Protein AF-A0AB34JJM3-F1 (afdb_monomer)

Solvent-accessible surface area (backbone atoms only — not comparable to full-atom values): 46955 Å² total; per-residue (Å²): 136,80,88,82,85,91,80,92,83,88,84,84,89,82,89,83,89,80,92,74,91,80,83,85,79,84,81,85,83,83,83,86,82,80,85,82,86,83,87,78,89,83,91,78,85,89,84,89,83,85,82,90,83,88,89,80,93,86,68,65,69,67,54,51,54,50,50,50,53,52,50,51,56,49,50,53,51,52,54,53,50,52,54,50,51,54,52,50,51,54,52,51,54,50,53,51,51,53,52,53,51,52,53,51,50,54,50,51,53,54,54,52,58,60,53,69,74,67,75,88,71,87,92,83,62,104,73,83,68,52,57,45,100,85,68,47,78,53,81,89,69,86,81,62,76,88,67,58,80,54,49,57,26,74,55,56,62,71,65,47,57,67,47,53,67,50,77,48,41,30,44,45,77,72,91,86,60,65,97,83,67,75,79,44,78,42,83,47,76,39,47,38,73,43,52,49,60,56,91,94,38,49,36,28,37,39,31,25,76,88,72,26,36,38,41,34,28,39,81,79,69,45,37,38,35,35,50,96,89,40,82,29,44,44,52,76,87,68,26,84,56,68,75,74,76,68,81,63,85,87,55,81,92,72,86,60,52,70,78,75,62,66,32,64,94,70,68,27,44,73,44,98,84,72,50,75,52,71,88,81,61,81,69,57,57,60,50,50,54,50,55,50,48,51,50,49,44,49,53,50,47,52,51,53,39,71,76,47,92,63,81,68,49,32,34,38,38,33,30,40,39,32,45,44,36,94,88,34,68,50,72,37,43,36,39,31,39,37,26,76,84,42,61,45,74,17,31,35,37,39,38,46,98,82,44,36,32,40,39,39,32,42,68,50,68,35,21,38,37,35,22,40,63,87,68,48,71,68,46,70,35,78,52,40,57,86,90,62,65,88,76,78,78,84,82,45,78,47,82,43,79,53,94,93,35,47,33,38,39,35,64,32,94,87,80,37,48,31,38,36,44,43,77,45,75,42,72,52,59,97,59,85,60,75,89,70,58,75,76,52,72,65,58,44,50,50,44,76,51,57,73,73,76,71,72,82,72,74,87,68,75,66,75,89,56,56,87,71,37,59,66,54,51,49,54,51,50,48,69,70,64,73,61,86,61,84,90,64,57,71,67,60,57,50,51,52,54,49,49,60,62,67,71,51,67,94,80,63,48,75,63,50,52,52,50,46,50,45,43,78,73,60,63,70,84,79,50,60,28,54,40,58,47,48,43,47,11,54,23,22,64,63,86,54,66,38,97,57,84,42,42,72,75,50,76,33,75,38,92,91,30,37,31,23,33,31,35,35,74,56,101,89,46,66,46,29,32,40,11,19,18,40,62,94,42,71,66,55,40,57,64,46,41,42,71,87,42,83,24,80,96,46,25,38,25,22,43,48,49,45,37,56,60,34,40,66,57,51,50,50,54,53,51,51,34,47,73,71,72,42,59,47,37,36,28,18,5,29,32,58,3,13,27,17,30,51,52,46,32,70,77,74,52,66,33,80,69,13,36,40,26,34,38,29,40,44,41,20,57,55,94,55,78,39,62,29,41,31,39,35,46,75,54,42,43,54,43,23,30,42,59,88,76,74,31,64,31,63,69,35,30,53,34,48,62,39,32,34,38,34,42,76,42,81,47,60,53,55,72,63,43,55,51,52,50,52,54,48,52,58,58,49,73,75,51,92,58,58,66,62,44,50,49,51,47,53,52,48,50,52,53,44,45,59,70,34,40,42,78,44,61,43,72,45,81,45,88,68,57,72,59,59,73,85,73,85,46,66,68,59,37,52,52,20,48,72,68,47,70,81,46,68,72,75,42,74,65,47,74,60,127

Radius of gyration: 41.19 Å; Cα contacts (8 Å, |Δi|>4): 1162; chains: 1; bounding box: 133×88×103 Å

Mean predicted aligned error: 21.99 Å

Nearest PDB structures (foldseek):
  3bk5-assembly1_A  TM=4.217E-01  e=5.221E-03  Vibrio parahaemolyticus RIMD 2210633
  2vce-assembly1_A  TM=6.282E-01  e=1.367E+00  Arabidopsis thaliana
  2yqz-assembly2_B  TM=2.344E-01  e=4.295E-01  Thermus thermophilus HB8
  5o68-assembly4_L  TM=2.767E-01  e=1.158E+00  Pseudomonas sp. UK4
  8qk4-assembly2_B  TM=3.261E-01  e=2.506E+00  Bacillus subtilis subsp. subtilis str. 168

Secondary structure (DSSP, 8-state):
--------------------------------PPPP---------------------SSHHHHHHHHHHHHHHHHHHHHHHHHHHHHHHHHHHHHHHHHHHHHHHHHHHHHHHHHTTT--S----TT---B-TTS-B-----------GGGGGGS-HHHHHT--EEEEEEEE--TTS-TTPPPEEEEEEEEEEEEEE-TT-SEEEEEETTS-EEEEETTTTEEEEEETTEEEEE---S-TTSTT----TTS---PPPHHHHS-GGGTPEEPTTS-EE----THHHHHHHHHHHHHHHHHHHHHHHHHSS----EEEEEEEEEEEETTEEEEEEEEEEEESS-GGG-EEEEE-TTS-EEEEEGGGTSEEEEE-TTS-EEEEESS--GGGS--S--S-EEEEEETTEEEEEEEETTTEEEEEEEEEEEES-SS--GGGSPPPHHHHHHHHSPPPPPP-------GGGGGGHHHHHHHHHHHHTT---TT--HHHHHHHHHHHHHTS-TT--HHHHHHHHHHHHH-S--PPBHHHHHHHHHHHHHSS--SSS-EEEEEEEETTEEEEEEEEEETTEEEEEEEEP--SSHHHHHHHH-TT-BPGGGBBHHHHHHHHHHHHHHHHHHHHHHHTT--EEEEEEETHHHHHHHHHHHHS---SSEEEEESPPP-BSS---EEEEEEEETT-STTTT-GGGT-TTTT-B--EEEEEEEEEEEEE-HHHHHHHHHHHHHHHTT-S-HHHHHHHHHHHHHHHHHHHEEEEEEEEEES-TT-------HHHHHHHHHHTTTGGGGSPP-B--

Foldseek 3Di:
DDDDDDDDDDDDDDDDDDDDDDDDDDDDDDDDDDDDDDDDDDDDDDDDDDDDDDDDDDPPPVVVVVVVVVVVVVVVVVVVVVVVVVVVVVVVVVVVVVVVVVVVVVVVCVVVVVVVVPDDDDDDDPPPFDADPVGHTDDDDDQDFPDFPQLLLVDDQVVVQPDFKDKFKWWDDPPPDDPPDDTDIDIDMFGFRGKDHDVVAQWIWTAGPQRKIWIHHNVVRWIWIQDPNDITTTDDQWFCQVVPPDPPVPDDDDRDDPVRVQDVVNQWDQDPVRDIDHDDDPVVVVLLQFLVVQLLQVVVLVVVVVVDPDRFFKKWFWFKKWQRDRNYTDIWTKIWIAGNPDRQQIWMWIADDQQWIWIFGSVQQGWIWIAHNVRQTQATDSHDDPVNPDDDDQPDWDWDDDPNWIKIWGDGPVRHIMITTTPDMDTPDVDDPPVNPDDDPVSNVCNVVPPPDPDPPDPPDDCVVVVVCPVVVLVVCVVVVPPDPPPDDPVVSVVVVVVVVVPDDPPADPVNVVVVVCCVVPPPPDFPKLLNLVLQQACQAPVPARPDQWGWDDWFDFPQWIKTKIWHQDPVGIEIEIHTEDDPDPVVNVVLQCLADQPPPQWRNSLLVSLVRRCVVVVVVQVVCVVVVHFHAEYEHEASRLLNSVVCCVPVHAGPQWYEYELYDFTGLDAAATEYEYEYEPLAQRPALPVVVVSSCVSGFFRYQWYKYKYWDWDFDVPVLVVVLVVLVVVQVPDPCNPVSVVVSVVSSVVNRVVRIDTAIEMDTDNDRGDHPPCVDPVSNVVCNVPVSPPSSVHDIDRRD

InterPro domains:
  IPR002921 Fungal lipase-type domain [PF01764] (581-688)
  IPR029058 Alpha/Beta hydrolase fold [G3DSA:3.40.50.1820] (527-751)
  IPR029058 Alpha/Beta hydrolase fold [SSF53474] (576-738)
  IPR051218 Secreted Mono/Diacylglycerol Lipase [PTHR45856] (576-742)

Structure (mmCIF, N/CA/C/O backbone):
data_AF-A0AB34JJM3-F1
#
_entry.id   AF-A0AB34JJM3-F1
#
loop_
_atom_site.group_PDB
_atom_site.id
_atom_site.type_symbol
_atom_site.label_atom_id
_atom_site.label_alt_id
_atom_site.label_comp_id
_atom_site.label_asym_id
_atom_site.label_entity_id
_atom_site.label_seq_id
_atom_site.pdbx_PDB_ins_code
_atom_site.Cartn_x
_atom_site.Cartn_y
_atom_site.Cartn_z
_atom_site.occupancy
_atom_site.B_iso_or_equiv
_atom_site.auth_seq_id
_atom_site.auth_comp_id
_atom_site.auth_asym_id
_atom_site.auth_atom_id
_atom_site.pdbx_PDB_model_num
ATOM 1 N N . MET A 1 1 ? -54.205 46.572 -1.821 1.00 37.38 1 MET A N 1
ATOM 2 C CA . MET A 1 1 ? -53.257 47.120 -0.832 1.00 37.38 1 MET A CA 1
ATOM 3 C C . MET A 1 1 ? -51.913 46.511 -1.199 1.00 37.38 1 MET A C 1
ATOM 5 O O . MET A 1 1 ? -51.692 45.370 -0.822 1.00 37.38 1 MET A O 1
ATOM 9 N N . ALA A 1 2 ? -51.155 47.262 -2.016 1.00 38.00 2 ALA A N 1
ATOM 10 C CA . ALA A 1 2 ? -49.810 47.030 -2.580 1.00 38.00 2 ALA A CA 1
ATOM 11 C C . ALA A 1 2 ? -49.624 45.698 -3.352 1.00 38.00 2 ALA A C 1
ATOM 13 O O . ALA A 1 2 ? -49.587 44.648 -2.719 1.00 38.00 2 ALA A O 1
ATOM 14 N N . ASP A 1 3 ? -49.684 45.633 -4.693 1.00 43.12 3 ASP A N 1
ATOM 15 C CA . ASP A 1 3 ? -48.873 46.284 -5.767 1.00 43.12 3 ASP A CA 1
ATOM 16 C C . ASP A 1 3 ? -47.393 45.819 -5.705 1.00 43.12 3 ASP A C 1
ATOM 18 O O . ASP A 1 3 ? -46.811 45.843 -4.624 1.00 43.12 3 ASP A O 1
ATOM 22 N N . ASP A 1 4 ? -46.664 45.426 -6.758 1.00 44.00 4 ASP A N 1
ATOM 23 C CA . ASP A 1 4 ? -46.913 45.272 -8.200 1.00 44.00 4 ASP A CA 1
ATOM 24 C C . ASP A 1 4 ? -45.618 44.736 -8.893 1.00 44.00 4 ASP A C 1
ATOM 26 O O . ASP A 1 4 ? -44.543 44.783 -8.294 1.00 44.00 4 ASP A O 1
ATOM 30 N N . HIS A 1 5 ? -45.748 44.346 -10.176 1.00 35.50 5 HIS A N 1
ATOM 31 C CA . HIS A 1 5 ? -44.790 44.473 -11.313 1.00 35.50 5 HIS A CA 1
ATOM 32 C C . HIS A 1 5 ? -43.505 43.597 -11.438 1.00 35.50 5 HIS A C 1
ATOM 34 O O . HIS A 1 5 ? -42.664 43.560 -10.549 1.00 35.50 5 HIS A O 1
ATOM 40 N N . GLU A 1 6 ? -43.398 42.738 -12.482 1.00 36.12 6 GLU A N 1
ATOM 41 C CA . GLU A 1 6 ? -42.863 42.932 -13.880 1.00 36.12 6 GLU A CA 1
ATOM 42 C C . GLU A 1 6 ? -41.314 42.923 -13.946 1.00 36.12 6 GLU A C 1
ATOM 44 O O . GLU A 1 6 ? -40.669 43.417 -13.034 1.00 36.12 6 GLU A O 1
ATOM 49 N N . SER A 1 7 ? -40.567 42.410 -14.936 1.00 32.12 7 SER A N 1
ATOM 50 C CA . SER A 1 7 ? -40.698 42.123 -16.387 1.00 32.12 7 SER A CA 1
ATOM 51 C C . SER A 1 7 ? -39.505 41.197 -16.763 1.00 32.12 7 SER A C 1
ATOM 53 O O . SER A 1 7 ? -38.469 41.254 -16.102 1.00 32.12 7 SER A O 1
ATOM 55 N N . GLU A 1 8 ? -39.590 40.167 -17.608 1.00 38.59 8 GLU A N 1
ATOM 56 C CA . GLU A 1 8 ? -39.625 40.132 -19.086 1.00 38.59 8 GLU A CA 1
ATOM 57 C C . GLU A 1 8 ? -38.602 41.040 -19.805 1.00 38.59 8 GLU A C 1
ATOM 59 O O . GLU A 1 8 ? -38.715 42.264 -19.783 1.00 38.59 8 GLU A O 1
ATOM 64 N N . LYS A 1 9 ? -37.620 40.425 -20.487 1.00 33.47 9 LYS A N 1
ATOM 65 C CA . LYS A 1 9 ? -36.975 40.987 -21.685 1.00 33.47 9 LYS A CA 1
ATOM 66 C C . LYS A 1 9 ? -36.287 39.911 -22.526 1.00 33.47 9 LYS A C 1
ATOM 68 O O . LYS A 1 9 ? -35.245 39.377 -22.149 1.00 33.47 9 LYS A O 1
ATOM 73 N N . ASP A 1 10 ? -36.883 39.681 -23.687 1.00 40.44 10 ASP A N 1
ATOM 74 C CA . ASP A 1 10 ? -36.277 39.113 -24.883 1.00 40.44 10 ASP A CA 1
ATOM 75 C C . ASP A 1 10 ? -35.210 40.045 -25.480 1.00 40.44 10 ASP A C 1
ATOM 77 O O . ASP A 1 10 ? -35.314 41.274 -25.395 1.00 40.44 10 ASP A O 1
ATOM 81 N N . SER A 1 11 ? -34.244 39.460 -26.191 1.00 33.56 11 SER A N 1
ATOM 82 C CA . SER A 1 11 ? -33.717 40.066 -27.418 1.00 33.56 11 SER A CA 1
ATOM 83 C C . SER A 1 11 ? -33.120 39.002 -28.341 1.00 33.56 11 SER A C 1
ATOM 85 O O . SER A 1 11 ? -32.155 38.321 -27.992 1.00 33.56 11 SER A O 1
ATOM 87 N N . GLU A 1 12 ? -33.732 38.910 -29.517 1.00 34.72 12 GLU A N 1
ATOM 88 C CA . GLU A 1 12 ? -33.363 38.147 -30.705 1.00 34.72 12 GLU A CA 1
ATOM 89 C C . GLU A 1 12 ? -32.025 38.579 -31.339 1.00 34.72 12 GLU A C 1
ATOM 91 O O . GLU A 1 12 ? -31.629 39.740 -31.253 1.00 34.72 12 GLU A O 1
ATOM 96 N N . GLY A 1 13 ? -31.428 37.639 -32.088 1.00 32.09 13 GLY A N 1
ATOM 97 C CA . GLY A 1 13 ? -30.913 37.860 -33.449 1.00 32.09 13 GLY A CA 1
ATOM 98 C C . GLY A 1 13 ? -29.515 38.467 -33.619 1.00 32.09 13 GLY A C 1
ATOM 99 O O . GLY A 1 13 ? -29.306 39.642 -33.347 1.00 32.09 13 GLY A O 1
ATOM 100 N N . ASN A 1 14 ? -28.577 37.713 -34.210 1.00 30.16 14 ASN A N 1
ATOM 101 C CA . ASN A 1 14 ? -28.333 37.795 -35.659 1.00 30.16 14 ASN A CA 1
ATOM 102 C C . ASN A 1 14 ? -27.317 36.739 -36.144 1.00 30.16 14 ASN A C 1
ATOM 104 O O . ASN A 1 14 ? -26.295 36.504 -35.497 1.00 30.16 14 ASN A O 1
ATOM 108 N N . ASP A 1 15 ? -27.619 36.162 -37.307 1.00 38.03 15 ASP A N 1
ATOM 109 C CA . ASP A 1 15 ? -26.714 35.436 -38.203 1.00 38.03 15 ASP A CA 1
ATOM 110 C C . ASP A 1 15 ? -25.512 36.310 -38.618 1.00 38.03 15 ASP A C 1
ATOM 112 O O . ASP A 1 15 ? -25.663 37.516 -38.810 1.00 38.03 15 ASP A O 1
ATOM 116 N N . ASP A 1 16 ? -24.328 35.713 -38.799 1.00 32.03 16 ASP A N 1
ATOM 117 C CA . ASP A 1 16 ? -23.766 35.566 -40.150 1.00 32.03 16 ASP A CA 1
ATOM 118 C C . ASP A 1 16 ? -22.420 34.823 -40.190 1.00 32.03 16 ASP A C 1
ATOM 120 O O . ASP A 1 16 ? -21.527 34.939 -39.349 1.00 32.03 16 ASP A O 1
ATOM 124 N N . THR A 1 17 ? -22.319 34.056 -41.266 1.00 36.00 17 THR A N 1
ATOM 125 C CA . THR A 1 17 ? -21.214 33.266 -41.799 1.00 36.00 17 THR A CA 1
ATOM 126 C C . THR A 1 17 ? -19.863 33.984 -41.893 1.00 36.00 17 THR A C 1
ATOM 128 O O . THR A 1 17 ? -19.806 35.125 -42.332 1.00 36.00 17 THR A O 1
ATOM 131 N N . HIS A 1 18 ? -18.760 33.250 -41.684 1.00 32.38 18 HIS A N 1
ATOM 132 C CA . HIS A 1 18 ? -17.646 33.225 -42.644 1.00 32.38 18 HIS A CA 1
ATOM 133 C C . HIS A 1 18 ? -16.720 32.021 -42.414 1.00 32.38 18 HIS A C 1
ATOM 135 O O . HIS A 1 18 ? -16.035 31.907 -41.400 1.00 32.38 18 HIS A O 1
ATOM 141 N N . ALA A 1 19 ? -16.679 31.145 -43.418 1.00 39.94 19 ALA A N 1
ATOM 142 C CA . ALA A 1 19 ? -15.623 30.169 -43.619 1.00 39.94 19 ALA A CA 1
ATOM 143 C C . ALA A 1 19 ? -14.286 30.878 -43.892 1.00 39.94 19 ALA A C 1
ATOM 145 O O . ALA A 1 19 ? -14.225 31.783 -44.727 1.00 39.94 19 ALA A O 1
ATOM 146 N N . LYS A 1 20 ? -13.216 30.419 -43.237 1.00 31.45 20 LYS A N 1
ATOM 147 C CA . LYS A 1 20 ? -11.843 30.558 -43.726 1.00 31.45 20 LYS A CA 1
ATOM 148 C C . LYS A 1 20 ? -11.090 29.257 -43.476 1.00 31.45 20 LYS A C 1
ATOM 150 O O . LYS A 1 20 ? -10.826 28.887 -42.337 1.00 31.45 20 LYS A O 1
ATOM 155 N N . GLU A 1 21 ? -10.787 28.583 -44.577 1.00 36.38 21 GLU A N 1
ATOM 156 C CA . GLU A 1 21 ? -9.665 27.661 -44.695 1.00 36.38 21 GLU A CA 1
ATOM 157 C C . GLU A 1 21 ? -8.378 28.432 -44.367 1.00 36.38 21 GLU A C 1
ATOM 159 O O . GLU A 1 21 ? -8.092 29.452 -44.996 1.00 36.38 21 GLU A O 1
ATOM 164 N N . GLU A 1 22 ? -7.604 27.960 -43.389 1.00 32.59 22 GLU A N 1
ATOM 165 C CA . GLU A 1 22 ? -6.198 28.338 -43.252 1.00 32.59 22 GLU A CA 1
ATOM 166 C C . GLU A 1 22 ? -5.322 27.130 -43.586 1.00 32.59 22 GLU A C 1
ATOM 168 O O . GLU A 1 22 ? -5.195 26.158 -42.843 1.00 32.59 22 GLU A O 1
ATOM 173 N N . GLU A 1 23 ? -4.742 27.225 -44.776 1.00 29.12 23 GLU A N 1
ATOM 174 C CA . GLU A 1 23 ? -3.660 26.418 -45.311 1.00 29.12 23 GLU A CA 1
ATOM 175 C C . GLU A 1 23 ? -2.368 26.729 -44.531 1.00 29.12 23 GLU A C 1
ATOM 177 O O . GLU A 1 23 ? -1.777 27.801 -44.671 1.00 29.12 23 GLU A O 1
ATOM 182 N N . ILE A 1 24 ? -1.911 25.803 -43.682 1.00 28.42 24 ILE A N 1
ATOM 183 C CA . ILE A 1 24 ? -0.608 25.922 -43.011 1.00 28.42 24 ILE A CA 1
ATOM 184 C C . ILE A 1 24 ? 0.480 25.404 -43.957 1.00 28.42 24 ILE A C 1
ATOM 186 O O . ILE A 1 24 ? 0.745 24.205 -44.051 1.00 28.42 24 ILE A O 1
ATOM 190 N N . VAL A 1 25 ? 1.144 26.338 -44.639 1.00 28.69 25 VAL A N 1
ATOM 191 C CA . VAL A 1 25 ? 2.386 26.108 -45.386 1.00 28.69 25 VAL A CA 1
ATOM 192 C C . VAL A 1 25 ? 3.571 26.155 -44.413 1.00 28.69 25 VAL A C 1
ATOM 194 O O . VAL A 1 25 ? 3.981 27.218 -43.951 1.00 28.69 25 VAL A O 1
ATOM 197 N N . LEU A 1 26 ? 4.157 24.995 -44.110 1.00 26.73 26 LEU A N 1
ATOM 198 C CA . LEU A 1 26 ? 5.422 24.875 -43.377 1.00 26.73 26 LEU A CA 1
ATOM 199 C C . LEU A 1 26 ? 6.608 25.066 -44.340 1.00 26.73 26 LEU A C 1
ATOM 201 O O . LEU A 1 26 ? 7.034 24.130 -45.017 1.00 26.73 26 LEU A O 1
ATOM 205 N N . GLN A 1 27 ? 7.165 26.279 -44.388 1.00 27.89 27 GLN A N 1
ATOM 206 C CA . GLN A 1 27 ? 8.498 26.528 -44.947 1.00 27.89 27 GLN A CA 1
ATOM 207 C C . GLN A 1 27 ? 9.571 26.218 -43.894 1.00 27.89 27 GLN A C 1
ATOM 209 O O . GLN A 1 27 ? 9.658 26.869 -42.856 1.00 27.89 27 GLN A O 1
ATOM 214 N N . VAL A 1 28 ? 10.409 25.220 -44.179 1.00 29.25 28 VAL A N 1
ATOM 215 C CA . VAL A 1 28 ? 11.613 24.894 -43.404 1.00 29.25 28 VAL A CA 1
ATOM 216 C C . VAL A 1 28 ? 12.810 25.565 -44.081 1.00 29.25 28 VAL A C 1
ATOM 218 O O . VAL A 1 28 ? 13.386 25.016 -45.019 1.00 29.25 28 VAL A O 1
ATOM 221 N N . GLU A 1 29 ? 13.204 26.752 -43.616 1.00 29.50 29 GLU A N 1
ATOM 222 C CA . GLU A 1 29 ? 14.498 27.343 -43.973 1.00 29.50 29 GLU A CA 1
ATOM 223 C C . GLU A 1 29 ? 15.591 26.827 -43.031 1.00 29.50 29 GLU A C 1
ATOM 225 O O . GLU A 1 29 ? 15.574 27.027 -41.818 1.00 29.50 29 GLU A O 1
ATOM 230 N N . THR A 1 30 ? 16.565 26.132 -43.616 1.00 29.95 30 THR A N 1
ATOM 231 C CA . THR A 1 30 ? 17.744 25.610 -42.922 1.00 29.95 30 THR A CA 1
ATOM 232 C C . THR A 1 30 ? 18.880 26.623 -43.073 1.00 29.95 30 THR A C 1
ATOM 234 O O . THR A 1 30 ? 19.516 26.685 -44.123 1.00 29.95 30 THR A O 1
ATOM 237 N N . VAL A 1 31 ? 19.157 27.422 -42.040 1.00 30.08 31 VAL A N 1
ATOM 238 C CA . VAL A 1 31 ? 20.339 28.302 -42.003 1.00 30.08 31 VAL A CA 1
ATOM 239 C C . VAL A 1 31 ? 21.478 27.580 -41.280 1.00 30.08 31 VAL A C 1
ATOM 241 O O . VAL A 1 31 ? 21.495 27.465 -40.057 1.00 30.08 31 VAL A O 1
ATOM 244 N N . CYS A 1 32 ? 22.454 27.086 -42.044 1.00 29.75 32 CYS A N 1
ATOM 245 C CA . CYS A 1 32 ? 23.717 26.576 -41.514 1.00 29.75 32 CYS A CA 1
ATOM 246 C C . CYS A 1 32 ? 24.674 27.740 -41.209 1.00 29.75 32 CYS A C 1
ATOM 248 O O . CYS A 1 32 ? 25.229 28.349 -42.122 1.00 29.75 32 CYS A O 1
ATOM 250 N N . ALA A 1 33 ? 24.917 28.017 -39.926 1.00 32.47 33 ALA A N 1
ATOM 251 C CA . ALA A 1 33 ? 26.002 28.890 -39.485 1.00 32.47 33 ALA A CA 1
ATOM 252 C C . ALA A 1 33 ? 27.303 28.083 -39.300 1.00 32.47 33 ALA A C 1
ATOM 254 O O . ALA A 1 33 ? 27.363 27.122 -38.535 1.00 32.47 33 ALA A O 1
ATOM 255 N N . VAL A 1 34 ? 28.351 28.491 -40.017 1.00 34.72 34 VAL A N 1
ATOM 256 C CA . VAL A 1 34 ? 29.726 27.968 -39.943 1.00 34.72 34 VAL A CA 1
ATOM 257 C C . VAL A 1 34 ? 30.489 28.689 -38.822 1.00 34.72 34 VAL A C 1
ATOM 259 O O . VAL A 1 34 ? 30.500 29.921 -38.827 1.00 34.72 34 VAL A O 1
ATOM 262 N N . PRO A 1 35 ? 31.203 28.002 -37.907 1.00 37.28 35 PRO A N 1
ATOM 263 C CA . PRO A 1 35 ? 32.100 28.682 -36.982 1.00 37.28 35 PRO A CA 1
ATOM 264 C C . PRO A 1 35 ? 33.514 28.815 -37.572 1.00 37.28 35 PRO A C 1
ATOM 266 O O . PRO A 1 35 ? 34.205 27.829 -37.830 1.00 37.28 35 PRO A O 1
ATOM 269 N N . GLN A 1 36 ? 33.964 30.061 -37.746 1.00 31.56 36 GLN A N 1
ATOM 270 C CA . GLN A 1 36 ? 35.368 30.415 -37.965 1.00 31.56 36 GLN A CA 1
ATOM 271 C C . GLN A 1 36 ? 36.158 30.266 -36.656 1.00 31.56 36 GLN A C 1
ATOM 273 O O . GLN A 1 36 ? 35.933 31.001 -35.694 1.00 31.56 36 GLN A O 1
ATOM 278 N N . GLN A 1 37 ? 37.135 29.358 -36.631 1.00 32.34 37 GLN A N 1
ATOM 279 C CA . GLN A 1 37 ? 38.163 29.324 -35.592 1.00 32.34 37 GLN A CA 1
ATOM 280 C C . GLN A 1 37 ? 39.186 30.446 -35.822 1.00 32.34 37 GLN A C 1
ATOM 282 O O . GLN A 1 37 ? 39.931 30.442 -36.800 1.00 32.34 37 GLN A O 1
ATOM 287 N N . ARG A 1 38 ? 39.250 31.392 -34.879 1.00 31.75 38 ARG A N 1
ATOM 288 C CA . ARG A 1 38 ? 40.399 32.282 -34.671 1.00 31.75 38 ARG A CA 1
ATOM 289 C C . ARG A 1 38 ? 41.345 31.633 -33.664 1.00 31.75 38 ARG A C 1
ATOM 291 O O . ARG A 1 38 ? 40.999 31.489 -32.497 1.00 31.75 38 ARG A O 1
ATOM 298 N N . SER A 1 39 ? 42.548 31.285 -34.108 1.00 32.66 39 SER A N 1
ATOM 299 C CA . SER A 1 39 ? 43.683 30.963 -33.243 1.00 32.66 39 SER A CA 1
ATOM 300 C C . SER A 1 39 ? 44.600 32.180 -33.146 1.00 32.66 39 SER A C 1
ATOM 302 O O . SER A 1 39 ? 45.140 32.628 -34.160 1.00 32.66 39 SER A O 1
ATOM 304 N N . SER A 1 40 ? 44.811 32.697 -31.939 1.00 33.47 40 SER A N 1
ATOM 305 C CA . SER A 1 40 ? 45.810 33.728 -31.664 1.00 33.47 40 SER A CA 1
ATOM 306 C C . SER A 1 40 ? 46.687 33.335 -30.480 1.00 33.47 40 SER A C 1
ATOM 308 O O . SER A 1 40 ? 46.189 33.127 -29.380 1.00 33.47 40 SER A O 1
ATOM 310 N N . PHE A 1 41 ? 47.992 33.346 -30.762 1.00 32.66 41 PHE A N 1
ATOM 311 C CA . PHE A 1 41 ? 49.094 33.767 -29.897 1.00 32.66 41 PHE A CA 1
ATOM 312 C C . PHE A 1 41 ? 49.442 32.937 -28.650 1.00 32.66 41 PHE A C 1
ATOM 314 O O . PHE A 1 41 ? 48.875 33.110 -27.580 1.00 32.66 41 PHE A O 1
ATOM 321 N N . PHE A 1 42 ? 50.552 32.196 -28.758 1.00 36.91 42 PHE A N 1
ATOM 322 C CA . PHE A 1 42 ? 51.534 32.087 -27.677 1.00 36.91 42 PHE A CA 1
ATOM 323 C C . PHE A 1 42 ? 52.943 32.307 -28.235 1.00 36.91 42 PHE A C 1
ATOM 325 O O . PHE A 1 42 ? 53.348 31.684 -29.217 1.00 36.91 42 PHE A O 1
ATOM 332 N N . GLY A 1 43 ? 53.664 33.246 -27.620 1.00 35.78 43 GLY A N 1
ATOM 333 C CA . GLY A 1 43 ? 55.047 33.578 -27.936 1.00 35.78 43 GLY A CA 1
ATOM 334 C C . GLY A 1 43 ? 56.019 32.515 -27.426 1.00 35.78 43 GLY A C 1
ATOM 335 O O . GLY A 1 43 ? 55.911 32.052 -26.293 1.00 35.78 43 GLY A O 1
ATOM 336 N N . GLY A 1 44 ? 56.992 32.162 -28.265 1.00 34.16 44 GLY A N 1
ATOM 337 C CA . GLY A 1 44 ? 58.077 31.237 -27.952 1.00 34.16 44 GLY A CA 1
ATOM 338 C C . GLY A 1 44 ? 59.417 31.811 -28.403 1.00 34.16 44 GLY A C 1
ATOM 339 O O . GLY A 1 44 ? 59.577 32.232 -29.544 1.00 34.16 44 GLY A O 1
ATOM 340 N N . ARG A 1 45 ? 60.351 31.863 -27.456 1.00 35.28 45 ARG A N 1
ATOM 341 C CA . ARG A 1 45 ? 61.688 32.464 -27.506 1.00 35.28 45 ARG A CA 1
ATOM 342 C C . ARG A 1 45 ? 62.625 31.871 -28.567 1.00 35.28 45 ARG A C 1
ATOM 344 O O . ARG A 1 45 ? 62.680 30.668 -28.784 1.00 35.28 45 ARG A O 1
ATOM 351 N N . SER A 1 46 ? 63.454 32.777 -29.080 1.00 35.81 46 SER A N 1
ATOM 352 C CA . SER A 1 46 ? 64.738 32.595 -29.763 1.00 35.81 46 SER A CA 1
ATOM 353 C C . SER A 1 46 ? 65.727 31.683 -29.020 1.00 35.81 46 SER A C 1
ATOM 355 O O . SER A 1 46 ? 65.957 31.896 -27.831 1.00 35.81 46 SER A O 1
ATOM 357 N N . THR A 1 47 ? 66.408 30.797 -29.760 1.00 38.03 47 THR A N 1
ATOM 358 C CA . THR A 1 47 ? 67.868 30.619 -29.668 1.00 38.03 47 THR A CA 1
ATOM 359 C C . THR A 1 47 ? 68.485 30.225 -31.017 1.00 38.03 47 THR A C 1
ATOM 361 O O . THR A 1 47 ? 67.969 29.425 -31.790 1.00 38.03 47 THR A O 1
ATOM 364 N N . SER A 1 48 ? 69.624 30.861 -31.270 1.00 38.31 48 SER A N 1
ATOM 365 C CA . SER A 1 48 ? 70.540 30.747 -32.403 1.00 38.31 48 SER A CA 1
ATOM 366 C C . SER A 1 48 ? 71.409 29.482 -32.340 1.00 38.31 48 SER A C 1
ATOM 368 O O . SER A 1 48 ? 71.890 29.136 -31.259 1.00 38.31 48 SER A O 1
ATOM 370 N N . ARG A 1 49 ? 71.725 28.874 -33.500 1.00 35.78 49 ARG A N 1
ATOM 371 C CA . ARG A 1 49 ? 73.073 28.327 -33.767 1.00 35.78 49 ARG A CA 1
ATOM 372 C C . ARG A 1 49 ? 73.361 28.052 -35.255 1.00 35.78 49 ARG A C 1
ATOM 374 O O . ARG A 1 49 ? 72.764 27.186 -35.878 1.00 35.78 49 ARG A O 1
ATOM 381 N N . ASN A 1 50 ? 74.320 28.828 -35.761 1.00 36.25 50 ASN A N 1
ATOM 382 C CA . ASN A 1 50 ? 75.355 28.587 -36.776 1.00 36.25 50 ASN A CA 1
ATOM 383 C C . ASN A 1 50 ? 75.339 27.314 -37.653 1.00 36.25 50 ASN A C 1
ATOM 385 O O . ASN A 1 50 ? 75.453 26.204 -37.150 1.00 36.25 50 ASN A O 1
ATOM 389 N N . GLY A 1 51 ? 75.562 27.537 -38.958 1.00 35.12 51 GLY A N 1
ATOM 390 C CA . GLY A 1 51 ? 76.885 27.238 -39.534 1.00 35.12 51 GLY A CA 1
ATOM 391 C C . GLY A 1 51 ? 76.987 26.144 -40.607 1.00 35.12 51 GLY A C 1
ATOM 392 O O . GLY A 1 51 ? 77.081 24.972 -40.283 1.00 35.12 51 GLY A O 1
ATOM 393 N N . ARG A 1 52 ? 77.103 26.593 -41.870 1.00 39.91 52 ARG A N 1
ATOM 394 C CA . ARG A 1 52 ? 77.928 26.076 -42.994 1.00 39.91 52 ARG A CA 1
ATOM 395 C C . ARG A 1 52 ? 78.162 24.557 -43.120 1.00 39.91 52 ARG A C 1
ATOM 397 O O . ARG A 1 52 ? 78.917 23.986 -42.347 1.00 39.91 52 ARG A O 1
ATOM 404 N N . THR A 1 53 ? 77.833 24.003 -44.290 1.00 38.50 53 THR A N 1
ATOM 405 C CA . THR A 1 53 ? 78.840 23.647 -45.323 1.00 38.50 53 THR A CA 1
ATOM 406 C C . THR A 1 53 ? 78.174 23.205 -46.630 1.00 38.50 53 THR A C 1
ATOM 408 O O . THR A 1 53 ? 77.152 22.527 -46.643 1.00 38.50 53 THR A O 1
ATOM 411 N N . ALA A 1 54 ? 78.758 23.658 -47.738 1.00 46.22 54 ALA A N 1
ATOM 412 C CA . ALA A 1 54 ? 78.462 23.229 -49.097 1.00 46.22 54 ALA A CA 1
ATOM 413 C C . ALA A 1 54 ? 79.131 21.876 -49.399 1.00 46.22 54 ALA A C 1
ATOM 415 O O . ALA A 1 54 ? 80.107 21.540 -48.734 1.00 46.22 54 ALA A O 1
ATOM 416 N N . VAL A 1 55 ? 78.642 21.179 -50.438 1.00 44.53 55 VAL A N 1
ATOM 417 C CA . VAL A 1 55 ? 79.388 20.444 -51.495 1.00 44.53 55 VAL A CA 1
ATOM 418 C C . VAL A 1 55 ? 78.553 19.267 -52.050 1.00 44.53 55 VAL A C 1
ATOM 420 O O . VAL A 1 55 ? 77.830 18.591 -51.325 1.00 44.53 55 VAL A O 1
ATOM 423 N N . ASN A 1 56 ? 78.697 19.044 -53.364 1.00 40.44 56 ASN A N 1
ATOM 424 C CA . ASN A 1 56 ? 78.235 17.924 -54.201 1.00 40.44 56 ASN A CA 1
ATOM 425 C C . ASN A 1 56 ? 76.813 17.968 -54.785 1.00 40.44 56 ASN A C 1
ATOM 427 O O . ASN A 1 56 ? 75.949 17.128 -54.531 1.00 40.44 56 ASN A O 1
ATOM 431 N N . GLY A 1 57 ? 76.629 18.898 -55.725 1.00 47.62 57 GLY A N 1
ATOM 432 C CA . GLY A 1 57 ? 75.712 18.717 -56.846 1.00 47.62 57 GLY A CA 1
ATOM 433 C C . GLY A 1 57 ? 76.358 17.844 -57.922 1.00 47.62 57 GLY A C 1
ATOM 434 O O . GLY A 1 57 ? 77.157 18.349 -58.694 1.00 47.62 57 GLY A O 1
ATOM 435 N N . ASN A 1 58 ? 76.054 16.542 -57.927 1.00 47.34 58 ASN A N 1
ATOM 436 C CA . ASN A 1 58 ? 76.004 15.697 -59.139 1.00 47.34 58 ASN A CA 1
ATOM 437 C C . ASN A 1 58 ? 75.430 14.286 -58.881 1.00 47.34 58 ASN A C 1
ATOM 439 O O . ASN A 1 58 ? 75.757 13.324 -59.565 1.00 47.34 58 ASN A O 1
ATOM 443 N N . MET A 1 59 ? 74.515 14.158 -57.912 1.00 48.56 59 MET A N 1
ATOM 444 C CA . MET A 1 59 ? 73.755 12.920 -57.672 1.00 48.56 59 MET A CA 1
ATOM 445 C C . MET A 1 59 ? 72.270 13.199 -57.357 1.00 48.56 59 MET A C 1
ATOM 447 O O . MET A 1 59 ? 71.585 12.384 -56.760 1.00 48.56 59 MET A O 1
ATOM 451 N N . ARG A 1 60 ? 71.744 14.374 -57.747 1.00 49.81 60 ARG A N 1
ATOM 452 C CA . ARG A 1 60 ? 70.365 14.798 -57.416 1.00 49.81 60 ARG A CA 1
ATOM 453 C C . ARG A 1 60 ? 69.317 14.500 -58.488 1.00 49.81 60 ARG A C 1
ATOM 455 O O . ARG A 1 60 ? 68.131 14.607 -58.202 1.00 49.81 60 ARG A O 1
ATOM 462 N N . HIS A 1 61 ? 69.713 14.100 -59.697 1.00 52.56 61 HIS A N 1
ATOM 463 C CA . HIS A 1 61 ? 68.745 13.856 -60.774 1.00 52.56 61 HIS A CA 1
ATOM 464 C C . HIS A 1 61 ? 68.240 12.400 -60.822 1.00 52.56 61 HIS A C 1
ATOM 466 O O . HIS A 1 61 ? 67.082 12.158 -61.157 1.00 52.56 61 HIS A O 1
ATOM 472 N N . SER A 1 62 ? 69.048 11.421 -60.395 1.00 55.66 62 SER A N 1
ATOM 473 C CA . SER A 1 62 ? 68.637 10.007 -60.346 1.00 55.66 62 SER A CA 1
ATOM 474 C C . SER A 1 62 ? 67.801 9.662 -59.104 1.00 55.66 62 SER A C 1
ATOM 476 O O . SER A 1 62 ? 66.889 8.837 -59.183 1.00 55.66 62 SER A O 1
ATOM 478 N N . GLU A 1 63 ? 68.046 10.323 -57.969 1.00 57.59 63 GLU A N 1
ATOM 479 C CA . GLU A 1 63 ? 67.247 10.156 -56.746 1.00 57.59 63 GLU A CA 1
ATOM 480 C C . GLU A 1 63 ? 65.894 10.872 -56.821 1.00 57.59 63 GLU A C 1
ATOM 482 O O . GLU A 1 63 ? 64.898 10.344 -56.321 1.00 57.59 63 GLU A O 1
ATOM 487 N N . ALA A 1 64 ? 65.828 12.021 -57.505 1.00 63.53 64 ALA A N 1
ATOM 488 C CA . ALA A 1 64 ? 64.570 12.714 -57.771 1.00 63.53 64 ALA A CA 1
ATOM 489 C C . ALA A 1 64 ? 63.631 11.846 -58.625 1.00 63.53 64 ALA A C 1
ATOM 491 O O . ALA A 1 64 ? 62.487 11.625 -58.232 1.00 63.53 64 ALA A O 1
ATOM 492 N N . MET A 1 65 ? 64.136 11.233 -59.705 1.00 66.75 65 MET A N 1
ATOM 493 C CA . MET A 1 65 ? 63.334 10.321 -60.532 1.00 66.75 65 MET A CA 1
ATOM 494 C C . MET A 1 65 ? 62.951 9.013 -59.817 1.00 66.75 65 MET A C 1
ATOM 496 O O . MET A 1 65 ? 61.874 8.467 -60.068 1.00 66.75 65 MET A O 1
ATOM 500 N N . ARG A 1 66 ? 63.784 8.492 -58.902 1.00 66.69 66 ARG A N 1
ATOM 501 C CA . ARG A 1 66 ? 63.409 7.326 -58.075 1.00 66.69 66 ARG A CA 1
ATOM 502 C C . ARG A 1 66 ? 62.329 7.666 -57.045 1.00 66.69 66 ARG A C 1
ATOM 504 O O . ARG A 1 66 ? 61.441 6.842 -56.833 1.00 66.69 66 ARG A O 1
ATOM 511 N N . ARG A 1 67 ? 62.360 8.866 -56.451 1.00 69.06 67 ARG A N 1
ATOM 512 C CA . ARG A 1 67 ? 61.299 9.352 -55.551 1.00 69.06 67 ARG A CA 1
ATOM 513 C C . ARG A 1 67 ? 59.993 9.629 -56.287 1.00 69.06 67 ARG A C 1
ATOM 515 O O . ARG A 1 67 ? 58.936 9.299 -55.767 1.00 69.06 67 ARG A O 1
ATOM 522 N N . GLU A 1 68 ? 60.044 10.158 -57.504 1.00 74.56 68 GLU A N 1
ATOM 523 C CA . GLU A 1 68 ? 58.829 10.375 -58.296 1.00 74.56 68 GLU A CA 1
ATOM 524 C C . GLU A 1 68 ? 58.155 9.053 -58.679 1.00 74.56 68 GLU A C 1
ATOM 526 O O . GLU A 1 68 ? 56.945 8.901 -58.516 1.00 74.56 68 GLU A O 1
ATOM 531 N N . ARG A 1 69 ? 58.936 8.040 -59.085 1.00 74.50 69 ARG A N 1
ATOM 532 C CA . ARG A 1 69 ? 58.386 6.705 -59.376 1.00 74.50 69 ARG A CA 1
ATOM 533 C C . ARG A 1 69 ? 57.843 6.005 -58.130 1.00 74.50 69 ARG A C 1
ATOM 535 O O . ARG A 1 69 ? 56.811 5.344 -58.228 1.00 74.50 69 ARG A O 1
ATOM 542 N N . SER A 1 70 ? 58.476 6.158 -56.962 1.00 76.81 70 SER A N 1
ATOM 543 C CA . SER A 1 70 ? 57.951 5.572 -55.719 1.00 76.81 70 SER A CA 1
ATOM 544 C C . SER A 1 70 ? 56.689 6.286 -55.224 1.00 76.81 70 SER A C 1
ATOM 546 O O . SER A 1 70 ? 55.773 5.626 -54.726 1.00 76.81 70 SER A O 1
ATOM 548 N N . LEU A 1 71 ? 56.586 7.605 -55.423 1.00 77.88 71 LEU A N 1
ATOM 549 C CA . LEU A 1 71 ? 55.384 8.381 -55.118 1.00 77.88 71 LEU A CA 1
ATOM 550 C C . LEU A 1 71 ? 54.234 8.038 -56.069 1.00 77.88 71 LEU A C 1
ATOM 552 O O . LEU A 1 71 ? 53.121 7.823 -55.595 1.00 77.88 71 LEU A O 1
ATOM 556 N N . MET A 1 72 ? 54.491 7.881 -57.372 1.00 75.94 72 MET A N 1
ATOM 557 C CA . MET A 1 72 ? 53.460 7.452 -58.325 1.00 75.94 72 MET A CA 1
ATOM 558 C C . MET A 1 72 ? 52.965 6.027 -58.043 1.00 75.94 72 MET A C 1
ATOM 560 O O . MET A 1 72 ? 51.758 5.793 -58.026 1.00 75.94 72 MET A O 1
ATOM 564 N N . GLN A 1 73 ? 53.861 5.087 -57.720 1.00 78.06 73 GLN A N 1
ATOM 565 C CA . GLN A 1 73 ? 53.454 3.731 -57.324 1.00 78.06 73 GLN A CA 1
ATOM 566 C C . GLN A 1 73 ? 52.670 3.713 -56.004 1.00 78.06 73 GLN A C 1
ATOM 568 O O . GLN A 1 73 ? 51.751 2.908 -55.838 1.00 78.06 73 GLN A O 1
ATOM 573 N N . SER A 1 74 ? 53.001 4.600 -55.063 1.00 75.12 74 SER A N 1
ATOM 574 C CA . SER A 1 74 ? 52.267 4.728 -53.799 1.00 75.12 74 SER A CA 1
ATOM 575 C C . SER A 1 74 ? 50.887 5.356 -54.014 1.00 75.12 74 SER A C 1
ATOM 577 O O . SER A 1 74 ? 49.901 4.868 -53.464 1.00 75.12 74 SER A O 1
ATOM 579 N N . ALA A 1 75 ? 50.783 6.370 -54.878 1.00 75.38 75 ALA A N 1
ATOM 580 C CA . ALA A 1 75 ? 49.515 6.990 -55.250 1.00 75.38 75 ALA A CA 1
ATOM 581 C C . ALA A 1 75 ? 48.586 5.999 -55.968 1.00 75.38 75 ALA A C 1
ATOM 583 O O . ALA A 1 75 ? 47.405 5.908 -55.632 1.00 75.38 75 ALA A O 1
ATOM 584 N N . GLU A 1 76 ? 49.114 5.184 -56.885 1.00 82.44 76 GLU A N 1
ATOM 585 C CA . GLU A 1 76 ? 48.326 4.163 -57.580 1.00 82.44 76 GLU A CA 1
ATOM 586 C C . GLU A 1 76 ? 47.792 3.092 -56.612 1.00 82.44 76 GLU A C 1
ATOM 588 O O . GLU A 1 76 ? 46.630 2.684 -56.705 1.00 82.44 76 GLU A O 1
ATOM 593 N N . LYS A 1 77 ? 48.600 2.685 -55.621 1.00 77.81 77 LYS A N 1
ATOM 594 C CA . LYS A 1 77 ? 48.165 1.768 -54.554 1.00 77.81 77 LYS A CA 1
ATOM 595 C C . LYS A 1 77 ? 47.065 2.378 -53.684 1.00 77.81 77 LYS A C 1
ATOM 597 O O . LYS A 1 77 ? 46.093 1.688 -53.383 1.00 77.81 77 LYS A O 1
ATOM 602 N N . VAL A 1 78 ? 47.160 3.663 -53.334 1.00 76.25 78 VAL A N 1
ATOM 603 C CA . VAL A 1 78 ? 46.131 4.364 -52.542 1.00 76.25 78 VAL A CA 1
ATOM 604 C C . VAL A 1 78 ? 44.825 4.520 -53.328 1.00 76.25 78 VAL A C 1
ATOM 606 O O . VAL A 1 78 ? 43.745 4.324 -52.769 1.00 76.25 78 VAL A O 1
ATOM 609 N N . VAL A 1 79 ? 44.891 4.800 -54.634 1.00 79.00 79 VAL A N 1
ATOM 610 C CA . VAL A 1 79 ? 43.699 4.890 -55.496 1.00 79.00 79 VAL A CA 1
ATOM 611 C C . VAL A 1 79 ? 43.026 3.524 -55.650 1.00 79.00 79 VAL A C 1
ATOM 613 O O . VAL A 1 79 ? 41.803 3.424 -55.515 1.00 79.00 79 VAL A O 1
ATOM 616 N N . LYS A 1 80 ? 43.802 2.451 -55.859 1.00 76.31 80 LYS A N 1
ATOM 617 C CA . LYS A 1 80 ? 43.275 1.077 -55.913 1.00 76.31 80 LYS A CA 1
ATOM 618 C C . LYS A 1 80 ? 42.652 0.654 -54.575 1.00 76.31 80 LYS A C 1
ATOM 620 O O . LYS A 1 80 ? 41.546 0.116 -54.581 1.00 76.31 80 LYS A O 1
ATOM 625 N N . ALA A 1 81 ? 43.280 0.989 -53.445 1.00 72.31 81 ALA A N 1
ATOM 626 C CA . ALA A 1 81 ? 42.748 0.713 -52.109 1.00 72.31 81 ALA A CA 1
ATOM 627 C C . ALA A 1 81 ? 41.441 1.476 -51.821 1.00 72.31 81 ALA A C 1
ATOM 629 O O . ALA A 1 81 ? 40.473 0.877 -51.357 1.00 72.31 81 ALA A O 1
ATOM 630 N N . LYS A 1 82 ? 41.353 2.767 -52.181 1.00 76.25 82 LYS A N 1
ATOM 631 C CA . LYS A 1 82 ? 40.105 3.546 -52.054 1.00 76.25 82 LYS A CA 1
ATOM 632 C C . LYS A 1 82 ? 38.981 2.993 -52.931 1.00 76.25 82 LYS A C 1
ATOM 634 O O . LYS A 1 82 ? 37.833 2.935 -52.491 1.00 76.25 82 LYS A O 1
ATOM 639 N N . LYS A 1 83 ? 39.291 2.555 -54.157 1.00 79.38 83 LYS A N 1
ATOM 640 C CA . LYS A 1 83 ? 38.299 1.954 -55.064 1.00 79.38 83 LYS A CA 1
ATOM 641 C C . LYS A 1 83 ? 37.783 0.614 -54.530 1.00 79.38 83 LYS A C 1
ATOM 643 O O . LYS A 1 83 ? 36.594 0.334 -54.658 1.00 79.38 83 LYS A O 1
ATOM 648 N N . GLN A 1 84 ? 38.645 -0.183 -53.897 1.00 72.69 84 GLN A N 1
ATOM 649 C CA . GLN A 1 84 ? 38.264 -1.454 -53.280 1.00 72.69 84 GLN A CA 1
ATOM 650 C C . GLN A 1 84 ? 37.445 -1.252 -51.994 1.00 72.69 84 GLN A C 1
ATOM 652 O O . GLN A 1 84 ? 36.419 -1.909 -51.842 1.00 72.69 84 GLN A O 1
ATOM 657 N N . ALA A 1 85 ? 37.808 -0.280 -51.149 1.00 71.31 85 ALA A N 1
ATOM 658 C CA . ALA A 1 85 ? 37.059 0.077 -49.939 1.00 71.31 85 ALA A CA 1
ATOM 659 C C . ALA A 1 85 ? 35.644 0.604 -50.245 1.00 71.31 85 ALA A C 1
ATOM 661 O O . ALA A 1 85 ? 34.674 0.225 -49.592 1.00 71.31 85 ALA A O 1
ATOM 662 N N . LYS A 1 86 ? 35.492 1.420 -51.298 1.00 77.62 86 LYS A N 1
ATOM 663 C CA . LYS A 1 86 ? 34.170 1.905 -51.730 1.00 77.62 86 LYS A CA 1
ATOM 664 C C . LYS A 1 86 ? 33.297 0.772 -52.281 1.00 77.62 86 LYS A C 1
ATOM 666 O O . LYS A 1 86 ? 32.086 0.762 -52.083 1.00 77.62 86 LYS A O 1
ATOM 671 N N . ARG A 1 87 ? 33.911 -0.217 -52.943 1.00 76.44 87 ARG A N 1
ATOM 672 C CA . ARG A 1 87 ? 33.198 -1.393 -53.459 1.00 76.44 87 ARG A CA 1
ATOM 673 C C . ARG A 1 87 ? 32.753 -2.328 -52.329 1.00 76.44 87 ARG A C 1
ATOM 675 O O . ARG A 1 87 ? 31.633 -2.816 -52.391 1.00 76.44 87 ARG A O 1
ATOM 682 N N . SER A 1 88 ? 33.566 -2.528 -51.287 1.00 66.19 88 SER A N 1
ATOM 683 C CA . SER A 1 88 ? 33.172 -3.325 -50.114 1.00 66.19 88 SER A CA 1
ATOM 684 C C . SER A 1 88 ? 32.105 -2.636 -49.260 1.00 66.19 88 SER A C 1
ATOM 686 O O . SER A 1 88 ? 31.194 -3.305 -48.786 1.00 66.19 88 SER A O 1
ATOM 688 N N . GLN A 1 89 ? 32.157 -1.306 -49.122 1.00 78.81 89 GLN A N 1
ATOM 689 C CA . GLN A 1 89 ? 31.133 -0.541 -48.402 1.00 78.81 89 GLN A CA 1
ATOM 690 C C . GLN A 1 89 ? 29.760 -0.633 -49.086 1.00 78.81 89 GLN A C 1
ATOM 692 O O . GLN A 1 89 ? 28.752 -0.839 -48.416 1.00 78.81 89 GLN A O 1
ATOM 697 N N . ASN A 1 90 ? 29.721 -0.564 -50.421 1.00 76.94 90 ASN A N 1
ATOM 698 C CA . ASN A 1 90 ? 28.473 -0.716 -51.174 1.00 76.94 90 ASN A CA 1
ATOM 699 C C . ASN A 1 90 ? 27.890 -2.135 -51.067 1.00 76.94 90 ASN A C 1
ATOM 701 O O . ASN A 1 90 ? 26.676 -2.284 -50.996 1.00 76.94 90 ASN A O 1
ATOM 705 N N . VAL A 1 91 ? 28.734 -3.173 -51.022 1.00 77.62 91 VAL A N 1
ATOM 706 C CA . VAL A 1 91 ? 28.275 -4.561 -50.824 1.00 77.62 91 VAL A CA 1
ATOM 707 C C . VAL A 1 91 ? 27.729 -4.766 -49.406 1.00 77.62 91 VAL A C 1
ATOM 709 O O . VAL A 1 91 ? 26.691 -5.402 -49.248 1.00 77.62 91 VAL A O 1
ATOM 712 N N . ALA A 1 92 ? 28.369 -4.185 -48.386 1.00 76.44 92 ALA A N 1
ATOM 713 C CA . ALA A 1 92 ? 27.885 -4.251 -47.006 1.00 76.44 92 ALA A CA 1
ATOM 714 C C . ALA A 1 92 ? 26.533 -3.534 -46.827 1.00 76.44 92 ALA A C 1
ATOM 716 O O . ALA A 1 92 ? 25.623 -4.091 -46.221 1.00 76.44 92 ALA A O 1
ATOM 717 N N . LEU A 1 93 ? 26.368 -2.340 -47.410 1.00 77.88 93 LEU A N 1
ATOM 718 C CA . LEU A 1 93 ? 25.091 -1.613 -47.396 1.00 77.88 93 LEU A CA 1
ATOM 719 C C . LEU A 1 93 ? 23.973 -2.386 -48.106 1.00 77.88 93 LEU A C 1
ATOM 721 O O . LEU A 1 93 ? 22.847 -2.413 -47.616 1.00 77.88 93 LEU A O 1
ATOM 725 N N . LEU A 1 94 ? 24.284 -3.054 -49.221 1.00 83.69 94 LEU A N 1
ATOM 726 C CA . LEU A 1 94 ? 23.317 -3.894 -49.927 1.00 83.69 94 LEU A CA 1
ATOM 727 C C . LEU A 1 94 ? 22.888 -5.101 -49.074 1.00 83.69 94 LEU A C 1
ATOM 729 O O . LEU A 1 94 ? 21.702 -5.404 -49.001 1.00 83.69 94 LEU A O 1
ATOM 733 N N . ALA A 1 95 ? 23.830 -5.756 -48.387 1.00 79.31 95 ALA A N 1
ATOM 734 C CA . ALA A 1 95 ? 23.536 -6.886 -47.504 1.00 79.31 95 ALA A CA 1
ATOM 735 C C . ALA A 1 95 ? 22.663 -6.481 -46.302 1.00 79.31 95 ALA A C 1
ATOM 737 O O . ALA A 1 95 ? 21.715 -7.190 -45.969 1.00 79.31 95 ALA A O 1
ATOM 738 N N . ILE A 1 96 ? 22.931 -5.317 -45.696 1.00 81.88 96 ILE A N 1
ATOM 739 C CA . ILE A 1 96 ? 22.091 -4.760 -44.623 1.00 81.88 96 ILE A CA 1
ATOM 740 C C . ILE A 1 96 ? 20.691 -4.433 -45.160 1.00 81.88 96 ILE A C 1
ATOM 742 O O . ILE A 1 96 ? 19.700 -4.783 -44.525 1.00 81.88 96 ILE A O 1
ATOM 746 N N . GLY A 1 97 ? 20.591 -3.831 -46.350 1.00 84.25 97 GLY A N 1
ATOM 747 C CA . GLY A 1 97 ? 19.306 -3.532 -46.987 1.00 84.25 97 GLY A CA 1
ATOM 748 C C . GLY A 1 97 ? 18.453 -4.780 -47.238 1.00 84.25 97 GLY A C 1
ATOM 749 O O . GLY A 1 97 ? 17.260 -4.776 -46.942 1.00 84.25 97 GLY A O 1
ATOM 750 N N . VAL A 1 98 ? 19.064 -5.873 -47.710 1.00 83.62 98 VAL A N 1
ATOM 751 C CA . VAL A 1 98 ? 18.375 -7.161 -47.917 1.00 83.62 98 VAL A CA 1
ATOM 752 C C . VAL A 1 98 ? 17.916 -7.773 -46.589 1.00 83.62 98 VAL A C 1
ATOM 754 O O . VAL A 1 98 ? 16.794 -8.269 -46.510 1.00 83.62 98 VAL A O 1
ATOM 757 N N . ALA A 1 99 ? 18.732 -7.701 -45.533 1.00 78.00 99 ALA A N 1
ATOM 758 C CA . ALA A 1 99 ? 18.348 -8.201 -44.213 1.00 78.00 99 ALA A CA 1
ATOM 759 C C . ALA A 1 99 ? 17.160 -7.419 -43.621 1.00 78.00 99 ALA A C 1
ATOM 761 O O . ALA A 1 99 ? 16.214 -8.028 -43.126 1.00 78.00 99 ALA A O 1
ATOM 762 N N . VAL A 1 100 ? 17.166 -6.084 -43.725 1.00 80.12 100 VAL A N 1
ATOM 763 C CA . VAL A 1 100 ? 16.063 -5.227 -43.250 1.00 80.12 100 VAL A CA 1
ATOM 764 C C . VAL A 1 100 ? 14.770 -5.506 -44.021 1.00 80.12 100 VAL A C 1
ATOM 766 O O . VAL A 1 100 ? 13.716 -5.646 -43.404 1.00 80.12 100 VAL A O 1
ATOM 769 N N . LEU A 1 101 ? 14.840 -5.660 -45.348 1.00 77.62 101 LEU A N 1
ATOM 770 C CA . LEU A 1 101 ? 13.687 -6.056 -46.167 1.00 77.62 101 LEU A CA 1
ATOM 771 C C . LEU A 1 101 ? 13.144 -7.439 -45.779 1.00 77.62 101 LEU A C 1
ATOM 773 O O . LEU A 1 101 ? 11.930 -7.614 -45.717 1.00 77.62 101 LEU A O 1
ATOM 777 N N . GLY A 1 102 ? 14.021 -8.398 -45.466 1.00 79.69 102 GLY A N 1
ATOM 778 C CA . GLY A 1 102 ? 13.623 -9.718 -44.972 1.00 79.69 102 GLY A CA 1
ATOM 779 C C . GLY A 1 102 ? 12.883 -9.654 -43.632 1.00 79.69 102 GLY A C 1
ATOM 780 O O . GLY A 1 102 ? 11.832 -10.277 -43.481 1.00 79.69 102 GLY A O 1
ATOM 781 N N . PHE A 1 103 ? 13.374 -8.850 -42.685 1.00 71.69 103 PHE A N 1
ATOM 782 C CA . PHE A 1 103 ? 12.702 -8.642 -41.397 1.00 71.69 103 PHE A CA 1
ATOM 783 C C . PHE A 1 103 ? 11.350 -7.933 -41.542 1.00 71.69 103 PHE A C 1
ATOM 785 O O . PHE A 1 103 ? 10.379 -8.347 -40.908 1.00 71.69 103 PHE A O 1
ATOM 792 N N . LEU A 1 104 ? 11.255 -6.913 -42.402 1.00 69.56 104 LEU A N 1
ATOM 793 C CA . LEU A 1 104 ? 9.993 -6.221 -42.683 1.00 69.56 104 LEU A CA 1
ATOM 794 C C . LEU A 1 104 ? 8.967 -7.144 -43.352 1.00 69.56 104 LEU A C 1
ATOM 796 O O . LEU A 1 104 ? 7.793 -7.104 -42.996 1.00 69.56 104 LEU A O 1
ATOM 800 N N . ALA A 1 105 ? 9.402 -8.018 -44.265 1.00 72.62 105 ALA A N 1
ATOM 801 C CA . ALA A 1 105 ? 8.531 -9.011 -44.886 1.00 72.62 105 ALA A CA 1
ATOM 802 C C . ALA A 1 105 ? 8.004 -10.036 -43.866 1.00 72.62 105 ALA A C 1
ATOM 804 O O . ALA A 1 105 ? 6.816 -10.353 -43.884 1.00 72.62 105 ALA A O 1
ATOM 805 N N . MET A 1 106 ? 8.844 -10.513 -42.937 1.00 71.75 106 MET A N 1
ATOM 806 C CA . MET A 1 106 ? 8.383 -11.405 -41.863 1.00 71.75 106 MET A CA 1
ATOM 807 C C . MET A 1 106 ? 7.378 -10.715 -40.931 1.00 71.75 106 MET A C 1
ATOM 809 O O . MET A 1 106 ? 6.376 -11.326 -40.570 1.00 71.75 106 MET A O 1
ATOM 813 N N . PHE A 1 107 ? 7.589 -9.439 -40.591 1.00 65.50 107 PHE A N 1
ATOM 814 C CA . PHE A 1 107 ? 6.629 -8.669 -39.789 1.00 65.50 107 PHE A CA 1
ATOM 815 C C . PHE A 1 107 ? 5.303 -8.430 -40.520 1.00 65.50 107 PHE A C 1
ATOM 817 O O . PHE A 1 107 ? 4.245 -8.577 -39.915 1.00 65.50 107 PHE A O 1
ATOM 824 N N . ALA A 1 108 ? 5.338 -8.127 -41.821 1.00 62.12 108 ALA A N 1
ATOM 825 C CA . ALA A 1 108 ? 4.132 -7.954 -42.628 1.00 62.12 108 ALA A CA 1
ATOM 826 C C . ALA A 1 108 ? 3.287 -9.238 -42.688 1.00 62.12 108 ALA A C 1
ATOM 828 O O . ALA A 1 108 ? 2.068 -9.167 -42.566 1.00 62.12 108 ALA A O 1
ATOM 829 N N . VAL A 1 109 ? 3.917 -10.414 -42.801 1.00 63.78 109 VAL A N 1
ATOM 830 C CA . VAL A 1 109 ? 3.210 -11.709 -42.791 1.00 63.78 109 VAL A CA 1
ATOM 831 C C . VAL A 1 109 ? 2.567 -11.998 -41.431 1.00 63.78 109 VAL A C 1
ATOM 833 O O . VAL A 1 109 ? 1.460 -12.527 -41.387 1.00 63.78 109 VAL A O 1
ATOM 836 N N . VAL A 1 110 ? 3.211 -11.625 -40.321 1.00 62.81 110 VAL A N 1
ATOM 837 C CA . VAL A 1 110 ? 2.643 -11.803 -38.971 1.00 62.81 110 VAL A CA 1
ATOM 838 C C . VAL A 1 110 ? 1.478 -10.842 -38.717 1.00 62.81 110 VAL A C 1
ATOM 840 O O . VAL A 1 110 ? 0.474 -11.250 -38.143 1.00 62.81 110 VAL A O 1
ATOM 843 N N . ILE A 1 111 ? 1.574 -9.590 -39.176 1.00 62.38 111 ILE A N 1
ATOM 844 C CA . ILE A 1 111 ? 0.493 -8.601 -39.039 1.00 62.38 111 ILE A CA 1
ATOM 845 C C . ILE A 1 111 ? -0.711 -8.995 -39.907 1.00 62.38 111 ILE A C 1
ATOM 847 O O . ILE A 1 111 ? -1.828 -9.053 -39.401 1.00 62.38 111 ILE A O 1
ATOM 851 N N . LEU A 1 112 ? -0.484 -9.369 -41.172 1.00 53.47 112 LEU A N 1
ATOM 852 C CA . LEU A 1 112 ? -1.550 -9.829 -42.071 1.00 53.47 112 LEU A CA 1
ATOM 853 C C . LEU A 1 112 ? -2.164 -11.162 -41.613 1.00 53.47 112 LEU A C 1
ATOM 855 O O . LEU A 1 112 ? -3.368 -11.358 -41.738 1.00 53.47 112 LEU A O 1
ATOM 859 N N . GLY A 1 113 ? -1.367 -12.065 -41.032 1.00 44.06 113 GLY A N 1
ATOM 860 C CA . GLY A 1 113 ? -1.862 -13.321 -40.464 1.00 44.06 113 GLY A CA 1
ATOM 861 C C . GLY A 1 113 ? -2.767 -13.129 -39.244 1.00 44.06 113 GLY A C 1
ATOM 862 O O . GLY A 1 113 ? -3.675 -13.929 -39.042 1.00 44.06 113 GLY A O 1
ATOM 863 N N . ASN A 1 114 ? -2.558 -12.059 -38.468 1.00 42.88 114 ASN A N 1
ATOM 864 C CA . ASN A 1 114 ? -3.371 -11.747 -37.291 1.00 42.88 114 ASN A CA 1
ATOM 865 C C . ASN A 1 114 ? -4.671 -10.994 -37.628 1.00 42.88 114 ASN A C 1
ATOM 867 O O . ASN A 1 114 ? -5.650 -11.127 -36.890 1.00 42.88 114 ASN A O 1
ATOM 871 N N . GLU A 1 115 ? -4.707 -10.225 -38.721 1.00 48.53 115 GLU A N 1
ATOM 872 C CA . GLU A 1 115 ? -5.938 -9.564 -39.184 1.00 48.53 115 GLU A CA 1
ATOM 873 C C . GLU A 1 115 ? -6.869 -10.510 -39.948 1.00 48.53 115 GLU A C 1
ATOM 875 O O . GLU A 1 115 ? -8.073 -10.489 -39.711 1.00 48.53 115 GLU A O 1
ATOM 880 N N . VAL A 1 116 ? -6.343 -11.438 -40.757 1.00 45.75 116 VAL A N 1
ATOM 881 C CA . VAL A 1 116 ? -7.184 -12.407 -41.494 1.00 45.75 116 VAL A CA 1
ATOM 882 C C . VAL A 1 116 ? -7.901 -13.400 -40.560 1.00 45.75 116 VAL A C 1
ATOM 884 O O . VAL A 1 116 ? -8.909 -13.994 -40.932 1.00 45.75 116 VAL A O 1
ATOM 887 N N . SER A 1 117 ? -7.455 -13.545 -39.310 1.00 45.19 117 SER A N 1
ATOM 888 C CA . SER A 1 117 ? -8.161 -14.325 -38.284 1.00 45.19 117 SER A CA 1
ATOM 889 C C . SER A 1 117 ? -9.290 -13.578 -37.553 1.00 45.19 117 SER A C 1
ATOM 891 O O . SER A 1 117 ? -9.898 -14.170 -36.660 1.00 45.19 117 SER A O 1
ATOM 893 N N . LYS A 1 118 ? -9.589 -12.312 -37.890 1.00 40.34 118 LYS A N 1
ATOM 894 C CA . LYS A 1 118 ? -10.638 -11.519 -37.215 1.00 40.34 118 LYS A CA 1
ATOM 895 C C . LYS A 1 118 ? -11.925 -11.290 -38.011 1.00 40.34 118 LYS A C 1
ATOM 897 O O . LYS A 1 118 ? -12.934 -10.980 -37.384 1.00 40.34 118 LYS A O 1
ATOM 902 N N . ASP A 1 119 ? -11.950 -11.568 -39.311 1.00 39.19 119 ASP A N 1
ATOM 903 C CA . ASP A 1 119 ? -13.139 -11.328 -40.135 1.00 39.19 119 ASP A CA 1
ATOM 904 C C . ASP A 1 119 ? -13.866 -12.625 -40.507 1.00 39.19 119 ASP A C 1
ATOM 906 O O . ASP A 1 119 ? -13.689 -13.211 -41.573 1.00 39.19 119 ASP A O 1
ATOM 910 N N . MET A 1 120 ? -14.742 -13.065 -39.603 1.00 34.84 120 MET A N 1
ATOM 911 C CA . MET A 1 120 ? -15.927 -13.850 -39.960 1.00 34.84 120 MET A CA 1
ATOM 912 C C . MET A 1 120 ? -17.167 -13.219 -39.318 1.00 34.84 120 MET A C 1
ATOM 914 O O . MET A 1 120 ? -17.799 -13.808 -38.444 1.00 34.84 120 MET A O 1
ATOM 918 N N . PHE A 1 121 ? -17.527 -12.018 -39.770 1.00 40.81 121 PHE A N 1
ATOM 919 C CA . PHE A 1 121 ? -18.892 -11.501 -39.666 1.00 40.81 121 PHE A CA 1
ATOM 920 C C . PHE A 1 121 ? -19.316 -10.961 -41.039 1.00 40.81 121 PHE A C 1
ATOM 922 O O . PHE A 1 121 ? -18.513 -10.299 -41.692 1.00 40.81 121 PHE A O 1
ATOM 929 N N . PRO A 1 122 ? -20.529 -11.280 -41.524 1.00 39.91 122 PRO A N 1
ATOM 930 C CA . PRO A 1 122 ? -20.953 -10.894 -42.863 1.00 39.91 122 PRO A CA 1
ATOM 931 C C . PRO A 1 122 ? -21.249 -9.391 -42.945 1.00 39.91 122 PRO A C 1
ATOM 933 O O . PRO A 1 122 ? -22.079 -8.868 -42.199 1.00 39.91 122 PRO A O 1
ATOM 936 N N . GLU A 1 123 ? -20.581 -8.730 -43.891 1.00 40.31 123 GLU A N 1
ATOM 937 C CA . GLU A 1 123 ? -20.943 -7.421 -44.435 1.00 40.31 123 GLU A CA 1
ATOM 938 C C . GLU A 1 123 ? -22.335 -7.497 -45.075 1.00 40.31 123 GLU A C 1
ATOM 940 O O . GLU A 1 123 ? -22.533 -8.206 -46.057 1.00 40.31 123 GLU A O 1
ATOM 945 N N . ASP A 1 124 ? -23.312 -6.837 -44.456 1.00 45.66 124 ASP A N 1
ATOM 946 C CA . ASP A 1 124 ? -24.234 -5.876 -45.085 1.00 45.66 124 ASP A CA 1
ATOM 947 C C . ASP A 1 124 ? -25.443 -5.676 -44.164 1.00 45.66 124 ASP A C 1
ATOM 949 O O . ASP A 1 124 ? -26.414 -6.431 -44.201 1.00 45.66 124 ASP A O 1
ATOM 953 N N . ASN A 1 125 ? -25.373 -4.660 -43.299 1.00 43.72 125 ASN A N 1
ATOM 954 C CA . ASN A 1 125 ? -26.524 -3.870 -42.853 1.00 43.72 125 ASN A CA 1
ATOM 955 C C . ASN A 1 125 ? -26.022 -2.721 -41.974 1.00 43.72 125 ASN A C 1
ATOM 957 O O . ASN A 1 125 ? -25.522 -2.934 -40.873 1.00 43.72 125 ASN A O 1
ATOM 961 N N . SER A 1 126 ? -26.201 -1.491 -42.449 1.00 50.16 126 SER A N 1
ATOM 962 C CA . SER A 1 126 ? -25.634 -0.243 -41.916 1.00 50.16 126 SER A CA 1
ATOM 963 C C . SER A 1 126 ? -26.023 0.141 -40.478 1.00 50.16 126 SER A C 1
ATOM 965 O O . SER A 1 126 ? -25.653 1.223 -40.038 1.00 50.16 126 SER A O 1
ATOM 967 N N . ASN A 1 127 ? -26.733 -0.716 -39.736 1.00 52.31 127 ASN A N 1
ATOM 968 C CA . ASN A 1 127 ? -27.120 -0.470 -38.344 1.00 52.31 127 ASN A CA 1
ATOM 969 C C . ASN A 1 127 ? -26.669 -1.567 -37.357 1.00 52.31 127 ASN A C 1
ATOM 971 O O . ASN A 1 127 ? -27.010 -1.454 -36.189 1.00 52.31 127 ASN A O 1
ATOM 975 N N . ASN A 1 128 ? -25.925 -2.609 -37.766 1.00 53.56 128 ASN A N 1
ATOM 976 C CA . ASN A 1 128 ? -25.383 -3.655 -36.867 1.00 53.56 128 ASN A CA 1
ATOM 977 C C . ASN A 1 128 ? -26.376 -4.262 -35.841 1.00 53.56 128 ASN A C 1
ATOM 979 O O . ASN A 1 128 ? -25.978 -4.769 -34.794 1.00 53.56 128 ASN A O 1
ATOM 983 N N . GLU A 1 129 ? -27.674 -4.264 -36.140 1.00 58.94 129 GLU A N 1
ATOM 984 C CA . GLU A 1 129 ? -28.707 -4.848 -35.286 1.00 58.94 129 GLU A CA 1
ATOM 985 C C . GLU A 1 129 ? -29.226 -6.133 -35.928 1.00 58.94 129 GLU A C 1
ATOM 987 O O . GLU A 1 129 ? -29.917 -6.101 -36.950 1.00 58.94 129 GLU A O 1
ATOM 992 N N . LEU A 1 130 ? -28.932 -7.283 -35.316 1.00 50.94 130 LEU A N 1
ATOM 993 C CA . LEU A 1 130 ? -29.647 -8.518 -35.631 1.00 50.94 130 LEU A CA 1
ATOM 994 C C . LEU A 1 130 ? -31.122 -8.300 -35.270 1.00 50.94 130 LEU A C 1
ATOM 996 O O . LEU A 1 130 ? -31.422 -7.824 -34.181 1.00 50.94 130 LEU A O 1
ATOM 1000 N N . LYS A 1 131 ? -32.057 -8.614 -36.171 1.00 62.78 131 LYS A N 1
ATOM 1001 C CA . LYS A 1 131 ? -33.502 -8.509 -35.916 1.00 62.78 131 LYS A CA 1
ATOM 1002 C C . LYS A 1 131 ? -34.163 -9.871 -36.081 1.00 62.78 131 LYS A C 1
ATOM 1004 O O . LYS A 1 131 ? -33.811 -10.657 -36.958 1.00 62.78 131 LYS A O 1
ATOM 1009 N N . THR A 1 132 ? -35.130 -10.161 -35.222 1.00 56.22 132 THR A N 1
ATOM 1010 C CA . THR A 1 132 ? -36.018 -11.320 -35.338 1.00 56.22 132 THR A CA 1
ATOM 1011 C C . THR A 1 132 ? -36.858 -11.206 -36.616 1.00 56.22 132 THR A C 1
ATOM 1013 O O . THR A 1 132 ? -37.029 -10.118 -37.165 1.00 56.22 132 THR A O 1
ATOM 1016 N N . ARG A 1 133 ? -37.466 -12.308 -37.079 1.00 52.72 133 ARG A N 1
ATOM 1017 C CA . ARG A 1 133 ? -38.405 -12.275 -38.224 1.00 52.72 133 ARG A CA 1
ATOM 1018 C C . ARG A 1 133 ? -39.625 -11.362 -38.002 1.00 52.72 133 ARG A C 1
ATOM 1020 O O . ARG A 1 133 ? -40.291 -11.019 -38.970 1.00 52.72 133 ARG A O 1
ATOM 1027 N N . SER A 1 134 ? -39.903 -10.960 -36.762 1.00 58.34 134 SER A N 1
ATOM 1028 C CA . SER A 1 134 ? -40.945 -9.996 -36.385 1.00 58.34 134 SER A CA 1
ATOM 1029 C C . SER A 1 134 ? -40.438 -8.551 -36.248 1.00 58.34 134 SER A C 1
ATOM 1031 O O . SER A 1 134 ? -41.196 -7.686 -35.825 1.00 58.34 134 SER A O 1
ATOM 1033 N N . GLY A 1 135 ? -39.173 -8.270 -36.581 1.00 62.66 135 GLY A N 1
ATOM 1034 C CA . GLY A 1 135 ? -38.600 -6.919 -36.591 1.00 62.66 135 GLY A CA 1
ATOM 1035 C C . GLY A 1 135 ? -38.061 -6.407 -35.249 1.00 62.66 135 GLY A C 1
ATOM 1036 O O . GLY A 1 135 ? -37.533 -5.298 -35.206 1.00 62.66 135 GLY A O 1
ATOM 1037 N N . GLY A 1 136 ? -38.143 -7.191 -34.169 1.00 60.03 136 GLY A N 1
ATOM 1038 C CA . GLY A 1 136 ? -37.551 -6.838 -32.870 1.00 60.03 136 GLY A CA 1
ATOM 1039 C C . GLY A 1 136 ? -36.042 -7.095 -32.836 1.00 60.03 136 GLY A C 1
ATOM 1040 O O . GLY A 1 136 ? -35.602 -8.092 -33.410 1.00 60.03 136 GLY A O 1
ATOM 1041 N N . LEU A 1 137 ? -35.269 -6.226 -32.172 1.00 51.75 137 LEU A N 1
ATOM 1042 C CA . LEU A 1 137 ? -33.825 -6.404 -31.961 1.00 51.75 137 LEU A CA 1
ATOM 1043 C C . LEU A 1 137 ? -33.513 -7.755 -31.298 1.00 51.75 137 LEU A C 1
ATOM 1045 O O . LEU A 1 137 ? -34.179 -8.172 -30.354 1.00 51.75 137 LEU A O 1
ATOM 1049 N N . VAL A 1 138 ? -32.453 -8.398 -31.768 1.00 45.72 138 VAL A N 1
ATOM 1050 C CA . VAL A 1 138 ? -31.803 -9.566 -31.178 1.00 45.72 138 VAL A CA 1
ATOM 1051 C C . VAL A 1 138 ? -30.520 -9.065 -30.532 1.00 45.72 138 VAL A C 1
ATOM 1053 O O . VAL A 1 138 ? -29.517 -8.823 -31.201 1.00 45.72 138 VAL A O 1
ATOM 1056 N N . THR A 1 139 ? -30.554 -8.895 -29.219 1.00 49.00 139 THR A N 1
ATOM 1057 C CA . THR A 1 139 ? -29.364 -8.656 -28.407 1.00 49.00 139 THR A CA 1
ATOM 1058 C C . THR A 1 139 ? -28.699 -9.995 -28.096 1.00 49.00 139 THR A C 1
ATOM 1060 O O . THR A 1 139 ? -29.295 -10.875 -27.478 1.00 49.00 139 THR A O 1
ATOM 1063 N N . VAL A 1 140 ? -27.452 -10.173 -28.536 1.00 49.00 140 VAL A N 1
ATOM 1064 C CA . VAL A 1 140 ? -26.630 -11.337 -28.171 1.00 49.00 140 VAL A CA 1
ATOM 1065 C C . VAL A 1 140 ? -25.803 -10.955 -26.944 1.00 49.00 140 VAL A C 1
ATOM 1067 O O . VAL A 1 140 ? -24.701 -10.430 -27.060 1.00 49.00 140 VAL A O 1
ATOM 1070 N N . GLY A 1 141 ? -26.367 -11.144 -25.752 1.00 50.50 141 GLY A N 1
ATOM 1071 C CA . GLY A 1 141 ? -25.615 -11.051 -24.499 1.00 50.50 141 GLY A CA 1
ATOM 1072 C C . GLY A 1 141 ? -24.933 -12.382 -24.183 1.00 50.50 141 GLY A C 1
ATOM 1073 O O . GLY A 1 141 ? -25.498 -13.443 -24.455 1.00 50.50 141 GLY A O 1
ATOM 1074 N N . GLN A 1 142 ? -23.736 -12.360 -23.586 1.00 44.47 142 GLN A N 1
ATOM 1075 C CA . GLN A 1 142 ? -23.252 -13.544 -22.873 1.00 44.47 142 GLN A CA 1
ATOM 1076 C C . GLN A 1 142 ? -24.217 -13.803 -21.713 1.00 44.47 142 GLN A C 1
ATOM 1078 O O . GLN A 1 142 ? -24.308 -13.006 -20.783 1.00 44.47 142 GLN A O 1
ATOM 1083 N N . ALA A 1 143 ? -24.979 -14.893 -21.793 1.00 45.28 143 ALA A N 1
ATOM 1084 C CA . ALA A 1 143 ? -25.792 -15.351 -20.679 1.00 45.28 143 ALA A CA 1
ATOM 1085 C C . ALA A 1 143 ? -24.859 -15.985 -19.642 1.00 45.28 143 ALA A C 1
ATOM 1087 O O . ALA A 1 143 ? -24.492 -17.156 -19.749 1.00 45.28 143 ALA A O 1
ATOM 1088 N N . THR A 1 144 ? -24.428 -15.193 -18.666 1.00 51.44 144 THR A N 1
ATOM 1089 C CA . THR A 1 144 ? -23.731 -15.697 -17.484 1.00 51.44 144 THR A CA 1
ATOM 1090 C C . THR A 1 144 ? -24.787 -16.259 -16.541 1.00 51.44 144 THR A C 1
ATOM 1092 O O . THR A 1 144 ? -25.705 -15.548 -16.140 1.00 51.44 144 THR A O 1
ATOM 1095 N N . SER A 1 145 ? -24.716 -17.553 -16.237 1.00 49.38 145 SER A N 1
ATOM 1096 C CA . SER A 1 145 ? -25.673 -18.168 -15.320 1.00 49.38 145 SER A CA 1
ATOM 1097 C C . SER A 1 145 ? -25.326 -17.803 -13.877 1.00 49.38 145 SER A C 1
ATOM 1099 O O . SER A 1 145 ? -24.213 -18.070 -13.436 1.00 49.38 145 SER A O 1
ATOM 1101 N N . TYR A 1 146 ? -26.287 -17.228 -13.151 1.00 59.22 146 TYR A N 1
ATOM 1102 C CA . TYR A 1 146 ? -26.237 -17.002 -11.698 1.00 59.22 146 TYR A CA 1
ATOM 1103 C C . TYR A 1 146 ? -26.942 -18.130 -10.921 1.00 59.22 146 TYR A C 1
ATOM 1105 O O . TYR A 1 146 ? -27.463 -17.917 -9.830 1.00 59.22 146 TYR A O 1
ATOM 1113 N N . THR A 1 147 ? -27.050 -19.319 -11.521 1.00 67.25 147 THR A N 1
ATOM 1114 C CA . THR A 1 147 ? -27.649 -20.492 -10.875 1.00 67.25 147 THR A CA 1
ATOM 1115 C C . THR A 1 147 ? -26.634 -21.141 -9.938 1.00 67.25 147 THR A C 1
ATOM 1117 O O . THR A 1 147 ? -25.454 -21.234 -10.287 1.00 67.25 147 THR A O 1
ATOM 1120 N N . THR A 1 148 ? -27.075 -21.628 -8.777 1.00 79.50 148 THR A N 1
ATOM 1121 C CA . THR A 1 148 ? -26.167 -22.345 -7.873 1.00 79.50 148 THR A CA 1
ATOM 1122 C C . THR A 1 148 ? -25.742 -23.671 -8.506 1.00 79.50 148 THR A C 1
ATOM 1124 O O . THR A 1 148 ? -26.442 -24.231 -9.361 1.00 79.50 148 THR A O 1
ATOM 1127 N N . LEU A 1 149 ? -24.601 -24.220 -8.076 1.00 88.00 149 LEU A N 1
ATOM 1128 C CA . LEU A 1 149 ? -24.113 -25.511 -8.574 1.00 88.00 149 LEU A CA 1
ATOM 1129 C C . LEU A 1 149 ? -25.181 -26.610 -8.432 1.00 88.00 149 LEU A C 1
ATOM 1131 O O . LEU A 1 149 ? -25.337 -27.444 -9.325 1.00 88.00 149 LEU A O 1
ATOM 1135 N N . PHE A 1 150 ? -25.946 -26.586 -7.337 1.00 88.81 150 PHE A N 1
ATOM 1136 C CA . PHE A 1 150 ? -26.966 -27.584 -7.016 1.00 88.81 150 PHE A CA 1
ATOM 1137 C C . PHE A 1 150 ? -28.308 -27.369 -7.716 1.00 88.81 150 PHE A C 1
ATOM 1139 O O . PHE A 1 150 ? -29.153 -28.259 -7.667 1.00 88.81 150 PHE A O 1
ATOM 1146 N N . ASP A 1 151 ? -28.488 -26.263 -8.431 1.00 87.88 151 ASP A N 1
ATOM 1147 C CA . ASP A 1 151 ? -29.648 -26.057 -9.301 1.00 87.88 151 ASP A CA 1
ATOM 1148 C C . ASP A 1 151 ? -29.437 -26.650 -10.696 1.00 87.88 151 ASP A C 1
ATOM 1150 O O . ASP A 1 151 ? -30.402 -26.873 -11.429 1.00 87.88 151 ASP A O 1
ATOM 1154 N N . LEU A 1 152 ? -28.192 -26.972 -11.071 1.00 92.00 152 LEU A N 1
ATOM 1155 C CA . LEU A 1 152 ? -27.887 -27.564 -12.375 1.00 92.00 152 LEU A CA 1
ATOM 1156 C C . LEU A 1 152 ? -28.715 -28.831 -12.667 1.00 92.00 152 LEU A C 1
ATOM 1158 O O . LEU A 1 152 ? -29.259 -28.948 -13.768 1.00 92.00 152 LEU A O 1
ATOM 1162 N N . PRO A 1 153 ? -28.925 -29.761 -11.714 1.00 94.38 153 PRO A N 1
ATOM 1163 C CA . PRO A 1 153 ? -29.803 -30.903 -11.933 1.00 94.38 153 PRO A CA 1
ATOM 1164 C C . PRO A 1 153 ? -31.290 -30.565 -12.098 1.00 94.38 153 PRO A C 1
ATOM 1166 O O . PRO A 1 153 ? -32.051 -31.474 -12.407 1.00 94.38 153 PRO A O 1
ATOM 1169 N N . ALA A 1 154 ? -31.755 -29.326 -11.918 1.00 89.25 154 ALA A N 1
ATOM 1170 C CA . ALA A 1 154 ? -33.142 -28.954 -12.216 1.00 89.25 154 ALA A CA 1
ATOM 1171 C C . ALA A 1 154 ? -33.368 -28.726 -13.722 1.00 89.25 154 ALA A C 1
ATOM 1173 O O . ALA A 1 154 ? -34.432 -29.069 -14.237 1.00 89.25 154 ALA A O 1
ATOM 1174 N N . PHE A 1 155 ? -32.350 -28.262 -14.454 1.00 91.00 155 PHE A N 1
ATOM 1175 C CA . PHE A 1 155 ? -32.437 -27.994 -15.893 1.00 91.00 155 PHE A CA 1
ATOM 1176 C C . PHE A 1 155 ? -32.551 -29.271 -16.733 1.00 91.00 155 PHE A C 1
ATOM 1178 O O . PHE A 1 155 ? -32.070 -30.344 -16.351 1.00 91.00 155 PHE A O 1
ATOM 1185 N N . ASP A 1 156 ? -33.203 -29.178 -17.891 1.00 90.06 156 ASP A N 1
ATOM 1186 C CA . ASP A 1 156 ? -33.220 -30.269 -18.863 1.00 90.06 156 ASP A CA 1
ATOM 1187 C C . ASP A 1 156 ? -31.846 -30.470 -19.531 1.00 90.06 156 ASP A C 1
ATOM 1189 O O . ASP A 1 156 ? -30.922 -29.663 -19.412 1.00 90.06 156 ASP A O 1
ATOM 1193 N N . THR A 1 157 ? -31.680 -31.612 -20.200 1.00 91.44 157 THR A N 1
ATOM 1194 C CA . THR A 1 157 ? -30.402 -31.979 -20.824 1.00 91.44 157 THR A CA 1
ATOM 1195 C C . THR A 1 157 ? -30.022 -31.043 -21.974 1.00 91.44 157 THR A C 1
ATOM 1197 O O . THR A 1 157 ? -28.834 -30.856 -22.212 1.00 91.44 157 THR A O 1
ATOM 1200 N N . GLU A 1 158 ? -30.999 -30.446 -22.662 1.00 88.19 158 GLU A N 1
ATOM 1201 C CA . GLU A 1 158 ? -30.764 -29.492 -23.754 1.00 88.19 158 GLU A CA 1
ATOM 1202 C C . GLU A 1 158 ? -30.145 -28.198 -23.214 1.00 88.19 158 GLU A C 1
ATOM 1204 O O . GLU A 1 158 ? -29.091 -27.771 -23.676 1.00 88.19 158 GLU A O 1
ATOM 1209 N N . THR A 1 159 ? -30.710 -27.657 -22.137 1.00 86.75 159 THR A N 1
ATOM 1210 C CA . THR A 1 159 ? -30.174 -26.494 -21.425 1.00 86.75 159 THR A CA 1
ATOM 1211 C C . THR A 1 159 ? -28.783 -26.781 -20.864 1.00 86.75 159 THR A C 1
ATOM 1213 O O . THR A 1 159 ? -27.863 -25.982 -21.038 1.00 86.75 159 THR A O 1
ATOM 1216 N N . LEU A 1 160 ? -28.586 -27.950 -20.242 1.00 92.06 160 LEU A N 1
ATOM 1217 C CA . LEU A 1 160 ? -27.274 -28.356 -19.729 1.00 92.06 160 LEU A CA 1
ATOM 1218 C C . LEU A 1 160 ? -26.225 -28.547 -20.836 1.00 92.06 160 LEU A C 1
ATOM 1220 O O . LEU A 1 160 ? -25.039 -28.354 -20.575 1.00 92.06 160 LEU A O 1
ATOM 1224 N N . ALA A 1 161 ? -26.627 -28.884 -22.065 1.00 87.12 161 ALA A N 1
ATOM 1225 C CA . ALA A 1 161 ? -25.714 -29.007 -23.202 1.00 87.12 161 ALA A CA 1
ATOM 1226 C C . ALA A 1 161 ? -25.151 -27.654 -23.675 1.00 87.12 161 ALA A C 1
ATOM 1228 O O . ALA A 1 161 ? -24.135 -27.622 -24.369 1.00 87.12 161 ALA A O 1
ATOM 1229 N N . HIS A 1 162 ? -25.769 -26.537 -23.279 1.00 86.81 162 HIS A N 1
ATOM 1230 C CA . HIS A 1 162 ? -25.256 -25.196 -23.556 1.00 86.81 162 HIS A CA 1
ATOM 1231 C C . HIS A 1 162 ? -24.194 -24.722 -22.552 1.00 86.81 162 HIS A C 1
ATOM 1233 O O . HIS A 1 162 ? -23.539 -23.705 -22.797 1.00 86.81 162 HIS A O 1
ATOM 1239 N N . LEU A 1 163 ? -23.982 -25.446 -21.446 1.00 88.88 163 LEU A N 1
ATOM 1240 C CA . LEU A 1 163 ? -22.939 -25.128 -20.474 1.00 88.88 163 LEU A CA 1
ATOM 1241 C C . LEU A 1 163 ? -21.557 -25.387 -21.094 1.00 88.88 163 LEU A C 1
ATOM 1243 O O . LEU A 1 163 ? -21.214 -26.528 -21.386 1.00 88.88 163 LEU A O 1
ATOM 1247 N N . LYS A 1 164 ? -20.759 -24.330 -21.296 1.00 90.38 164 LYS A N 1
ATOM 1248 C CA . LYS A 1 164 ? -19.427 -24.430 -21.929 1.00 90.38 164 LYS A CA 1
ATOM 1249 C C . LYS A 1 164 ? -18.283 -24.575 -20.932 1.00 90.38 164 LYS A C 1
ATOM 1251 O O . LYS A 1 164 ? -17.298 -25.249 -21.222 1.00 90.38 164 LYS A O 1
ATOM 1256 N N . GLN A 1 165 ? -18.390 -23.925 -19.780 1.00 90.06 165 GLN A N 1
ATOM 1257 C CA . GLN A 1 165 ? -17.310 -23.818 -18.806 1.00 90.06 165 GLN A CA 1
ATOM 1258 C C . GLN A 1 165 ? -17.882 -23.876 -17.391 1.00 90.06 165 GLN A C 1
ATOM 1260 O O . GLN A 1 165 ? -18.964 -23.347 -17.140 1.00 90.06 165 GLN A O 1
ATOM 1265 N N . LEU A 1 166 ? -17.162 -24.530 -16.485 1.00 91.12 166 LEU A N 1
ATOM 1266 C CA . LEU A 1 166 ? -17.519 -24.657 -15.077 1.00 91.12 166 LEU A CA 1
ATOM 1267 C C . LEU A 1 166 ? -16.269 -24.472 -14.218 1.00 91.12 166 LEU A C 1
ATOM 1269 O O . LEU A 1 166 ? -15.321 -25.251 -14.335 1.00 91.12 166 LEU A O 1
ATOM 1273 N N . THR A 1 167 ? -16.277 -23.466 -13.348 1.00 88.44 167 THR A N 1
ATOM 1274 C CA . THR A 1 167 ? -15.205 -23.223 -12.375 1.00 88.44 167 THR A CA 1
ATOM 1275 C C . THR A 1 167 ? -15.628 -23.766 -11.017 1.00 88.44 167 THR A C 1
ATOM 1277 O O . THR A 1 167 ? -16.725 -23.473 -10.554 1.00 88.44 167 THR A O 1
ATOM 1280 N N . LEU A 1 168 ? -14.783 -24.589 -10.400 1.00 89.31 168 LEU A N 1
ATOM 1281 C CA . LEU A 1 168 ? -15.054 -25.289 -9.148 1.00 89.31 168 LEU A CA 1
ATOM 1282 C C . LEU A 1 168 ? -13.913 -25.077 -8.166 1.00 89.31 168 LEU A C 1
ATOM 1284 O O . LEU A 1 168 ? -12.753 -25.018 -8.572 1.00 89.31 168 LEU A O 1
ATOM 1288 N N . VAL A 1 169 ? -14.239 -25.104 -6.875 1.00 85.75 169 VAL A N 1
ATOM 1289 C CA . VAL A 1 169 ? -13.233 -25.163 -5.816 1.00 85.75 169 VAL A CA 1
ATOM 1290 C C . VAL A 1 169 ? -13.277 -26.513 -5.129 1.00 85.75 169 VAL A C 1
ATOM 1292 O O . VAL A 1 169 ? -14.297 -26.989 -4.625 1.00 85.75 169 VAL A O 1
ATOM 1295 N N . LEU A 1 170 ? -12.131 -27.172 -5.176 1.00 87.88 170 LEU A N 1
ATOM 1296 C CA . LEU A 1 170 ? -11.948 -28.552 -4.794 1.00 87.88 170 LEU A CA 1
ATOM 1297 C C . LEU A 1 170 ? -11.270 -28.608 -3.433 1.00 87.88 170 LEU A C 1
ATOM 1299 O O . LEU A 1 170 ? -10.170 -28.089 -3.246 1.00 87.88 170 LEU A O 1
ATOM 1303 N N . ALA A 1 171 ? -11.897 -29.300 -2.490 1.00 81.56 171 ALA A N 1
ATOM 1304 C CA . ALA A 1 171 ? -11.260 -29.664 -1.239 1.00 81.56 171 ALA A CA 1
ATOM 1305 C C . ALA A 1 171 ? -10.518 -30.993 -1.415 1.00 81.56 171 ALA A C 1
ATOM 1307 O O . ALA A 1 171 ? -11.115 -32.003 -1.801 1.00 81.56 171 ALA A O 1
ATOM 1308 N N . TYR A 1 172 ? -9.226 -31.016 -1.079 1.00 82.62 172 TYR A N 1
ATOM 1309 C CA . TYR A 1 172 ? -8.465 -32.260 -0.995 1.00 82.62 172 TYR A CA 1
ATOM 1310 C C . TYR A 1 172 ? -7.738 -32.382 0.344 1.00 82.62 172 TYR A C 1
ATOM 1312 O O . TYR A 1 172 ? -7.216 -31.415 0.906 1.00 82.62 172 TYR A O 1
ATOM 1320 N N . ARG A 1 173 ? -7.703 -33.609 0.871 1.00 72.44 173 ARG A N 1
ATOM 1321 C CA . ARG A 1 173 ? -6.938 -33.944 2.072 1.00 72.44 173 ARG A CA 1
ATOM 1322 C C . ARG A 1 173 ? -5.593 -34.496 1.626 1.00 72.44 173 ARG A C 1
ATOM 1324 O O . ARG A 1 173 ? -5.536 -35.566 1.023 1.00 72.44 173 ARG A O 1
ATOM 1331 N N . SER A 1 174 ? -4.514 -33.759 1.882 1.00 69.06 174 SER A N 1
ATOM 1332 C CA . SER A 1 174 ? -3.174 -34.261 1.579 1.00 69.06 174 SER A CA 1
ATOM 1333 C C . SER A 1 174 ? -2.881 -35.486 2.446 1.00 69.06 174 SER A C 1
ATOM 1335 O O . SER A 1 174 ? -2.898 -35.400 3.672 1.00 69.06 174 SER A O 1
ATOM 1337 N N . ALA A 1 175 ? -2.611 -36.629 1.814 1.00 58.62 175 ALA A N 1
ATOM 1338 C CA . ALA A 1 175 ? -2.328 -37.887 2.505 1.00 58.62 175 ALA A CA 1
ATOM 1339 C C . ALA A 1 175 ? -0.984 -37.885 3.267 1.00 58.62 175 ALA A C 1
ATOM 1341 O O . ALA A 1 175 ? -0.696 -38.834 3.988 1.00 58.62 175 ALA A O 1
ATOM 1342 N N . SER A 1 176 ? -0.148 -36.849 3.105 1.00 54.91 176 SER A N 1
ATOM 1343 C CA . SER A 1 176 ? 1.246 -36.838 3.571 1.00 54.91 176 SER A CA 1
ATOM 1344 C C . SER A 1 176 ? 1.536 -35.952 4.788 1.00 54.91 176 SER A C 1
ATOM 1346 O O . SER A 1 176 ? 2.706 -35.756 5.115 1.00 54.91 176 SER A O 1
ATOM 1348 N N . ARG A 1 177 ? 0.526 -35.404 5.478 1.00 50.91 177 ARG A N 1
ATOM 1349 C CA . ARG A 1 177 ? 0.754 -34.533 6.646 1.00 50.91 177 ARG A CA 1
ATOM 1350 C C . ARG A 1 177 ? 0.040 -35.004 7.907 1.00 50.91 177 ARG A C 1
ATOM 1352 O O . ARG A 1 177 ? -1.004 -35.647 7.856 1.00 50.91 177 ARG A O 1
ATOM 1359 N N . ALA A 1 178 ? 0.681 -34.685 9.031 1.00 54.16 178 ALA A N 1
ATOM 1360 C CA . ALA A 1 178 ? 0.288 -35.053 10.382 1.00 54.16 178 ALA A CA 1
ATOM 1361 C C . ALA A 1 178 ? -1.197 -34.744 10.670 1.00 54.16 178 ALA A C 1
ATOM 1363 O O . ALA A 1 178 ? -1.722 -33.746 10.160 1.00 54.16 178 ALA A O 1
ATOM 1364 N N . PRO A 1 179 ? -1.873 -35.569 11.493 1.00 46.09 179 PRO A N 1
ATOM 1365 C CA . PRO A 1 179 ? -3.242 -35.308 11.929 1.00 46.09 179 PRO A CA 1
ATOM 1366 C C . PRO A 1 179 ? -3.325 -33.902 12.543 1.00 46.09 179 PRO A C 1
ATOM 1368 O O . PRO A 1 179 ? -2.689 -33.629 13.555 1.00 46.09 179 PRO A O 1
ATOM 1371 N N . GLY A 1 180 ? -4.051 -33.001 11.871 1.00 54.25 180 GLY A N 1
ATOM 1372 C CA . GLY A 1 180 ? -4.160 -31.580 12.231 1.00 54.25 180 GLY A CA 1
ATOM 1373 C C . GLY A 1 180 ? -3.835 -30.591 11.103 1.00 54.25 180 GLY A C 1
ATOM 1374 O O . GLY A 1 180 ? -4.181 -29.421 11.220 1.00 54.25 180 GLY A O 1
ATOM 1375 N N . SER A 1 181 ? -3.229 -31.015 9.984 1.00 52.03 181 SER A N 1
ATOM 1376 C CA . SER A 1 181 ? -3.017 -30.099 8.851 1.00 52.03 181 SER A CA 1
ATOM 1377 C C . SER A 1 181 ? -4.326 -29.846 8.089 1.00 52.03 181 SER A C 1
ATOM 1379 O O . SER A 1 181 ? -4.959 -30.803 7.635 1.00 52.03 181 SER A O 1
ATOM 1381 N N . GLY A 1 182 ? -4.712 -28.575 7.952 1.00 64.06 182 GLY A N 1
ATOM 1382 C CA . GLY A 1 182 ? -5.972 -28.130 7.349 1.00 64.06 182 GLY A CA 1
ATOM 1383 C C . GLY A 1 182 ? -6.247 -28.633 5.924 1.00 64.06 182 GLY A C 1
ATOM 1384 O O . GLY A 1 182 ? -5.358 -29.095 5.206 1.00 64.06 182 GLY A O 1
ATOM 1385 N N . VAL A 1 183 ? -7.519 -28.548 5.526 1.00 72.94 183 VAL A N 1
ATOM 1386 C CA . VAL A 1 183 ? -7.994 -28.845 4.165 1.00 72.94 183 VAL A CA 1
ATOM 1387 C C . VAL A 1 183 ? -7.358 -27.851 3.195 1.00 72.94 183 VAL A C 1
ATOM 1389 O O . VAL A 1 183 ? -7.447 -26.646 3.407 1.00 72.94 183 VAL A O 1
ATOM 1392 N N . SER A 1 184 ? -6.712 -28.343 2.139 1.00 76.44 184 SER A N 1
ATOM 1393 C CA . SER A 1 184 ? -6.202 -27.487 1.065 1.00 76.44 184 SER A CA 1
ATOM 1394 C C . SER A 1 184 ? -7.276 -27.315 -0.009 1.00 76.44 184 SER A C 1
ATOM 1396 O O . SER A 1 184 ? -7.953 -28.283 -0.370 1.00 76.44 184 SER A O 1
ATOM 1398 N N . LEU A 1 185 ? -7.430 -26.082 -0.491 1.00 83.25 185 LEU A N 1
ATOM 1399 C CA . LEU A 1 185 ? -8.367 -25.708 -1.548 1.00 83.25 185 LEU A CA 1
ATOM 1400 C C . LEU A 1 185 ? -7.615 -25.580 -2.880 1.00 83.25 185 LEU A C 1
ATOM 1402 O O . LEU A 1 185 ? -6.462 -25.149 -2.903 1.00 83.25 185 LEU A O 1
ATOM 1406 N N . LEU A 1 186 ? -8.251 -26.004 -3.969 1.00 83.81 186 LEU A N 1
ATOM 1407 C CA . LEU A 1 186 ? -7.745 -25.907 -5.339 1.00 83.81 186 LEU A CA 1
ATOM 1408 C C . LEU A 1 186 ? -8.847 -25.350 -6.234 1.00 83.81 186 LEU A C 1
ATOM 1410 O O . LEU A 1 186 ? -9.913 -25.957 -6.320 1.00 83.81 186 LEU A O 1
ATOM 1414 N N . ASP A 1 187 ? -8.559 -24.284 -6.967 1.00 87.31 187 ASP A N 1
ATOM 1415 C CA . ASP A 1 187 ? -9.469 -23.774 -7.989 1.00 87.31 187 ASP A CA 1
ATOM 1416 C C . ASP A 1 187 ? -9.209 -24.513 -9.303 1.00 87.31 187 ASP A C 1
ATOM 1418 O O . ASP A 1 187 ? -8.067 -24.670 -9.743 1.00 87.31 187 ASP A O 1
ATOM 1422 N N . THR A 1 188 ? -10.267 -25.003 -9.941 1.00 87.69 188 THR A N 1
ATOM 1423 C CA . THR A 1 188 ? -10.182 -25.651 -11.249 1.00 87.69 188 THR A CA 1
ATOM 1424 C C . THR A 1 188 ? -11.233 -25.093 -12.186 1.00 87.69 188 THR A C 1
ATOM 1426 O O . THR A 1 188 ? -12.328 -24.730 -11.770 1.00 87.69 188 THR A O 1
ATOM 1429 N N . THR A 1 189 ? -10.919 -25.038 -13.474 1.00 92.00 189 THR A N 1
ATOM 1430 C CA . THR A 1 189 ? -11.868 -24.647 -14.513 1.00 92.00 189 THR A CA 1
ATOM 1431 C C . THR A 1 189 ? -11.943 -25.747 -15.559 1.00 92.00 189 THR A C 1
ATOM 1433 O O . THR A 1 189 ? -10.926 -26.154 -16.120 1.00 92.00 189 THR A O 1
ATOM 1436 N N . LEU A 1 190 ? -13.151 -26.242 -15.811 1.00 91.69 190 LEU A N 1
ATOM 1437 C CA . LEU A 1 190 ? -13.426 -27.355 -16.709 1.00 91.69 190 LEU A CA 1
ATOM 1438 C C . LEU A 1 190 ? -14.204 -26.860 -17.927 1.00 91.69 190 LEU A C 1
ATOM 1440 O O . LEU A 1 190 ? -15.242 -26.219 -17.783 1.00 91.69 190 LEU A O 1
ATOM 1444 N N . ASN A 1 191 ? -13.738 -27.208 -19.126 1.00 93.44 191 ASN A N 1
ATOM 1445 C CA . ASN A 1 191 ? -14.507 -27.020 -20.356 1.00 93.44 191 ASN A CA 1
ATOM 1446 C C . ASN A 1 191 ? -15.477 -28.189 -20.510 1.00 93.44 191 ASN A C 1
ATOM 1448 O O . ASN A 1 191 ? -15.037 -29.324 -20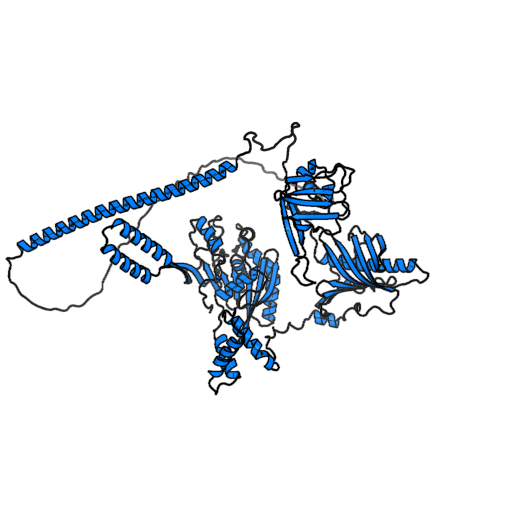.703 1.00 93.44 191 ASN A O 1
ATOM 1452 N N . ILE A 1 192 ? -16.774 -27.922 -20.399 1.00 96.56 192 ILE A N 1
ATOM 1453 C CA . ILE A 1 192 ? -17.823 -28.939 -20.419 1.00 96.56 192 ILE A CA 1
ATOM 1454 C C . ILE A 1 192 ? -18.138 -29.312 -21.870 1.00 96.56 192 ILE A C 1
ATOM 1456 O O . ILE A 1 192 ? -18.430 -28.456 -22.700 1.00 96.56 192 ILE A O 1
ATOM 1460 N N . VAL A 1 193 ? -18.048 -30.607 -22.179 1.00 96.56 193 VAL A N 1
ATOM 1461 C CA . VAL A 1 193 ? -18.302 -31.162 -23.520 1.00 96.56 193 VAL A CA 1
ATOM 1462 C C . VAL A 1 193 ? -19.641 -31.880 -23.622 1.00 96.56 193 VAL A C 1
ATOM 1464 O O . VAL A 1 193 ? -20.192 -31.996 -24.711 1.00 96.56 193 VAL A O 1
ATOM 1467 N N . SER A 1 194 ? -20.166 -32.394 -22.509 1.00 96.50 194 SER A N 1
ATOM 1468 C CA . SER A 1 194 ? -21.478 -33.043 -22.485 1.00 96.50 194 SER A CA 1
ATOM 1469 C C . SER A 1 194 ? -22.047 -33.092 -21.072 1.00 96.50 194 SER A C 1
ATOM 1471 O O . SER A 1 194 ? -21.294 -33.079 -20.095 1.00 96.50 194 SER A O 1
ATOM 1473 N N . ALA A 1 195 ? -23.367 -33.213 -20.976 1.00 96.56 195 ALA A N 1
ATOM 1474 C CA . ALA A 1 195 ? -24.087 -33.446 -19.735 1.00 96.56 195 ALA A CA 1
ATOM 1475 C C . ALA A 1 195 ? -24.933 -34.721 -19.852 1.00 96.56 195 ALA A C 1
ATOM 1477 O O . ALA A 1 195 ? -25.588 -34.958 -20.865 1.00 96.56 195 ALA A O 1
ATOM 1478 N N . LEU A 1 196 ? -24.942 -35.535 -18.800 1.00 96.38 196 LEU A N 1
ATOM 1479 C CA . LEU A 1 196 ? -25.800 -36.705 -18.656 1.00 96.38 196 LEU A CA 1
ATOM 1480 C C . LEU A 1 196 ? -26.729 -36.488 -17.468 1.00 96.38 196 LEU A C 1
ATOM 1482 O O . LEU A 1 196 ? -26.282 -36.185 -16.365 1.00 96.38 196 LEU A O 1
ATOM 1486 N N . LYS A 1 197 ? -28.025 -36.682 -17.681 1.00 95.56 197 LYS A N 1
ATOM 1487 C CA . LYS A 1 197 ? -29.044 -36.579 -16.639 1.00 95.56 197 LYS A CA 1
ATOM 1488 C C . LYS A 1 197 ? -30.092 -37.657 -16.882 1.00 95.56 197 LYS A C 1
ATOM 1490 O O . LYS A 1 197 ? -30.551 -37.827 -18.010 1.00 95.56 197 LYS A O 1
ATOM 1495 N N . ALA A 1 198 ? -30.477 -38.388 -15.839 1.00 91.56 198 ALA A N 1
ATOM 1496 C CA . ALA A 1 198 ? -31.624 -39.284 -15.934 1.00 91.56 198 ALA A CA 1
ATOM 1497 C C . ALA A 1 198 ? -32.908 -38.454 -16.085 1.00 91.56 198 ALA A C 1
ATOM 1499 O O . ALA A 1 198 ? -33.053 -37.401 -15.464 1.00 91.56 198 ALA A O 1
ATOM 1500 N N . ARG A 1 199 ? -33.862 -38.909 -16.900 1.00 88.88 199 ARG A N 1
ATOM 1501 C CA . ARG A 1 199 ? -35.125 -38.182 -17.092 1.00 88.88 199 ARG A CA 1
ATOM 1502 C C . ARG A 1 199 ? -35.862 -38.062 -15.751 1.00 88.88 199 ARG A C 1
ATOM 1504 O O . ARG A 1 199 ? -36.172 -39.077 -15.140 1.00 88.88 199 ARG A O 1
ATOM 1511 N N . GLY A 1 200 ? -36.109 -36.830 -15.299 1.00 85.31 200 GLY A N 1
ATOM 1512 C CA . GLY A 1 200 ? -36.704 -36.552 -13.983 1.00 85.31 200 GLY A CA 1
ATOM 1513 C C . GLY A 1 200 ? -35.781 -36.810 -12.783 1.00 85.31 200 GLY A C 1
ATOM 1514 O O . GLY A 1 200 ? -36.243 -36.764 -11.650 1.00 85.31 200 GLY A O 1
ATOM 1515 N N . GLY A 1 201 ? -34.497 -37.099 -13.009 1.00 89.56 201 GLY A N 1
ATOM 1516 C CA . GLY A 1 201 ? -33.519 -37.292 -11.943 1.00 89.56 201 GLY A CA 1
ATOM 1517 C C . GLY A 1 201 ? -33.050 -35.970 -11.334 1.00 89.56 201 GLY A C 1
ATOM 1518 O O . GLY A 1 201 ? -32.909 -34.974 -12.039 1.00 89.56 201 GLY A O 1
ATOM 1519 N N . ASN A 1 202 ? -32.742 -36.005 -10.037 1.00 92.31 202 ASN A N 1
ATOM 1520 C CA . ASN A 1 202 ? -32.178 -34.887 -9.267 1.00 92.31 202 ASN A CA 1
ATOM 1521 C C . ASN A 1 202 ? -30.641 -34.850 -9.302 1.00 92.31 202 ASN A C 1
ATOM 1523 O O . ASN A 1 202 ? -30.013 -34.105 -8.560 1.00 92.31 202 ASN A O 1
ATOM 1527 N N . ALA A 1 203 ? -30.024 -35.666 -10.153 1.00 93.25 203 ALA A N 1
ATOM 1528 C CA . ALA A 1 203 ? -28.584 -35.690 -10.328 1.00 93.25 203 ALA A CA 1
ATOM 1529 C C . ALA A 1 203 ? -28.224 -35.538 -11.803 1.00 93.25 203 ALA A C 1
ATOM 1531 O O . ALA A 1 203 ? -28.871 -36.125 -12.680 1.00 93.25 203 ALA A O 1
ATOM 1532 N N . CYS A 1 204 ? -27.172 -34.773 -12.072 1.00 96.81 204 CYS A N 1
ATOM 1533 C CA . CYS A 1 204 ? -26.558 -34.683 -13.386 1.00 96.81 204 CYS A CA 1
ATOM 1534 C C . CYS A 1 204 ? -25.054 -34.959 -13.295 1.00 96.81 204 CYS A C 1
ATOM 1536 O O . CYS A 1 204 ? -24.422 -34.839 -12.246 1.00 96.81 204 CYS A O 1
ATOM 1538 N N . THR A 1 205 ? -24.476 -35.401 -14.405 1.00 97.12 205 THR A N 1
ATOM 1539 C CA . THR A 1 205 ? -23.037 -35.587 -14.569 1.00 97.12 205 THR A CA 1
ATOM 1540 C C . THR A 1 205 ? -22.569 -34.742 -15.737 1.00 97.12 205 THR A C 1
ATOM 1542 O O . THR A 1 205 ? -23.039 -34.921 -16.858 1.00 97.12 205 THR A O 1
ATOM 1545 N N . LEU A 1 206 ? -21.634 -33.840 -15.482 1.00 97.44 206 LEU A N 1
ATOM 1546 C CA . LEU A 1 206 ? -20.987 -33.013 -16.488 1.00 97.44 206 LEU A CA 1
ATOM 1547 C C . LEU A 1 206 ? -19.638 -33.635 -16.842 1.00 97.44 206 LEU A C 1
ATOM 1549 O O . LEU A 1 206 ? -18.872 -34.026 -15.960 1.00 97.44 206 LEU A O 1
ATOM 1553 N N . PHE A 1 207 ? -19.341 -33.733 -18.131 1.00 97.25 207 PHE A N 1
ATOM 1554 C CA . PHE A 1 207 ? -18.080 -34.273 -18.629 1.00 97.25 207 PHE A CA 1
ATOM 1555 C C . PHE A 1 207 ? -17.233 -33.136 -19.177 1.00 97.25 207 PHE A C 1
ATOM 1557 O O . PHE A 1 207 ? -17.703 -32.360 -20.008 1.00 97.25 207 PHE A O 1
ATOM 1564 N N . GLY A 1 208 ? -15.989 -33.053 -18.716 1.00 96.38 208 GLY A N 1
ATOM 1565 C CA . GLY A 1 208 ? -14.990 -32.114 -19.199 1.00 96.38 208 GLY A CA 1
ATOM 1566 C C . GLY A 1 208 ? -14.193 -32.663 -20.386 1.00 96.38 208 GLY A C 1
ATOM 1567 O O . GLY A 1 208 ? -14.051 -33.877 -20.547 1.00 96.38 208 GLY A O 1
ATOM 1568 N N . SER A 1 209 ? -13.610 -31.777 -21.195 1.00 94.75 209 SER A N 1
ATOM 1569 C CA . SER A 1 209 ? -12.802 -32.147 -22.371 1.00 94.75 209 SER A CA 1
ATOM 1570 C C . SER A 1 209 ? -11.543 -32.961 -22.041 1.00 94.75 209 SER A C 1
ATOM 1572 O O . SER A 1 209 ? -11.043 -33.688 -22.893 1.00 94.75 209 SER A O 1
ATOM 1574 N N . SER A 1 210 ? -11.031 -32.863 -20.812 1.00 92.00 210 SER A N 1
ATOM 1575 C CA . SER A 1 210 ? -9.877 -33.631 -20.317 1.00 92.00 210 SER A CA 1
ATOM 1576 C C . SER A 1 210 ? -10.227 -35.055 -19.865 1.00 92.00 210 SER A C 1
ATOM 1578 O O . SER A 1 210 ? -9.358 -35.781 -19.392 1.00 92.00 210 SER A O 1
ATOM 1580 N N . GLY A 1 211 ? -11.498 -35.460 -19.960 1.00 94.00 211 GLY A N 1
ATOM 1581 C CA . GLY A 1 211 ? -12.003 -36.687 -19.340 1.00 94.00 211 GLY A CA 1
ATOM 1582 C C . GLY A 1 211 ? -12.411 -36.511 -17.873 1.00 94.00 211 GLY A C 1
ATOM 1583 O O . GLY A 1 211 ? -12.854 -37.479 -17.250 1.00 94.00 211 GLY A O 1
ATOM 1584 N N . ALA A 1 212 ? -12.305 -35.289 -17.333 1.00 95.69 212 ALA A N 1
ATOM 1585 C CA . ALA A 1 212 ? -12.839 -34.941 -16.022 1.00 95.69 212 ALA A CA 1
ATOM 1586 C C . ALA A 1 212 ? -14.358 -35.172 -15.958 1.00 95.69 212 ALA A C 1
ATOM 1588 O O . ALA A 1 212 ? -15.067 -35.012 -16.953 1.00 95.69 212 ALA A O 1
ATOM 1589 N N . LYS A 1 213 ? -14.871 -35.536 -14.784 1.00 97.00 213 LYS A N 1
ATOM 1590 C CA . LYS A 1 213 ? -16.306 -35.757 -14.553 1.00 97.00 213 LYS A CA 1
ATOM 1591 C C . LYS A 1 213 ? -16.742 -35.024 -13.301 1.00 97.00 213 LYS A C 1
ATOM 1593 O O . LYS A 1 213 ? -16.089 -35.169 -12.278 1.00 97.00 213 LYS A O 1
ATOM 1598 N N . VAL A 1 214 ? -17.841 -34.290 -13.356 1.00 96.31 214 VAL A N 1
ATOM 1599 C CA . VAL A 1 214 ? -18.437 -33.628 -12.191 1.00 96.31 214 VAL A CA 1
ATOM 1600 C C . VAL A 1 214 ? -19.822 -34.205 -11.998 1.00 96.31 214 VAL A C 1
ATOM 1602 O O . VAL A 1 214 ? -20.666 -34.073 -12.878 1.00 96.31 214 VAL A O 1
ATOM 1605 N N . VAL A 1 215 ? -20.047 -34.875 -10.877 1.00 95.38 215 VAL A N 1
ATOM 1606 C CA . VAL A 1 215 ? -21.360 -35.409 -10.517 1.00 95.38 215 VAL A CA 1
ATOM 1607 C C . VAL A 1 215 ? -21.964 -34.477 -9.488 1.00 95.38 215 VAL A C 1
ATOM 1609 O O . VAL A 1 215 ? -21.320 -34.169 -8.487 1.00 95.38 215 VAL A O 1
ATOM 1612 N N . ILE A 1 216 ? -23.184 -34.029 -9.755 1.00 95.44 216 ILE A N 1
ATOM 1613 C CA . ILE A 1 216 ? -23.915 -33.077 -8.929 1.00 95.44 216 ILE A CA 1
ATOM 1614 C C . ILE A 1 216 ? -25.252 -33.717 -8.590 1.00 95.44 216 ILE A C 1
ATOM 1616 O O . ILE A 1 216 ? -26.015 -34.057 -9.493 1.00 95.44 216 ILE A O 1
ATOM 1620 N N . ASP A 1 217 ? -25.534 -33.870 -7.302 1.00 90.88 217 ASP A N 1
ATOM 1621 C CA . ASP A 1 217 ? -26.821 -34.324 -6.787 1.00 90.88 217 ASP A CA 1
ATOM 1622 C C . ASP A 1 217 ? -27.476 -33.174 -6.016 1.00 90.88 217 ASP A C 1
ATOM 1624 O O . ASP A 1 217 ? -26.988 -32.759 -4.959 1.00 90.88 217 ASP A O 1
ATOM 1628 N N . SER A 1 218 ? -28.573 -32.643 -6.561 1.00 86.75 218 SER A N 1
ATOM 1629 C CA . SER A 1 218 ? -29.293 -31.514 -5.971 1.00 86.75 218 SER A CA 1
ATOM 1630 C C . SER A 1 218 ? -30.053 -31.896 -4.705 1.00 86.75 218 SER A C 1
ATOM 1632 O O . SER A 1 218 ? -30.260 -31.051 -3.838 1.00 86.75 218 SER A O 1
ATOM 1634 N N . ASN A 1 219 ? -30.450 -33.165 -4.565 1.00 85.25 219 ASN A N 1
ATOM 1635 C CA . ASN A 1 219 ? -31.201 -33.645 -3.410 1.00 85.25 219 ASN A CA 1
ATOM 1636 C C . ASN A 1 219 ? -30.273 -33.918 -2.224 1.00 85.25 219 ASN A C 1
ATOM 1638 O O . ASN A 1 219 ? -30.562 -33.515 -1.102 1.00 85.25 219 ASN A O 1
ATOM 1642 N N . ALA A 1 220 ? -29.134 -34.565 -2.478 1.00 76.94 220 ALA A N 1
ATOM 1643 C CA . ALA A 1 220 ? -28.113 -34.788 -1.460 1.00 76.94 220 ALA A CA 1
ATOM 1644 C C . ALA A 1 220 ? -27.282 -33.527 -1.163 1.00 76.94 220 ALA A C 1
ATOM 1646 O O . ALA A 1 220 ? -26.550 -33.513 -0.176 1.00 76.94 220 ALA A O 1
ATOM 1647 N N . ARG A 1 221 ? -27.360 -32.494 -2.018 1.00 79.75 221 ARG A N 1
ATOM 1648 C CA . ARG A 1 221 ? -26.471 -31.317 -2.002 1.00 79.75 221 ARG A CA 1
ATOM 1649 C C . ARG A 1 221 ? -25.003 -31.714 -1.933 1.00 79.75 221 ARG A C 1
ATOM 1651 O O . ARG A 1 221 ? -24.213 -31.185 -1.154 1.00 79.75 221 ARG A O 1
ATOM 1658 N N . THR A 1 222 ? -24.650 -32.699 -2.751 1.00 82.62 222 THR A N 1
ATOM 1659 C CA . THR A 1 222 ? -23.272 -33.167 -2.867 1.00 82.62 222 THR A CA 1
ATOM 1660 C C . THR A 1 222 ? -22.813 -33.042 -4.302 1.00 82.62 222 THR A C 1
ATOM 1662 O O . THR A 1 222 ? -23.536 -33.368 -5.244 1.00 82.62 222 THR A O 1
ATOM 1665 N N . ALA A 1 223 ? -21.603 -32.522 -4.464 1.00 90.44 223 ALA A N 1
ATOM 1666 C CA . ALA A 1 223 ? -20.930 -32.479 -5.740 1.00 90.44 223 ALA A CA 1
ATOM 1667 C C . ALA A 1 223 ? -19.519 -33.039 -5.570 1.00 90.44 223 ALA A C 1
ATOM 1669 O O . ALA A 1 223 ? -18.808 -32.727 -4.610 1.00 90.44 223 ALA A O 1
ATOM 1670 N N . PHE A 1 224 ? -19.113 -33.896 -6.498 1.00 90.12 224 PHE A N 1
ATOM 1671 C CA . PHE A 1 224 ? -17.759 -34.426 -6.538 1.00 90.12 224 PHE A CA 1
ATOM 1672 C C . PHE A 1 224 ? -17.210 -34.371 -7.954 1.00 90.12 224 PHE A C 1
ATOM 1674 O O . PHE A 1 224 ? -17.917 -34.618 -8.932 1.00 90.12 224 PHE A O 1
ATOM 1681 N N . ALA A 1 225 ? -15.926 -34.048 -8.050 1.00 92.94 225 ALA A N 1
ATOM 1682 C CA . ALA A 1 225 ? -15.196 -34.017 -9.301 1.00 92.94 225 ALA A CA 1
ATOM 1683 C C . ALA A 1 225 ? -14.208 -35.186 -9.348 1.00 92.94 225 ALA A C 1
ATOM 1685 O O . ALA A 1 225 ? -13.508 -35.469 -8.377 1.00 92.94 225 ALA A O 1
ATOM 1686 N N . ILE A 1 226 ? -14.145 -35.864 -10.488 1.00 93.69 226 ILE A N 1
ATOM 1687 C CA . ILE A 1 226 ? -13.140 -36.866 -10.819 1.00 93.69 226 ILE A CA 1
ATOM 1688 C C . ILE A 1 226 ? -12.220 -36.232 -11.854 1.00 93.69 226 ILE A C 1
ATOM 1690 O O . ILE A 1 226 ? -12.632 -36.033 -12.996 1.00 93.69 226 ILE A O 1
ATOM 1694 N N . ILE A 1 227 ? -10.993 -35.905 -11.458 1.00 93.94 227 ILE A N 1
ATOM 1695 C CA . ILE A 1 227 ? -9.984 -35.271 -12.317 1.00 93.94 227 ILE A CA 1
ATOM 1696 C C . ILE A 1 227 ? -8.735 -36.142 -12.259 1.00 93.94 227 ILE A C 1
ATOM 1698 O O . ILE A 1 227 ? -8.275 -36.491 -11.172 1.00 93.94 227 ILE A O 1
ATOM 1702 N N . ASP A 1 228 ? -8.241 -36.573 -13.420 1.00 92.31 228 ASP A N 1
ATOM 1703 C CA . ASP A 1 228 ? -7.094 -37.485 -13.541 1.00 92.31 228 ASP A CA 1
ATOM 1704 C C . ASP A 1 228 ? -7.225 -38.758 -12.679 1.00 92.31 228 ASP A C 1
ATOM 1706 O O . ASP A 1 228 ? -6.276 -39.230 -12.052 1.00 92.31 228 ASP A O 1
ATOM 1710 N N . GLY A 1 229 ? -8.447 -39.300 -12.600 1.00 88.94 229 GLY A N 1
ATOM 1711 C CA . GLY A 1 229 ? -8.770 -40.500 -11.820 1.00 88.94 229 GLY A CA 1
ATOM 1712 C C . GLY A 1 229 ? -8.831 -40.298 -10.299 1.00 88.94 229 GLY A C 1
ATOM 1713 O O . GLY A 1 229 ? -9.070 -41.264 -9.576 1.00 88.94 229 GLY A O 1
ATOM 1714 N N . LYS A 1 230 ? -8.644 -39.071 -9.798 1.00 86.25 230 LYS A N 1
ATOM 1715 C CA . LYS A 1 230 ? -8.736 -38.731 -8.370 1.00 86.25 230 LYS A CA 1
ATOM 1716 C C . LYS A 1 230 ? -10.078 -38.091 -8.042 1.00 86.25 230 LYS A C 1
ATOM 1718 O O . LYS A 1 230 ? -10.587 -37.293 -8.823 1.00 86.25 230 LYS A O 1
ATOM 1723 N N . TYR A 1 231 ? -10.617 -38.426 -6.872 1.00 86.06 231 TYR A N 1
ATOM 1724 C CA . TYR A 1 231 ? -11.865 -37.867 -6.357 1.00 86.06 231 TYR A CA 1
ATOM 1725 C C . TYR A 1 231 ? -11.599 -36.611 -5.534 1.00 86.06 231 TYR A C 1
ATOM 1727 O O . TYR A 1 231 ? -10.763 -36.612 -4.629 1.00 86.06 231 TYR A O 1
ATOM 1735 N N . TYR A 1 232 ? -12.369 -35.574 -5.822 1.00 87.12 232 TYR A N 1
ATOM 1736 C CA . TYR A 1 232 ? -12.370 -34.306 -5.117 1.00 87.12 232 TYR A CA 1
ATOM 1737 C C . TYR A 1 232 ? -13.784 -34.000 -4.650 1.00 87.12 232 TYR A C 1
ATOM 1739 O O . TYR A 1 232 ? -14.742 -34.176 -5.404 1.00 87.12 232 TYR A O 1
ATOM 1747 N N . ILE A 1 233 ? -13.912 -33.520 -3.415 1.00 84.81 233 ILE A N 1
ATOM 1748 C CA . ILE A 1 233 ? -15.178 -32.971 -2.936 1.00 84.81 233 ILE A CA 1
ATOM 1749 C C . ILE A 1 233 ? -15.242 -31.540 -3.450 1.00 84.81 233 ILE A C 1
ATOM 1751 O O . ILE A 1 233 ? -14.344 -30.741 -3.169 1.00 84.81 233 ILE A O 1
ATOM 1755 N N . VAL A 1 234 ? -16.280 -31.230 -4.217 1.00 85.31 234 VAL A N 1
ATOM 1756 C CA . VAL A 1 234 ? -16.549 -29.858 -4.632 1.00 85.31 234 VAL A CA 1
ATOM 1757 C C . VAL A 1 234 ? -17.181 -29.176 -3.432 1.00 85.31 234 VAL A C 1
ATOM 1759 O O . VAL A 1 234 ? -18.244 -29.593 -2.969 1.00 85.31 234 VAL A O 1
ATOM 1762 N N . ARG A 1 235 ? -16.488 -28.185 -2.872 1.00 74.19 235 ARG A N 1
ATOM 1763 C CA . ARG A 1 235 ? -17.082 -27.367 -1.821 1.00 74.19 235 ARG A CA 1
ATOM 1764 C C . ARG A 1 235 ? -17.922 -26.294 -2.478 1.00 74.19 235 ARG A C 1
ATOM 1766 O O . ARG A 1 235 ? -17.459 -25.621 -3.394 1.00 74.19 235 ARG A O 1
ATOM 1773 N N . ASP A 1 236 ? -19.135 -26.149 -1.972 1.00 61.97 236 ASP A N 1
ATOM 1774 C CA . ASP A 1 236 ? -19.884 -24.930 -2.193 1.00 61.97 236 ASP A CA 1
ATOM 1775 C C . ASP A 1 236 ? -19.155 -23.807 -1.451 1.00 61.97 236 ASP A C 1
ATOM 1777 O O . ASP A 1 236 ? -18.871 -23.947 -0.257 1.00 61.97 236 ASP A O 1
ATOM 1781 N N . ILE A 1 237 ? -18.744 -22.765 -2.172 1.00 51.81 237 ILE A N 1
ATOM 1782 C CA . ILE A 1 237 ? -18.193 -21.556 -1.543 1.00 51.81 237 ILE A CA 1
ATOM 1783 C C . ILE A 1 237 ? -19.327 -20.592 -1.186 1.00 51.81 237 ILE A C 1
ATOM 1785 O O . ILE A 1 237 ? -19.096 -19.628 -0.461 1.00 51.81 237 ILE A O 1
ATOM 1789 N N . GLU A 1 238 ? -20.565 -20.861 -1.610 1.00 49.12 238 GLU A N 1
ATOM 1790 C CA . GLU A 1 238 ? -21.689 -20.063 -1.148 1.00 49.12 238 GLU A CA 1
ATOM 1791 C C . GLU A 1 238 ? -22.022 -20.361 0.325 1.00 49.12 238 GLU A C 1
ATOM 1793 O O . GLU A 1 238 ? -21.981 -21.515 0.775 1.00 49.12 238 GLU A O 1
ATOM 1798 N N . PRO A 1 239 ? -22.340 -19.321 1.114 1.00 39.88 239 PRO A N 1
ATOM 1799 C CA . PRO A 1 239 ? -22.763 -19.491 2.492 1.00 39.88 239 PRO A CA 1
ATOM 1800 C C . PRO A 1 239 ? -24.050 -20.305 2.569 1.00 39.88 239 PRO A C 1
ATOM 1802 O O . PRO A 1 239 ? -24.916 -20.251 1.700 1.00 39.88 239 PRO A O 1
ATOM 1805 N N . ALA A 1 240 ? -24.207 -21.032 3.673 1.00 40.88 240 ALA A N 1
ATOM 1806 C CA . ALA A 1 240 ? -25.333 -21.929 3.916 1.00 40.88 240 ALA A CA 1
ATOM 1807 C C . ALA A 1 240 ? -26.726 -21.247 3.960 1.00 40.88 240 ALA A C 1
ATOM 1809 O O . ALA A 1 240 ? -27.708 -21.939 4.209 1.00 40.88 240 ALA A O 1
ATOM 1810 N N . SER A 1 241 ? -26.826 -19.940 3.709 1.00 39.22 241 SER A N 1
ATOM 1811 C CA . SER A 1 241 ? -28.056 -19.147 3.596 1.00 39.22 241 SER A CA 1
ATOM 1812 C C . SER A 1 241 ? -28.704 -19.192 2.201 1.00 39.22 241 SER A C 1
ATOM 1814 O O . SER A 1 241 ? -29.890 -18.906 2.081 1.00 39.22 241 SER A O 1
ATOM 1816 N N . SER A 1 242 ? -28.020 -19.653 1.139 1.00 40.16 242 SER A N 1
ATOM 1817 C CA . SER A 1 242 ? -28.672 -19.920 -0.168 1.00 40.16 242 SER A CA 1
ATOM 1818 C C . SER A 1 242 ? -29.495 -21.223 -0.181 1.00 40.16 242 SER A C 1
ATOM 1820 O O . SER A 1 242 ? -30.020 -21.656 -1.211 1.00 40.16 242 SER A O 1
ATOM 1822 N N . ARG A 1 243 ? -29.661 -21.853 0.990 1.00 41.19 243 ARG A N 1
ATOM 1823 C CA . ARG A 1 243 ? -30.212 -23.198 1.161 1.00 41.19 243 ARG A CA 1
ATOM 1824 C C . ARG A 1 243 ? -31.711 -23.352 0.921 1.00 41.19 243 ARG A C 1
ATOM 1826 O O . ARG A 1 243 ? -32.138 -24.497 1.015 1.00 41.19 243 ARG A O 1
ATOM 1833 N N . ASP A 1 244 ? -32.467 -22.336 0.512 1.00 35.69 244 ASP A N 1
ATOM 1834 C CA . ASP A 1 244 ? -33.861 -22.540 0.075 1.00 35.69 244 ASP A CA 1
ATOM 1835 C C . ASP A 1 244 ? -34.296 -21.794 -1.191 1.00 35.69 244 ASP A C 1
ATOM 1837 O O . ASP A 1 244 ? -35.486 -21.743 -1.511 1.00 35.69 244 ASP A O 1
ATOM 1841 N N . ARG A 1 245 ? -33.358 -21.348 -2.038 1.00 38.19 245 ARG A N 1
ATOM 1842 C CA . ARG A 1 245 ? -33.745 -20.933 -3.394 1.00 38.19 245 ARG A CA 1
ATOM 1843 C C . ARG A 1 245 ? -33.872 -22.139 -4.325 1.00 38.19 245 ARG A C 1
ATOM 1845 O O . ARG A 1 245 ? -33.105 -22.303 -5.262 1.00 38.19 245 ARG A O 1
ATOM 1852 N N . ARG A 1 246 ? -34.894 -22.974 -4.115 1.00 38.25 246 ARG A N 1
ATOM 1853 C CA . ARG A 1 246 ? -35.396 -23.815 -5.211 1.00 38.25 246 ARG A CA 1
ATOM 1854 C C . ARG A 1 246 ? -36.011 -22.886 -6.247 1.00 38.25 246 ARG A C 1
ATOM 1856 O O . ARG A 1 246 ? -36.914 -22.118 -5.918 1.00 38.25 246 ARG A O 1
ATOM 1863 N N . LEU A 1 247 ? -35.552 -22.963 -7.495 1.00 41.41 247 LEU A N 1
ATOM 1864 C CA . LEU A 1 247 ? -36.263 -22.320 -8.596 1.00 41.41 247 LEU A CA 1
ATOM 1865 C C . LEU A 1 247 ? -37.732 -22.773 -8.541 1.00 41.41 247 LEU A C 1
ATOM 1867 O O . LEU A 1 247 ? -38.034 -23.964 -8.645 1.00 41.41 247 LEU A O 1
ATOM 1871 N N . SER A 1 248 ? -38.631 -21.818 -8.296 1.00 38.97 248 SER A N 1
ATOM 1872 C CA . SER A 1 248 ? -40.074 -22.043 -8.274 1.00 38.97 248 SER A CA 1
ATOM 1873 C C . SER A 1 248 ? -40.479 -22.731 -9.577 1.00 38.97 248 SER A C 1
ATOM 1875 O O . SER A 1 248 ? -40.274 -22.189 -10.661 1.00 38.97 248 SER A O 1
ATOM 1877 N N . MET A 1 249 ? -41.046 -23.939 -9.486 1.00 43.88 249 MET A N 1
ATOM 1878 C CA . MET A 1 249 ? -41.460 -24.715 -10.665 1.00 43.88 249 MET A CA 1
ATOM 1879 C C . MET A 1 249 ? -42.653 -24.083 -11.406 1.00 43.88 249 MET A C 1
ATOM 1881 O O . MET A 1 249 ? -43.083 -24.601 -12.434 1.00 43.88 249 MET A O 1
ATOM 1885 N N . THR A 1 250 ? -43.211 -22.984 -10.890 1.00 41.50 250 THR A N 1
ATOM 1886 C CA . THR A 1 250 ? -44.485 -22.412 -11.339 1.00 41.50 250 THR A CA 1
ATOM 1887 C C . THR A 1 250 ? -44.356 -21.409 -12.492 1.00 41.50 250 THR A C 1
ATOM 1889 O O . THR A 1 250 ? -45.367 -21.002 -13.055 1.00 41.50 250 THR A O 1
ATOM 1892 N N . GLY A 1 251 ? -43.140 -21.053 -12.911 1.00 46.59 251 GLY A N 1
ATOM 1893 C CA . GLY A 1 251 ? -42.878 -20.294 -14.136 1.00 46.59 251 GLY A CA 1
ATOM 1894 C C . GLY A 1 251 ? -41.623 -20.854 -14.790 1.00 46.59 251 GLY A C 1
ATOM 1895 O O . GLY A 1 251 ? -40.591 -20.895 -14.136 1.00 46.59 251 GLY A O 1
ATOM 1896 N N . GLY A 1 252 ? -41.727 -21.361 -16.022 1.00 49.66 252 GLY A N 1
ATOM 1897 C CA . GLY A 1 252 ? -40.674 -22.137 -16.693 1.00 49.66 252 GLY A CA 1
ATOM 1898 C C . GLY A 1 252 ? -39.245 -21.658 -16.404 1.00 49.66 252 GLY A C 1
ATOM 1899 O O . GLY A 1 252 ? -38.938 -20.474 -16.541 1.00 49.66 252 GLY A O 1
ATOM 1900 N N . LEU A 1 253 ? -38.390 -22.598 -15.989 1.00 52.03 253 LEU A N 1
ATOM 1901 C CA . LEU A 1 253 ? -36.989 -22.361 -15.636 1.00 52.03 253 LEU A CA 1
ATOM 1902 C C . LEU A 1 253 ? -36.273 -21.665 -16.801 1.00 52.03 253 LEU A C 1
ATOM 1904 O O . LEU A 1 253 ? -36.194 -22.219 -17.897 1.00 52.03 253 LEU A O 1
ATOM 1908 N N . ARG A 1 254 ? -35.752 -20.455 -16.575 1.00 58.09 254 ARG A N 1
ATOM 1909 C CA . ARG A 1 254 ? -34.975 -19.704 -17.569 1.00 58.09 254 ARG A CA 1
ATOM 1910 C C . ARG A 1 254 ? -33.768 -19.034 -16.921 1.00 58.09 254 ARG A C 1
ATOM 1912 O O . ARG A 1 254 ? -33.793 -18.715 -15.736 1.00 58.09 254 ARG A O 1
ATOM 1919 N N . LEU A 1 255 ? -32.728 -18.805 -17.715 1.00 52.47 255 LEU A N 1
ATOM 1920 C CA . LEU A 1 255 ? -31.569 -18.009 -17.316 1.00 52.47 255 LEU A CA 1
ATOM 1921 C C . LEU A 1 255 ? -31.982 -16.530 -17.215 1.00 52.47 255 LEU A C 1
ATOM 1923 O O . LEU A 1 255 ? -32.667 -16.031 -18.107 1.00 52.47 255 LEU A O 1
ATOM 1927 N N . LEU A 1 256 ? -31.587 -15.853 -16.135 1.00 52.56 256 LEU A N 1
ATOM 1928 C CA . LEU A 1 256 ? -31.825 -14.418 -15.931 1.00 52.56 256 LEU A CA 1
ATOM 1929 C C . LEU A 1 256 ? -30.649 -13.603 -16.480 1.00 52.56 256 LEU A C 1
ATOM 1931 O O . LEU A 1 256 ? -29.502 -14.048 -16.414 1.00 52.56 256 LEU A O 1
ATOM 1935 N N . SER A 1 257 ? -30.924 -12.408 -17.006 1.00 55.53 257 SER A N 1
ATOM 1936 C CA . SER A 1 257 ? -29.871 -11.446 -17.350 1.00 55.53 257 SER A CA 1
ATOM 1937 C C . SER A 1 257 ? -29.374 -10.714 -16.096 1.00 55.53 257 SER A C 1
ATOM 1939 O O . SER A 1 257 ? -30.078 -10.646 -15.088 1.00 55.53 257 SER A O 1
ATOM 1941 N N . GLY A 1 258 ? -28.170 -10.130 -16.149 1.00 51.31 258 GLY A N 1
ATOM 1942 C CA . GLY A 1 258 ? -27.644 -9.324 -15.038 1.00 51.31 258 GLY A CA 1
ATOM 1943 C C . GLY A 1 258 ? -28.590 -8.184 -14.634 1.00 51.31 258 GLY A C 1
ATOM 1944 O O . GLY A 1 258 ? -28.795 -7.945 -13.448 1.00 51.31 258 GLY A O 1
ATOM 1945 N N . ASP A 1 259 ? -29.255 -7.551 -15.602 1.00 57.78 259 ASP A N 1
ATOM 1946 C CA . ASP A 1 259 ? -30.216 -6.470 -15.348 1.00 57.78 259 ASP A CA 1
ATOM 1947 C C . ASP A 1 259 ? -31.495 -6.937 -14.632 1.00 57.78 259 ASP A C 1
ATOM 1949 O O . ASP A 1 259 ? -32.092 -6.163 -13.889 1.00 57.78 259 ASP A O 1
ATOM 1953 N N . GLU A 1 260 ? -31.905 -8.196 -14.826 1.00 55.69 260 GLU A N 1
ATOM 1954 C CA . GLU A 1 260 ? -33.037 -8.805 -14.111 1.00 55.69 260 GLU A CA 1
ATOM 1955 C C . GLU A 1 260 ? -32.652 -9.276 -12.695 1.00 55.69 260 GLU A C 1
ATOM 1957 O O . GLU A 1 260 ? -33.524 -9.468 -11.850 1.00 55.69 260 GLU A O 1
ATOM 1962 N N . PHE A 1 261 ? -31.356 -9.472 -12.424 1.00 53.44 261 PHE A N 1
ATOM 1963 C CA . PHE A 1 261 ? -30.849 -9.934 -11.130 1.00 53.44 261 PHE A CA 1
ATOM 1964 C C . PHE A 1 261 ? -30.551 -8.771 -10.170 1.00 53.44 261 PHE A C 1
ATOM 1966 O O . PHE A 1 261 ? -30.897 -8.828 -8.990 1.00 53.44 261 PHE A O 1
ATOM 1973 N N . PHE A 1 262 ? -29.953 -7.688 -10.669 1.00 55.69 262 PHE A N 1
ATOM 1974 C CA . PHE A 1 262 ? -29.508 -6.549 -9.861 1.00 55.69 262 PHE A CA 1
ATOM 1975 C C . PHE A 1 262 ? -30.588 -5.465 -9.699 1.00 55.69 262 PHE A C 1
ATOM 1977 O O . PHE A 1 262 ? -30.399 -4.313 -10.104 1.00 55.69 262 PHE A O 1
ATOM 1984 N N . THR A 1 263 ? -31.730 -5.828 -9.113 1.00 64.38 263 THR A N 1
ATOM 1985 C CA . THR A 1 263 ? -32.858 -4.906 -8.901 1.00 64.38 263 THR A CA 1
ATOM 1986 C C . THR A 1 263 ? -32.927 -4.371 -7.458 1.00 64.38 263 THR A C 1
ATOM 1988 O O . THR A 1 263 ? -32.412 -5.018 -6.537 1.00 64.38 263 THR A O 1
ATOM 1991 N N . PRO A 1 264 ? -33.562 -3.201 -7.224 1.00 50.03 264 PRO A N 1
ATOM 1992 C CA . PRO A 1 264 ? -33.762 -2.651 -5.880 1.00 50.03 264 PRO A CA 1
ATOM 1993 C C . PRO A 1 264 ? -34.489 -3.602 -4.928 1.00 50.03 264 PRO A C 1
ATOM 1995 O O . PRO A 1 264 ? -34.176 -3.631 -3.740 1.00 50.03 264 PRO A O 1
ATOM 1998 N N . GLU A 1 265 ? -35.400 -4.428 -5.449 1.00 45.91 265 GLU A N 1
ATOM 1999 C CA . GLU A 1 265 ? -36.127 -5.432 -4.665 1.00 45.91 265 GLU A CA 1
ATOM 2000 C C . GLU A 1 265 ? -35.204 -6.536 -4.106 1.00 45.91 265 GLU A C 1
ATOM 2002 O O . GLU A 1 265 ? -35.577 -7.214 -3.154 1.00 45.91 265 GLU A O 1
ATOM 2007 N N . HIS A 1 266 ? -33.986 -6.691 -4.644 1.00 42.91 266 HIS A N 1
ATOM 2008 C CA . HIS A 1 266 ? -32.965 -7.642 -4.183 1.00 42.91 266 HIS A CA 1
ATOM 2009 C C . HIS A 1 266 ? -31.830 -6.984 -3.368 1.00 42.91 266 HIS A C 1
ATOM 2011 O O . HIS A 1 266 ? -30.754 -7.562 -3.214 1.00 42.91 266 HIS A O 1
ATOM 2017 N N . GLY A 1 267 ? -32.039 -5.770 -2.844 1.00 43.59 267 GLY A N 1
ATOM 2018 C CA . GLY A 1 267 ? -31.080 -5.099 -1.951 1.00 43.59 267 GLY A CA 1
ATOM 2019 C C . GLY A 1 267 ? -29.896 -4.433 -2.661 1.00 43.59 267 GLY A C 1
ATOM 2020 O O . GLY A 1 267 ? -28.892 -4.096 -2.027 1.00 43.59 267 GLY A O 1
ATOM 2021 N N . PHE A 1 268 ? -30.006 -4.228 -3.973 1.00 55.34 268 PHE A N 1
ATOM 2022 C CA . PHE A 1 268 ? -28.999 -3.572 -4.795 1.00 55.34 268 PHE A CA 1
ATOM 2023 C C . PHE A 1 268 ? -29.418 -2.139 -5.137 1.00 55.34 268 PHE A C 1
ATOM 2025 O O . PHE A 1 268 ? -30.492 -1.912 -5.687 1.00 55.34 268 PHE A O 1
ATOM 2032 N N . GLN A 1 269 ? -28.562 -1.155 -4.856 1.00 55.75 269 GLN A N 1
ATOM 2033 C CA . GLN A 1 269 ? -28.828 0.235 -5.235 1.00 55.75 269 GLN A CA 1
ATOM 2034 C C . GLN A 1 269 ? -28.037 0.604 -6.492 1.00 55.75 269 GLN A C 1
ATOM 2036 O O . GLN A 1 269 ? -26.820 0.405 -6.562 1.00 55.75 269 GLN A O 1
ATOM 2041 N N . ARG A 1 270 ? -28.732 1.169 -7.490 1.00 47.41 270 ARG A N 1
ATOM 2042 C CA . ARG A 1 270 ? -28.089 1.833 -8.631 1.00 47.41 270 ARG A CA 1
ATOM 2043 C C . ARG A 1 270 ? -27.472 3.139 -8.147 1.00 47.41 270 ARG A C 1
ATOM 2045 O O . ARG A 1 270 ? -28.174 4.048 -7.713 1.00 47.41 270 ARG A O 1
ATOM 2052 N N . GLN A 1 271 ? -26.156 3.225 -8.234 1.00 57.00 271 GLN A N 1
ATOM 2053 C CA . GLN A 1 271 ? -25.406 4.451 -8.014 1.00 57.00 271 GLN A CA 1
ATOM 2054 C C . GLN A 1 271 ? -25.620 5.408 -9.196 1.00 57.00 271 GLN A C 1
ATOM 2056 O O . GLN A 1 271 ? -25.978 4.995 -10.300 1.00 57.00 271 GLN A O 1
ATOM 2061 N N . ALA A 1 272 ? -25.377 6.702 -8.979 1.00 52.62 272 ALA A N 1
ATOM 2062 C CA . ALA A 1 272 ? -25.613 7.754 -9.974 1.00 52.62 272 ALA A CA 1
ATOM 2063 C C . ALA A 1 272 ? -24.821 7.578 -11.290 1.00 52.62 272 ALA A C 1
ATOM 2065 O O . ALA A 1 272 ? -25.174 8.167 -12.306 1.00 52.62 272 ALA A O 1
ATOM 2066 N N . ASN A 1 273 ? -23.771 6.753 -11.287 1.00 53.47 273 ASN A N 1
ATOM 2067 C CA . ASN A 1 273 ? -22.955 6.402 -12.453 1.00 53.47 273 ASN A CA 1
ATOM 2068 C C . ASN A 1 273 ? -23.442 5.137 -13.194 1.00 53.47 273 ASN A C 1
ATOM 2070 O O . ASN A 1 273 ? -22.762 4.664 -14.100 1.00 53.47 273 ASN A O 1
ATOM 2074 N N . GLY A 1 274 ? -24.578 4.559 -12.795 1.00 53.50 274 GLY A N 1
ATOM 2075 C CA . GLY A 1 274 ? -25.111 3.321 -13.365 1.00 53.50 274 GLY A CA 1
ATOM 2076 C C . GLY A 1 274 ? -24.497 2.036 -12.800 1.00 53.50 274 GLY A C 1
ATOM 2077 O O . GLY A 1 274 ? -24.970 0.956 -13.149 1.00 53.50 274 GLY A O 1
ATOM 2078 N N . ALA A 1 275 ? -23.502 2.121 -11.910 1.00 50.78 275 ALA A N 1
ATOM 2079 C CA . ALA A 1 275 ? -22.970 0.960 -11.206 1.00 50.78 275 ALA A CA 1
ATOM 2080 C C . ALA A 1 275 ? -23.976 0.463 -10.162 1.00 50.78 275 ALA A C 1
ATOM 2082 O O . ALA A 1 275 ? -24.646 1.255 -9.498 1.00 50.78 275 ALA A O 1
ATOM 2083 N N . VAL A 1 276 ? -24.076 -0.851 -9.998 1.00 44.34 276 VAL A N 1
ATOM 2084 C CA . VAL A 1 276 ? -24.958 -1.462 -9.005 1.00 44.34 276 VAL A CA 1
ATOM 2085 C C . VAL A 1 276 ? -24.106 -2.027 -7.879 1.00 44.34 276 VAL A C 1
ATOM 2087 O O . VAL A 1 276 ? -23.221 -2.841 -8.125 1.00 44.34 276 VAL A O 1
ATOM 2090 N N . GLY A 1 277 ? -24.332 -1.571 -6.647 1.00 43.31 277 GLY A N 1
ATOM 2091 C CA . GLY A 1 277 ? -23.535 -1.989 -5.497 1.00 43.31 277 GLY A CA 1
ATOM 2092 C C . GLY A 1 277 ? -24.363 -2.121 -4.225 1.00 43.31 277 GLY A C 1
ATOM 2093 O O . GLY A 1 277 ? -25.333 -1.391 -4.023 1.00 43.31 277 GLY A O 1
ATOM 2094 N N . ARG A 1 278 ? -23.947 -3.044 -3.354 1.00 39.28 278 ARG A N 1
ATOM 2095 C CA . ARG A 1 278 ? -24.424 -3.182 -1.974 1.00 39.28 278 ARG A CA 1
ATOM 2096 C C . ARG A 1 278 ? -23.262 -2.816 -1.056 1.00 39.28 278 ARG A C 1
ATOM 2098 O O . ARG A 1 278 ? -22.207 -3.439 -1.126 1.00 39.28 278 ARG A O 1
ATOM 2105 N N . LYS A 1 279 ? -23.419 -1.776 -0.238 1.00 35.78 279 LYS A N 1
ATOM 2106 C CA . LYS A 1 279 ? -22.391 -1.350 0.719 1.00 35.78 279 LYS A CA 1
ATOM 2107 C C . LYS A 1 279 ? -22.778 -1.880 2.097 1.00 35.78 279 LYS A C 1
ATOM 2109 O O . LYS A 1 279 ? -23.809 -1.474 2.618 1.00 35.78 279 LYS A O 1
ATOM 2114 N N . LEU A 1 280 ? -21.969 -2.763 2.679 1.00 32.94 280 LEU A N 1
ATOM 2115 C CA . LEU A 1 280 ? -22.054 -3.102 4.102 1.00 32.94 280 LEU A CA 1
ATOM 2116 C C . LEU A 1 280 ? -20.863 -2.455 4.814 1.00 32.94 280 LEU A C 1
ATOM 2118 O O . LEU A 1 280 ? -19.714 -2.656 4.427 1.00 32.94 280 LEU A O 1
ATOM 2122 N N . ALA A 1 281 ? -21.143 -1.618 5.812 1.00 35.28 281 ALA A N 1
ATOM 2123 C CA . ALA A 1 281 ? -20.128 -1.068 6.704 1.00 35.28 281 ALA A CA 1
ATOM 2124 C C . ALA A 1 281 ? -19.784 -2.108 7.782 1.00 35.28 281 ALA A C 1
ATOM 2126 O O . ALA A 1 281 ? -20.683 -2.765 8.306 1.00 35.28 281 ALA A O 1
ATOM 2127 N N . SER A 1 282 ? -18.510 -2.233 8.159 1.00 37.38 282 SER A N 1
ATOM 2128 C CA . SER A 1 282 ? -18.031 -3.195 9.170 1.00 37.38 282 SER A CA 1
ATOM 2129 C C . SER A 1 282 ? -18.686 -3.045 10.551 1.00 37.38 282 SER A C 1
ATOM 2131 O O . SER A 1 282 ? -18.737 -4.008 11.303 1.00 37.38 282 SER A O 1
ATOM 2133 N N . ALA A 1 283 ? -19.238 -1.874 10.885 1.00 39.72 283 ALA A N 1
ATOM 2134 C CA . ALA A 1 283 ? -19.968 -1.653 12.136 1.00 39.72 283 ALA A CA 1
ATOM 2135 C C . ALA A 1 283 ? -21.377 -2.291 12.161 1.00 39.72 283 ALA A C 1
ATOM 2137 O O . ALA A 1 283 ? -21.949 -2.467 13.236 1.00 39.72 283 ALA A O 1
ATOM 2138 N N . SER A 1 284 ? -21.937 -2.659 11.000 1.00 50.41 284 SER A N 1
ATOM 2139 C CA . SER A 1 284 ? -23.281 -3.258 10.903 1.00 50.41 284 SER A CA 1
ATOM 2140 C C . SER A 1 284 ? -23.343 -4.708 11.398 1.00 50.41 284 SER A C 1
ATOM 2142 O O . SER A 1 284 ? -24.376 -5.139 11.903 1.00 50.41 284 SER A O 1
ATOM 2144 N N . THR A 1 285 ? -22.233 -5.449 11.330 1.00 58.16 285 THR A N 1
ATOM 2145 C CA . THR A 1 285 ? -22.167 -6.851 11.767 1.00 58.16 285 THR A CA 1
ATOM 2146 C C . THR A 1 285 ? -22.196 -6.971 13.289 1.00 58.16 285 THR A C 1
ATOM 2148 O O . THR A 1 285 ? -22.971 -7.760 13.818 1.00 58.16 285 THR A O 1
ATOM 2151 N N . ILE A 1 286 ? -21.419 -6.145 14.001 1.00 62.28 286 ILE A N 1
ATOM 2152 C CA . ILE A 1 286 ? -21.364 -6.126 15.475 1.00 62.28 286 ILE A CA 1
ATOM 2153 C C . ILE A 1 286 ? -22.743 -5.801 16.066 1.00 62.28 286 ILE A C 1
ATOM 2155 O O . ILE A 1 286 ? -23.179 -6.452 17.015 1.00 62.28 286 ILE A O 1
ATOM 2159 N N . ARG A 1 287 ? -23.458 -4.839 15.465 1.00 68.56 287 ARG A N 1
ATOM 2160 C CA . ARG A 1 287 ? -24.837 -4.504 15.842 1.00 68.56 287 ARG A CA 1
ATOM 2161 C C . ARG A 1 287 ? -25.765 -5.713 15.701 1.00 68.56 287 ARG A C 1
ATOM 2163 O O . ARG A 1 287 ? -26.485 -6.024 16.646 1.00 68.56 287 ARG A O 1
ATOM 2170 N N . GLY A 1 288 ? -25.696 -6.410 14.565 1.00 77.94 288 GLY A N 1
ATOM 2171 C CA . GLY A 1 288 ? -26.536 -7.577 14.297 1.00 77.94 288 GLY A CA 1
ATOM 2172 C C . GLY A 1 288 ? -26.357 -8.688 15.334 1.00 77.94 288 GLY A C 1
ATOM 2173 O O . GLY A 1 288 ? -27.341 -9.179 15.880 1.00 77.94 288 GLY A O 1
ATOM 2174 N N . TYR A 1 289 ? -25.111 -9.023 15.690 1.00 84.12 289 TYR A N 1
ATOM 2175 C CA . TYR A 1 289 ? -24.847 -10.041 16.713 1.00 84.12 289 TYR A CA 1
ATOM 2176 C C . TYR A 1 289 ? -25.331 -9.627 18.104 1.00 84.12 289 TYR A C 1
ATOM 2178 O O . TYR A 1 289 ? -25.897 -10.455 18.816 1.00 84.12 289 TYR A O 1
ATOM 2186 N N . ALA A 1 290 ? -25.123 -8.370 18.504 1.00 85.81 290 ALA A N 1
ATOM 2187 C CA . ALA A 1 290 ? -25.538 -7.868 19.813 1.00 85.81 290 ALA A CA 1
ATOM 2188 C C . ALA A 1 290 ? -27.064 -7.914 19.994 1.00 85.81 290 ALA A C 1
ATOM 2190 O O . ALA A 1 290 ? -27.558 -8.451 20.986 1.00 85.81 290 ALA A O 1
ATOM 2191 N N . GLU A 1 291 ? -27.796 -7.375 19.018 1.00 82.62 291 GLU A N 1
ATOM 2192 C CA . GLU A 1 291 ? -29.259 -7.285 19.014 1.00 82.62 291 GLU A CA 1
ATOM 2193 C C . GLU A 1 291 ? -29.895 -8.676 18.991 1.00 82.62 291 GLU A C 1
ATOM 2195 O O . GLU A 1 291 ? -30.740 -8.994 19.831 1.00 82.62 291 GLU A O 1
ATOM 2200 N N . PHE A 1 292 ? -29.397 -9.553 18.117 1.00 86.25 292 PHE A N 1
ATOM 2201 C CA . PHE A 1 292 ? -29.834 -10.941 18.061 1.00 86.25 292 PHE A CA 1
ATOM 2202 C C . PHE A 1 292 ? -29.589 -11.684 19.382 1.00 86.25 292 PHE A C 1
ATOM 2204 O O . PHE A 1 292 ? -30.481 -12.366 19.885 1.00 86.25 292 PHE A O 1
ATOM 2211 N N . SER A 1 293 ? -28.410 -11.515 19.988 1.00 90.38 293 SER A N 1
ATOM 2212 C CA . SER A 1 293 ? -28.059 -12.181 21.247 1.00 90.38 293 SER A CA 1
ATOM 2213 C C . SER A 1 293 ? -28.967 -11.743 22.405 1.00 90.38 293 SER A C 1
ATOM 2215 O O . SER A 1 293 ? -29.407 -12.579 23.191 1.00 90.38 293 SER A O 1
ATOM 2217 N N . ILE A 1 294 ? -29.300 -10.451 22.510 1.00 88.12 294 ILE A N 1
ATOM 2218 C CA . ILE A 1 294 ? -30.223 -9.947 23.542 1.00 88.12 294 ILE A CA 1
ATOM 2219 C C . ILE A 1 294 ? -31.629 -10.518 23.343 1.00 88.12 294 ILE A C 1
ATOM 2221 O O . ILE A 1 294 ? -32.241 -10.994 24.300 1.00 88.12 294 ILE A O 1
ATOM 2225 N N . SER A 1 295 ? -32.128 -10.525 22.111 1.00 85.38 295 SER A N 1
ATOM 2226 C CA . SER A 1 295 ? -33.456 -11.062 21.813 1.00 85.38 295 SER A CA 1
ATOM 2227 C C . SER A 1 295 ? -33.543 -12.576 22.014 1.00 85.38 295 SER A C 1
ATOM 2229 O O . SER A 1 295 ? -34.557 -13.080 22.492 1.00 85.38 295 SER A O 1
ATOM 2231 N N . ALA A 1 296 ? -32.464 -13.306 21.723 1.00 86.81 296 ALA A N 1
ATOM 2232 C CA . ALA A 1 296 ? -32.348 -14.726 22.028 1.00 86.81 296 ALA A CA 1
ATOM 2233 C C . ALA A 1 296 ? -32.435 -14.985 23.548 1.00 86.81 296 ALA A C 1
ATOM 2235 O O . ALA A 1 296 ? -33.180 -15.868 23.975 1.00 86.81 296 ALA A O 1
ATOM 2236 N N . ALA A 1 297 ? -31.770 -14.173 24.380 1.00 91.31 297 ALA A N 1
ATOM 2237 C CA . ALA A 1 297 ? -31.915 -14.256 25.836 1.00 91.31 297 ALA A CA 1
ATOM 2238 C C . ALA A 1 297 ? -33.351 -13.955 26.292 1.00 91.31 297 ALA A C 1
ATOM 2240 O O . ALA A 1 297 ? -33.893 -14.679 27.127 1.00 91.31 297 ALA A O 1
ATOM 2241 N N . ALA A 1 298 ? -33.989 -12.929 25.726 1.00 87.19 298 ALA A N 1
ATOM 2242 C CA . ALA A 1 298 ? -35.377 -12.599 26.041 1.00 87.19 298 ALA A CA 1
ATOM 2243 C C . ALA A 1 298 ? -36.328 -13.763 25.721 1.00 87.19 298 ALA A C 1
ATOM 2245 O O . ALA A 1 298 ? -37.084 -14.198 26.587 1.00 87.19 298 ALA A O 1
ATOM 2246 N N . GLY A 1 299 ? -36.225 -14.347 24.524 1.00 84.88 299 GLY A N 1
ATOM 2247 C CA . GLY A 1 299 ? -37.071 -15.477 24.146 1.00 84.88 299 GLY A CA 1
ATOM 2248 C C . GLY A 1 299 ? -36.778 -16.761 24.927 1.00 84.88 299 GLY A C 1
ATOM 2249 O O . GLY A 1 299 ? -37.692 -17.544 25.177 1.00 84.88 299 GLY A O 1
ATOM 2250 N N . LEU A 1 300 ? -35.537 -16.970 25.384 1.00 88.31 300 LEU A N 1
ATOM 2251 C CA . LEU A 1 300 ? -35.213 -18.048 26.323 1.00 88.31 300 LEU A CA 1
ATOM 2252 C C . LEU A 1 300 ? -35.925 -17.863 27.669 1.00 88.31 300 LEU A C 1
ATOM 2254 O O . LEU A 1 300 ? -36.464 -18.825 28.218 1.00 88.31 300 LEU A O 1
ATOM 2258 N N . LEU A 1 301 ? -35.942 -16.636 28.193 1.00 91.12 301 LEU A N 1
ATOM 2259 C CA . LEU A 1 301 ? -36.631 -16.305 29.438 1.00 91.12 301 LEU A CA 1
ATOM 2260 C C . LEU A 1 301 ? -38.151 -16.485 29.298 1.00 91.12 301 LEU A C 1
ATOM 2262 O O . LEU A 1 301 ? -38.775 -17.100 30.163 1.00 91.12 301 LEU A O 1
ATOM 2266 N N . ASP A 1 302 ? -38.732 -16.029 28.187 1.00 87.94 302 ASP A N 1
ATOM 2267 C CA . ASP A 1 302 ? -40.153 -16.221 27.873 1.00 87.94 302 ASP A CA 1
ATOM 2268 C C . ASP A 1 302 ? -40.508 -17.706 27.750 1.00 87.94 302 ASP A C 1
ATOM 2270 O O . ASP A 1 302 ? -41.506 -18.168 28.311 1.00 87.94 302 ASP A O 1
ATOM 2274 N N . TYR A 1 303 ? -39.658 -18.483 27.072 1.00 86.56 303 TYR A N 1
ATOM 2275 C CA . TYR A 1 303 ? -39.813 -19.928 26.988 1.00 86.56 303 TYR A CA 1
ATOM 2276 C C . TYR A 1 303 ? -39.773 -20.567 28.379 1.00 86.56 303 TYR A C 1
ATOM 2278 O O . TYR A 1 303 ? -40.691 -21.313 28.715 1.00 86.56 303 TYR A O 1
ATOM 2286 N N . ALA A 1 304 ? -38.787 -20.246 29.219 1.00 88.94 304 ALA A N 1
ATOM 2287 C CA . ALA A 1 304 ? -38.691 -20.782 30.577 1.00 88.94 304 ALA A CA 1
ATOM 2288 C C . ALA A 1 304 ? -39.937 -20.457 31.422 1.00 88.94 304 ALA A C 1
ATOM 2290 O O . ALA A 1 304 ? -40.513 -21.355 32.038 1.00 88.94 304 ALA A O 1
ATOM 2291 N N . ASN A 1 305 ? -40.407 -19.208 31.363 1.00 90.69 305 ASN A N 1
ATOM 2292 C CA . ASN A 1 305 ? -41.626 -18.751 32.035 1.00 90.69 305 ASN A CA 1
ATOM 2293 C C . ASN A 1 305 ? -42.898 -19.440 31.514 1.00 90.69 305 ASN A C 1
ATOM 2295 O O . ASN A 1 305 ? -43.881 -19.557 32.241 1.00 90.69 305 ASN A O 1
ATOM 2299 N N . SER A 1 306 ? -42.896 -19.928 30.269 1.00 87.38 306 SER A N 1
ATOM 2300 C CA . SER A 1 306 ? -44.018 -20.692 29.708 1.00 87.38 306 SER A CA 1
ATOM 2301 C C . SER A 1 306 ? -44.077 -22.151 30.185 1.00 87.38 306 SER A C 1
ATOM 2303 O O . SER A 1 306 ? -45.143 -22.765 30.129 1.00 87.38 306 SER A O 1
ATOM 2305 N N . GLN A 1 307 ? -42.953 -22.723 30.638 1.00 89.12 307 GLN A N 1
ATOM 2306 C CA . GLN A 1 307 ? -42.854 -24.146 30.992 1.00 89.12 307 GLN A CA 1
ATOM 2307 C C . GLN A 1 307 ? -43.229 -24.453 32.451 1.00 89.12 307 GLN A C 1
ATOM 2309 O O . GLN A 1 307 ? -43.411 -25.624 32.794 1.00 89.12 307 GLN A O 1
ATOM 2314 N N . GLY A 1 308 ? -43.354 -23.449 33.325 1.00 87.38 308 GLY A N 1
ATOM 2315 C CA . GLY A 1 308 ? -43.551 -23.673 34.758 1.00 87.38 308 GLY A CA 1
ATOM 2316 C C . GLY A 1 308 ? -44.269 -22.538 35.497 1.00 87.38 308 GLY A C 1
ATOM 2317 O O . GLY A 1 308 ? -44.569 -21.503 34.916 1.00 87.38 308 GLY A O 1
ATOM 2318 N N . PRO A 1 309 ? -44.591 -22.742 36.790 1.00 87.69 309 PRO A N 1
ATOM 2319 C CA . PRO A 1 309 ? -45.225 -21.728 37.635 1.00 87.69 309 PRO A CA 1
ATOM 2320 C C . PRO A 1 309 ? -44.235 -20.694 38.196 1.00 87.69 309 PRO A C 1
ATOM 2322 O O . PRO A 1 309 ? -44.666 -19.677 38.740 1.00 87.69 309 PRO A O 1
ATOM 2325 N N . GLU A 1 310 ? -42.931 -20.973 38.133 1.00 92.56 310 GLU A N 1
ATOM 2326 C CA . GLU A 1 310 ? -41.889 -20.030 38.533 1.00 92.56 310 GLU A CA 1
ATOM 2327 C C . GLU A 1 310 ? -41.761 -18.939 37.469 1.00 92.56 310 GLU A C 1
ATOM 2329 O O . GLU A 1 310 ? -41.680 -19.230 36.278 1.00 92.56 310 GLU A O 1
ATOM 2334 N N . VAL A 1 311 ? -41.782 -17.682 37.914 1.00 93.19 311 VAL A N 1
ATOM 2335 C CA . VAL A 1 311 ? -41.616 -16.513 37.048 1.00 93.19 311 VAL A CA 1
ATOM 2336 C C . VAL A 1 311 ? -40.205 -15.995 37.244 1.00 93.19 311 VAL A C 1
ATOM 2338 O O . VAL A 1 311 ? -39.895 -15.408 38.280 1.00 93.19 311 VAL A O 1
ATOM 2341 N N . TYR A 1 312 ? -39.378 -16.207 36.235 1.00 95.69 312 TYR A N 1
ATOM 2342 C CA . TYR A 1 312 ? -38.024 -15.703 36.156 1.00 95.69 312 TYR A CA 1
ATOM 2343 C C . TYR A 1 312 ? -38.022 -14.292 35.573 1.00 95.69 312 TYR A C 1
ATOM 2345 O O . TYR A 1 312 ? -38.774 -13.971 34.646 1.00 95.69 312 TYR A O 1
ATOM 2353 N N . THR A 1 313 ? -37.162 -13.434 36.113 1.00 95.94 313 THR A N 1
ATOM 2354 C CA . THR A 1 313 ? -37.072 -12.019 35.712 1.00 95.94 313 THR A CA 1
ATOM 2355 C C . THR A 1 313 ? -35.788 -11.689 34.969 1.00 95.94 313 THR A C 1
ATOM 2357 O O . THR A 1 313 ? -35.719 -10.666 34.285 1.00 95.94 313 THR A O 1
ATOM 2360 N N . THR A 1 314 ? -34.779 -12.547 35.088 1.00 96.25 314 THR A N 1
ATOM 2361 C CA . THR A 1 314 ? -33.466 -12.361 34.483 1.00 96.25 314 THR A CA 1
ATOM 2362 C C . THR A 1 314 ? -32.916 -13.684 33.961 1.00 96.25 314 THR A C 1
ATOM 2364 O O . THR A 1 314 ? -33.239 -14.759 34.465 1.00 96.25 314 THR A O 1
ATOM 2367 N N . VAL A 1 315 ? -32.067 -13.611 32.940 1.00 96.12 315 VAL A N 1
ATOM 2368 C CA . VAL A 1 315 ? -31.336 -14.764 32.415 1.00 96.12 315 VAL A CA 1
ATOM 2369 C C . VAL A 1 315 ? -29.915 -14.352 32.067 1.00 96.12 315 VAL A C 1
ATOM 2371 O O . VAL A 1 315 ? -29.674 -13.298 31.476 1.00 96.12 315 VAL A O 1
ATOM 2374 N N . TYR A 1 316 ? -28.966 -15.199 32.439 1.00 96.44 316 TYR A N 1
ATOM 2375 C CA . TYR A 1 316 ? -27.614 -15.169 31.910 1.00 96.44 316 TYR A CA 1
ATOM 2376 C C . TYR A 1 316 ? -27.454 -16.329 30.936 1.00 96.44 316 TYR A C 1
ATOM 2378 O O . TYR A 1 316 ? -27.802 -17.458 31.267 1.00 96.44 316 TYR A O 1
ATOM 2386 N N . MET A 1 317 ? -26.916 -16.074 29.749 1.00 95.88 317 MET A N 1
ATOM 2387 C CA . MET A 1 317 ? -26.609 -17.125 28.787 1.00 95.88 317 MET A CA 1
ATOM 2388 C C . MET A 1 317 ? -25.264 -16.905 28.103 1.00 95.88 317 MET A C 1
ATOM 2390 O O . MET A 1 317 ? -24.800 -15.777 27.935 1.00 95.88 317 MET A O 1
ATOM 2394 N N . ARG A 1 318 ? -24.641 -18.005 27.691 1.00 96.31 318 ARG A N 1
ATOM 2395 C CA . ARG A 1 318 ? -23.431 -18.040 26.874 1.00 96.31 318 ARG A CA 1
ATOM 2396 C C . ARG A 1 318 ? -23.664 -18.970 25.697 1.00 96.31 318 ARG A C 1
ATOM 2398 O O . ARG A 1 318 ? -24.219 -20.053 25.873 1.00 96.31 318 ARG A O 1
ATOM 2405 N N . GLY A 1 319 ? -23.194 -18.566 24.529 1.00 94.81 319 GLY A N 1
ATOM 2406 C CA . GLY A 1 319 ? -23.275 -19.388 23.336 1.00 94.81 319 GLY A CA 1
ATOM 2407 C C . GLY A 1 319 ? -22.572 -18.768 22.145 1.00 94.81 319 GLY A C 1
ATOM 2408 O O . GLY A 1 319 ? -21.827 -17.794 22.277 1.00 94.81 319 GLY A O 1
ATOM 2409 N N . THR A 1 320 ? -22.841 -19.330 20.974 1.00 92.62 320 THR A N 1
ATOM 2410 C CA . THR A 1 320 ? -22.331 -18.815 19.704 1.00 92.62 320 THR A CA 1
ATOM 2411 C C . THR A 1 320 ? -23.490 -18.351 18.837 1.00 92.62 320 THR A C 1
ATOM 2413 O O . THR A 1 320 ? -24.400 -19.119 18.523 1.00 92.62 320 THR A O 1
ATOM 2416 N N . ALA A 1 321 ? -23.447 -17.080 18.446 1.00 89.62 321 ALA A N 1
ATOM 2417 C CA . ALA A 1 321 ? -24.371 -16.500 17.491 1.00 89.62 321 ALA A CA 1
ATOM 2418 C C . ALA A 1 321 ? -23.824 -16.678 16.072 1.00 89.62 321 ALA A C 1
ATOM 2420 O O . ALA A 1 321 ? -22.669 -16.352 15.791 1.00 89.62 321 ALA A O 1
ATOM 2421 N N . TYR A 1 322 ? -24.668 -17.160 15.172 1.00 86.69 322 TYR A N 1
ATOM 2422 C CA . TYR A 1 322 ? -24.395 -17.345 13.756 1.00 86.69 322 TYR A CA 1
ATOM 2423 C C . TYR A 1 322 ? -25.358 -16.461 12.966 1.00 86.69 322 TYR A C 1
ATOM 2425 O O . TYR A 1 322 ? -26.563 -16.707 12.985 1.00 86.69 322 TYR A O 1
ATOM 2433 N N . MET A 1 323 ? -24.841 -15.447 12.268 1.00 78.00 323 MET A N 1
ATOM 2434 C CA . MET A 1 323 ? -25.641 -14.667 11.315 1.00 78.00 323 MET A CA 1
ATOM 2435 C C . MET A 1 323 ? -25.476 -15.310 9.940 1.00 78.00 323 MET A C 1
ATOM 2437 O O . MET A 1 323 ? -24.355 -15.425 9.428 1.00 78.00 323 MET A O 1
ATOM 2441 N N . LEU A 1 324 ? -26.572 -15.763 9.338 1.00 72.88 324 LEU A N 1
ATOM 2442 C CA . LEU A 1 324 ? -26.551 -16.433 8.042 1.00 72.88 324 LEU A CA 1
ATOM 2443 C C . LEU A 1 324 ? -26.616 -15.373 6.926 1.00 72.88 324 LEU A C 1
ATOM 2445 O O . LEU A 1 324 ? -27.641 -15.165 6.284 1.00 72.88 324 LEU A O 1
ATOM 2449 N N . GLY A 1 325 ? -25.497 -14.673 6.706 1.00 57.62 325 GLY A N 1
ATOM 2450 C CA . GLY A 1 325 ? -25.345 -13.663 5.651 1.00 57.62 325 GLY A CA 1
ATOM 2451 C C . GLY A 1 325 ? -25.138 -14.250 4.248 1.00 57.62 325 GLY A C 1
ATOM 2452 O O . GLY A 1 325 ? -24.851 -15.438 4.086 1.00 57.62 325 GLY A O 1
ATOM 2453 N N . ALA A 1 326 ? -25.268 -13.406 3.218 1.00 39.06 326 ALA A N 1
ATOM 2454 C CA . ALA A 1 326 ? -25.048 -13.759 1.805 1.00 39.06 326 ALA A CA 1
ATOM 2455 C C . ALA A 1 326 ? -23.555 -13.902 1.422 1.00 39.06 326 ALA A C 1
ATOM 2457 O O . ALA A 1 326 ? -23.242 -14.328 0.314 1.00 39.06 326 ALA A O 1
ATOM 2458 N N . ASP A 1 327 ? -22.640 -13.564 2.332 1.00 42.34 327 ASP A N 1
ATOM 2459 C CA . ASP A 1 327 ? -21.182 -13.484 2.166 1.00 42.34 327 ASP A CA 1
ATOM 2460 C C . ASP A 1 327 ? -20.381 -14.471 3.044 1.00 42.34 327 ASP A C 1
ATOM 2462 O O . ASP A 1 327 ? -19.160 -14.565 2.922 1.00 42.34 327 ASP A O 1
ATOM 2466 N N . GLY A 1 328 ? -21.044 -15.245 3.904 1.00 50.72 328 GLY A N 1
ATOM 2467 C CA . GLY A 1 328 ? -20.392 -16.163 4.838 1.00 50.72 328 GLY A CA 1
ATOM 2468 C C . GLY A 1 328 ? -21.214 -16.320 6.111 1.00 50.72 328 GLY A C 1
ATOM 2469 O O . GLY A 1 328 ? -21.851 -15.371 6.558 1.00 50.72 328 GLY A O 1
ATOM 2470 N N . THR A 1 329 ? -21.189 -17.498 6.738 1.00 61.53 329 THR A N 1
ATOM 2471 C CA . THR A 1 329 ? -21.646 -17.619 8.129 1.00 61.53 329 THR A CA 1
ATOM 2472 C C . THR A 1 329 ? -20.577 -17.004 9.019 1.00 61.53 329 THR A C 1
ATOM 2474 O O . THR A 1 329 ? -19.581 -17.657 9.343 1.00 61.53 329 THR A O 1
ATOM 2477 N N . GLY A 1 330 ? -20.746 -15.735 9.376 1.00 75.94 330 GLY A N 1
ATOM 2478 C CA . GLY A 1 330 ? -20.011 -15.199 10.507 1.00 75.94 330 GLY A CA 1
ATOM 2479 C C . GLY A 1 330 ? -20.485 -15.910 11.777 1.00 75.94 330 GLY A C 1
ATOM 2480 O O . GLY A 1 330 ? -21.657 -16.272 11.905 1.00 75.94 330 GLY A O 1
ATOM 2481 N N . SER A 1 331 ? -19.562 -16.148 12.700 1.00 87.00 331 SER A N 1
ATOM 2482 C CA . SER A 1 331 ? -19.882 -16.648 14.032 1.00 87.00 331 SER A CA 1
ATOM 2483 C C . SER A 1 331 ? -19.240 -15.740 15.060 1.00 87.00 331 SER A C 1
ATOM 2485 O O . SER A 1 331 ? -18.076 -15.364 14.899 1.00 87.00 331 SER A O 1
ATOM 2487 N N . MET A 1 332 ? -19.966 -15.439 16.125 1.00 90.00 332 MET A N 1
ATOM 2488 C CA . MET A 1 332 ? -19.475 -14.623 17.223 1.00 90.00 332 MET A CA 1
ATOM 2489 C C . MET A 1 332 ? -19.842 -15.285 18.544 1.00 90.00 332 MET A C 1
ATOM 2491 O O . MET A 1 332 ? -21.003 -15.621 18.776 1.00 90.00 332 MET A O 1
ATOM 2495 N N . SER A 1 333 ? -18.845 -15.489 19.404 1.00 93.69 333 SER A N 1
ATOM 2496 C CA . SER A 1 333 ? -19.099 -15.941 20.772 1.00 93.69 333 SER A CA 1
ATOM 2497 C C . SER A 1 333 ? -19.752 -14.794 21.534 1.00 93.69 333 SER A C 1
ATOM 2499 O O . SER A 1 333 ? -19.295 -13.650 21.449 1.00 93.69 333 SER A O 1
ATOM 2501 N N . ALA A 1 334 ? -20.835 -15.091 22.242 1.00 95.25 334 ALA A N 1
ATOM 2502 C CA . ALA A 1 334 ? -21.630 -14.104 22.947 1.00 95.25 334 ALA A CA 1
ATOM 2503 C C . ALA A 1 334 ? -21.955 -14.581 24.364 1.00 95.25 334 ALA A C 1
ATOM 2505 O O . ALA A 1 334 ? -22.389 -15.712 24.596 1.00 95.25 334 ALA A O 1
ATOM 2506 N N . GLN A 1 335 ? -21.767 -13.684 25.325 1.00 96.62 335 GLN A N 1
ATOM 2507 C CA . GLN A 1 335 ? -22.307 -13.800 26.675 1.00 96.62 335 GLN A CA 1
ATOM 2508 C C . GLN A 1 335 ? -23.343 -12.700 26.851 1.00 96.62 335 GLN A C 1
ATOM 2510 O O . GLN A 1 335 ? -23.061 -11.540 26.561 1.00 96.62 335 GLN A O 1
ATOM 2515 N N . VAL A 1 336 ? -24.529 -13.050 27.333 1.00 95.44 336 VAL A N 1
ATOM 2516 C CA . VAL A 1 336 ? -25.665 -12.135 27.447 1.00 95.44 336 VAL A CA 1
ATOM 2517 C C . VAL A 1 336 ? -26.222 -12.201 28.854 1.00 95.44 336 VAL A C 1
ATOM 2519 O O . VAL A 1 336 ? -26.480 -13.284 29.373 1.00 95.44 336 VAL A O 1
ATOM 2522 N N . TYR A 1 337 ? -26.434 -11.041 29.457 1.00 95.94 337 TYR A N 1
ATOM 2523 C CA . TYR A 1 337 ? -27.277 -10.881 30.629 1.00 95.94 337 TYR A CA 1
ATOM 2524 C C . TYR A 1 337 ? -28.501 -10.069 30.218 1.00 95.94 337 TYR A C 1
ATOM 2526 O O . TYR A 1 337 ? -28.358 -8.946 29.734 1.00 95.94 337 TYR A O 1
ATOM 2534 N N . TYR A 1 338 ? -29.691 -10.635 30.388 1.00 94.88 338 TYR A N 1
ATOM 2535 C CA . TYR A 1 338 ? -30.957 -9.987 30.067 1.00 94.88 338 TYR A CA 1
ATOM 2536 C C . TYR A 1 338 ? -31.838 -9.887 31.310 1.00 94.88 338 TYR A C 1
ATOM 2538 O O . TYR A 1 338 ? -31.921 -10.826 32.103 1.00 94.88 338 TYR A O 1
ATOM 2546 N N . SER A 1 339 ? -32.510 -8.747 31.464 1.00 94.31 339 SER A N 1
ATOM 2547 C CA . SER A 1 339 ? -33.431 -8.479 32.568 1.00 94.31 339 SER A CA 1
ATOM 2548 C C . SER A 1 339 ? -34.756 -7.953 32.035 1.00 94.31 339 SER A C 1
ATOM 2550 O O . SER A 1 339 ? -34.836 -6.823 31.554 1.00 94.31 339 SER A O 1
ATOM 2552 N N . ALA A 1 340 ? -35.813 -8.755 32.162 1.00 91.06 340 ALA A N 1
ATOM 2553 C CA . ALA A 1 340 ? -37.163 -8.359 31.768 1.00 91.06 340 ALA A CA 1
ATOM 2554 C C . ALA A 1 340 ? -37.711 -7.237 32.667 1.00 91.06 340 ALA A C 1
ATOM 2556 O O . ALA A 1 340 ? -38.436 -6.358 32.205 1.00 91.06 340 ALA A O 1
ATOM 2557 N N . ALA A 1 341 ? -37.336 -7.235 33.952 1.00 89.88 341 ALA A N 1
ATOM 2558 C CA . ALA A 1 341 ? -37.761 -6.211 34.908 1.00 89.88 341 ALA A CA 1
ATOM 2559 C C . ALA A 1 341 ? -37.089 -4.850 34.661 1.00 89.88 341 ALA A C 1
ATOM 2561 O O . ALA A 1 341 ? -37.663 -3.804 34.967 1.00 89.88 341 ALA A O 1
ATOM 2562 N N . ASN A 1 342 ? -35.868 -4.854 34.122 1.00 87.94 342 ASN A N 1
ATOM 2563 C CA . ASN A 1 342 ? -35.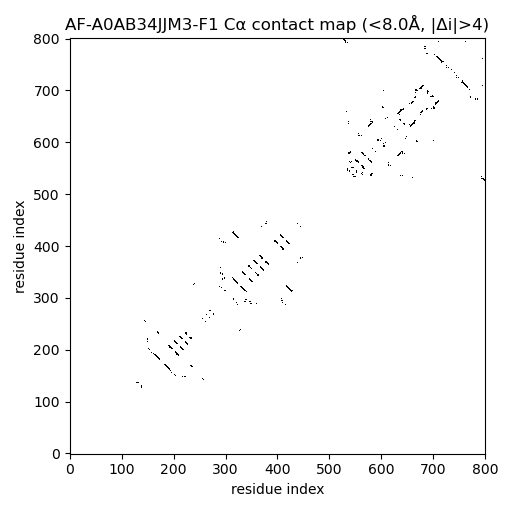136 -3.644 33.778 1.00 87.94 342 ASN A CA 1
ATOM 2564 C C . ASN A 1 342 ? -34.311 -3.874 32.503 1.00 87.94 342 ASN A C 1
ATOM 2566 O O . ASN A 1 342 ? -33.120 -4.181 32.610 1.00 87.94 342 ASN A O 1
ATOM 2570 N N . PRO A 1 343 ? -34.898 -3.682 31.307 1.00 80.81 343 PRO A N 1
ATOM 2571 C CA . PRO A 1 343 ? -34.209 -3.910 30.038 1.00 80.81 343 PRO A CA 1
ATOM 2572 C C . PRO A 1 343 ? -32.899 -3.131 29.914 1.00 80.81 343 PRO A C 1
ATOM 2574 O O . PRO A 1 343 ? -31.944 -3.651 29.345 1.00 80.81 343 PRO A O 1
ATOM 2577 N N . ASN A 1 344 ? -32.816 -1.949 30.538 1.00 80.44 344 ASN A N 1
ATOM 2578 C CA . ASN A 1 344 ? -31.608 -1.122 30.579 1.00 80.44 344 ASN A CA 1
ATOM 2579 C C . ASN A 1 344 ? -30.485 -1.724 31.434 1.00 80.44 344 ASN A C 1
ATOM 2581 O O . ASN A 1 344 ? -29.387 -1.203 31.432 1.00 80.44 344 ASN A O 1
ATOM 2585 N N . SER A 1 345 ? -30.719 -2.780 32.210 1.00 85.69 345 SER A N 1
ATOM 2586 C CA . SER A 1 345 ? -29.644 -3.512 32.897 1.00 85.69 345 SER A CA 1
ATOM 2587 C C . SER A 1 345 ? -29.070 -4.658 32.062 1.00 85.69 345 SER A C 1
ATOM 2589 O O . SER A 1 345 ? -28.193 -5.373 32.541 1.00 85.69 345 SER A O 1
ATOM 2591 N N . SER A 1 346 ? -29.543 -4.834 30.825 1.00 90.12 346 SER A N 1
ATOM 2592 C CA . SER A 1 346 ? -29.056 -5.888 29.941 1.00 90.12 346 SER A CA 1
ATOM 2593 C C . SER A 1 346 ? -27.676 -5.541 29.387 1.00 90.12 346 SER A C 1
ATOM 2595 O O . SER A 1 346 ? -27.366 -4.380 29.097 1.00 90.12 346 SER A O 1
ATOM 2597 N N . ALA A 1 347 ? -26.839 -6.548 29.209 1.00 92.44 347 ALA A N 1
ATOM 2598 C CA . ALA A 1 347 ? -25.504 -6.378 28.667 1.00 92.44 347 ALA A CA 1
ATOM 2599 C C . ALA A 1 347 ? -25.143 -7.566 27.783 1.00 92.44 347 ALA A C 1
ATOM 2601 O O . ALA A 1 347 ? -25.528 -8.703 28.060 1.00 92.44 347 ALA A O 1
ATOM 2602 N N . VAL A 1 348 ? -24.380 -7.296 26.728 1.00 93.88 348 VAL A N 1
ATOM 2603 C CA . VAL A 1 348 ? -23.831 -8.328 25.853 1.00 93.88 348 VAL A CA 1
ATOM 2604 C C . VAL A 1 348 ? -22.332 -8.141 25.724 1.00 93.88 348 VAL A C 1
ATOM 2606 O O . VAL A 1 348 ? -21.838 -7.034 25.529 1.00 93.88 348 VAL A O 1
ATOM 2609 N N . LEU A 1 349 ? -21.605 -9.239 25.856 1.00 94.44 349 LEU A N 1
ATOM 2610 C CA . LEU A 1 349 ? -20.183 -9.313 25.606 1.00 94.44 349 LEU A CA 1
ATOM 2611 C C . LEU A 1 349 ? -19.968 -10.206 24.390 1.00 94.44 349 LEU A C 1
ATOM 2613 O O . LEU A 1 349 ? -20.237 -11.405 24.446 1.00 94.44 349 LEU A O 1
ATOM 2617 N N . LEU A 1 350 ? -19.451 -9.613 23.325 1.00 93.56 350 LEU A N 1
ATOM 2618 C CA . LEU A 1 350 ? -19.091 -10.288 22.088 1.00 93.56 350 LEU A CA 1
ATOM 2619 C C . LEU A 1 350 ? -17.589 -10.579 22.070 1.00 93.56 350 LEU A C 1
ATOM 2621 O O . LEU A 1 350 ? -16.801 -9.760 22.539 1.00 93.56 350 LEU A O 1
ATOM 2625 N N . GLU A 1 351 ? -17.178 -11.720 21.532 1.00 92.69 351 GLU A N 1
ATOM 2626 C CA . GLU A 1 351 ? -15.768 -12.088 21.376 1.00 92.69 351 GLU A CA 1
ATOM 2627 C C . GLU A 1 351 ? -15.469 -12.455 19.917 1.00 92.69 351 GLU A C 1
ATOM 2629 O O . GLU A 1 351 ? -16.060 -13.378 19.348 1.00 92.69 351 GLU A O 1
ATOM 2634 N N . GLU A 1 352 ? -14.556 -11.697 19.306 1.00 85.75 352 GLU A N 1
ATOM 2635 C CA . GLU A 1 352 ? -14.129 -11.866 17.919 1.00 85.75 352 GLU A CA 1
ATOM 2636 C C . GLU A 1 352 ? -13.003 -12.898 17.775 1.00 85.75 352 GLU A C 1
ATOM 2638 O O . GLU A 1 352 ? -12.210 -13.159 18.688 1.00 85.75 352 GLU A O 1
ATOM 2643 N N . ILE A 1 353 ? -12.868 -13.432 16.558 1.00 70.56 353 ILE A N 1
ATOM 2644 C CA . ILE A 1 353 ? -11.744 -14.282 16.160 1.00 70.56 353 ILE A CA 1
ATOM 2645 C C . ILE A 1 353 ? -10.456 -13.449 16.236 1.00 70.56 353 ILE A C 1
ATOM 2647 O O . ILE A 1 353 ? -10.194 -12.601 15.389 1.00 70.56 353 ILE A O 1
ATOM 2651 N N . GLY A 1 354 ? -9.652 -13.690 17.272 1.00 77.25 354 GLY A N 1
ATOM 2652 C CA . GLY A 1 354 ? -8.479 -12.873 17.607 1.00 77.25 354 GLY A CA 1
ATOM 2653 C C . GLY A 1 354 ? -8.426 -12.443 19.075 1.00 77.25 354 GLY A C 1
ATOM 2654 O O . GLY A 1 354 ? -7.404 -11.919 19.510 1.00 77.25 354 GLY A O 1
ATOM 2655 N N . GLY A 1 355 ? -9.490 -12.705 19.845 1.00 83.69 355 GLY A N 1
ATOM 2656 C CA . GLY A 1 355 ? -9.557 -12.470 21.290 1.00 83.69 355 GLY A CA 1
ATOM 2657 C C . GLY A 1 355 ? -9.983 -11.053 21.680 1.00 83.69 355 GLY A C 1
ATOM 2658 O O . GLY A 1 355 ? -10.044 -10.740 22.865 1.00 83.69 355 GLY A O 1
ATOM 2659 N N . THR A 1 356 ? -10.286 -10.182 20.716 1.00 87.00 356 THR A N 1
ATOM 2660 C CA . THR A 1 356 ? -10.920 -8.890 21.006 1.00 87.00 356 THR A CA 1
ATOM 2661 C C . THR A 1 356 ? -12.305 -9.135 21.593 1.00 87.00 356 THR A C 1
ATOM 2663 O O . THR A 1 356 ? -13.085 -9.912 21.042 1.00 87.00 356 THR A O 1
ATOM 2666 N N . ARG A 1 357 ? -12.617 -8.474 22.708 1.00 91.62 357 ARG A N 1
ATOM 2667 C CA . ARG A 1 357 ? -13.911 -8.579 23.388 1.00 91.62 357 ARG A CA 1
ATOM 2668 C C . ARG A 1 357 ? -14.601 -7.223 23.388 1.00 91.62 357 ARG A C 1
ATOM 2670 O O . ARG A 1 357 ? -13.968 -6.218 23.688 1.00 91.62 357 ARG A O 1
ATOM 2677 N N . ILE A 1 358 ? -15.886 -7.186 23.070 1.00 91.00 358 ILE A N 1
ATOM 2678 C CA . ILE A 1 358 ? -16.678 -5.960 22.967 1.00 91.00 358 ILE A CA 1
ATOM 2679 C C . ILE A 1 358 ? -17.844 -6.078 23.941 1.00 91.00 358 ILE A C 1
ATOM 2681 O O . ILE A 1 358 ? -18.737 -6.897 23.742 1.00 91.00 358 ILE A O 1
ATOM 2685 N N . LEU A 1 359 ? -17.822 -5.285 25.010 1.00 91.81 359 LEU A N 1
ATOM 2686 C CA . LEU A 1 359 ? -18.919 -5.179 25.966 1.00 91.81 359 LEU A CA 1
ATOM 2687 C C . LEU A 1 359 ? -19.823 -4.025 25.550 1.00 91.81 359 LEU A C 1
ATOM 2689 O O . LEU A 1 359 ? -19.381 -2.880 25.473 1.00 91.81 359 LEU A O 1
ATOM 2693 N N . ILE A 1 360 ? -21.094 -4.327 25.331 1.00 89.12 360 ILE A N 1
ATOM 2694 C CA . ILE A 1 360 ? -22.138 -3.355 25.033 1.00 89.12 360 ILE A CA 1
ATOM 2695 C C . ILE A 1 360 ? -23.109 -3.377 26.207 1.00 89.12 360 ILE A C 1
ATOM 2697 O O . ILE A 1 360 ? -23.731 -4.403 26.497 1.00 89.12 360 ILE A O 1
ATOM 2701 N N . ASN A 1 361 ? -23.221 -2.246 26.901 1.00 84.25 361 ASN A N 1
ATOM 2702 C CA . ASN A 1 361 ? -24.081 -2.110 28.068 1.00 84.25 361 ASN A CA 1
ATOM 2703 C C . ASN A 1 361 ? -25.272 -1.194 27.754 1.00 84.25 361 ASN A C 1
ATOM 2705 O O . ASN A 1 361 ? -25.104 -0.037 27.362 1.00 84.25 361 ASN A O 1
ATOM 2709 N N . THR A 1 362 ? -26.489 -1.695 27.966 1.00 72.75 362 THR A N 1
ATOM 2710 C CA . THR A 1 362 ? -27.716 -0.920 27.722 1.00 72.75 362 THR A CA 1
ATOM 2711 C C . THR A 1 362 ? -27.983 0.142 28.799 1.00 72.75 362 THR A C 1
ATOM 2713 O O . THR A 1 362 ? -28.718 1.094 28.543 1.00 72.75 362 THR A O 1
ATOM 2716 N N . SER A 1 363 ? -27.321 0.063 29.962 1.00 65.88 363 SER A N 1
ATOM 2717 C CA . SER A 1 363 ? -27.543 0.979 31.100 1.00 65.88 363 SER A CA 1
ATOM 2718 C C . SER A 1 363 ? -27.001 2.391 30.893 1.00 65.88 363 SER A C 1
ATOM 2720 O O . SER A 1 363 ? -27.425 3.313 31.587 1.00 65.88 363 SER A O 1
ATOM 2722 N N . GLY A 1 364 ? -26.102 2.575 29.923 1.00 57.19 364 GLY A N 1
ATOM 2723 C CA . GLY A 1 364 ? -25.414 3.838 29.647 1.00 57.19 364 GLY A CA 1
ATOM 2724 C C . GLY A 1 364 ? -25.685 4.412 28.258 1.00 57.19 364 GLY A C 1
ATOM 2725 O O . GLY A 1 364 ? -24.746 4.879 27.633 1.00 57.19 364 GLY A O 1
ATOM 2726 N N . ALA A 1 365 ? -26.917 4.330 27.740 1.00 63.31 365 ALA A N 1
ATOM 2727 C CA . ALA A 1 365 ? -27.253 4.754 26.368 1.00 63.31 365 ALA A CA 1
ATOM 2728 C C . ALA A 1 365 ? -26.464 4.001 25.270 1.00 63.31 365 ALA A C 1
ATOM 2730 O O . ALA A 1 365 ? -26.155 4.552 24.212 1.00 63.31 365 ALA A O 1
ATOM 2731 N N . GLY A 1 366 ? -26.147 2.727 25.526 1.00 69.69 366 GLY A N 1
ATOM 2732 C CA . GLY A 1 366 ? -25.377 1.897 24.602 1.00 69.69 366 GLY A CA 1
ATOM 2733 C C . GLY A 1 366 ? -23.868 2.112 24.702 1.00 69.69 366 GLY A C 1
ATOM 2734 O O . GLY A 1 366 ? -23.171 2.056 23.693 1.00 69.69 366 GLY A O 1
ATOM 2735 N N . ALA A 1 367 ? -23.349 2.370 25.903 1.00 81.38 367 ALA A N 1
ATOM 2736 C CA . ALA A 1 367 ? -21.911 2.475 26.102 1.00 81.38 367 ALA A CA 1
ATOM 2737 C C . ALA A 1 367 ? -21.202 1.203 25.601 1.00 81.38 367 ALA A C 1
ATOM 2739 O O . ALA A 1 367 ? -21.618 0.077 25.904 1.00 81.38 367 ALA A O 1
ATOM 2740 N N . MET A 1 368 ? -20.138 1.401 24.824 1.00 87.94 368 MET A N 1
ATOM 2741 C CA . MET A 1 368 ? -19.349 0.331 24.219 1.00 87.94 368 MET A CA 1
ATOM 2742 C C . MET A 1 368 ? -17.929 0.362 24.774 1.00 87.94 368 MET A C 1
ATOM 2744 O O . MET A 1 368 ? -17.244 1.386 24.716 1.00 87.94 368 MET A O 1
ATOM 2748 N N . TYR A 1 369 ? -17.473 -0.787 25.260 1.00 90.50 369 TYR A N 1
ATOM 2749 C CA . TYR A 1 369 ? -16.135 -0.986 25.798 1.00 90.50 369 TYR A CA 1
ATOM 2750 C C . TYR A 1 369 ? -15.431 -2.076 24.994 1.00 90.50 369 TYR A C 1
ATOM 2752 O O . TYR A 1 369 ? -15.936 -3.193 24.880 1.00 90.50 369 TYR A O 1
ATOM 2760 N N . VAL A 1 370 ? -14.268 -1.762 24.429 1.00 89.44 370 VAL A N 1
ATOM 2761 C CA . VAL A 1 370 ? -13.474 -2.713 23.639 1.00 89.44 370 VAL A CA 1
ATOM 2762 C C . VAL A 1 370 ? -12.269 -3.143 24.460 1.00 89.44 370 VAL A C 1
ATOM 2764 O O . VAL A 1 370 ? -11.536 -2.301 24.971 1.00 89.44 370 VAL A O 1
ATOM 2767 N N . PHE A 1 371 ? -12.053 -4.447 24.568 1.00 90.62 371 PHE A N 1
ATOM 2768 C CA . PHE A 1 371 ? -10.923 -5.069 25.242 1.00 90.62 371 PHE A CA 1
ATOM 2769 C C . PHE A 1 371 ? -10.110 -5.882 24.236 1.00 90.62 371 PHE A C 1
ATOM 2771 O O . PHE A 1 371 ? -10.661 -6.501 23.328 1.00 90.62 371 PHE A O 1
ATOM 2778 N N . ASN A 1 372 ? -8.793 -5.928 24.405 1.00 88.06 372 ASN A N 1
ATOM 2779 C CA . ASN A 1 372 ? -7.937 -6.814 23.614 1.00 88.06 372 ASN A CA 1
ATOM 2780 C C . ASN A 1 372 ? -7.945 -8.265 24.149 1.00 88.06 372 ASN A C 1
ATOM 2782 O O . ASN A 1 372 ? -8.532 -8.555 25.191 1.00 88.06 372 ASN A O 1
ATOM 2786 N N . ALA A 1 373 ? -7.206 -9.162 23.484 1.00 85.31 373 ALA A N 1
ATOM 2787 C CA . ALA A 1 373 ? -7.051 -10.570 23.880 1.00 85.31 373 ALA A CA 1
ATOM 2788 C C . ALA A 1 373 ? -6.479 -10.799 25.291 1.00 85.31 373 ALA A C 1
ATOM 2790 O O . ALA A 1 373 ? -6.650 -11.875 25.857 1.00 85.31 373 ALA A O 1
ATOM 2791 N N . ALA A 1 374 ? -5.808 -9.801 25.876 1.00 85.56 374 ALA A N 1
ATOM 2792 C CA . ALA A 1 374 ? -5.315 -9.854 27.251 1.00 85.56 374 ALA A CA 1
ATOM 2793 C C . ALA A 1 374 ? -6.353 -9.362 28.281 1.00 85.56 374 ALA A C 1
ATOM 2795 O O . ALA A 1 374 ? -6.054 -9.323 29.472 1.00 85.56 374 ALA A O 1
ATOM 2796 N N . GLY A 1 375 ? -7.554 -8.970 27.840 1.00 86.62 375 GLY A N 1
ATOM 2797 C CA . GLY A 1 375 ? -8.599 -8.397 28.689 1.00 86.62 375 GLY A CA 1
ATOM 2798 C C . GLY A 1 375 ? -8.343 -6.944 29.092 1.00 86.62 375 GLY A C 1
ATOM 2799 O O . GLY A 1 375 ? -8.969 -6.462 30.031 1.00 86.62 375 GLY A O 1
ATOM 2800 N N . ILE A 1 376 ? -7.428 -6.243 28.416 1.00 86.62 376 ILE A N 1
ATOM 2801 C CA . ILE A 1 376 ? -7.125 -4.834 28.696 1.00 86.62 376 ILE A CA 1
ATOM 2802 C C . ILE A 1 376 ? -8.056 -3.957 27.863 1.00 86.62 376 ILE A C 1
ATOM 2804 O O . ILE A 1 376 ? -8.146 -4.142 26.648 1.00 86.62 376 ILE A O 1
ATOM 2808 N N . LEU A 1 377 ? -8.711 -3.000 28.519 1.00 88.56 377 LEU A N 1
ATOM 2809 C CA . LEU A 1 377 ? -9.567 -1.989 27.904 1.00 88.56 377 LEU A CA 1
ATOM 2810 C C . LEU A 1 377 ? -8.748 -1.118 26.937 1.00 88.56 377 LEU A C 1
ATOM 2812 O O . LEU A 1 377 ? -7.724 -0.556 27.318 1.00 88.56 377 LEU A O 1
ATOM 2816 N N . THR A 1 378 ? -9.169 -1.039 25.678 1.00 89.50 378 THR A N 1
ATOM 2817 C CA . THR A 1 378 ? -8.504 -0.272 24.612 1.00 89.50 378 THR A CA 1
ATOM 2818 C C . THR A 1 378 ? -9.347 0.887 24.098 1.00 89.50 378 THR A C 1
ATOM 2820 O O . THR A 1 378 ? -8.791 1.829 23.538 1.00 89.50 378 THR A O 1
ATOM 2823 N N . ASN A 1 379 ? -10.670 0.840 24.275 1.00 89.19 379 ASN A N 1
ATOM 2824 C CA . ASN A 1 379 ? -11.569 1.907 23.853 1.00 89.19 379 ASN A CA 1
ATOM 2825 C C . ASN A 1 379 ? -12.808 1.977 24.757 1.00 89.19 379 ASN A C 1
ATOM 2827 O O . ASN A 1 379 ? -13.354 0.938 25.133 1.00 89.19 379 ASN A O 1
ATOM 2831 N N . CYS A 1 380 ? -13.259 3.197 25.046 1.00 90.44 380 CYS A N 1
ATOM 2832 C CA . CYS A 1 380 ? -14.536 3.489 25.687 1.00 90.44 380 CYS A CA 1
ATOM 2833 C C . CYS A 1 380 ? -15.305 4.494 24.838 1.00 90.44 380 CYS A C 1
ATOM 2835 O O . CYS A 1 380 ? -14.772 5.545 24.478 1.00 90.44 380 CYS A O 1
ATOM 2837 N N . SER A 1 381 ? -16.568 4.194 24.561 1.00 85.38 381 SER A N 1
ATOM 2838 C CA . SER A 1 381 ? -17.485 5.118 23.909 1.00 85.38 381 SER A CA 1
ATOM 2839 C C . SER A 1 381 ? -18.740 5.273 24.758 1.00 85.38 381 SER A C 1
ATOM 2841 O O . SER A 1 381 ? -19.435 4.290 25.008 1.00 85.38 381 SER A O 1
ATOM 2843 N N . ASP A 1 382 ? -19.014 6.504 25.198 1.00 74.75 382 ASP A N 1
ATOM 2844 C CA . ASP A 1 382 ? -20.171 6.855 26.042 1.00 74.75 382 ASP A CA 1
ATOM 2845 C C . ASP A 1 382 ? -21.484 6.960 25.251 1.00 74.75 382 ASP A C 1
ATOM 2847 O O . ASP A 1 382 ? -22.554 7.132 25.828 1.00 74.75 382 ASP A O 1
ATOM 2851 N N . ALA A 1 383 ? -21.410 6.883 23.924 1.00 62.81 383 ALA A N 1
ATOM 2852 C CA . ALA A 1 383 ? -22.569 6.869 23.055 1.00 62.81 383 ALA A CA 1
ATOM 2853 C C . ALA A 1 383 ? -22.438 5.693 22.098 1.00 62.81 383 ALA A C 1
ATOM 2855 O O . ALA A 1 383 ? -21.424 5.565 21.406 1.00 62.81 383 ALA A O 1
ATOM 2856 N N . MET A 1 384 ? -23.494 4.885 21.992 1.00 54.94 384 MET A N 1
ATOM 2857 C CA . MET A 1 384 ? -23.678 4.093 20.783 1.00 54.94 384 MET A CA 1
ATOM 2858 C C . MET A 1 384 ? -23.556 5.066 19.596 1.00 54.94 384 MET A C 1
ATOM 2860 O O . MET A 1 384 ? -24.221 6.110 19.611 1.00 54.94 384 MET A O 1
ATOM 2864 N N . PRO A 1 385 ? -22.709 4.789 18.584 1.00 52.69 385 PRO A N 1
ATOM 2865 C CA . PRO A 1 385 ? -22.743 5.518 17.323 1.00 52.69 385 PRO A CA 1
ATOM 2866 C C . PRO A 1 385 ? -24.205 5.707 16.909 1.00 52.69 385 PRO A C 1
ATOM 2868 O O . PRO A 1 385 ? -24.988 4.773 17.061 1.00 52.69 385 PRO A O 1
ATOM 2871 N N . ALA A 1 386 ? -24.606 6.884 16.415 1.00 46.47 386 ALA A N 1
ATOM 2872 C CA . ALA A 1 386 ? -26.016 7.160 16.083 1.00 46.47 386 ALA A CA 1
ATOM 2873 C C . ALA A 1 386 ? -26.640 6.093 15.147 1.00 46.47 386 ALA A C 1
ATOM 2875 O O . ALA A 1 386 ? -27.851 5.888 15.131 1.00 46.47 386 ALA A O 1
ATOM 2876 N N . GLU A 1 387 ? -25.779 5.367 14.433 1.00 42.22 387 GLU A N 1
ATOM 2877 C CA . GLU A 1 387 ? -26.038 4.232 13.547 1.00 42.22 387 GLU A CA 1
ATOM 2878 C C . GLU A 1 387 ? -26.327 2.886 14.270 1.00 42.22 387 GLU A C 1
ATOM 2880 O O . GLU A 1 387 ? -26.651 1.900 13.611 1.00 42.22 387 GLU A O 1
ATOM 2885 N N . MET A 1 388 ? -26.240 2.812 15.607 1.00 44.66 388 MET A N 1
ATOM 2886 C CA . MET A 1 388 ? -26.445 1.615 16.453 1.00 44.66 388 MET A CA 1
ATOM 2887 C C . MET A 1 388 ? -27.732 1.645 17.306 1.00 44.66 388 MET A C 1
ATOM 2889 O O . MET A 1 388 ? -27.914 0.797 18.174 1.00 44.66 388 MET A O 1
ATOM 2893 N N . THR A 1 389 ? -28.648 2.587 17.073 1.00 43.97 389 THR A N 1
ATOM 2894 C CA . THR A 1 389 ? -29.940 2.647 17.788 1.00 43.97 389 THR A CA 1
ATOM 2895 C C . THR A 1 389 ? -30.799 1.400 17.499 1.00 43.97 389 THR A C 1
ATOM 2897 O O . THR A 1 389 ? -30.993 1.122 16.318 1.00 43.97 389 THR A O 1
ATOM 2900 N N . PRO A 1 390 ? -31.322 0.667 18.512 1.00 42.84 390 PRO A N 1
ATOM 2901 C CA . PRO A 1 390 ? -32.061 -0.593 18.330 1.00 42.84 390 PRO A CA 1
ATOM 2902 C C . PRO A 1 390 ? -33.164 -0.471 17.276 1.00 42.84 390 PRO A C 1
ATOM 2904 O O . PRO A 1 390 ? -33.954 0.477 17.313 1.00 42.84 390 PRO A O 1
ATOM 2907 N N . GLY A 1 391 ? -33.168 -1.380 16.305 1.00 41.72 391 GLY A N 1
ATOM 2908 C CA . GLY A 1 391 ? -34.049 -1.330 15.143 1.00 41.72 391 GLY A CA 1
ATOM 2909 C C . GLY A 1 391 ? -35.063 -2.453 15.230 1.00 41.72 391 GLY A C 1
ATOM 2910 O O . GLY A 1 391 ? -34.696 -3.595 15.028 1.00 41.72 391 GLY A O 1
ATOM 2911 N N . GLY A 1 392 ? -36.323 -2.107 15.511 1.00 43.06 392 GLY A N 1
ATOM 2912 C CA . GLY A 1 392 ? -37.453 -3.040 15.466 1.00 43.06 392 GLY A CA 1
ATOM 2913 C C . GLY A 1 392 ? -37.427 -4.144 16.533 1.00 43.06 392 GLY A C 1
ATOM 2914 O O . GLY A 1 392 ? -36.391 -4.612 16.977 1.00 43.06 392 GLY A O 1
ATOM 2915 N N . ALA A 1 393 ? -38.600 -4.568 16.998 1.00 48.69 393 ALA A N 1
ATOM 2916 C CA . ALA A 1 393 ? -38.697 -5.802 17.774 1.00 48.69 393 ALA A CA 1
ATOM 2917 C C . ALA A 1 393 ? -38.584 -6.989 16.804 1.00 48.69 393 ALA A C 1
ATOM 2919 O O . ALA A 1 393 ? -39.310 -6.997 15.808 1.00 48.69 393 ALA A O 1
ATOM 2920 N N . LEU A 1 394 ? -37.727 -7.978 17.098 1.00 49.78 394 LEU A N 1
ATOM 2921 C CA . LEU A 1 394 ? -37.697 -9.237 16.344 1.00 49.78 394 LEU A CA 1
ATOM 2922 C C . LEU A 1 394 ? -39.102 -9.846 16.327 1.00 49.78 394 LEU A C 1
ATOM 2924 O O . LEU A 1 394 ? -39.742 -9.981 17.373 1.00 49.78 394 LEU A O 1
ATOM 2928 N N . THR A 1 395 ? -39.589 -10.177 15.135 1.00 47.28 395 THR A N 1
ATOM 2929 C CA . THR A 1 395 ? -40.994 -10.565 14.940 1.00 47.28 395 THR A CA 1
ATOM 2930 C C . THR A 1 395 ? -41.272 -12.037 15.244 1.00 47.28 395 THR A C 1
ATOM 2932 O O . THR A 1 395 ? -42.399 -12.355 15.628 1.00 47.28 395 THR A O 1
ATOM 2935 N N . GLU A 1 396 ? -40.274 -12.926 15.157 1.00 59.84 396 GLU A N 1
ATOM 2936 C CA . GLU A 1 396 ? -40.456 -14.352 15.450 1.00 59.84 396 GLU A CA 1
ATOM 2937 C C . GLU A 1 396 ? -39.148 -15.028 15.917 1.00 59.84 396 GLU A C 1
ATOM 2939 O O . GLU A 1 396 ? -38.163 -15.098 15.183 1.00 59.84 396 GLU A O 1
ATOM 2944 N N . LEU A 1 397 ? -39.137 -15.546 17.154 1.00 67.06 397 LEU A N 1
ATOM 2945 C CA . LEU A 1 397 ? -38.057 -16.383 17.692 1.00 67.06 397 LEU A CA 1
ATOM 2946 C C . LEU A 1 397 ? -38.609 -17.784 17.976 1.00 67.06 397 LEU A C 1
ATOM 2948 O O . LEU A 1 397 ? -39.533 -17.944 18.774 1.00 67.06 397 LEU A O 1
ATOM 2952 N N . SER A 1 398 ? -38.030 -18.810 17.353 1.00 74.88 398 SER A N 1
ATOM 2953 C CA . SER A 1 398 ? -38.387 -20.207 17.607 1.00 74.88 398 SER A CA 1
ATOM 2954 C C . SER A 1 398 ? -37.289 -20.924 18.391 1.00 74.88 398 SER A C 1
ATOM 2956 O O . SER A 1 398 ? -36.101 -20.829 18.082 1.00 74.88 398 SER A O 1
ATOM 2958 N N . VAL A 1 399 ? -37.689 -21.662 19.425 1.00 72.94 399 VAL A N 1
ATOM 2959 C CA . VAL A 1 399 ? -36.785 -22.472 20.247 1.00 72.94 399 VAL A CA 1
ATOM 2960 C C . VAL A 1 399 ? -36.814 -23.911 19.738 1.00 72.94 399 VAL A C 1
ATOM 2962 O O . VAL A 1 399 ? -37.874 -24.537 19.702 1.00 72.94 399 VAL A O 1
ATOM 2965 N N . ARG A 1 400 ? -35.663 -24.459 19.340 1.00 75.62 400 ARG A N 1
ATOM 2966 C CA . ARG A 1 400 ? -35.516 -25.856 18.904 1.00 75.62 400 ARG A CA 1
ATOM 2967 C C . ARG A 1 400 ? -34.462 -26.552 19.760 1.00 75.62 400 ARG A C 1
ATOM 2969 O O . ARG A 1 400 ? -33.317 -26.124 19.814 1.00 75.62 400 ARG A O 1
ATOM 2976 N N . ALA A 1 401 ? -34.833 -27.650 20.412 1.00 62.78 401 ALA A N 1
ATOM 2977 C CA . ALA A 1 401 ? -33.866 -28.519 21.078 1.00 62.78 401 ALA A CA 1
ATOM 2978 C C . ALA A 1 401 ? -33.261 -29.486 20.051 1.00 62.78 401 ALA A C 1
ATOM 2980 O O . ALA A 1 401 ? -33.997 -30.214 19.379 1.00 62.78 401 ALA A O 1
ATOM 2981 N N . VAL A 1 402 ? -31.935 -29.509 19.926 1.00 55.50 402 VAL A N 1
ATOM 2982 C CA . VAL A 1 402 ? -31.215 -30.426 19.036 1.00 55.50 402 VAL A CA 1
ATOM 2983 C C . VAL A 1 402 ? -30.133 -31.121 19.858 1.00 55.50 402 VAL A C 1
ATOM 2985 O O . VAL A 1 402 ? -29.173 -30.492 20.265 1.00 55.50 402 VAL A O 1
ATOM 2988 N N . ASN A 1 403 ? -30.262 -32.430 20.097 1.00 47.09 403 ASN A N 1
ATOM 2989 C CA . ASN A 1 403 ? -29.244 -33.236 20.796 1.00 47.09 403 ASN A CA 1
ATOM 2990 C C . ASN A 1 403 ? -28.797 -32.665 22.164 1.00 47.09 403 ASN A C 1
ATOM 2992 O O . ASN A 1 403 ? -27.602 -32.556 22.421 1.00 47.09 403 ASN A O 1
ATOM 2996 N N . ASP A 1 404 ? -29.752 -32.303 23.025 1.00 63.91 404 ASP A N 1
ATOM 2997 C CA . ASP A 1 404 ? -29.532 -31.714 24.360 1.00 63.91 404 ASP A CA 1
ATOM 2998 C C . ASP A 1 404 ? -28.904 -30.303 24.388 1.00 63.91 404 ASP A C 1
ATOM 3000 O O . ASP A 1 404 ? -28.804 -29.720 25.467 1.00 63.91 404 ASP A O 1
ATOM 3004 N N . SER A 1 405 ? -28.558 -29.705 23.238 1.00 67.88 405 SER A N 1
ATOM 3005 C CA . SER A 1 405 ? -28.275 -28.268 23.138 1.00 67.88 405 SER A CA 1
ATOM 3006 C C . SER A 1 405 ? -29.524 -27.494 22.707 1.00 67.88 405 SER A C 1
ATOM 3008 O O . SER A 1 405 ? -30.355 -27.959 21.915 1.00 67.88 405 SER A O 1
ATOM 3010 N N . LEU A 1 406 ? -29.701 -26.304 23.286 1.00 81.31 406 LEU A N 1
ATOM 3011 C CA . LEU A 1 406 ? -30.806 -25.416 22.947 1.00 81.31 406 LEU A CA 1
ATOM 3012 C C . LEU A 1 406 ? -30.370 -24.505 21.802 1.00 81.31 406 LEU A C 1
ATOM 3014 O O . LEU A 1 406 ? -29.398 -23.762 21.922 1.00 81.31 406 LEU A O 1
ATOM 3018 N N . THR A 1 407 ? -31.093 -24.554 20.690 1.00 83.31 407 THR A N 1
ATOM 3019 C CA . THR A 1 407 ? -30.856 -23.693 19.535 1.00 83.31 407 THR A CA 1
ATOM 3020 C C . THR A 1 407 ? -32.014 -22.717 19.389 1.00 83.31 407 THR A C 1
ATOM 3022 O O . THR A 1 407 ? -33.172 -23.121 19.273 1.00 83.31 407 THR A O 1
ATOM 3025 N N . LEU A 1 408 ? -31.709 -21.425 19.387 1.00 79.81 408 LEU A N 1
ATOM 3026 C CA . LEU A 1 408 ? -32.684 -20.362 19.159 1.00 79.81 408 LEU A CA 1
ATOM 3027 C C . LEU A 1 408 ? -32.533 -19.890 17.719 1.00 79.81 408 LEU A C 1
ATOM 3029 O O . LEU A 1 408 ? -31.432 -19.539 17.298 1.00 79.81 408 LEU A O 1
ATOM 3033 N N . VAL A 1 409 ? -33.620 -19.918 16.959 1.00 78.62 409 VAL A N 1
ATOM 3034 C CA . VAL A 1 409 ? -33.635 -19.513 15.552 1.00 78.62 409 VAL A CA 1
ATOM 3035 C C . VAL A 1 409 ? -34.529 -18.291 15.428 1.00 78.62 409 VAL A C 1
ATOM 3037 O O . VAL A 1 409 ? -35.710 -18.364 15.769 1.00 78.62 409 VAL A O 1
ATOM 3040 N N . SER A 1 410 ? -33.958 -17.183 14.960 1.00 77.00 410 SER A N 1
ATOM 3041 C CA . SER A 1 410 ? -34.711 -15.997 14.553 1.00 77.00 410 SER A CA 1
ATOM 3042 C C . SER A 1 410 ? -34.804 -15.967 13.038 1.00 77.00 410 SER A C 1
ATOM 3044 O O . SER A 1 410 ? -33.784 -16.086 12.358 1.00 77.00 410 SER A O 1
ATOM 3046 N N . GLU A 1 411 ? -36.013 -15.753 12.537 1.00 69.38 411 GLU A N 1
ATOM 3047 C CA . GLU A 1 411 ? -36.286 -15.457 11.131 1.00 69.38 411 GLU A CA 1
ATOM 3048 C C . GLU A 1 411 ? -36.779 -14.007 11.087 1.00 69.38 411 GLU A C 1
ATOM 3050 O O . GLU A 1 411 ? -37.947 -13.726 11.342 1.00 69.38 411 GLU A O 1
ATOM 3055 N N . ASP A 1 412 ? -35.865 -13.060 10.865 1.00 66.12 412 ASP A N 1
ATOM 3056 C CA . ASP A 1 412 ? -36.192 -11.633 10.836 1.00 66.12 412 ASP A CA 1
ATOM 3057 C C . ASP A 1 412 ? -35.911 -11.031 9.459 1.00 66.12 412 ASP A C 1
ATOM 3059 O O . ASP A 1 412 ? -34.873 -11.287 8.847 1.00 66.12 412 ASP A O 1
ATOM 3063 N N . GLN A 1 413 ? -36.850 -10.226 8.953 1.00 56.09 413 GLN A N 1
ATOM 3064 C CA . GLN A 1 413 ? -36.742 -9.641 7.615 1.00 56.09 413 GLN A CA 1
ATOM 3065 C C . GLN A 1 413 ? -35.593 -8.630 7.485 1.00 56.09 413 GLN A C 1
ATOM 3067 O O . GLN A 1 413 ? -35.085 -8.451 6.377 1.00 56.09 413 GLN A O 1
ATOM 3072 N N . GLU A 1 414 ? -35.184 -7.972 8.575 1.00 56.06 414 GLU A N 1
ATOM 3073 C CA . GLU A 1 414 ? -34.115 -6.969 8.575 1.00 56.06 414 GLU A CA 1
ATOM 3074 C C . GLU A 1 414 ? -32.753 -7.575 8.943 1.00 56.06 414 GLU A C 1
ATOM 3076 O O . GLU A 1 414 ? -31.745 -7.241 8.313 1.00 56.06 414 GLU A O 1
ATOM 3081 N N . LEU A 1 415 ? -32.713 -8.484 9.924 1.00 55.03 415 LEU A N 1
ATOM 3082 C CA . LEU A 1 415 ? -31.473 -9.108 10.410 1.00 55.03 415 LEU A CA 1
ATOM 3083 C C . LEU A 1 415 ? -31.067 -10.381 9.643 1.00 55.03 415 LEU A C 1
ATOM 3085 O O . LEU A 1 415 ? -29.899 -10.777 9.701 1.00 55.03 415 LEU A O 1
ATOM 3089 N N . GLY A 1 416 ? -31.980 -10.975 8.871 1.00 68.19 416 GLY A N 1
ATOM 3090 C CA . GLY A 1 416 ? -31.783 -12.259 8.197 1.00 68.19 416 GLY A CA 1
ATOM 3091 C C . GLY A 1 416 ? -31.905 -13.450 9.152 1.00 68.19 416 GLY A C 1
ATOM 3092 O O . GLY A 1 416 ? -32.177 -13.291 10.343 1.00 68.19 416 GLY A O 1
ATOM 3093 N N . ASP A 1 417 ? -31.703 -14.660 8.627 1.00 76.75 417 ASP A N 1
ATOM 3094 C CA . ASP A 1 417 ? -31.757 -15.869 9.449 1.00 76.75 417 ASP A CA 1
ATOM 3095 C C . ASP A 1 417 ? -30.568 -15.889 10.417 1.00 76.75 417 ASP A C 1
ATOM 3097 O O . ASP A 1 417 ? -29.399 -15.839 10.015 1.00 76.75 417 ASP A O 1
ATOM 3101 N N . ALA A 1 418 ? -30.857 -15.986 11.709 1.00 80.94 418 ALA A N 1
ATOM 3102 C CA . ALA A 1 418 ? -29.841 -16.011 12.748 1.00 80.94 418 ALA A CA 1
ATOM 3103 C C . ALA A 1 418 ? -30.076 -17.183 13.700 1.00 80.94 418 ALA A C 1
ATOM 3105 O O . ALA A 1 418 ? -31.207 -17.500 14.075 1.00 80.94 418 ALA A O 1
ATOM 3106 N N . VAL A 1 419 ? -28.988 -17.846 14.088 1.00 85.69 419 VAL A N 1
ATOM 3107 C CA . VAL A 1 419 ? -29.014 -19.011 14.976 1.00 85.69 419 VAL A CA 1
ATOM 3108 C C . VAL A 1 419 ? -28.136 -18.744 16.187 1.00 85.69 419 VAL A C 1
ATOM 3110 O O . VAL A 1 419 ? -26.966 -18.409 16.039 1.00 85.69 419 VAL A O 1
ATOM 3113 N N . PHE A 1 420 ? -28.682 -18.907 17.387 1.00 89.69 420 PHE A N 1
ATOM 3114 C CA . PHE A 1 420 ? -27.932 -18.844 18.635 1.00 89.69 420 PHE A CA 1
ATOM 3115 C C . PHE A 1 420 ? -27.862 -20.250 19.219 1.00 89.69 420 PHE A C 1
ATOM 3117 O O . PHE A 1 420 ? -28.876 -20.806 19.649 1.00 89.69 420 PHE A O 1
ATOM 3124 N N . GLU A 1 421 ? -26.672 -20.836 19.218 1.00 90.25 421 GLU A N 1
ATOM 3125 C CA . GLU A 1 421 ? -26.419 -22.106 19.890 1.00 90.25 421 GLU A CA 1
ATOM 3126 C C . GLU A 1 421 ? -26.057 -21.820 21.347 1.00 90.25 421 GLU A C 1
ATOM 3128 O O . GLU A 1 421 ? -25.028 -21.204 21.624 1.00 90.25 421 GLU A O 1
ATOM 3133 N N . VAL A 1 422 ? -26.937 -22.200 22.276 1.00 92.88 422 VAL A N 1
ATOM 3134 C CA . VAL A 1 422 ? -26.760 -21.941 23.708 1.00 92.88 422 VAL A CA 1
ATOM 3135 C C . VAL A 1 422 ? -25.890 -23.039 24.320 1.00 92.88 422 VAL A C 1
ATOM 3137 O O . VAL A 1 422 ? -26.305 -24.195 24.403 1.00 92.88 422 VAL A O 1
ATOM 3140 N N . ASP A 1 423 ? -24.711 -22.659 24.815 1.00 92.06 423 ASP A N 1
ATOM 3141 C CA . ASP A 1 423 ? -23.789 -23.556 25.525 1.00 92.06 423 ASP A CA 1
ATOM 3142 C C . ASP A 1 423 ? -24.147 -23.691 27.011 1.00 92.06 423 ASP A C 1
ATOM 3144 O O . ASP A 1 423 ? -23.918 -24.724 27.640 1.00 92.06 423 ASP A O 1
ATOM 3148 N N . TYR A 1 424 ? -24.622 -22.597 27.611 1.00 94.62 424 TYR A N 1
ATOM 3149 C CA . TYR A 1 424 ? -24.947 -22.497 29.031 1.00 94.62 424 TYR A CA 1
ATOM 3150 C C . TYR A 1 424 ? -25.984 -21.402 29.251 1.00 94.62 424 TYR A C 1
ATOM 3152 O O . TYR A 1 424 ? -25.886 -20.335 28.644 1.00 94.62 424 TYR A O 1
ATOM 3160 N N . TYR A 1 425 ? -26.921 -21.624 30.168 1.00 95.94 425 TYR A N 1
ATOM 3161 C CA . TYR A 1 425 ? -27.783 -20.566 30.676 1.00 95.94 425 TYR A CA 1
ATOM 3162 C C . TYR A 1 425 ? -28.127 -20.779 32.152 1.00 95.94 425 TYR A C 1
ATOM 3164 O O . TYR A 1 425 ? -28.093 -21.897 32.661 1.00 95.94 425 TYR A O 1
ATOM 3172 N N . GLU A 1 426 ? -28.463 -19.686 32.826 1.00 96.38 426 GLU A N 1
ATOM 3173 C CA . GLU A 1 426 ? -28.868 -19.633 34.225 1.00 96.38 426 GLU A CA 1
ATOM 3174 C C . GLU A 1 426 ? -30.018 -18.634 34.367 1.00 96.38 426 GLU A C 1
ATOM 3176 O O . GLU A 1 426 ? -29.908 -17.483 33.936 1.00 96.38 426 GLU A O 1
ATOM 3181 N N . LEU A 1 427 ? -31.131 -19.091 34.938 1.00 96.62 427 LEU A N 1
ATOM 3182 C CA . LEU A 1 427 ? -32.312 -18.275 35.211 1.00 96.62 427 LEU A CA 1
ATOM 3183 C C . LEU A 1 427 ? -32.183 -17.665 36.606 1.00 96.62 427 LEU A C 1
ATOM 3185 O O . LEU A 1 427 ? -31.790 -18.358 37.541 1.00 96.62 427 LEU A O 1
ATOM 3189 N N . ASP A 1 428 ? -32.502 -16.378 36.727 1.00 96.31 428 ASP A N 1
ATOM 3190 C CA . ASP A 1 428 ? -32.348 -15.591 37.955 1.00 96.31 428 ASP A CA 1
ATOM 3191 C C . ASP A 1 428 ? -30.998 -15.783 38.672 1.00 96.31 428 ASP A C 1
ATOM 3193 O O . ASP A 1 428 ? -30.961 -16.125 39.861 1.00 96.31 428 ASP A O 1
ATOM 3197 N N . PRO A 1 429 ? -29.864 -15.540 37.978 1.00 95.38 429 PRO A N 1
ATOM 3198 C CA . PRO A 1 429 ? -28.556 -15.604 38.616 1.00 95.38 429 PRO A CA 1
ATOM 3199 C C . PRO A 1 429 ? -28.506 -14.644 39.811 1.00 95.38 429 PRO A C 1
ATOM 3201 O O . PRO A 1 429 ? -28.972 -13.503 39.743 1.00 95.38 429 PRO A O 1
ATOM 3204 N N . SER A 1 430 ? -27.883 -15.075 40.912 1.00 92.44 430 SER A N 1
ATOM 3205 C CA . SER A 1 430 ? -27.877 -14.327 42.182 1.00 92.44 430 SER A CA 1
ATOM 3206 C C . SER A 1 430 ? -27.241 -12.931 42.100 1.00 92.44 430 SER A C 1
ATOM 3208 O O . SER A 1 430 ? -27.422 -12.107 42.996 1.00 92.44 430 SER A O 1
ATOM 3210 N N . SER A 1 431 ? -26.451 -12.675 41.057 1.00 91.19 431 SER A N 1
ATOM 3211 C CA . SER A 1 431 ? -25.824 -11.387 40.764 1.00 91.19 431 SER A CA 1
ATOM 3212 C C . SER A 1 431 ? -25.483 -11.283 39.280 1.00 91.19 431 SER A C 1
ATOM 3214 O O . SER A 1 431 ? -25.176 -12.298 38.654 1.00 91.19 431 SER A O 1
ATOM 3216 N N . ILE A 1 432 ? -25.436 -10.058 38.743 1.00 89.12 432 ILE A N 1
ATOM 3217 C CA . ILE A 1 432 ? -24.901 -9.801 37.398 1.00 89.12 432 ILE A CA 1
ATOM 3218 C C . ILE A 1 432 ? -23.460 -10.335 37.336 1.00 89.12 432 ILE A C 1
ATOM 3220 O O . ILE A 1 432 ? -22.646 -9.959 38.187 1.00 89.12 432 ILE A O 1
ATOM 3224 N N . PRO A 1 433 ? -23.120 -11.198 36.362 1.00 91.50 433 PRO A N 1
ATOM 3225 C CA . PRO A 1 433 ? -21.758 -11.688 36.205 1.00 91.50 433 PRO A CA 1
ATOM 3226 C C . PRO A 1 433 ? -20.757 -10.534 36.103 1.00 91.50 433 PRO A C 1
ATOM 3228 O O . PRO A 1 433 ? -20.983 -9.563 35.380 1.00 91.50 433 PRO A O 1
ATOM 3231 N N . SER A 1 434 ? -19.620 -10.648 36.796 1.00 89.44 434 SER A N 1
ATOM 3232 C CA . SER A 1 434 ? -18.630 -9.564 36.902 1.00 89.44 434 SER A CA 1
ATOM 3233 C C . SER A 1 434 ? -18.080 -9.090 35.553 1.00 89.44 434 SER A C 1
ATOM 3235 O O . SER A 1 434 ? -17.598 -7.969 35.446 1.00 89.44 434 SER A O 1
ATOM 3237 N N . VAL A 1 435 ? -18.177 -9.928 34.519 1.00 86.25 435 VAL A N 1
ATOM 3238 C CA . VAL A 1 435 ? -17.800 -9.616 33.135 1.00 86.25 435 VAL A CA 1
ATOM 3239 C C . VAL A 1 435 ? -18.638 -8.495 32.503 1.00 86.25 435 VAL A C 1
ATOM 3241 O O . VAL A 1 435 ? -18.170 -7.851 31.570 1.00 86.25 435 VAL A O 1
ATOM 3244 N N . PHE A 1 436 ? -19.848 -8.243 33.010 1.00 90.38 436 PHE A N 1
ATOM 3245 C CA . PHE A 1 436 ? -20.732 -7.178 32.526 1.00 90.38 436 PHE A CA 1
ATOM 3246 C C . PHE A 1 436 ? -20.658 -5.897 33.358 1.00 90.38 436 PHE A C 1
ATOM 3248 O O . PHE A 1 436 ? -21.373 -4.937 33.069 1.00 90.38 436 PHE A O 1
ATOM 3255 N N . LEU A 1 437 ? -19.823 -5.861 34.400 1.00 88.62 437 LEU A N 1
ATOM 3256 C CA . LEU A 1 437 ? -19.605 -4.631 35.148 1.00 88.62 437 LEU A CA 1
ATOM 3257 C C . LEU A 1 437 ? -18.875 -3.642 34.237 1.00 88.62 437 LEU A C 1
ATOM 3259 O O . LEU A 1 437 ? -17.777 -3.928 33.760 1.00 88.62 437 LEU A O 1
ATOM 3263 N N . SER A 1 438 ? -19.502 -2.490 33.982 1.00 86.12 438 SER A N 1
ATOM 3264 C CA . SER A 1 438 ? -18.864 -1.420 33.218 1.00 86.12 438 SER A CA 1
ATOM 3265 C C . SER A 1 438 ? -17.536 -1.030 33.8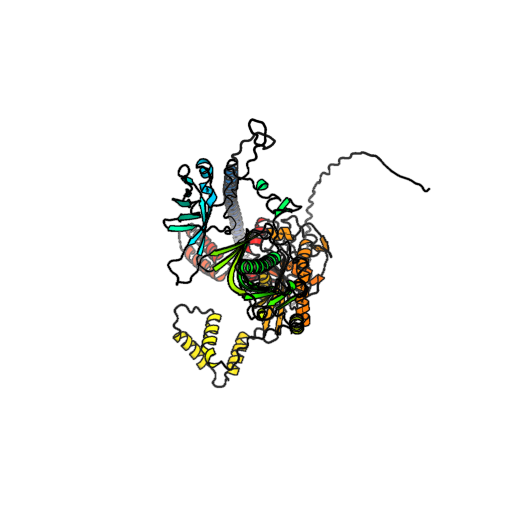70 1.00 86.12 438 SER A C 1
ATOM 3267 O O . SER A 1 438 ? -17.498 -0.876 35.097 1.00 86.12 438 SER A O 1
ATOM 3269 N N . PRO A 1 439 ? -16.475 -0.812 33.075 1.00 88.31 439 PRO A N 1
ATOM 3270 C CA . PRO A 1 439 ? -15.265 -0.175 33.564 1.00 88.31 439 PRO A CA 1
ATOM 3271 C C . PRO A 1 439 ? -15.591 1.137 34.277 1.00 88.31 439 PRO A C 1
ATOM 3273 O O . PRO A 1 439 ? -16.506 1.873 33.893 1.00 88.31 439 PRO A O 1
ATOM 3276 N N . SER A 1 440 ? -14.831 1.438 35.321 1.00 88.38 440 SER A N 1
ATOM 3277 C CA . SER A 1 440 ? -14.939 2.713 36.018 1.00 88.38 440 SER A CA 1
ATOM 3278 C C . SER A 1 440 ? -14.603 3.878 35.077 1.00 88.38 440 SER A C 1
ATOM 3280 O O . SER A 1 440 ? -13.803 3.753 34.146 1.00 88.38 440 SER A O 1
ATOM 3282 N N . GLY A 1 441 ? -15.174 5.058 35.341 1.00 84.75 441 GLY A N 1
ATOM 3283 C CA . GLY A 1 441 ? -14.836 6.267 34.581 1.00 84.75 441 GLY A CA 1
ATOM 3284 C C . GLY A 1 441 ? -13.337 6.603 34.630 1.00 84.75 441 GLY A C 1
ATOM 3285 O O . GLY A 1 441 ? -12.801 7.162 33.675 1.00 84.75 441 GLY A O 1
ATOM 3286 N N . GLU A 1 442 ? -12.643 6.211 35.704 1.00 83.62 442 GLU A N 1
ATOM 3287 C CA . GLU A 1 442 ? -11.187 6.333 35.834 1.00 83.62 442 GLU A CA 1
ATOM 3288 C C . GLU A 1 442 ? -10.440 5.391 34.880 1.00 83.62 442 GLU A C 1
ATOM 3290 O O . GLU A 1 442 ? -9.515 5.837 34.204 1.00 83.62 442 GLU A O 1
ATOM 3295 N N . GLU A 1 443 ? -10.867 4.129 34.749 1.00 83.56 443 GLU A N 1
ATOM 3296 C CA . GLU A 1 443 ? -10.301 3.180 33.776 1.00 83.56 443 GLU A CA 1
ATOM 3297 C C . GLU A 1 443 ? -10.514 3.661 32.336 1.00 83.56 443 GLU A C 1
ATOM 3299 O O . GLU A 1 443 ? -9.577 3.658 31.533 1.00 83.56 443 GLU A O 1
ATOM 3304 N N . CYS A 1 444 ? -11.705 4.170 32.009 1.00 83.81 444 CYS A N 1
ATOM 3305 C CA . CYS A 1 444 ? -11.957 4.749 30.688 1.00 83.81 444 CYS A CA 1
ATOM 3306 C C . CYS A 1 444 ? -11.125 6.012 30.429 1.00 83.81 444 CYS A C 1
ATOM 3308 O O . CYS A 1 444 ? -10.530 6.153 29.359 1.00 83.81 444 CYS A O 1
ATOM 3310 N N . SER A 1 445 ? -10.998 6.900 31.418 1.00 79.31 445 SER A N 1
ATOM 3311 C CA . SER A 1 445 ? -10.176 8.114 31.303 1.00 79.31 445 SER A CA 1
ATOM 3312 C C . SER A 1 445 ? -8.686 7.793 31.144 1.00 79.31 445 SER A C 1
ATOM 3314 O O . SER A 1 445 ? -7.994 8.451 30.366 1.00 79.31 445 SER A O 1
ATOM 3316 N N . ALA A 1 446 ? -8.196 6.751 31.825 1.00 75.38 446 ALA A N 1
ATOM 3317 C CA . ALA A 1 446 ? -6.828 6.254 31.686 1.00 75.38 446 ALA A CA 1
ATOM 3318 C C . ALA A 1 446 ? -6.558 5.635 30.303 1.00 75.38 446 ALA A C 1
ATOM 3320 O O . ALA A 1 446 ? -5.423 5.652 29.832 1.00 75.38 446 ALA A O 1
ATOM 3321 N N . THR A 1 447 ? -7.598 5.133 29.632 1.00 66.81 447 THR A N 1
ATOM 3322 C CA . THR A 1 447 ? -7.510 4.577 28.273 1.00 66.81 447 THR A CA 1
ATOM 3323 C C . THR A 1 447 ? -7.532 5.680 27.204 1.00 66.81 447 THR A C 1
ATOM 3325 O O . THR A 1 447 ? -6.799 5.605 26.221 1.00 66.81 447 THR A O 1
ATOM 3328 N N . LEU A 1 448 ? -8.326 6.741 27.416 1.00 57.56 448 LEU A N 1
ATOM 3329 C CA . LEU A 1 448 ? -8.419 7.919 26.533 1.00 57.56 448 LEU A CA 1
ATOM 3330 C C . LEU A 1 448 ? -7.225 8.877 26.658 1.00 57.56 448 LEU A C 1
ATOM 3332 O O . LEU A 1 448 ? -6.949 9.654 25.745 1.00 57.56 448 LEU A O 1
ATOM 3336 N N . SER A 1 449 ? -6.505 8.808 27.776 1.00 47.19 449 SER A N 1
ATOM 3337 C CA . SER A 1 449 ? -5.201 9.441 27.969 1.00 47.19 449 SER A CA 1
ATOM 3338 C C . SER A 1 449 ? -4.134 8.354 28.019 1.00 47.19 449 SER A C 1
ATOM 3340 O O . SER A 1 449 ? -3.588 8.113 29.100 1.00 47.19 449 SER A O 1
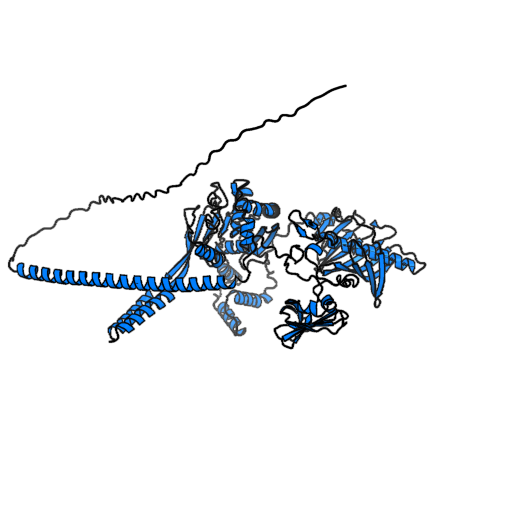ATOM 3342 N N . PRO A 1 450 ? -3.843 7.652 26.905 1.00 42.38 450 PRO A N 1
ATOM 3343 C CA . PRO A 1 450 ? -2.831 6.619 26.955 1.00 42.38 450 PRO A CA 1
ATOM 3344 C C . PRO A 1 450 ? -1.535 7.264 27.462 1.00 42.38 450 PRO A C 1
ATOM 3346 O O . PRO A 1 450 ? -1.123 8.304 26.927 1.00 42.38 450 PRO A O 1
ATOM 3349 N N . PRO A 1 451 ? -0.862 6.694 28.480 1.00 39.53 451 PRO A N 1
ATOM 3350 C CA . PRO A 1 451 ? 0.541 7.006 28.663 1.00 39.53 451 PRO A CA 1
ATOM 3351 C C . PRO A 1 451 ? 1.216 6.755 27.308 1.00 39.53 451 PRO A C 1
ATOM 3353 O O . PRO A 1 451 ? 0.877 5.768 26.643 1.00 39.53 451 PRO A O 1
ATOM 3356 N N . PRO A 1 452 ? 2.098 7.665 26.855 1.00 40.47 452 PRO A N 1
ATOM 3357 C CA . PRO A 1 452 ? 2.707 7.558 25.540 1.00 40.47 452 PRO A CA 1
ATOM 3358 C C . PRO A 1 452 ? 3.239 6.135 25.374 1.00 40.47 452 PRO A C 1
ATOM 3360 O O . PRO A 1 452 ? 3.845 5.625 26.328 1.00 40.47 452 PRO A O 1
ATOM 3363 N N . PRO A 1 453 ? 2.993 5.471 24.225 1.00 42.19 453 PRO A N 1
ATOM 3364 C CA . PRO A 1 453 ? 3.596 4.175 23.972 1.00 42.19 453 PRO A CA 1
ATOM 3365 C C . PRO A 1 453 ? 5.074 4.326 24.292 1.00 42.19 453 PRO A C 1
ATOM 3367 O O . PRO A 1 453 ? 5.711 5.280 23.829 1.00 42.19 453 PRO A O 1
ATOM 3370 N N . ALA A 1 454 ? 5.575 3.463 25.180 1.00 37.94 454 ALA A N 1
ATOM 3371 C CA . ALA A 1 454 ? 6.964 3.529 25.587 1.00 37.94 454 ALA A CA 1
ATOM 3372 C C . ALA A 1 454 ? 7.797 3.632 24.300 1.00 37.94 454 ALA A C 1
ATOM 3374 O O . ALA A 1 454 ? 7.545 2.838 23.382 1.00 37.94 454 ALA A O 1
ATOM 3375 N N . PRO A 1 455 ? 8.716 4.618 24.189 1.00 40.72 455 PRO A N 1
ATOM 3376 C CA . PRO A 1 455 ? 9.594 4.707 23.029 1.00 40.72 455 PRO A CA 1
ATOM 3377 C C . PRO A 1 455 ? 10.145 3.306 22.789 1.00 40.72 455 PRO A C 1
ATOM 3379 O O . PRO A 1 455 ? 10.461 2.651 23.791 1.00 40.72 455 PRO A O 1
ATOM 3382 N N . PRO A 1 456 ? 10.175 2.820 21.530 1.00 43.00 456 PRO A N 1
ATOM 3383 C CA . PRO A 1 456 ? 10.445 1.425 21.225 1.00 43.00 456 PRO A CA 1
ATOM 3384 C C . PRO A 1 456 ? 11.648 1.002 22.045 1.00 43.00 456 PRO A C 1
ATOM 3386 O O . PRO A 1 456 ? 12.762 1.486 21.833 1.00 43.00 456 PRO A O 1
ATOM 3389 N N . THR A 1 457 ? 11.397 0.180 23.063 1.00 36.25 457 THR A N 1
ATOM 3390 C CA . THR A 1 457 ? 12.476 -0.317 23.888 1.00 36.25 457 THR A CA 1
ATOM 3391 C C . THR A 1 457 ? 13.280 -1.162 22.931 1.00 36.25 457 THR A C 1
ATOM 3393 O O . THR A 1 457 ? 12.816 -2.186 22.425 1.00 36.25 457 THR A O 1
ATOM 3396 N N . SER A 1 458 ? 14.479 -0.678 22.606 1.00 36.91 458 SER A N 1
ATOM 3397 C CA . SER A 1 458 ? 15.494 -1.492 21.963 1.00 36.91 458 SER A CA 1
ATOM 3398 C C . SER A 1 458 ? 15.452 -2.835 22.674 1.00 36.91 458 SER A C 1
ATOM 3400 O O . SER A 1 458 ? 15.587 -2.865 23.903 1.00 36.91 458 SER A O 1
ATOM 3402 N N . LYS A 1 459 ? 15.194 -3.921 21.941 1.00 33.81 459 LYS A N 1
ATOM 3403 C CA . LYS A 1 459 ? 15.291 -5.282 22.467 1.00 33.81 459 LYS A CA 1
ATOM 3404 C C . LYS A 1 459 ? 16.757 -5.545 22.831 1.00 33.81 459 LYS A C 1
ATOM 3406 O O . LYS A 1 459 ? 17.454 -6.290 22.151 1.00 33.81 459 LYS A O 1
ATOM 3411 N N . PHE A 1 460 ? 17.255 -4.909 23.886 1.00 40.06 460 PHE A N 1
ATOM 3412 C CA . PHE A 1 460 ? 18.462 -5.327 24.561 1.00 40.06 460 PHE A CA 1
ATOM 3413 C C . PHE A 1 460 ? 18.060 -6.528 25.394 1.00 40.06 460 PHE A C 1
ATOM 3415 O O . PHE A 1 460 ? 17.366 -6.428 26.404 1.00 40.06 460 PHE A O 1
ATOM 3422 N N . VAL A 1 461 ? 18.479 -7.688 24.901 1.00 36.28 461 VAL A N 1
ATOM 3423 C CA . VAL A 1 461 ? 18.519 -8.920 25.673 1.00 36.28 461 VAL A CA 1
ATOM 3424 C C . VAL A 1 461 ? 19.218 -8.610 26.994 1.00 36.28 461 VAL A C 1
ATOM 3426 O O . VAL A 1 461 ? 20.351 -8.128 27.014 1.00 36.28 461 VAL A O 1
ATOM 3429 N N . ASN A 1 462 ? 18.511 -8.862 28.092 1.00 34.91 462 ASN A N 1
ATOM 3430 C CA . ASN A 1 462 ? 19.037 -8.758 29.441 1.00 34.91 462 ASN A CA 1
ATOM 3431 C C . ASN A 1 462 ? 20.323 -9.616 29.552 1.00 34.91 462 ASN A C 1
ATOM 3433 O O . ASN A 1 462 ? 20.258 -10.826 29.307 1.00 34.91 462 ASN A O 1
ATOM 3437 N N . PRO A 1 463 ? 21.488 -9.037 29.904 1.00 38.16 463 PRO A N 1
ATOM 3438 C CA . PRO A 1 463 ? 22.770 -9.748 29.940 1.00 38.16 463 PRO A CA 1
ATOM 3439 C C . PRO A 1 463 ? 22.837 -10.878 30.984 1.00 38.16 463 PRO A C 1
ATOM 3441 O O . PRO A 1 463 ? 23.784 -11.662 30.970 1.00 38.16 463 PRO A O 1
ATOM 3444 N N . ALA A 1 464 ? 21.825 -11.028 31.845 1.00 39.22 464 ALA A N 1
ATOM 3445 C CA . ALA A 1 464 ? 21.748 -12.115 32.821 1.00 39.22 464 ALA A CA 1
ATOM 3446 C C . ALA A 1 464 ? 21.556 -13.523 32.206 1.00 39.22 464 ALA A C 1
ATOM 3448 O O . ALA A 1 464 ? 21.839 -14.509 32.878 1.00 39.22 464 ALA A O 1
ATOM 3449 N N . ASN A 1 465 ? 21.156 -13.640 30.929 1.00 41.34 465 ASN A N 1
ATOM 3450 C CA . ASN A 1 465 ? 20.952 -14.932 30.244 1.00 41.34 465 ASN A CA 1
ATOM 3451 C C . ASN A 1 465 ? 22.083 -15.310 29.254 1.00 41.34 465 ASN A C 1
ATOM 3453 O O . ASN A 1 465 ? 21.884 -16.124 28.350 1.00 41.34 465 ASN A O 1
ATOM 3457 N N . ALA A 1 466 ? 23.282 -14.736 29.405 1.00 36.28 466 ALA A N 1
ATOM 3458 C CA . ALA A 1 466 ? 24.391 -14.862 28.447 1.00 36.28 466 ALA A CA 1
ATOM 3459 C C . ALA A 1 466 ? 25.005 -16.273 28.294 1.00 36.28 466 ALA A C 1
ATOM 3461 O O . ALA A 1 466 ? 25.751 -16.509 27.346 1.00 36.28 466 ALA A O 1
ATOM 3462 N N . SER A 1 467 ? 24.688 -17.242 29.157 1.00 36.62 467 SER A N 1
ATOM 3463 C CA . SER A 1 467 ? 25.159 -18.627 28.985 1.00 36.62 467 SER A CA 1
ATOM 3464 C C . SER A 1 467 ? 24.378 -19.406 27.918 1.00 36.62 467 SER A C 1
ATOM 3466 O O . SER A 1 467 ? 24.930 -20.327 27.326 1.00 36.62 467 SER A O 1
ATOM 3468 N N . ALA A 1 468 ? 23.144 -18.997 27.597 1.00 38.94 468 ALA A N 1
ATOM 3469 C CA . ALA A 1 468 ? 22.359 -19.568 26.498 1.00 38.94 468 ALA A CA 1
ATOM 3470 C C . ALA A 1 468 ? 22.638 -18.894 25.135 1.00 38.94 468 ALA A C 1
ATOM 3472 O O . ALA A 1 468 ? 22.100 -19.320 24.115 1.00 38.94 468 ALA A O 1
ATOM 3473 N N . SER A 1 469 ? 23.464 -17.836 25.089 1.00 52.34 469 SER A N 1
ATOM 3474 C CA . SER A 1 469 ? 23.595 -16.984 23.897 1.00 52.34 469 SER A CA 1
ATOM 3475 C C . SER A 1 469 ? 24.819 -17.249 23.025 1.00 52.34 469 SER A C 1
ATOM 3477 O O . SER A 1 469 ? 24.875 -16.692 21.937 1.00 52.34 469 SER A O 1
ATOM 3479 N N . ILE A 1 470 ? 25.769 -18.108 23.408 1.00 44.81 470 ILE A N 1
ATOM 3480 C CA . ILE A 1 470 ? 26.924 -18.383 22.533 1.00 44.81 470 ILE A CA 1
ATOM 3481 C C . ILE A 1 470 ? 26.481 -19.166 21.289 1.00 44.81 470 ILE A C 1
ATOM 3483 O O . ILE A 1 470 ? 26.815 -18.769 20.176 1.00 44.81 470 ILE A O 1
ATOM 3487 N N . GLU A 1 471 ? 25.653 -20.203 21.444 1.00 45.66 471 GLU A N 1
ATOM 3488 C CA . GLU A 1 471 ? 25.085 -20.931 20.297 1.00 45.66 471 GLU A CA 1
ATOM 3489 C C . GLU A 1 471 ? 24.126 -20.055 19.481 1.00 45.66 471 GLU A C 1
ATOM 3491 O O . GLU A 1 471 ? 24.182 -20.067 18.254 1.00 45.66 471 GLU A O 1
ATOM 3496 N N . GLY A 1 472 ? 23.316 -19.216 20.137 1.00 48.94 472 GLY A N 1
ATOM 3497 C CA . GLY A 1 472 ? 22.417 -18.277 19.457 1.00 48.94 472 GLY A CA 1
ATOM 3498 C C . GLY A 1 472 ? 23.150 -17.178 18.676 1.00 48.94 472 GLY A C 1
ATOM 3499 O O . GLY A 1 472 ? 22.761 -16.854 17.554 1.00 48.94 472 GLY A O 1
ATOM 3500 N N . LEU A 1 473 ? 24.242 -16.633 19.224 1.00 47.72 473 LEU A N 1
ATOM 3501 C CA . LEU A 1 473 ? 25.082 -15.629 18.563 1.00 47.72 473 LEU A CA 1
ATOM 3502 C C . LEU A 1 473 ? 25.868 -16.234 17.401 1.00 47.72 473 LEU A C 1
ATOM 3504 O O . LEU A 1 473 ? 25.962 -15.607 16.350 1.00 47.72 473 LEU A O 1
ATOM 3508 N N . ILE A 1 474 ? 26.374 -17.462 17.552 1.00 49.97 474 ILE A N 1
ATOM 3509 C CA . ILE A 1 474 ? 27.069 -18.181 16.479 1.00 49.97 474 ILE A CA 1
ATOM 3510 C C . ILE A 1 474 ? 26.090 -18.544 15.357 1.00 49.97 474 ILE A C 1
ATOM 3512 O O . ILE A 1 474 ? 26.394 -18.302 14.193 1.00 49.97 474 ILE A O 1
ATOM 3516 N N . GLN A 1 475 ? 24.886 -19.029 15.674 1.00 46.56 475 GLN A N 1
ATOM 3517 C CA . GLN A 1 475 ? 23.877 -19.362 14.665 1.00 46.56 475 GLN A CA 1
ATOM 3518 C C . GLN A 1 475 ? 23.375 -18.117 13.916 1.00 46.56 475 GLN A C 1
ATOM 3520 O O . GLN A 1 475 ? 23.176 -18.158 12.703 1.00 46.56 475 GLN A O 1
ATOM 3525 N N . THR A 1 476 ? 23.236 -16.988 14.614 1.00 46.56 476 THR A N 1
ATOM 3526 C CA . THR A 1 476 ? 22.862 -15.704 14.002 1.00 46.56 476 THR A CA 1
ATOM 3527 C C . THR A 1 476 ? 23.991 -15.153 13.125 1.00 46.56 476 THR A C 1
ATOM 3529 O O . THR A 1 476 ? 23.729 -14.686 12.019 1.00 46.56 476 THR A O 1
ATOM 3532 N N . ALA A 1 477 ? 25.252 -15.274 13.557 1.00 45.38 477 ALA A N 1
ATOM 3533 C CA . ALA A 1 477 ? 26.420 -14.888 12.763 1.00 45.38 477 ALA A CA 1
ATOM 3534 C C . ALA A 1 477 ? 26.589 -15.761 11.506 1.00 45.38 477 ALA A C 1
ATOM 3536 O O . ALA A 1 477 ? 26.921 -15.249 10.439 1.00 45.38 477 ALA A O 1
ATOM 3537 N N . ILE A 1 478 ? 26.299 -17.061 11.604 1.00 48.84 478 ILE A N 1
ATOM 3538 C CA . ILE A 1 478 ? 26.327 -17.997 10.474 1.00 48.84 478 ILE A CA 1
ATOM 3539 C C . ILE A 1 478 ? 25.228 -17.648 9.462 1.00 48.84 478 ILE A C 1
ATOM 3541 O O . ILE A 1 478 ? 25.529 -17.489 8.280 1.00 48.84 478 ILE A O 1
ATOM 3545 N N . ASN A 1 479 ? 23.992 -17.428 9.921 1.00 49.78 479 ASN A N 1
ATOM 3546 C CA . ASN A 1 479 ? 22.866 -17.070 9.053 1.00 49.78 479 ASN A CA 1
ATOM 3547 C C . ASN A 1 479 ? 23.056 -15.702 8.365 1.00 49.78 479 ASN A C 1
ATOM 3549 O O . ASN A 1 479 ? 22.628 -15.526 7.227 1.00 49.78 479 ASN A O 1
ATOM 3553 N N . ALA A 1 480 ? 23.723 -14.747 9.022 1.00 42.56 480 ALA A N 1
ATOM 3554 C CA . ALA A 1 480 ? 23.987 -13.414 8.473 1.00 42.56 480 ALA A CA 1
ATOM 3555 C C . ALA A 1 480 ? 25.213 -13.349 7.538 1.00 42.56 480 ALA A C 1
ATOM 3557 O O . ALA A 1 480 ? 25.335 -12.410 6.757 1.00 42.56 480 ALA A O 1
ATOM 3558 N N . SER A 1 481 ? 26.123 -14.329 7.599 1.00 44.06 481 SER A N 1
ATOM 3559 C CA . SER A 1 481 ? 27.373 -14.335 6.816 1.00 44.06 481 SER A CA 1
ATOM 3560 C C . SER A 1 481 ? 27.214 -14.736 5.342 1.00 44.06 481 SER A C 1
ATOM 3562 O O . SER A 1 481 ? 28.163 -14.600 4.572 1.00 44.06 481 SER A O 1
ATOM 3564 N N . GLY A 1 482 ? 26.048 -15.257 4.939 1.00 41.56 482 GLY A N 1
ATOM 3565 C CA . GLY A 1 482 ? 25.808 -15.741 3.572 1.00 41.56 482 GLY A CA 1
ATOM 3566 C C . GLY A 1 482 ? 26.659 -16.953 3.162 1.00 41.56 482 GLY A C 1
ATOM 3567 O O . GLY A 1 482 ? 26.689 -17.307 1.985 1.00 41.56 482 GLY A O 1
ATOM 3568 N N . ILE A 1 483 ? 27.362 -17.589 4.105 1.00 47.19 483 ILE A N 1
ATOM 3569 C CA . ILE A 1 483 ? 28.128 -18.814 3.864 1.00 47.19 483 ILE A CA 1
ATOM 3570 C C . ILE A 1 483 ? 27.137 -19.971 3.703 1.00 47.19 483 ILE A C 1
ATOM 3572 O O . ILE A 1 483 ? 26.329 -20.227 4.595 1.00 47.19 483 ILE A O 1
ATOM 3576 N N . ASP A 1 484 ? 27.206 -20.685 2.578 1.00 45.81 484 ASP A N 1
ATOM 3577 C CA . ASP A 1 484 ? 26.393 -21.879 2.344 1.00 45.81 484 ASP A CA 1
ATOM 3578 C C . ASP A 1 484 ? 26.719 -22.951 3.397 1.00 45.81 484 ASP A C 1
ATOM 3580 O O . ASP A 1 484 ? 27.833 -23.479 3.478 1.00 45.81 484 ASP A O 1
ATOM 3584 N N . THR A 1 485 ? 25.741 -23.228 4.256 1.00 52.66 485 THR A N 1
ATOM 3585 C CA . THR A 1 485 ? 25.842 -24.211 5.341 1.00 52.66 485 THR A CA 1
ATOM 3586 C C . THR A 1 485 ? 25.334 -25.588 4.932 1.00 52.66 485 THR A C 1
ATOM 3588 O O . THR A 1 485 ? 25.426 -26.533 5.723 1.00 52.66 485 THR A O 1
ATOM 3591 N N . SER A 1 486 ? 24.821 -25.745 3.707 1.00 40.03 486 SER A N 1
ATOM 3592 C CA . SER A 1 486 ? 24.279 -27.017 3.252 1.00 40.03 486 SER A CA 1
ATOM 3593 C C . SER A 1 486 ? 25.387 -28.083 3.173 1.00 40.03 486 SER A C 1
ATOM 3595 O O . SER A 1 486 ? 26.386 -27.961 2.471 1.00 40.03 486 SER A O 1
ATOM 3597 N N . GLY A 1 487 ? 25.246 -29.138 3.984 1.00 40.03 487 GLY A N 1
ATOM 3598 C CA . GLY A 1 487 ? 26.164 -30.285 4.015 1.00 40.03 487 GLY A CA 1
ATOM 3599 C C . GLY A 1 487 ? 27.362 -30.195 4.974 1.00 40.03 487 GLY A C 1
ATOM 3600 O O . GLY A 1 487 ? 28.099 -31.176 5.084 1.00 40.03 487 GLY A O 1
ATOM 3601 N N . ARG A 1 488 ? 27.562 -29.092 5.712 1.00 46.03 488 ARG A N 1
ATOM 3602 C CA . ARG A 1 488 ? 28.632 -28.998 6.729 1.00 46.03 488 ARG A CA 1
ATOM 3603 C C . ARG A 1 488 ? 28.148 -29.486 8.098 1.00 46.03 488 ARG A C 1
ATOM 3605 O O . ARG A 1 488 ? 27.019 -29.222 8.503 1.00 46.03 488 ARG A O 1
ATOM 3612 N N . ARG A 1 489 ? 28.999 -30.206 8.839 1.00 50.81 489 ARG A N 1
ATOM 3613 C CA . ARG A 1 489 ? 28.669 -30.672 10.197 1.00 50.81 489 ARG A CA 1
ATOM 3614 C C . ARG A 1 489 ? 28.831 -29.519 11.190 1.00 50.81 489 ARG A C 1
ATOM 3616 O O . ARG A 1 489 ? 29.807 -28.779 11.122 1.00 50.81 489 ARG A O 1
ATOM 3623 N N . LEU A 1 490 ? 27.926 -29.416 12.166 1.00 44.34 490 LEU A N 1
ATOM 3624 C CA . LEU A 1 490 ? 27.965 -28.408 13.242 1.00 44.34 490 LEU A CA 1
ATOM 3625 C C . LEU A 1 490 ? 29.329 -28.348 13.965 1.00 44.34 490 LEU A C 1
ATOM 3627 O O . LEU A 1 490 ? 29.783 -27.278 14.359 1.00 44.34 490 LEU A O 1
ATOM 3631 N N . ALA A 1 491 ? 30.023 -29.485 14.068 1.00 50.41 491 ALA A N 1
ATOM 3632 C CA . ALA A 1 491 ? 31.368 -29.574 14.636 1.00 50.41 491 ALA A CA 1
ATOM 3633 C C . ALA A 1 491 ? 32.433 -28.782 13.845 1.00 50.41 491 ALA A C 1
ATOM 3635 O O . ALA A 1 491 ? 33.348 -28.231 14.452 1.00 50.41 491 ALA A O 1
ATOM 3636 N N . ASP A 1 492 ? 32.303 -28.673 12.519 1.00 54.88 492 ASP A N 1
ATOM 3637 C CA . ASP A 1 492 ? 33.246 -27.926 11.675 1.00 54.88 492 ASP A CA 1
ATOM 3638 C C . ASP A 1 492 ? 33.049 -26.414 11.836 1.00 54.88 492 ASP A C 1
ATOM 3640 O O . ASP A 1 492 ? 34.018 -25.658 11.876 1.00 54.88 492 ASP A O 1
ATOM 3644 N N . LEU A 1 493 ? 31.795 -25.984 12.001 1.00 48.38 493 LEU A N 1
ATOM 3645 C CA . LEU A 1 493 ? 31.427 -24.592 12.279 1.00 48.38 493 LEU A CA 1
ATOM 3646 C C . LEU A 1 493 ? 31.884 -24.172 13.687 1.00 48.38 493 LEU A C 1
ATOM 3648 O O . LEU A 1 493 ? 32.450 -23.094 13.868 1.00 48.38 493 LEU A O 1
ATOM 3652 N N . MET A 1 494 ? 31.746 -25.066 14.672 1.00 51.09 494 MET A N 1
ATOM 3653 C CA . MET A 1 494 ? 32.289 -24.887 16.025 1.00 51.09 494 MET A CA 1
ATOM 3654 C C . MET A 1 494 ? 33.827 -24.815 16.030 1.00 51.09 494 MET A C 1
ATOM 3656 O O . MET A 1 494 ? 34.410 -24.018 16.766 1.00 51.09 494 MET A O 1
ATOM 3660 N N . ALA A 1 495 ? 34.508 -25.613 15.200 1.00 56.09 495 ALA A N 1
ATOM 3661 C CA . ALA A 1 495 ? 35.966 -25.585 15.073 1.00 56.09 495 ALA A CA 1
ATOM 3662 C C . ALA A 1 495 ? 36.477 -24.285 14.423 1.00 56.09 495 ALA A C 1
ATOM 3664 O O . ALA A 1 495 ? 37.532 -23.774 14.805 1.00 56.09 495 ALA A O 1
ATOM 3665 N N . GLU A 1 496 ? 35.720 -23.730 13.477 1.00 52.81 496 GLU A N 1
ATOM 3666 C CA . GLU A 1 496 ? 36.011 -22.458 12.810 1.00 52.81 496 GLU A CA 1
ATOM 3667 C C . GLU A 1 496 ? 35.793 -21.263 13.757 1.00 52.81 496 GLU A C 1
ATOM 3669 O O . GLU A 1 496 ? 36.684 -20.421 13.900 1.00 52.81 496 GLU A O 1
ATOM 3674 N N . GLY A 1 497 ? 34.703 -21.271 14.536 1.00 51.94 497 GLY A N 1
ATOM 3675 C CA . GLY A 1 497 ? 34.488 -20.324 15.638 1.00 51.94 497 GLY A CA 1
ATOM 3676 C C . GLY A 1 497 ? 35.555 -20.431 16.738 1.00 51.94 497 GLY A C 1
ATOM 3677 O O . GLY A 1 497 ? 36.053 -19.421 17.234 1.00 51.94 497 GLY A O 1
ATOM 3678 N N . SER A 1 498 ? 36.004 -21.650 17.064 1.00 51.31 498 SER A N 1
ATOM 3679 C CA . SER A 1 498 ? 37.104 -21.874 18.014 1.00 51.31 498 SER A CA 1
ATOM 3680 C C . SER A 1 498 ? 38.449 -21.366 17.483 1.00 51.31 498 SER A C 1
ATOM 3682 O O . SER A 1 498 ? 39.265 -20.887 18.268 1.00 51.31 498 SER A O 1
ATOM 3684 N N . LYS A 1 499 ? 38.700 -21.421 16.167 1.00 55.19 499 LYS A N 1
ATOM 3685 C CA . LYS A 1 499 ? 39.900 -20.828 15.553 1.00 55.19 499 LYS A CA 1
ATOM 3686 C C . LYS A 1 499 ? 39.905 -19.305 15.665 1.00 55.19 499 LYS A C 1
ATOM 3688 O O . LYS A 1 499 ? 40.934 -18.762 16.054 1.00 55.19 499 LYS A O 1
ATOM 3693 N N . MET A 1 500 ? 38.774 -18.645 15.405 1.00 49.28 500 MET A N 1
ATOM 3694 C CA . MET A 1 500 ? 38.640 -17.190 15.588 1.00 49.28 500 MET A CA 1
ATOM 3695 C C . MET A 1 500 ? 38.807 -16.777 17.055 1.00 49.28 500 MET A C 1
ATOM 3697 O O . MET A 1 500 ? 39.439 -15.767 17.351 1.00 49.28 500 MET A O 1
ATOM 3701 N N . TRP A 1 501 ? 38.306 -17.593 17.988 1.00 50.53 501 TRP A N 1
ATOM 3702 C CA . TRP A 1 501 ? 38.502 -17.377 19.423 1.00 50.53 501 TRP A CA 1
ATOM 3703 C C . TRP A 1 501 ? 39.968 -17.536 19.858 1.00 50.53 501 TRP A C 1
ATOM 3705 O O . TRP A 1 501 ? 40.452 -16.797 20.710 1.00 50.53 501 TRP A O 1
ATOM 3715 N N . ARG A 1 502 ? 40.703 -18.485 19.262 1.00 53.66 502 ARG A N 1
ATOM 3716 C CA . ARG A 1 502 ? 42.121 -18.743 19.574 1.00 53.66 502 ARG A CA 1
ATOM 3717 C C . ARG A 1 502 ? 43.093 -17.752 18.936 1.00 53.66 502 ARG A C 1
ATOM 3719 O O . ARG A 1 502 ? 44.211 -17.645 19.422 1.00 53.66 502 ARG A O 1
ATOM 3726 N N . SER A 1 503 ? 42.699 -17.049 17.875 1.00 52.66 503 SER A N 1
ATOM 3727 C CA . SER A 1 503 ? 43.503 -15.977 17.266 1.00 52.66 503 SER A CA 1
ATOM 3728 C C . SER A 1 503 ? 43.373 -14.630 17.984 1.00 52.66 503 SER A C 1
ATOM 3730 O O . SER A 1 503 ? 43.882 -13.629 17.491 1.00 52.66 503 SER A O 1
ATOM 3732 N N . ARG A 1 504 ? 42.668 -14.588 19.118 1.00 50.56 504 ARG A N 1
ATOM 3733 C CA . ARG A 1 504 ? 42.501 -13.392 19.939 1.00 50.56 504 ARG A CA 1
ATOM 3734 C C . ARG A 1 504 ? 43.790 -13.081 20.697 1.00 50.56 504 ARG A C 1
ATOM 3736 O O . ARG A 1 504 ? 44.349 -13.973 21.337 1.00 50.56 504 ARG A O 1
ATOM 3743 N N . ASP A 1 505 ? 44.217 -11.821 20.684 1.00 57.94 505 ASP A N 1
ATOM 3744 C CA . ASP A 1 505 ? 45.279 -11.371 21.579 1.00 57.94 505 ASP A CA 1
ATOM 3745 C C . ASP A 1 505 ? 44.815 -11.522 23.035 1.00 57.94 505 ASP A C 1
ATOM 3747 O O . ASP A 1 505 ? 43.683 -11.201 23.405 1.00 57.94 505 ASP A O 1
ATOM 3751 N N . VAL A 1 506 ? 45.691 -12.065 23.883 1.00 53.53 506 VAL A N 1
ATOM 3752 C CA . VAL A 1 506 ? 45.361 -12.499 25.256 1.00 53.53 506 VAL A CA 1
ATOM 3753 C C . VAL A 1 506 ? 44.932 -11.323 26.161 1.00 53.53 506 VAL A C 1
ATOM 3755 O O . VAL A 1 506 ? 44.407 -11.547 27.249 1.00 53.53 506 VAL A O 1
ATOM 3758 N N . GLY A 1 507 ? 45.096 -10.079 25.700 1.00 57.12 507 GLY A N 1
ATOM 3759 C CA . GLY A 1 507 ? 44.740 -8.855 26.420 1.00 57.12 507 GLY A CA 1
ATOM 3760 C C . GLY A 1 507 ? 43.326 -8.313 26.190 1.00 57.12 507 GLY A C 1
ATOM 3761 O O . GLY A 1 507 ? 42.884 -7.500 26.997 1.00 57.12 507 GLY A O 1
ATOM 3762 N N . ASP A 1 508 ? 42.600 -8.745 25.158 1.00 50.25 508 ASP A N 1
ATOM 3763 C CA . ASP A 1 508 ? 41.293 -8.143 24.864 1.00 50.25 508 ASP A CA 1
ATOM 3764 C C . ASP A 1 508 ? 40.232 -8.653 25.849 1.00 50.25 508 ASP A C 1
ATOM 3766 O O . ASP A 1 508 ? 40.083 -9.856 26.073 1.00 50.25 508 ASP A O 1
ATOM 3770 N N . SER A 1 509 ? 39.452 -7.777 26.476 1.00 68.75 509 SER A N 1
ATOM 3771 C CA . SER A 1 509 ? 38.322 -8.218 27.298 1.00 68.75 509 SER A CA 1
ATOM 3772 C C . SER A 1 509 ? 37.189 -8.771 26.414 1.00 68.75 509 SER A C 1
ATOM 3774 O O . SER A 1 509 ? 37.135 -8.542 25.202 1.00 68.75 509 SER A O 1
ATOM 3776 N N . LEU A 1 510 ? 36.256 -9.537 26.996 1.00 49.81 510 LEU A N 1
ATOM 3777 C CA . LEU A 1 510 ? 35.020 -9.925 26.291 1.00 49.81 510 LEU A CA 1
ATOM 3778 C C . LEU A 1 510 ? 34.274 -8.675 25.794 1.00 49.81 510 LEU A C 1
ATOM 3780 O O . LEU A 1 510 ? 33.678 -8.685 24.720 1.00 49.81 510 LEU A O 1
ATOM 3784 N N . GLN A 1 511 ? 34.377 -7.589 26.560 1.00 51.81 511 GLN A N 1
ATOM 3785 C CA . GLN A 1 511 ? 33.821 -6.292 26.229 1.00 51.81 511 GLN A CA 1
ATOM 3786 C C . GLN A 1 511 ? 34.538 -5.671 25.031 1.00 51.81 511 GLN A C 1
ATOM 3788 O O . GLN A 1 511 ? 33.853 -5.276 24.105 1.00 51.81 511 GLN A O 1
ATOM 3793 N N . ASP A 1 512 ? 35.870 -5.738 24.946 1.00 55.94 512 ASP A N 1
ATOM 3794 C CA . ASP A 1 512 ? 36.629 -5.291 23.765 1.00 55.94 512 ASP A CA 1
ATOM 3795 C C . ASP A 1 512 ? 36.306 -6.119 22.523 1.00 55.94 512 ASP A C 1
ATOM 3797 O O . ASP A 1 512 ? 36.251 -5.580 21.427 1.00 55.94 512 ASP A O 1
ATOM 3801 N N . THR A 1 513 ? 36.018 -7.414 22.679 1.00 51.47 513 THR A N 1
ATOM 3802 C CA . THR A 1 513 ? 35.595 -8.279 21.564 1.00 51.47 513 THR A CA 1
ATOM 3803 C C . THR A 1 513 ? 34.185 -7.909 21.086 1.00 51.47 513 THR A C 1
ATOM 3805 O O . THR A 1 513 ? 33.938 -7.833 19.884 1.00 51.47 513 THR A O 1
ATOM 3808 N N . VAL A 1 514 ? 33.264 -7.604 22.009 1.00 52.50 514 VAL A N 1
ATOM 3809 C CA . VAL A 1 514 ? 31.925 -7.077 21.693 1.00 52.50 514 VAL A CA 1
ATOM 3810 C C . VAL A 1 514 ? 32.014 -5.672 21.089 1.00 52.50 514 VAL A C 1
ATOM 3812 O O . VAL A 1 514 ? 31.302 -5.388 20.131 1.00 52.50 514 VAL A O 1
ATOM 3815 N N . GLU A 1 515 ? 32.907 -4.812 21.578 1.00 49.50 515 GLU A N 1
ATOM 3816 C CA . GLU A 1 515 ? 33.192 -3.480 21.035 1.00 49.50 515 GLU A CA 1
ATOM 3817 C C . GLU A 1 515 ? 33.841 -3.574 19.645 1.00 49.50 515 GLU A C 1
ATOM 3819 O O . GLU A 1 515 ? 33.543 -2.766 18.773 1.00 49.50 515 GLU A O 1
ATOM 3824 N N . HIS A 1 516 ? 34.696 -4.573 19.406 1.00 48.84 516 HIS A N 1
ATOM 3825 C CA . HIS A 1 516 ? 35.364 -4.827 18.129 1.00 48.84 516 HIS A CA 1
ATOM 3826 C C . HIS A 1 516 ? 34.387 -5.399 17.096 1.00 48.84 516 HIS A C 1
ATOM 3828 O O . HIS A 1 516 ? 34.382 -4.948 15.955 1.00 48.84 516 HIS A O 1
ATOM 3834 N N . VAL A 1 517 ? 33.486 -6.307 17.489 1.00 46.50 517 VAL A N 1
ATOM 3835 C CA . VAL A 1 517 ? 32.370 -6.769 16.643 1.00 46.50 517 VAL A CA 1
ATOM 3836 C C . VAL A 1 517 ? 31.379 -5.625 16.394 1.00 46.50 517 VAL A C 1
ATOM 3838 O O . VAL A 1 517 ? 30.997 -5.391 15.252 1.00 46.50 517 VAL A O 1
ATOM 3841 N N . ARG A 1 518 ? 31.045 -4.812 17.405 1.00 43.25 518 ARG A N 1
ATOM 3842 C CA . ARG A 1 518 ? 30.272 -3.570 17.219 1.00 43.25 518 ARG A CA 1
ATOM 3843 C C . ARG A 1 518 ? 30.995 -2.555 16.337 1.00 43.25 518 ARG A C 1
ATOM 3845 O O . ARG A 1 518 ? 30.323 -1.834 15.616 1.00 43.25 518 ARG A O 1
ATOM 3852 N N . ARG A 1 519 ? 32.330 -2.493 16.327 1.00 43.59 519 ARG A N 1
ATOM 3853 C CA . ARG A 1 519 ? 33.090 -1.641 15.395 1.00 43.59 519 ARG A CA 1
ATOM 3854 C C . ARG A 1 519 ? 33.074 -2.194 13.980 1.00 43.59 519 ARG A C 1
ATOM 3856 O O . ARG A 1 519 ? 32.810 -1.430 13.059 1.00 43.59 519 ARG A O 1
ATOM 3863 N N . LEU A 1 520 ? 33.290 -3.495 13.803 1.00 40.44 520 LEU A N 1
ATOM 3864 C CA . LEU A 1 520 ? 33.252 -4.157 12.497 1.00 40.44 520 LEU A CA 1
ATOM 3865 C C . LEU A 1 520 ? 31.857 -4.089 11.847 1.00 40.44 520 LEU A C 1
ATOM 3867 O O . LEU A 1 520 ? 31.766 -4.086 10.625 1.00 40.44 520 LEU A O 1
ATOM 3871 N N . TRP A 1 521 ? 30.790 -3.979 12.648 1.00 42.94 521 TRP A N 1
ATOM 3872 C CA . TRP A 1 521 ? 29.398 -3.963 12.176 1.00 42.94 521 TRP A CA 1
ATOM 3873 C C . TRP A 1 521 ? 28.686 -2.604 12.352 1.00 42.94 521 TRP A C 1
ATOM 3875 O O . TRP A 1 521 ? 27.623 -2.385 11.777 1.00 42.94 521 TRP A O 1
ATOM 3885 N N . GLY A 1 522 ? 29.276 -1.668 13.100 1.00 36.28 522 GLY A N 1
ATOM 3886 C CA . GLY A 1 522 ? 28.667 -0.393 13.511 1.00 36.28 522 GLY A CA 1
ATOM 3887 C C . GLY A 1 522 ? 29.536 0.850 13.290 1.00 36.28 522 GLY A C 1
ATOM 3888 O O . GLY A 1 522 ? 29.242 1.899 13.853 1.00 36.28 522 GLY A O 1
ATOM 3889 N N . THR A 1 523 ? 30.588 0.773 12.465 1.00 34.00 523 THR A N 1
ATOM 3890 C CA . THR A 1 523 ? 31.361 1.960 12.021 1.00 34.00 523 THR A CA 1
ATOM 3891 C C . THR A 1 523 ? 31.227 2.284 10.537 1.00 34.00 523 THR A C 1
ATOM 3893 O O . THR A 1 523 ? 31.958 3.123 10.016 1.00 34.00 523 THR A O 1
ATOM 3896 N N . SER A 1 524 ? 30.223 1.728 9.859 1.00 40.12 524 SER A N 1
ATOM 3897 C CA . SER A 1 524 ? 29.632 2.495 8.769 1.00 40.12 524 SER A CA 1
ATOM 3898 C C . SER A 1 524 ? 28.998 3.719 9.426 1.00 40.12 524 SER A C 1
ATOM 3900 O O . SER A 1 524 ? 28.067 3.614 10.224 1.00 40.12 524 SER A O 1
ATOM 3902 N N . THR A 1 525 ? 29.541 4.894 9.143 1.00 42.66 525 THR A N 1
ATOM 3903 C CA . THR A 1 525 ? 28.808 6.152 9.194 1.00 42.66 525 THR A CA 1
ATOM 3904 C C . THR A 1 525 ? 27.592 5.999 8.276 1.00 42.66 525 THR A C 1
ATOM 3906 O O . THR A 1 525 ? 27.608 6.447 7.135 1.00 42.66 525 THR A O 1
ATOM 3909 N N . TYR A 1 526 ? 26.553 5.305 8.757 1.00 51.72 526 TYR A N 1
ATOM 3910 C CA . TYR A 1 526 ? 25.311 5.034 8.043 1.00 51.72 526 TYR A CA 1
ATOM 3911 C C . TYR A 1 526 ? 24.590 6.372 7.865 1.00 51.72 526 TYR A C 1
ATOM 3913 O O . TYR A 1 526 ? 23.775 6.781 8.689 1.00 51.72 526 TYR A O 1
ATOM 3921 N N . GLY A 1 527 ? 24.982 7.129 6.845 1.00 63.75 527 GLY A N 1
ATOM 3922 C CA . GLY A 1 527 ? 24.083 8.070 6.206 1.00 63.75 527 GLY A CA 1
ATOM 3923 C C . GLY A 1 527 ? 23.057 7.260 5.428 1.00 63.75 527 GLY A C 1
ATOM 3924 O O . GLY A 1 527 ? 23.389 6.195 4.901 1.00 63.75 527 GLY A O 1
ATOM 3925 N N . ALA A 1 528 ? 21.818 7.744 5.360 1.00 82.94 528 ALA A N 1
ATOM 3926 C CA . ALA A 1 528 ? 20.845 7.189 4.433 1.00 82.94 528 ALA A CA 1
ATOM 3927 C C . ALA A 1 528 ? 21.490 7.109 3.044 1.00 82.94 528 ALA A C 1
ATOM 3929 O O . ALA A 1 528 ? 22.059 8.093 2.567 1.00 82.94 528 ALA A O 1
ATOM 3930 N N . SER A 1 529 ? 21.479 5.931 2.431 1.00 91.19 529 SER A N 1
ATOM 3931 C CA . SER A 1 529 ? 21.962 5.767 1.068 1.00 91.19 529 SER A CA 1
ATOM 3932 C C . SER A 1 529 ? 20.787 5.918 0.110 1.00 91.19 529 SER A C 1
ATOM 3934 O O . SER A 1 529 ? 19.629 5.730 0.489 1.00 91.19 529 SER A O 1
ATOM 3936 N N . SER A 1 530 ? 21.056 6.232 -1.155 1.00 92.00 530 SER A N 1
ATOM 3937 C CA . SER A 1 530 ? 20.009 6.229 -2.180 1.00 92.00 530 SER A CA 1
ATOM 3938 C C . SER A 1 530 ? 19.291 4.875 -2.251 1.00 92.00 530 SER A C 1
ATOM 3940 O O . SER A 1 530 ? 18.086 4.839 -2.463 1.00 92.00 530 SER A O 1
ATOM 3942 N N . TYR A 1 531 ? 20.000 3.770 -1.995 1.00 90.88 531 TYR A N 1
ATOM 3943 C CA . TYR A 1 531 ? 19.408 2.434 -1.953 1.00 90.88 531 TYR A CA 1
ATOM 3944 C C . TYR A 1 531 ? 18.468 2.246 -0.758 1.00 90.88 531 TYR A C 1
ATOM 3946 O O . TYR A 1 531 ? 17.346 1.781 -0.934 1.00 90.88 531 TYR A O 1
ATOM 3954 N N . SER A 1 532 ? 18.869 2.659 0.449 1.00 89.19 532 SER A N 1
ATOM 3955 C CA . SER A 1 532 ? 18.000 2.514 1.622 1.00 89.19 532 SER A CA 1
ATOM 3956 C C . SER A 1 532 ? 16.754 3.405 1.525 1.00 89.19 532 SER A C 1
ATOM 3958 O O . SER A 1 532 ? 15.669 2.992 1.929 1.00 89.19 532 SER A O 1
ATOM 3960 N N . MET A 1 533 ? 16.867 4.588 0.911 1.00 93.38 533 MET A N 1
ATOM 3961 C CA . MET A 1 533 ? 15.705 5.430 0.600 1.00 93.38 533 MET A CA 1
ATOM 3962 C C . MET A 1 533 ? 14.808 4.827 -0.481 1.00 93.38 533 MET A C 1
ATOM 3964 O O . MET A 1 533 ? 13.592 4.971 -0.398 1.00 93.38 533 MET A O 1
ATOM 3968 N N . TRP A 1 534 ? 15.374 4.134 -1.472 1.00 92.38 534 TRP A N 1
ATOM 3969 C CA . TRP A 1 534 ? 14.583 3.407 -2.465 1.00 92.38 534 TRP A CA 1
ATOM 3970 C C . TRP A 1 534 ? 13.812 2.244 -1.830 1.00 92.38 534 TRP A C 1
ATOM 3972 O O . TRP A 1 534 ? 12.634 2.066 -2.128 1.00 92.38 534 TRP A O 1
ATOM 3982 N N . GLN A 1 535 ? 14.434 1.498 -0.910 1.00 89.69 535 GLN A N 1
ATOM 3983 C CA . GLN A 1 535 ? 13.752 0.445 -0.150 1.00 89.69 535 GLN A CA 1
ATOM 3984 C C . GLN A 1 535 ? 12.600 1.017 0.680 1.00 89.69 535 GLN A C 1
ATOM 3986 O O . GLN A 1 535 ? 11.501 0.479 0.636 1.00 89.69 535 GLN A O 1
ATOM 3991 N N . SER A 1 536 ? 12.828 2.143 1.365 1.00 91.38 536 SER A N 1
ATOM 3992 C CA . SER A 1 536 ? 11.779 2.871 2.089 1.00 91.38 536 SER A CA 1
ATOM 3993 C C . SER A 1 536 ? 10.649 3.320 1.151 1.00 91.38 536 SER A C 1
ATOM 3995 O O . SER A 1 536 ? 9.484 3.132 1.463 1.00 91.38 536 SER A O 1
ATOM 3997 N N . ALA A 1 537 ? 10.960 3.874 -0.023 1.00 93.25 537 ALA A N 1
ATOM 3998 C CA . ALA A 1 537 ? 9.942 4.262 -1.003 1.00 93.25 537 ALA A CA 1
ATOM 3999 C C . ALA A 1 537 ? 9.171 3.061 -1.583 1.00 93.25 537 ALA A C 1
ATOM 4001 O O . ALA A 1 537 ? 8.003 3.196 -1.932 1.00 93.25 537 ALA A O 1
ATOM 4002 N N . SER A 1 538 ? 9.822 1.901 -1.694 1.00 90.12 538 SER A N 1
ATOM 4003 C CA . SER A 1 538 ? 9.215 0.663 -2.195 1.00 90.12 538 SER A CA 1
ATOM 4004 C C . SER A 1 538 ? 8.374 -0.047 -1.130 1.00 90.12 538 SER A C 1
ATOM 4006 O O . SER A 1 538 ? 7.399 -0.704 -1.468 1.00 90.12 538 SER A O 1
ATOM 4008 N N . GLY A 1 539 ? 8.710 0.115 0.152 1.00 88.38 539 GLY A N 1
ATOM 4009 C CA . GLY A 1 539 ? 7.934 -0.423 1.273 1.00 88.38 539 GLY A CA 1
ATOM 4010 C C . GLY A 1 539 ? 6.506 0.066 1.315 1.00 88.38 539 GLY A C 1
ATOM 4011 O O . GLY A 1 539 ? 5.594 -0.726 1.524 1.00 88.38 539 GLY A O 1
ATOM 4012 N N . ALA A 1 540 ? 6.325 1.349 1.003 1.00 91.38 540 ALA A N 1
ATOM 4013 C CA . ALA A 1 540 ? 5.017 1.979 0.995 1.00 91.38 540 ALA A CA 1
ATOM 4014 C C . ALA A 1 540 ? 4.004 1.297 0.052 1.00 91.38 540 ALA A C 1
ATOM 4016 O O . ALA A 1 540 ? 2.813 1.505 0.222 1.00 91.38 540 ALA A O 1
ATOM 4017 N N . TYR A 1 541 ? 4.437 0.479 -0.920 1.00 88.31 541 TYR A N 1
ATOM 4018 C CA . TYR A 1 541 ? 3.521 -0.287 -1.774 1.00 88.31 541 TYR A CA 1
ATOM 4019 C C . TYR A 1 541 ? 2.906 -1.492 -1.062 1.00 88.31 541 TYR A C 1
ATOM 4021 O O . TYR A 1 541 ? 1.759 -1.834 -1.328 1.00 88.31 541 TYR A O 1
ATOM 4029 N N . SER A 1 542 ? 3.685 -2.197 -0.240 1.00 70.88 542 SER A N 1
ATOM 4030 C CA . SER A 1 542 ? 3.334 -3.557 0.159 1.00 70.88 542 SER A CA 1
ATOM 4031 C C . SER A 1 542 ? 2.635 -3.647 1.504 1.00 70.88 542 SER A C 1
ATOM 4033 O O . SER A 1 542 ? 2.056 -4.697 1.762 1.00 70.88 542 SER A O 1
ATOM 4035 N N . GLY A 1 543 ? 2.746 -2.653 2.393 1.00 64.19 543 GLY A N 1
ATOM 4036 C CA . GLY A 1 543 ? 2.288 -2.747 3.795 1.00 64.19 543 GLY A CA 1
ATOM 4037 C C . GLY A 1 543 ? 2.993 -3.847 4.621 1.00 64.19 543 GLY A C 1
ATOM 4038 O O . GLY A 1 543 ? 2.967 -3.844 5.849 1.00 64.19 543 GLY A O 1
ATOM 4039 N N . TYR A 1 544 ? 3.667 -4.783 3.952 1.00 57.25 544 TYR A N 1
ATOM 4040 C CA . TYR A 1 544 ? 4.483 -5.849 4.494 1.00 57.25 544 TYR A CA 1
ATOM 4041 C C . TYR A 1 544 ? 5.952 -5.436 4.448 1.00 57.25 544 TYR A C 1
ATOM 4043 O O . TYR A 1 544 ? 6.471 -5.114 3.376 1.00 57.25 544 TYR A O 1
ATOM 4051 N N . GLY A 1 545 ? 6.573 -5.498 5.631 1.00 59.09 545 GLY A N 1
ATOM 4052 C CA . GLY A 1 545 ? 7.946 -5.121 5.968 1.00 59.09 545 GLY A CA 1
ATOM 4053 C C . GLY A 1 545 ? 8.903 -4.997 4.795 1.00 59.09 545 GLY A C 1
ATOM 4054 O O . GLY A 1 545 ? 9.195 -5.987 4.119 1.00 59.09 545 GLY A O 1
ATOM 4055 N N . THR A 1 546 ? 9.473 -3.801 4.613 1.00 58.75 546 THR A N 1
ATOM 4056 C CA . THR A 1 546 ? 10.611 -3.637 3.703 1.00 58.75 546 THR A CA 1
ATOM 4057 C C . THR A 1 546 ? 11.671 -4.681 4.047 1.00 58.75 546 THR A C 1
ATOM 4059 O O . THR A 1 546 ? 12.101 -4.778 5.194 1.00 58.75 546 THR A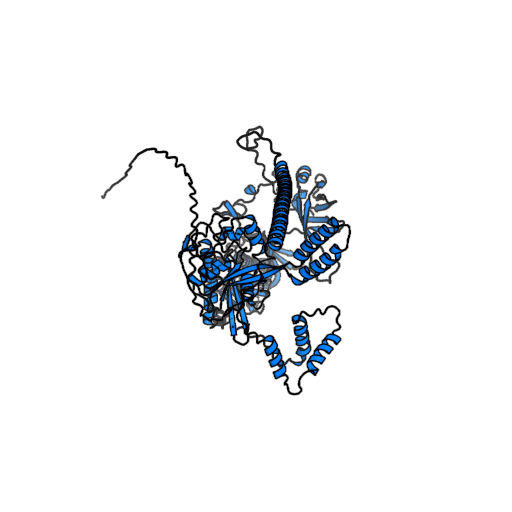 O 1
ATOM 4062 N N . GLY A 1 547 ? 12.129 -5.472 3.074 1.00 56.62 547 GLY A N 1
ATOM 4063 C CA . GLY A 1 547 ? 13.263 -6.394 3.245 1.00 56.62 547 GLY A CA 1
ATOM 4064 C C . GLY A 1 547 ? 14.608 -5.671 3.445 1.00 56.62 547 GLY A C 1
ATOM 4065 O O . GLY A 1 547 ? 15.630 -6.115 2.929 1.00 56.62 547 GLY A O 1
ATOM 4066 N N . GLY A 1 548 ? 14.607 -4.516 4.112 1.00 65.12 548 GLY A N 1
ATOM 4067 C CA . GLY A 1 548 ? 15.719 -3.587 4.246 1.00 65.12 548 GLY A CA 1
ATOM 4068 C C . GLY A 1 548 ? 15.963 -3.141 5.687 1.00 65.12 548 GLY A C 1
ATOM 4069 O O . GLY A 1 548 ? 15.472 -3.725 6.645 1.00 65.12 548 GLY A O 1
ATOM 4070 N N . TYR A 1 549 ? 16.756 -2.078 5.832 1.00 78.75 549 TYR A N 1
ATOM 4071 C CA . TYR A 1 549 ? 17.152 -1.499 7.126 1.00 78.75 549 TYR A CA 1
ATOM 4072 C C . TYR A 1 549 ? 16.014 -0.793 7.880 1.00 78.75 549 TYR A C 1
ATOM 4074 O O . TYR A 1 549 ? 16.225 -0.291 8.980 1.00 78.75 549 TYR A O 1
ATOM 4082 N N . PHE A 1 550 ? 14.831 -0.713 7.279 1.00 83.25 550 PHE A N 1
ATOM 4083 C CA . PHE A 1 550 ? 13.695 0.025 7.795 1.00 83.25 550 PHE A CA 1
ATOM 4084 C C . PHE A 1 550 ? 12.630 -0.931 8.326 1.00 83.25 550 PHE A C 1
ATOM 4086 O O . PHE A 1 550 ? 12.333 -1.960 7.728 1.00 83.25 550 PHE A O 1
ATOM 4093 N N . THR A 1 551 ? 12.063 -0.588 9.476 1.00 86.19 551 THR A N 1
ATOM 4094 C CA . THR A 1 551 ? 10.918 -1.284 10.062 1.00 86.19 551 THR A CA 1
ATOM 4095 C C . THR A 1 551 ? 9.681 -0.419 9.892 1.00 86.19 551 THR A C 1
ATOM 4097 O O . THR A 1 551 ? 9.733 0.791 10.110 1.00 86.19 551 THR A O 1
ATOM 4100 N N . ASP A 1 552 ? 8.574 -1.032 9.502 1.00 90.06 552 ASP A N 1
ATOM 4101 C CA . ASP A 1 552 ? 7.307 -0.333 9.317 1.00 90.06 552 ASP A CA 1
ATOM 4102 C C . ASP A 1 552 ? 6.705 0.040 10.677 1.00 90.06 552 ASP A C 1
ATOM 4104 O O . ASP A 1 552 ? 6.771 -0.739 11.631 1.00 90.06 552 ASP A O 1
ATOM 4108 N N . TRP A 1 553 ? 6.144 1.246 10.782 1.00 90.81 553 TRP A N 1
ATOM 4109 C CA . TRP A 1 553 ? 5.513 1.735 12.010 1.00 90.81 553 TRP A CA 1
ATOM 4110 C C . TRP A 1 553 ? 4.010 1.927 11.862 1.00 90.81 553 TRP A C 1
ATOM 4112 O O . TRP A 1 553 ? 3.240 1.327 12.609 1.00 90.81 553 TRP A O 1
ATOM 4122 N N . VAL A 1 554 ? 3.592 2.773 10.921 1.00 94.06 554 VAL A N 1
ATOM 4123 C CA . VAL A 1 554 ? 2.175 3.052 10.683 1.00 94.06 554 VAL A CA 1
ATOM 4124 C C . VAL A 1 554 ? 1.914 3.280 9.206 1.00 94.06 554 VAL A C 1
ATOM 4126 O O . VAL A 1 554 ? 2.732 3.878 8.506 1.00 94.06 554 VAL A O 1
ATOM 4129 N N . GLU A 1 555 ? 0.771 2.787 8.751 1.00 95.12 555 GLU A N 1
ATOM 4130 C CA . GLU A 1 555 ? 0.279 2.917 7.387 1.00 95.12 555 GLU A CA 1
ATOM 4131 C C . GLU A 1 555 ? -0.924 3.867 7.367 1.00 95.12 555 GLU A C 1
ATOM 4133 O O . GLU A 1 555 ? -1.779 3.840 8.252 1.00 95.12 555 GLU A O 1
ATOM 4138 N N . CYS A 1 556 ? -0.967 4.727 6.357 1.00 96.19 556 CYS A N 1
ATOM 4139 C CA . CYS A 1 556 ? -2.047 5.651 6.076 1.00 96.19 556 CYS A CA 1
ATOM 4140 C C . CYS A 1 556 ? -2.609 5.323 4.697 1.00 96.19 556 CYS A C 1
ATOM 4142 O O . CYS A 1 556 ? -1.929 5.540 3.696 1.00 96.19 556 CYS A O 1
ATOM 4144 N N . THR A 1 557 ? -3.861 4.877 4.647 1.00 94.94 557 THR A N 1
ATOM 4145 C CA . THR A 1 557 ? -4.563 4.563 3.400 1.00 94.94 557 THR A CA 1
ATOM 4146 C C . THR A 1 557 ? -5.812 5.424 3.241 1.00 94.94 557 THR A C 1
ATOM 4148 O O . THR A 1 557 ? -6.506 5.739 4.210 1.00 94.94 557 THR A O 1
ATOM 4151 N N . ALA A 1 558 ? -6.097 5.836 2.008 1.00 93.75 558 ALA A N 1
ATOM 4152 C CA . ALA A 1 558 ? -7.326 6.531 1.639 1.00 93.75 558 ALA A CA 1
ATOM 4153 C C . ALA A 1 558 ? -7.657 6.228 0.171 1.00 93.75 558 ALA A C 1
ATOM 4155 O O . ALA A 1 558 ? -7.053 6.785 -0.742 1.00 93.75 558 ALA A O 1
ATOM 4156 N N . GLY A 1 559 ? -8.605 5.318 -0.064 1.00 90.81 559 GLY A N 1
ATOM 4157 C CA . GLY A 1 559 ? -8.881 4.827 -1.416 1.00 90.81 559 GLY A CA 1
ATOM 4158 C C . GLY A 1 559 ? -7.681 4.058 -1.972 1.00 90.81 559 GLY A C 1
ATOM 4159 O O . GLY A 1 559 ? -7.249 3.084 -1.364 1.00 90.81 559 GLY A O 1
ATOM 4160 N N . ASN A 1 560 ? -7.148 4.504 -3.109 1.00 90.12 560 ASN A N 1
ATOM 4161 C CA . ASN A 1 560 ? -5.922 3.973 -3.713 1.00 90.12 560 ASN A CA 1
ATOM 4162 C C . ASN A 1 560 ? -4.655 4.731 -3.289 1.00 90.12 560 ASN A C 1
ATOM 4164 O O . ASN A 1 560 ? -3.557 4.382 -3.718 1.00 90.12 560 ASN A O 1
ATOM 4168 N N . ALA A 1 561 ? -4.786 5.761 -2.451 1.00 93.44 561 ALA A N 1
ATOM 4169 C CA . ALA A 1 561 ? -3.638 6.450 -1.902 1.00 93.44 561 ALA A CA 1
ATOM 4170 C C . ALA A 1 561 ? -3.080 5.683 -0.704 1.00 93.44 561 ALA A C 1
ATOM 4172 O O . ALA A 1 561 ? -3.827 5.315 0.207 1.00 93.44 561 ALA A O 1
ATOM 4173 N N . ASN A 1 562 ? -1.760 5.480 -0.695 1.00 95.38 562 ASN A N 1
ATOM 4174 C CA . ASN A 1 562 ? -1.050 4.863 0.419 1.00 95.38 562 ASN A CA 1
ATOM 4175 C C . ASN A 1 562 ? 0.231 5.633 0.787 1.00 95.38 562 ASN A C 1
ATOM 4177 O O . ASN A 1 562 ? 0.986 6.099 -0.078 1.00 95.38 562 ASN A O 1
ATOM 4181 N N . ALA A 1 563 ? 0.480 5.764 2.086 1.00 96.88 563 ALA A N 1
ATOM 4182 C CA . ALA A 1 563 ? 1.739 6.214 2.652 1.00 96.88 563 ALA A CA 1
ATOM 4183 C C . ALA A 1 563 ? 2.077 5.426 3.917 1.00 96.88 563 ALA A C 1
ATOM 4185 O O . ALA A 1 563 ? 1.208 5.090 4.712 1.00 96.88 563 ALA A O 1
ATOM 4186 N N . GLN A 1 564 ? 3.363 5.205 4.150 1.00 95.81 564 GLN A N 1
ATOM 4187 C CA . GLN A 1 564 ? 3.854 4.420 5.267 1.00 95.81 564 GLN A CA 1
ATOM 4188 C C . GLN A 1 564 ? 4.985 5.153 5.984 1.00 95.81 564 GLN A C 1
ATOM 4190 O O . GLN A 1 564 ? 5.874 5.741 5.366 1.00 95.81 564 GLN A O 1
ATOM 4195 N N . PHE A 1 565 ? 4.954 5.136 7.311 1.00 95.69 565 PHE A N 1
ATOM 4196 C CA . PHE A 1 565 ? 6.066 5.590 8.128 1.00 95.69 565 PHE A CA 1
ATOM 4197 C C . PHE A 1 565 ? 6.982 4.414 8.426 1.00 95.69 565 PHE A C 1
ATOM 4199 O O . PHE A 1 565 ? 6.537 3.370 8.907 1.00 95.69 565 PHE A O 1
ATOM 4206 N N . HIS A 1 566 ? 8.271 4.623 8.201 1.00 93.12 566 HIS A N 1
ATOM 4207 C CA . HIS A 1 566 ? 9.306 3.645 8.472 1.00 93.12 566 HIS A CA 1
ATOM 4208 C C . HIS A 1 566 ? 10.325 4.203 9.451 1.00 93.12 566 HIS A C 1
ATOM 4210 O O . HIS A 1 566 ? 10.685 5.377 9.373 1.00 93.12 566 HIS A O 1
ATOM 4216 N N . TYR A 1 567 ? 10.863 3.353 10.317 1.00 89.94 567 TYR A N 1
ATOM 4217 C CA . TYR A 1 567 ? 11.908 3.735 11.253 1.00 89.94 567 TYR A CA 1
ATOM 4218 C C . TYR A 1 567 ? 13.132 2.839 11.161 1.00 89.94 567 TYR A C 1
ATOM 4220 O O . TYR A 1 567 ? 13.053 1.653 10.853 1.00 89.94 567 TYR A O 1
ATOM 4228 N N . THR A 1 568 ? 14.285 3.417 11.467 1.00 86.06 568 THR A N 1
ATOM 4229 C CA . THR A 1 568 ? 15.516 2.680 11.746 1.00 86.06 568 THR A CA 1
ATOM 4230 C C . THR A 1 568 ? 16.126 3.259 13.007 1.00 86.06 568 THR A C 1
ATOM 4232 O O . THR A 1 568 ? 16.228 4.476 13.134 1.00 86.06 568 THR A O 1
ATOM 4235 N N . CYS A 1 569 ? 16.522 2.412 13.950 1.00 78.50 569 CYS A N 1
ATOM 4236 C CA . CYS A 1 569 ? 17.196 2.857 15.163 1.00 78.50 569 CYS A CA 1
ATOM 4237 C C . CYS A 1 569 ? 18.638 2.356 15.158 1.00 78.50 569 CYS A C 1
ATOM 4239 O O . CYS A 1 569 ? 18.884 1.163 14.988 1.00 78.50 569 CYS A O 1
ATOM 4241 N N . ASP A 1 570 ? 19.584 3.267 15.362 1.00 78.00 570 ASP A N 1
ATOM 4242 C CA . ASP A 1 570 ? 20.988 2.953 15.598 1.00 78.00 570 ASP A CA 1
ATOM 4243 C C . ASP A 1 570 ? 21.436 3.496 16.969 1.00 78.00 570 ASP A C 1
ATOM 4245 O O . ASP A 1 570 ? 20.639 3.995 17.766 1.00 78.00 570 ASP A O 1
ATOM 4249 N N . ALA A 1 571 ? 22.730 3.384 17.275 1.00 74.75 571 ALA A N 1
ATOM 4250 C CA . ALA A 1 571 ? 23.287 3.877 18.536 1.00 74.75 571 ALA A CA 1
ATOM 4251 C C . ALA A 1 571 ? 23.182 5.409 18.717 1.00 74.75 571 ALA A C 1
ATOM 4253 O O . ALA A 1 571 ? 23.449 5.905 19.809 1.00 74.75 571 ALA A O 1
ATOM 4254 N N . ARG A 1 572 ? 22.838 6.165 17.666 1.00 72.19 572 ARG A N 1
ATOM 4255 C CA . ARG A 1 572 ? 22.709 7.630 17.670 1.00 72.19 572 ARG A CA 1
ATOM 4256 C C . ARG A 1 572 ? 21.255 8.094 17.778 1.00 72.19 572 ARG A C 1
ATOM 4258 O O . ARG A 1 572 ? 21.039 9.272 18.046 1.00 72.19 572 ARG A O 1
ATOM 4265 N N . GLY A 1 573 ? 20.281 7.201 17.604 1.00 75.31 573 GLY A N 1
ATOM 4266 C CA . GLY A 1 573 ? 18.858 7.507 17.732 1.00 75.31 573 GLY A CA 1
ATOM 4267 C C . GLY A 1 573 ? 17.993 6.720 16.753 1.00 75.31 573 GLY A C 1
ATOM 4268 O O . GLY A 1 573 ? 18.471 5.844 16.036 1.00 75.31 573 GLY A O 1
ATOM 4269 N N . CYS A 1 574 ? 16.699 7.036 16.740 1.00 78.62 574 CYS A N 1
ATOM 4270 C CA . CYS A 1 574 ? 15.759 6.513 15.757 1.00 78.62 574 CYS A CA 1
ATOM 4271 C C . CYS A 1 574 ? 15.492 7.568 14.687 1.00 78.62 574 CYS A C 1
ATOM 4273 O O . CYS A 1 574 ? 15.069 8.680 14.997 1.00 78.62 574 CYS A O 1
ATOM 4275 N N . ASN A 1 575 ? 15.704 7.191 13.434 1.00 82.75 575 ASN A N 1
ATOM 4276 C CA . ASN A 1 575 ? 15.383 8.000 12.275 1.00 82.75 575 ASN A CA 1
ATOM 4277 C C . ASN A 1 575 ? 14.049 7.534 11.711 1.00 82.75 575 ASN A C 1
ATOM 4279 O O . ASN A 1 575 ? 13.850 6.336 11.505 1.00 82.75 575 ASN A O 1
ATOM 4283 N N . MET A 1 576 ? 13.155 8.485 11.459 1.00 92.88 576 MET A N 1
ATOM 4284 C CA . MET A 1 576 ? 11.828 8.225 10.920 1.00 92.88 576 MET A CA 1
ATOM 4285 C C . MET A 1 576 ? 11.721 8.785 9.505 1.00 92.88 576 MET A C 1
ATOM 4287 O O . MET A 1 576 ? 12.073 9.939 9.265 1.00 92.88 576 MET A O 1
ATOM 4291 N N . ASN A 1 577 ? 11.196 7.984 8.587 1.00 94.81 577 ASN A N 1
ATOM 4292 C CA . ASN A 1 577 ? 10.956 8.343 7.198 1.00 94.81 577 ASN A CA 1
ATOM 4293 C C . ASN A 1 577 ? 9.483 8.166 6.859 1.00 94.81 577 ASN A C 1
ATOM 4295 O O . ASN A 1 577 ? 8.828 7.264 7.369 1.00 94.81 577 ASN A O 1
ATOM 4299 N N . LEU A 1 578 ? 8.978 9.008 5.966 1.00 97.06 578 LEU A N 1
ATOM 4300 C CA . LEU A 1 578 ? 7.631 8.898 5.413 1.00 97.06 578 LEU A CA 1
ATOM 4301 C C . LEU A 1 578 ? 7.744 8.515 3.942 1.00 97.06 578 LEU A C 1
ATOM 4303 O O . LEU A 1 578 ? 8.228 9.321 3.150 1.00 97.06 578 LEU A O 1
ATOM 4307 N N . GLY A 1 579 ? 7.318 7.310 3.582 1.00 96.75 579 GLY A N 1
ATOM 4308 C CA . GLY A 1 579 ? 7.225 6.836 2.208 1.00 96.75 579 GLY A CA 1
ATOM 4309 C C . GLY A 1 579 ? 5.821 7.017 1.648 1.00 96.75 579 GLY A C 1
ATOM 4310 O O . GLY A 1 579 ? 4.857 6.606 2.277 1.00 96.75 579 GLY A O 1
ATOM 4311 N N . PHE A 1 580 ? 5.691 7.604 0.462 1.00 97.38 580 PHE A N 1
ATOM 4312 C CA . PHE A 1 580 ? 4.448 7.568 -0.311 1.00 97.38 580 PHE A CA 1
ATOM 4313 C C . PHE A 1 580 ? 4.540 6.463 -1.360 1.00 97.38 580 PHE A C 1
ATOM 4315 O O . PHE A 1 580 ? 5.511 6.412 -2.127 1.00 97.38 580 PHE A O 1
ATOM 4322 N N . ALA A 1 581 ? 3.521 5.609 -1.408 1.00 95.25 581 ALA A N 1
ATOM 4323 C CA . ALA A 1 581 ? 3.401 4.578 -2.425 1.00 95.25 581 ALA A CA 1
ATOM 4324 C C . ALA A 1 581 ? 3.153 5.230 -3.783 1.00 95.25 581 ALA A C 1
ATOM 4326 O O . ALA A 1 581 ? 2.481 6.262 -3.870 1.00 95.25 581 ALA A O 1
ATOM 4327 N N . GLY A 1 582 ? 3.707 4.647 -4.841 1.00 91.19 582 GLY A N 1
ATOM 4328 C CA . GLY A 1 582 ? 3.217 4.929 -6.186 1.00 91.19 582 GLY A CA 1
ATOM 4329 C C . GLY A 1 582 ? 2.121 3.948 -6.580 1.00 91.19 582 GLY A C 1
ATOM 4330 O O . GLY A 1 582 ? 1.700 3.133 -5.769 1.00 91.19 582 GLY A O 1
ATOM 4331 N N . SER A 1 583 ? 1.694 4.019 -7.837 1.00 86.62 583 SER A N 1
ATOM 4332 C CA . SER A 1 583 ? 0.763 3.040 -8.396 1.00 86.62 583 SER A CA 1
ATOM 4333 C C . SER A 1 583 ? 1.489 1.745 -8.744 1.00 86.62 583 SER A C 1
ATOM 4335 O O . SER A 1 583 ? 2.561 1.767 -9.356 1.00 86.62 583 SER A O 1
ATOM 4337 N N . ASP A 1 584 ? 0.892 0.629 -8.356 1.00 82.06 584 ASP A N 1
ATOM 4338 C CA . ASP A 1 584 ? 1.270 -0.735 -8.721 1.00 82.06 584 ASP A CA 1
ATOM 4339 C C . ASP A 1 584 ? 0.775 -1.129 -10.127 1.00 82.06 584 ASP A C 1
ATOM 4341 O O . ASP A 1 584 ? 1.377 -1.993 -10.767 1.00 82.06 584 ASP A O 1
ATOM 4345 N N . ASP A 1 585 ? -0.246 -0.441 -10.649 1.00 81.25 585 ASP A N 1
ATOM 4346 C CA . ASP A 1 585 ? -0.746 -0.581 -12.021 1.00 81.25 585 ASP A CA 1
ATOM 4347 C C . ASP A 1 585 ? -0.596 0.726 -12.828 1.00 81.25 585 ASP A C 1
ATOM 4349 O O . ASP A 1 585 ? -0.866 1.832 -12.358 1.00 81.25 585 ASP A O 1
ATOM 4353 N N . ILE A 1 586 ? -0.203 0.605 -14.098 1.00 68.94 586 ILE A N 1
ATOM 4354 C CA . ILE A 1 586 ? -0.184 1.709 -15.064 1.00 68.94 586 ILE A CA 1
ATOM 4355 C C . ILE A 1 586 ? -1.587 2.282 -15.326 1.00 68.94 586 ILE A C 1
ATOM 4357 O O . ILE A 1 586 ? -1.720 3.475 -15.594 1.00 68.94 586 ILE A O 1
ATOM 4361 N N . SER A 1 587 ? -2.632 1.455 -15.247 1.00 73.94 587 SER A N 1
ATOM 4362 C CA . SER A 1 587 ? -4.025 1.888 -15.367 1.00 73.94 587 SER A CA 1
ATOM 4363 C C . SER A 1 587 ? -4.420 2.772 -14.185 1.00 73.94 587 SER A C 1
ATOM 4365 O O . SER A 1 587 ? -4.952 3.862 -14.393 1.00 73.94 587 SER A O 1
ATOM 4367 N N . ASP A 1 588 ? -4.090 2.351 -12.960 1.00 75.44 588 ASP A N 1
ATOM 4368 C CA . ASP A 1 588 ? -4.282 3.161 -11.752 1.00 75.44 588 ASP A CA 1
ATOM 4369 C C . ASP A 1 588 ? -3.460 4.456 -11.827 1.00 75.44 588 ASP A C 1
ATOM 4371 O O . ASP A 1 588 ? -3.975 5.543 -11.579 1.00 75.44 588 ASP A O 1
ATOM 4375 N N . TRP A 1 589 ? -2.219 4.373 -12.315 1.00 81.94 589 TRP A N 1
ATOM 4376 C CA . TRP A 1 589 ? -1.375 5.545 -12.541 1.00 81.94 589 TRP A CA 1
ATOM 4377 C C . TRP A 1 589 ? -2.038 6.567 -13.479 1.00 81.94 589 TRP A C 1
ATOM 4379 O O . TRP A 1 589 ? -2.057 7.763 -13.182 1.00 81.94 589 TRP A O 1
ATOM 4389 N N . LEU A 1 590 ? -2.603 6.114 -14.606 1.00 78.19 590 LEU A N 1
ATOM 4390 C CA . LEU A 1 590 ? -3.281 6.980 -15.579 1.00 78.19 590 LEU A CA 1
ATOM 4391 C C . LEU A 1 590 ? -4.561 7.600 -15.006 1.00 78.19 590 LEU A C 1
ATOM 4393 O O . LEU A 1 590 ? -4.837 8.773 -15.270 1.00 78.19 590 LEU A O 1
ATOM 4397 N N . GLN A 1 591 ? -5.318 6.838 -14.214 1.00 75.19 591 GLN A N 1
ATOM 4398 C CA . GLN A 1 591 ? -6.524 7.324 -13.540 1.00 75.19 591 GLN A CA 1
ATOM 4399 C C . GLN A 1 591 ? -6.176 8.375 -12.477 1.00 75.19 591 GLN A C 1
ATOM 4401 O O . GLN A 1 591 ? -6.773 9.454 -12.457 1.00 75.19 591 GLN A O 1
ATOM 4406 N N . ASN A 1 592 ? -5.145 8.113 -11.673 1.00 73.12 592 ASN A N 1
ATOM 4407 C CA . ASN A 1 592 ? -4.664 9.011 -10.624 1.00 73.12 592 ASN A CA 1
ATOM 4408 C C . ASN A 1 592 ? -3.984 10.254 -11.153 1.00 73.12 592 ASN A C 1
ATOM 4410 O O . ASN A 1 592 ? -3.989 11.282 -10.483 1.00 73.12 592 ASN A O 1
ATOM 4414 N N . ALA A 1 593 ? -3.395 10.189 -12.344 1.00 71.06 593 ALA A N 1
ATOM 4415 C CA . ALA A 1 593 ? -2.766 11.349 -12.932 1.00 71.06 593 ALA A CA 1
ATOM 4416 C C . ALA A 1 593 ? -3.797 12.455 -13.223 1.00 71.06 593 ALA A C 1
ATOM 4418 O O . ALA A 1 593 ? -3.453 13.613 -13.051 1.00 71.06 593 ALA A O 1
ATOM 4419 N N . GLN A 1 594 ? -5.055 12.165 -13.590 1.00 73.44 594 GLN A N 1
ATOM 4420 C CA . GLN A 1 594 ? -6.028 13.212 -13.979 1.00 73.44 594 GLN A CA 1
ATOM 4421 C C . GLN A 1 594 ? -5.383 14.268 -14.898 1.00 73.44 594 GLN A C 1
ATOM 4423 O O . GLN A 1 594 ? -5.329 15.465 -14.617 1.00 73.44 594 GLN A O 1
ATOM 4428 N N . ILE A 1 595 ? -4.849 13.760 -16.004 1.00 68.19 595 ILE A N 1
ATOM 4429 C CA . ILE A 1 595 ? -3.822 14.341 -16.880 1.00 68.19 595 ILE A CA 1
ATOM 4430 C C . ILE A 1 595 ? -4.120 15.775 -17.392 1.00 68.19 595 ILE A C 1
ATOM 4432 O O . ILE A 1 595 ? -3.222 16.465 -17.873 1.00 68.19 595 ILE A O 1
ATOM 4436 N N . TRP A 1 596 ? -5.360 16.256 -17.266 1.00 63.09 596 TRP A N 1
ATOM 4437 C CA . TRP A 1 596 ? -5.853 17.489 -17.889 1.00 63.09 596 TRP A CA 1
ATOM 4438 C C . TRP A 1 596 ? -6.270 18.600 -16.907 1.00 63.09 596 TRP A C 1
ATOM 4440 O O . TRP A 1 596 ? -6.879 19.581 -17.328 1.00 63.09 596 TRP A O 1
ATOM 4450 N N . GLY A 1 597 ? -5.934 18.496 -15.615 1.00 62.91 597 GLY A N 1
ATOM 4451 C CA . GLY A 1 597 ? -6.313 19.494 -14.604 1.00 62.91 597 GLY A CA 1
ATOM 4452 C C . GLY A 1 597 ? -5.133 20.131 -13.865 1.00 62.91 597 GLY A C 1
ATOM 4453 O O . GLY A 1 597 ? -4.303 19.428 -13.282 1.00 62.91 597 GLY A O 1
ATOM 4454 N N . GLY A 1 598 ? -5.094 21.466 -13.811 1.00 71.31 598 GLY A N 1
ATOM 4455 C CA . GLY A 1 598 ? -4.276 22.197 -12.840 1.00 71.31 598 GLY A CA 1
ATOM 4456 C C . GLY A 1 598 ? -4.901 22.086 -11.449 1.00 71.31 598 GLY A C 1
ATOM 4457 O O . GLY A 1 598 ? -6.049 22.471 -11.251 1.00 71.31 598 GLY A O 1
ATOM 4458 N N . GLY A 1 599 ? -4.166 21.523 -10.497 1.00 81.69 599 GLY A N 1
ATOM 4459 C CA . GLY A 1 599 ? -4.559 21.460 -9.095 1.00 81.69 599 GLY A CA 1
ATOM 4460 C C . GLY A 1 599 ? -4.330 22.785 -8.362 1.00 81.69 599 GLY A C 1
ATOM 4461 O O . GLY A 1 599 ? -3.703 23.711 -8.897 1.00 81.69 599 GLY A O 1
ATOM 4462 N N . PRO A 1 600 ? -4.803 22.891 -7.107 1.00 87.38 600 PRO A N 1
ATOM 4463 C CA . PRO A 1 600 ? -4.515 24.032 -6.247 1.00 87.38 600 PRO A CA 1
ATOM 4464 C C . PRO A 1 600 ? -3.010 24.322 -6.177 1.00 87.38 600 PRO A C 1
ATOM 4466 O O . PRO A 1 600 ? -2.190 23.409 -6.209 1.00 87.38 600 PRO A O 1
ATOM 4469 N N . GLY A 1 601 ? -2.628 25.597 -6.091 1.00 84.62 601 GLY A N 1
ATOM 4470 C CA . GLY A 1 601 ? -1.225 25.982 -5.889 1.00 84.62 601 GLY A CA 1
ATOM 4471 C C . GLY A 1 601 ? -0.298 25.805 -7.099 1.00 84.62 601 GLY A C 1
ATOM 4472 O O . GLY A 1 601 ? 0.906 25.991 -6.948 1.00 84.62 601 GLY A O 1
ATOM 4473 N N . ASN A 1 602 ? -0.832 25.551 -8.303 1.00 90.69 602 ASN A N 1
ATOM 4474 C CA . ASN A 1 602 ? -0.071 25.216 -9.521 1.00 90.69 602 ASN A CA 1
ATOM 4475 C C . ASN A 1 602 ? 0.557 23.814 -9.509 1.00 90.69 602 ASN A C 1
ATOM 4477 O O . ASN A 1 602 ? 1.477 23.540 -10.288 1.00 90.69 602 ASN A O 1
ATOM 4481 N N . HIS A 1 603 ? 0.064 22.943 -8.632 1.00 93.81 603 HIS A N 1
ATOM 4482 C CA . HIS A 1 603 ? 0.412 21.532 -8.630 1.00 93.81 603 HIS A CA 1
ATOM 4483 C C . HIS A 1 603 ? -0.411 20.783 -9.683 1.00 93.81 603 HIS A C 1
ATOM 4485 O O . HIS A 1 603 ? -1.497 21.213 -10.059 1.00 93.81 603 HIS A O 1
ATOM 4491 N N . HIS A 1 604 ? 0.065 19.633 -10.139 1.00 93.44 604 HIS A N 1
ATOM 4492 C CA . HIS A 1 604 ? -0.743 18.720 -10.944 1.00 93.44 604 HIS A CA 1
ATOM 4493 C C . HIS A 1 604 ? -1.920 18.174 -10.111 1.00 93.44 604 HIS A C 1
ATOM 4495 O O . HIS A 1 604 ? -1.700 17.679 -9.003 1.00 93.44 604 HIS A O 1
ATOM 4501 N N . SER A 1 605 ? -3.157 18.272 -10.614 1.00 92.50 605 SER A N 1
ATOM 4502 C CA . SER A 1 605 ? -4.375 17.984 -9.828 1.00 92.50 605 SER A CA 1
ATOM 4503 C C . SER A 1 605 ? -4.416 16.569 -9.259 1.00 92.50 605 SER A C 1
ATOM 4505 O O . SER A 1 605 ? -4.611 16.406 -8.057 1.00 92.50 605 SER A O 1
ATOM 4507 N N . GLY A 1 606 ? -4.141 15.560 -10.084 1.00 92.25 606 GLY A N 1
ATOM 4508 C CA . GLY A 1 606 ? -4.145 14.168 -9.651 1.00 92.25 606 GLY A CA 1
ATOM 4509 C C . GLY A 1 606 ? -3.143 13.877 -8.531 1.00 92.25 606 GLY A C 1
ATOM 4510 O O . GLY A 1 606 ? -3.478 13.282 -7.509 1.00 92.25 606 GLY A O 1
ATOM 4511 N N . PHE A 1 607 ? -1.922 14.405 -8.657 1.00 94.75 607 PHE A N 1
ATOM 4512 C CA . PHE A 1 607 ? -0.869 14.211 -7.652 1.00 94.75 607 PHE A CA 1
ATOM 4513 C C . PHE A 1 607 ? -1.161 14.989 -6.360 1.00 94.75 607 PHE A C 1
ATOM 4515 O O . PHE A 1 607 ? -0.830 14.530 -5.267 1.00 94.75 607 PHE A O 1
ATOM 4522 N N . TYR A 1 608 ? -1.793 16.162 -6.481 1.00 95.50 608 TYR A N 1
ATOM 4523 C CA . TYR A 1 608 ? -2.262 16.943 -5.342 1.00 95.50 608 TYR A CA 1
ATOM 4524 C C . TYR A 1 608 ? -3.362 16.207 -4.574 1.00 95.50 608 TYR A C 1
ATOM 4526 O O . TYR A 1 608 ? -3.284 16.137 -3.348 1.00 95.50 608 TYR A O 1
ATOM 4534 N N . ASN A 1 609 ? -4.356 15.661 -5.277 1.00 94.44 609 ASN A N 1
ATOM 4535 C CA . ASN A 1 609 ? -5.471 14.936 -4.671 1.00 94.44 609 ASN A CA 1
ATOM 4536 C C . ASN A 1 609 ? -4.967 13.687 -3.941 1.00 94.44 609 ASN A C 1
ATOM 4538 O O . ASN A 1 609 ? -5.251 13.535 -2.758 1.00 94.44 609 ASN A O 1
ATOM 4542 N N . TYR A 1 610 ? -4.093 12.905 -4.584 1.00 95.00 610 TYR A N 1
ATOM 4543 C CA . TYR A 1 610 ? -3.495 11.703 -3.998 1.00 95.00 610 TYR A CA 1
ATOM 4544 C C . TYR A 1 610 ? -2.857 11.961 -2.621 1.00 95.00 610 TYR A C 1
ATOM 4546 O O . TYR A 1 610 ? -3.156 11.281 -1.643 1.00 95.00 610 TYR A O 1
ATOM 4554 N N . GLN A 1 611 ? -2.000 12.983 -2.496 1.00 96.31 611 GLN A N 1
ATOM 4555 C CA . GLN A 1 611 ? -1.409 13.308 -1.189 1.00 96.31 611 GLN A CA 1
ATOM 4556 C C . GLN A 1 611 ? -2.417 13.954 -0.223 1.00 96.31 611 GLN A C 1
ATOM 4558 O O . GLN A 1 611 ? -2.300 13.802 0.993 1.00 96.31 611 GLN A O 1
ATOM 4563 N N . ASN A 1 612 ? -3.407 14.681 -0.748 1.00 95.88 612 ASN A N 1
ATOM 4564 C CA . ASN A 1 612 ? -4.404 15.386 0.051 1.00 95.88 612 ASN A CA 1
ATOM 4565 C C . ASN A 1 612 ? -5.380 14.417 0.729 1.00 95.88 612 ASN A C 1
ATOM 4567 O O . ASN A 1 612 ? -5.798 14.690 1.853 1.00 95.88 612 ASN A O 1
ATOM 4571 N N . ASP A 1 613 ? -5.688 13.289 0.093 1.00 95.81 613 ASP A N 1
ATOM 4572 C CA . ASP A 1 613 ? -6.529 12.232 0.663 1.00 95.81 613 ASP A CA 1
ATOM 4573 C C . ASP A 1 613 ? -5.852 11.577 1.877 1.00 95.81 613 ASP A C 1
ATOM 4575 O O . ASP A 1 613 ? -6.496 11.255 2.874 1.00 95.81 613 ASP A O 1
ATOM 4579 N N . LEU A 1 614 ? -4.519 11.504 1.859 1.00 96.94 614 LEU A N 1
ATOM 4580 C CA . LEU A 1 614 ? -3.705 10.975 2.955 1.00 96.94 614 LEU A CA 1
ATOM 4581 C C . LEU A 1 614 ? -3.414 11.992 4.065 1.00 96.94 614 LEU A C 1
ATOM 4583 O O . LEU A 1 614 ? -2.996 11.612 5.165 1.00 96.94 614 LEU A O 1
ATOM 4587 N N . LYS A 1 615 ? -3.616 13.293 3.815 1.00 96.56 615 LYS A N 1
ATOM 4588 C CA . LYS A 1 615 ? -3.083 14.364 4.673 1.00 96.56 615 LYS A CA 1
ATOM 4589 C C . LYS A 1 615 ? -3.541 14.270 6.124 1.00 96.56 615 LYS A C 1
ATOM 4591 O O . LYS A 1 615 ? -2.784 14.656 7.007 1.00 96.56 615 LYS A O 1
ATOM 4596 N N . THR A 1 616 ? -4.768 13.820 6.387 1.00 97.12 616 THR A N 1
ATOM 4597 C CA . THR A 1 616 ? -5.323 13.791 7.748 1.00 97.12 616 THR A CA 1
ATOM 4598 C C . THR A 1 616 ? -4.563 12.779 8.601 1.00 97.12 616 THR A C 1
ATOM 4600 O O . THR A 1 616 ? -4.042 13.142 9.655 1.00 97.12 616 THR A O 1
ATOM 4603 N N . CYS A 1 617 ? -4.411 11.548 8.102 1.00 97.38 617 CYS A N 1
ATOM 4604 C CA . CYS A 1 617 ? -3.644 10.494 8.766 1.00 97.38 617 CYS A CA 1
ATOM 4605 C C . CYS A 1 617 ? -2.155 10.856 8.857 1.00 97.38 617 CYS A C 1
ATOM 4607 O O . CYS A 1 617 ? -1.562 10.838 9.937 1.00 97.38 617 CYS A O 1
ATOM 4609 N N . VAL A 1 618 ? -1.554 11.281 7.741 1.00 97.81 618 VAL A N 1
ATOM 4610 C CA . VAL A 1 618 ? -0.117 11.581 7.691 1.00 97.81 618 VAL A CA 1
ATOM 4611 C C . VAL A 1 618 ? 0.242 12.755 8.608 1.00 97.81 618 VAL A C 1
ATOM 4613 O O . VAL A 1 618 ? 1.222 12.675 9.352 1.00 97.81 618 VAL A O 1
ATOM 4616 N N . ASN A 1 619 ? -0.549 13.836 8.621 1.00 97.50 619 ASN A N 1
ATOM 4617 C CA . ASN A 1 619 ? -0.292 14.966 9.517 1.00 97.50 619 ASN A CA 1
ATOM 4618 C C . ASN A 1 619 ? -0.499 14.590 10.987 1.00 97.50 619 ASN A C 1
ATOM 4620 O O . ASN A 1 619 ? 0.273 15.050 11.828 1.00 97.50 619 ASN A O 1
ATOM 4624 N N . TYR A 1 620 ? -1.490 13.749 11.305 1.00 96.44 620 TYR A N 1
ATOM 4625 C CA . TYR A 1 620 ? -1.687 13.245 12.664 1.00 96.44 620 TYR A CA 1
ATOM 4626 C C . TYR A 1 620 ? -0.430 12.522 13.171 1.00 96.44 620 TYR A C 1
ATOM 4628 O O . TYR A 1 620 ? 0.150 12.934 14.178 1.00 96.44 620 TYR A O 1
ATOM 4636 N N . HIS A 1 621 ? 0.068 11.529 12.428 1.00 96.19 621 HIS A N 1
ATOM 4637 C CA . HIS A 1 621 ? 1.249 10.763 12.837 1.00 96.19 621 HIS A CA 1
ATOM 4638 C C . HIS A 1 621 ? 2.534 11.588 12.820 1.00 96.19 621 HIS A C 1
ATOM 4640 O O . HIS A 1 621 ? 3.354 11.475 13.731 1.00 96.19 621 HIS A O 1
ATOM 4646 N N . ARG A 1 622 ? 2.699 12.492 11.851 1.00 95.19 622 ARG A N 1
ATOM 4647 C CA . ARG A 1 622 ? 3.830 13.425 11.836 1.00 95.19 622 ARG A CA 1
ATOM 4648 C C . ARG A 1 622 ? 3.842 14.335 13.066 1.00 95.19 622 ARG A C 1
ATOM 4650 O O . ARG A 1 622 ? 4.902 14.557 13.649 1.00 95.19 622 ARG A O 1
ATOM 4657 N N . ASN A 1 623 ? 2.689 14.875 13.456 1.00 94.19 623 ASN A N 1
ATOM 4658 C CA . ASN A 1 623 ? 2.578 15.733 14.635 1.00 94.19 623 ASN A CA 1
ATOM 4659 C C . ASN A 1 623 ? 2.802 14.941 15.926 1.00 94.19 623 ASN A C 1
ATOM 4661 O O . ASN A 1 623 ? 3.464 15.445 16.832 1.00 94.19 623 ASN A O 1
ATOM 4665 N N . LEU A 1 624 ? 2.325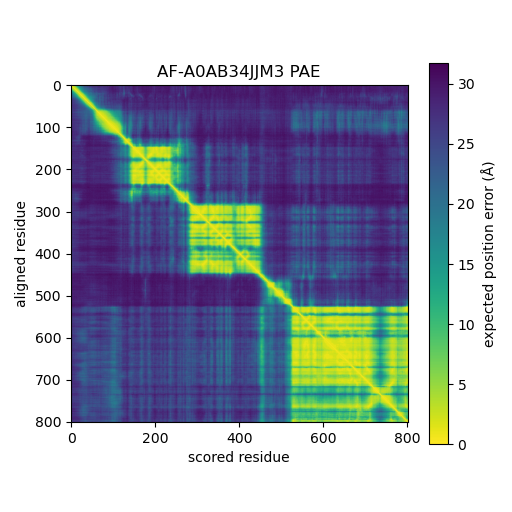 13.695 15.981 1.00 89.38 624 LEU A N 1
ATOM 4666 C CA . LEU A 1 624 ? 2.583 12.777 17.086 1.00 89.38 624 LEU A CA 1
ATOM 4667 C C . LEU A 1 624 ? 4.087 12.511 17.251 1.00 89.38 624 LEU A C 1
ATOM 4669 O O . LEU A 1 624 ? 4.629 12.734 18.331 1.00 89.38 624 LEU A O 1
ATOM 4673 N N . LEU A 1 625 ? 4.789 12.156 16.172 1.00 88.81 625 LEU A N 1
ATOM 4674 C CA . LEU A 1 625 ? 6.246 11.969 16.174 1.00 88.81 625 LEU A CA 1
ATOM 4675 C C . LEU A 1 625 ? 6.990 13.225 16.628 1.00 88.81 625 LEU A C 1
ATOM 4677 O O . LEU A 1 625 ? 7.873 13.165 17.484 1.00 88.81 625 LEU A O 1
ATOM 4681 N N . LYS A 1 626 ? 6.576 14.385 16.109 1.00 88.69 626 LYS A N 1
ATOM 4682 C CA . LYS A 1 626 ? 7.130 15.676 16.516 1.00 88.69 626 LYS A CA 1
ATOM 4683 C C . LYS A 1 626 ? 6.911 15.941 18.008 1.00 88.69 626 LYS A C 1
ATOM 4685 O O . LYS A 1 626 ? 7.816 16.455 18.658 1.00 88.69 626 LYS A O 1
ATOM 4690 N N . SER A 1 627 ? 5.752 15.573 18.560 1.00 87.94 627 SER A N 1
ATOM 4691 C CA . SER A 1 627 ? 5.464 15.701 19.997 1.00 87.94 627 SER A CA 1
ATOM 4692 C C . SER A 1 627 ? 6.348 14.798 20.863 1.00 87.94 627 SER A C 1
ATOM 4694 O O . SER A 1 627 ? 6.657 15.148 21.998 1.00 87.94 627 SER A O 1
ATOM 4696 N N . TRP A 1 628 ? 6.826 13.683 20.305 1.00 84.25 628 TRP A N 1
ATOM 4697 C CA . TRP A 1 628 ? 7.793 12.785 20.942 1.00 84.25 628 TRP A CA 1
ATOM 4698 C C . TRP A 1 628 ? 9.249 13.224 20.752 1.00 84.25 628 TRP A C 1
ATOM 4700 O O . TRP A 1 628 ? 10.162 12.539 21.206 1.00 84.25 628 TRP A O 1
ATOM 4710 N N . GLY A 1 629 ? 9.488 14.346 20.067 1.00 86.38 629 GLY A N 1
ATOM 4711 C CA . GLY A 1 629 ? 10.836 14.795 19.729 1.00 86.38 629 GLY A CA 1
ATOM 4712 C C . GLY A 1 629 ? 11.533 13.908 18.694 1.00 86.38 629 GLY A C 1
ATOM 4713 O O . GLY A 1 629 ? 12.756 13.955 18.596 1.00 86.38 629 GLY A O 1
ATOM 4714 N N . ILE A 1 630 ? 10.780 13.110 17.929 1.00 86.38 630 ILE A N 1
ATOM 4715 C CA . ILE A 1 630 ? 11.299 12.282 16.836 1.00 86.38 630 ILE A CA 1
ATOM 4716 C C . ILE A 1 630 ? 11.074 13.048 15.527 1.00 86.38 630 ILE A C 1
ATOM 4718 O O . ILE A 1 630 ? 9.939 13.113 15.041 1.00 86.38 630 ILE A O 1
ATOM 4722 N N . PRO A 1 631 ? 12.111 13.678 14.949 1.00 87.88 631 PRO A N 1
ATOM 4723 C CA . PRO A 1 631 ? 11.953 14.386 13.694 1.00 87.88 631 PRO A CA 1
ATOM 4724 C C . PRO A 1 631 ? 11.765 13.411 12.531 1.00 87.88 631 PRO A C 1
ATOM 4726 O O . PRO A 1 631 ? 12.291 12.297 12.517 1.00 87.88 631 PRO A O 1
ATOM 4729 N N . LEU A 1 632 ? 11.040 13.874 11.515 1.00 94.56 632 LEU A N 1
ATOM 4730 C CA . LEU A 1 632 ? 10.983 13.192 10.231 1.00 94.56 632 LEU A CA 1
ATOM 4731 C C . LEU A 1 632 ? 12.263 13.525 9.458 1.00 94.56 632 LEU A C 1
ATOM 4733 O O . LEU A 1 632 ? 12.481 14.684 9.101 1.00 94.56 632 LEU A O 1
ATOM 4737 N N . GLU A 1 633 ? 13.115 12.531 9.218 1.00 94.06 633 GLU A N 1
ATOM 4738 C CA . GLU A 1 633 ? 14.425 12.732 8.599 1.00 94.06 633 GLU A CA 1
ATOM 4739 C C . GLU A 1 633 ? 14.297 12.884 7.080 1.00 94.06 633 GLU A C 1
ATOM 4741 O O . GLU A 1 633 ? 14.802 13.859 6.516 1.00 94.06 633 GLU A O 1
ATOM 4746 N N . TYR A 1 634 ? 13.550 11.988 6.429 1.00 96.12 634 TYR A N 1
ATOM 4747 C CA . TYR A 1 634 ? 13.271 12.046 4.994 1.00 96.12 634 TYR A CA 1
ATOM 4748 C C . TYR A 1 634 ? 11.784 11.854 4.678 1.00 96.12 634 TYR A C 1
ATOM 4750 O O . TYR A 1 634 ? 11.062 11.119 5.351 1.00 96.12 634 TYR A O 1
ATOM 4758 N N . ILE A 1 635 ? 11.343 12.489 3.593 1.00 97.88 635 ILE A N 1
ATOM 4759 C CA . ILE A 1 635 ? 10.098 12.143 2.897 1.00 97.88 635 ILE A CA 1
ATOM 4760 C C . ILE A 1 635 ? 10.502 11.500 1.575 1.00 97.88 635 ILE A C 1
ATOM 4762 O O . ILE A 1 635 ? 11.274 12.090 0.822 1.00 97.88 635 ILE A O 1
ATOM 4766 N N . VAL A 1 636 ? 10.031 10.290 1.298 1.00 97.12 636 VAL A N 1
ATOM 4767 C CA . VAL A 1 636 ? 10.475 9.486 0.161 1.00 97.12 636 VAL A CA 1
ATOM 4768 C C . VAL A 1 636 ? 9.305 9.025 -0.702 1.00 97.12 636 VAL A C 1
ATOM 4770 O O . VAL A 1 636 ? 8.174 8.930 -0.233 1.00 97.12 636 VAL A O 1
ATOM 4773 N N . GLY A 1 637 ? 9.560 8.728 -1.973 1.00 96.56 637 GLY A N 1
ATOM 4774 C CA . GLY A 1 637 ? 8.542 8.135 -2.837 1.00 96.56 637 GLY A CA 1
ATOM 4775 C C . GLY A 1 637 ? 9.062 7.737 -4.214 1.00 96.56 637 GLY A C 1
ATOM 4776 O O . GLY A 1 637 ? 10.021 8.317 -4.732 1.00 96.56 637 GLY A O 1
ATOM 4777 N N . HIS A 1 638 ? 8.412 6.742 -4.813 1.00 95.19 638 HIS A N 1
ATOM 4778 C CA . HIS A 1 638 ? 8.701 6.249 -6.160 1.00 95.19 638 HIS A CA 1
ATOM 4779 C C . HIS A 1 638 ? 7.534 6.545 -7.108 1.00 95.19 638 HIS A C 1
ATOM 4781 O O . HIS A 1 638 ? 6.378 6.412 -6.713 1.00 95.19 638 HIS A O 1
ATOM 4787 N N . SER A 1 639 ? 7.821 6.926 -8.355 1.00 94.38 639 SER A N 1
ATO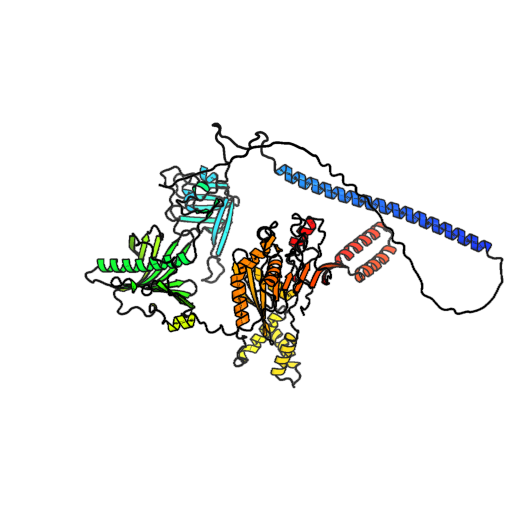M 4788 C CA . SER A 1 639 ? 6.815 7.219 -9.384 1.00 94.38 639 SER A CA 1
ATOM 4789 C C . SER A 1 639 ? 5.753 8.224 -8.893 1.00 94.38 639 SER A C 1
ATOM 4791 O O . SER A 1 639 ? 6.121 9.324 -8.472 1.00 94.38 639 SER A O 1
ATOM 4793 N N . LEU A 1 640 ? 4.459 7.867 -8.910 1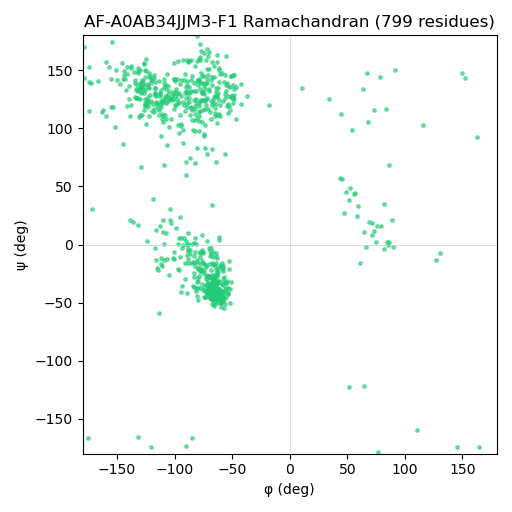.00 94.88 640 LEU A N 1
ATOM 4794 C CA . LEU A 1 640 ? 3.359 8.667 -8.345 1.00 94.88 640 LEU A CA 1
ATOM 4795 C C . LEU A 1 640 ? 3.615 9.054 -6.878 1.00 94.88 640 LEU A C 1
ATOM 4797 O O . LEU A 1 640 ? 3.440 10.214 -6.510 1.00 94.88 640 LEU A O 1
ATOM 4801 N N . GLY A 1 641 ? 4.136 8.132 -6.069 1.00 96.38 641 GLY A N 1
ATOM 4802 C CA . GLY A 1 641 ? 4.496 8.392 -4.678 1.00 96.38 641 GLY A CA 1
ATOM 4803 C C . GLY A 1 641 ? 5.598 9.437 -4.549 1.00 96.38 641 GLY A C 1
ATOM 4804 O O . GLY A 1 641 ? 5.578 10.267 -3.648 1.00 96.38 641 GLY A O 1
ATOM 4805 N N . GLY A 1 642 ? 6.534 9.488 -5.499 1.00 97.19 642 GLY A N 1
ATOM 4806 C CA . GLY A 1 642 ? 7.551 10.540 -5.545 1.00 97.19 642 GLY A CA 1
ATOM 4807 C C . GLY A 1 642 ? 6.965 11.923 -5.860 1.00 97.19 642 GLY A C 1
ATOM 4808 O O . GLY A 1 642 ? 7.408 12.930 -5.298 1.00 97.19 642 GLY A O 1
ATOM 4809 N N . ALA A 1 643 ? 5.936 11.987 -6.709 1.00 96.50 643 ALA A N 1
ATOM 4810 C CA . ALA A 1 643 ? 5.190 13.221 -6.950 1.00 96.50 643 ALA A CA 1
ATOM 4811 C C . ALA A 1 643 ? 4.391 13.660 -5.713 1.00 96.50 643 ALA A C 1
ATOM 4813 O O . ALA A 1 643 ? 4.474 14.824 -5.316 1.00 96.50 643 ALA A O 1
ATOM 4814 N N . ALA A 1 644 ? 3.700 12.724 -5.058 1.00 97.19 644 ALA A N 1
ATOM 4815 C CA . ALA A 1 644 ? 2.978 12.957 -3.810 1.00 97.19 644 ALA A CA 1
ATOM 4816 C C . ALA A 1 644 ? 3.911 13.461 -2.694 1.00 97.19 644 ALA A C 1
ATOM 4818 O O . ALA A 1 644 ? 3.653 14.503 -2.096 1.00 97.19 644 ALA A O 1
ATOM 4819 N N . ALA A 1 645 ? 5.053 12.797 -2.496 1.00 98.06 645 ALA A N 1
ATOM 4820 C CA . ALA A 1 645 ? 6.113 13.180 -1.562 1.00 98.06 645 ALA A CA 1
ATOM 4821 C C . ALA A 1 645 ? 6.626 14.612 -1.795 1.00 98.06 645 ALA A C 1
ATOM 4823 O O . ALA A 1 645 ? 6.871 15.365 -0.846 1.00 98.06 645 ALA A O 1
ATOM 4824 N N . THR A 1 646 ? 6.773 14.997 -3.065 1.00 97.69 646 THR A N 1
ATOM 4825 C CA . THR A 1 646 ? 7.209 16.337 -3.480 1.00 97.69 646 THR A CA 1
ATOM 4826 C C . THR A 1 646 ? 6.171 17.393 -3.104 1.00 97.69 646 THR A C 1
ATOM 4828 O O . THR A 1 646 ? 6.507 18.354 -2.414 1.00 97.69 646 THR A O 1
ATOM 4831 N N . ILE A 1 647 ? 4.909 17.193 -3.495 1.00 97.00 647 ILE A N 1
ATOM 4832 C CA . ILE A 1 647 ? 3.817 18.141 -3.219 1.00 97.00 647 ILE A CA 1
ATOM 4833 C C . ILE A 1 647 ? 3.551 18.239 -1.712 1.00 97.00 647 ILE A C 1
ATOM 4835 O O . ILE A 1 647 ? 3.445 19.338 -1.169 1.00 97.00 647 ILE A O 1
ATOM 4839 N N . TYR A 1 648 ? 3.522 17.106 -1.007 1.00 97.88 648 TYR A N 1
ATOM 4840 C CA . TYR A 1 648 ? 3.341 17.076 0.443 1.00 97.88 648 TYR A CA 1
ATOM 4841 C C . TYR A 1 648 ? 4.436 17.880 1.162 1.00 97.88 648 TYR A C 1
ATOM 4843 O O . TYR A 1 648 ? 4.147 18.653 2.077 1.00 97.88 648 TYR A O 1
ATOM 4851 N N . SER A 1 649 ? 5.691 17.767 0.710 1.00 97.44 649 SER A N 1
ATOM 4852 C CA . SER A 1 649 ? 6.819 18.529 1.266 1.00 97.44 649 SER A CA 1
ATOM 4853 C C . SER A 1 649 ? 6.700 20.044 1.044 1.00 97.44 649 SER A C 1
ATOM 4855 O O . SER A 1 649 ? 7.188 20.815 1.873 1.00 97.44 649 SER A O 1
ATOM 4857 N N . GLU A 1 650 ? 6.068 20.484 -0.049 1.00 96.25 650 GLU A N 1
ATOM 4858 C CA . GLU A 1 650 ? 5.801 21.905 -0.323 1.00 96.25 650 GLU A CA 1
ATOM 4859 C C . GLU A 1 650 ? 4.675 22.456 0.548 1.00 96.25 650 GLU A C 1
ATOM 4861 O O . GLU A 1 650 ? 4.818 23.538 1.117 1.00 96.25 650 GLU A O 1
ATOM 4866 N N . LEU A 1 651 ? 3.578 21.709 0.679 1.00 95.81 651 LEU A N 1
ATOM 4867 C CA . LEU A 1 651 ? 2.359 22.180 1.340 1.00 95.81 651 LEU A CA 1
ATOM 4868 C C . LEU A 1 651 ? 2.397 22.037 2.860 1.00 95.81 651 LEU A C 1
ATOM 4870 O O . LEU A 1 651 ? 1.880 22.887 3.583 1.00 95.81 651 LEU A O 1
ATOM 4874 N N . HIS A 1 652 ? 3.002 20.959 3.352 1.00 96.25 652 HIS A N 1
ATOM 4875 C CA . HIS A 1 652 ? 2.988 20.608 4.769 1.00 96.25 652 HIS A CA 1
ATOM 4876 C C . HIS A 1 652 ? 4.361 20.797 5.427 1.00 96.25 652 HIS A C 1
ATOM 4878 O O . HIS A 1 652 ? 4.512 20.567 6.624 1.00 96.25 652 HIS A O 1
ATOM 4884 N N . GLY A 1 653 ? 5.370 21.243 4.679 1.00 95.56 653 GLY A N 1
ATOM 4885 C CA . GLY A 1 653 ? 6.726 21.489 5.163 1.00 95.56 653 GLY A CA 1
ATOM 4886 C C . GLY A 1 653 ? 7.646 20.277 5.023 1.00 95.56 653 GLY A C 1
ATOM 4887 O O . GLY A 1 653 ? 7.217 19.128 5.118 1.00 95.56 653 GLY A O 1
ATOM 4888 N N . GLN A 1 654 ? 8.936 20.549 4.845 1.00 96.00 654 GLN A N 1
ATOM 4889 C CA . GLN A 1 654 ? 9.956 19.551 4.520 1.00 96.00 654 GLN A CA 1
ATOM 4890 C C . GLN A 1 654 ? 10.389 18.723 5.741 1.00 96.00 654 GLN A C 1
ATOM 4892 O O . GLN A 1 654 ? 10.249 19.155 6.887 1.00 96.00 654 GLN A O 1
ATOM 4897 N N . ALA A 1 655 ? 10.949 17.545 5.474 1.00 95.94 655 ALA A N 1
ATOM 4898 C CA . ALA A 1 655 ? 11.709 16.769 6.448 1.00 95.94 655 ALA A CA 1
ATOM 4899 C C . ALA A 1 655 ? 13.102 17.376 6.708 1.00 95.94 655 ALA A C 1
ATOM 4901 O O . ALA A 1 655 ? 13.603 18.191 5.921 1.00 95.94 655 ALA A O 1
ATOM 4902 N N . ASP A 1 656 ? 13.750 16.946 7.791 1.00 94.88 656 ASP A N 1
ATOM 4903 C CA . ASP A 1 656 ? 15.015 17.503 8.286 1.00 94.88 656 ASP A CA 1
ATOM 4904 C C . ASP A 1 656 ? 16.179 17.344 7.314 1.00 94.88 656 ASP A C 1
ATOM 4906 O O . ASP A 1 656 ? 17.078 18.189 7.290 1.00 94.88 656 ASP A O 1
ATOM 4910 N N . ARG A 1 657 ? 16.159 16.328 6.450 1.00 94.44 657 ARG A N 1
ATOM 4911 C CA . ARG A 1 657 ? 17.126 16.161 5.357 1.00 94.44 657 ARG A CA 1
ATOM 4912 C C . ARG A 1 657 ? 16.533 16.404 3.975 1.00 94.44 657 ARG A C 1
ATOM 4914 O O . ARG A 1 657 ? 17.291 16.664 3.044 1.00 94.44 657 ARG A O 1
ATOM 4921 N N . GLY A 1 658 ? 15.210 16.467 3.860 1.00 96.19 658 GLY A N 1
ATOM 4922 C CA . GLY A 1 658 ? 14.496 16.853 2.644 1.00 96.19 658 GLY A CA 1
ATOM 4923 C C . GLY A 1 658 ? 13.747 15.695 1.990 1.00 96.19 658 GLY A C 1
ATOM 4924 O O . GLY A 1 658 ? 13.434 14.695 2.635 1.00 96.19 658 GLY A O 1
ATOM 4925 N N . VAL A 1 659 ? 13.435 15.856 0.704 1.00 97.44 659 VAL A N 1
ATOM 4926 C CA . VAL A 1 659 ? 12.661 14.878 -0.075 1.00 97.44 659 VAL A CA 1
ATOM 4927 C C . VAL A 1 659 ? 13.568 13.989 -0.933 1.00 97.44 659 VAL A C 1
ATOM 4929 O O . VAL A 1 659 ? 14.542 14.470 -1.513 1.00 97.44 659 VAL A O 1
ATOM 4932 N N . VAL A 1 660 ? 13.270 12.694 -1.037 1.00 97.31 660 VAL A N 1
ATOM 4933 C CA . VAL A 1 660 ? 13.993 11.748 -1.900 1.00 97.31 660 VAL A CA 1
ATOM 4934 C C . VAL A 1 660 ? 13.023 11.080 -2.861 1.00 97.31 660 VAL A C 1
ATOM 4936 O O . VAL A 1 660 ? 12.103 10.385 -2.448 1.00 97.31 660 VAL A O 1
ATOM 4939 N N . THR A 1 661 ? 13.222 11.279 -4.158 1.00 97.31 661 THR A N 1
ATOM 4940 C CA . THR A 1 661 ? 12.297 10.776 -5.181 1.00 97.31 661 THR A CA 1
ATOM 4941 C C . THR A 1 661 ? 12.996 9.870 -6.179 1.00 97.31 661 THR A C 1
ATOM 4943 O O . THR A 1 661 ? 14.143 10.123 -6.549 1.00 97.31 661 THR A O 1
ATOM 4946 N N . PHE A 1 662 ? 12.290 8.839 -6.638 1.00 95.75 662 PHE A N 1
ATOM 4947 C CA . PHE A 1 662 ? 12.763 7.881 -7.640 1.00 95.75 662 PHE A CA 1
ATOM 4948 C C . PHE A 1 662 ? 11.772 7.839 -8.800 1.00 95.75 662 PHE A C 1
ATOM 4950 O O . PHE A 1 662 ? 10.591 7.587 -8.576 1.00 95.75 662 PHE A O 1
ATOM 4957 N N . GLY A 1 663 ? 12.216 8.137 -10.023 1.00 94.38 663 GLY A N 1
ATOM 4958 C CA . GLY A 1 663 ? 11.349 8.079 -11.208 1.00 94.38 663 GLY A CA 1
ATOM 4959 C C . GLY A 1 663 ? 10.109 8.984 -11.129 1.00 94.38 663 GLY A C 1
ATOM 4960 O O . GLY A 1 663 ? 9.087 8.691 -11.739 1.00 94.38 663 GLY A O 1
ATOM 4961 N N . ALA A 1 664 ? 10.147 10.057 -10.329 1.00 95.25 664 ALA A N 1
ATOM 4962 C CA . ALA A 1 664 ? 8.975 10.899 -10.096 1.00 95.25 664 ALA A CA 1
ATOM 4963 C C . ALA A 1 664 ? 8.668 11.811 -11.301 1.00 95.25 664 ALA A C 1
ATOM 4965 O O . ALA A 1 664 ? 9.603 12.402 -11.865 1.00 95.25 664 ALA A O 1
ATOM 4966 N N . PRO A 1 665 ? 7.385 11.978 -11.677 1.00 95.00 665 PRO A N 1
ATOM 4967 C CA . PRO A 1 665 ? 6.980 12.919 -12.713 1.00 95.00 665 PRO A CA 1
ATOM 4968 C C . PRO A 1 665 ? 7.096 14.371 -12.232 1.00 95.00 665 PRO A C 1
ATOM 4970 O O . PRO A 1 665 ? 7.285 14.661 -11.050 1.00 95.00 665 PRO A O 1
ATOM 4973 N N . LYS A 1 666 ? 6.991 15.309 -13.174 1.00 95.25 666 LYS A N 1
ATOM 4974 C CA . LYS A 1 666 ? 6.955 16.749 -12.883 1.00 95.25 666 LYS A CA 1
ATOM 4975 C C . LYS A 1 666 ? 5.661 17.107 -12.151 1.00 95.25 666 LYS A C 1
ATOM 4977 O O . LYS A 1 666 ? 4.595 16.665 -12.563 1.00 95.25 666 LYS A O 1
ATOM 4982 N N . THR A 1 667 ? 5.741 17.954 -11.128 1.00 94.94 667 THR A N 1
ATOM 4983 C CA . THR A 1 667 ? 4.590 18.243 -10.253 1.00 94.94 667 THR A CA 1
ATOM 4984 C C . THR A 1 667 ? 4.085 19.678 -10.316 1.00 94.94 667 THR A C 1
ATOM 4986 O O . THR A 1 667 ? 2.944 19.906 -9.937 1.00 94.94 667 THR A O 1
ATOM 4989 N N . ASN A 1 668 ? 4.895 20.639 -10.776 1.00 92.81 668 ASN A N 1
ATOM 4990 C CA . ASN A 1 668 ? 4.637 22.069 -10.561 1.00 92.81 668 ASN A CA 1
ATOM 4991 C C . ASN A 1 668 ? 4.698 22.910 -11.829 1.00 92.81 668 ASN A C 1
ATOM 4993 O O . ASN A 1 668 ? 5.667 22.799 -12.564 1.00 92.81 668 ASN A O 1
ATOM 4997 N N . LEU A 1 669 ? 3.768 23.839 -12.053 1.00 91.00 669 LEU A N 1
ATOM 4998 C CA . LEU A 1 669 ? 3.901 24.813 -13.155 1.00 91.00 669 LEU A CA 1
ATOM 4999 C C . LEU A 1 669 ? 4.930 25.919 -12.833 1.00 91.00 669 LEU A C 1
ATOM 5001 O O . LEU A 1 669 ? 5.556 26.498 -13.726 1.00 91.00 669 LEU A O 1
ATOM 5005 N N . ASN A 1 670 ? 5.162 26.180 -11.544 1.00 87.69 670 ASN A N 1
ATOM 5006 C CA . ASN A 1 670 ? 6.084 27.211 -11.071 1.00 87.69 670 ASN A CA 1
ATOM 5007 C C . ASN A 1 670 ? 7.466 26.657 -10.707 1.00 87.69 670 ASN A C 1
ATOM 5009 O O . ASN A 1 670 ? 7.647 25.478 -10.413 1.00 87.69 670 ASN A O 1
ATOM 5013 N N . SER A 1 671 ? 8.471 27.535 -10.713 1.00 78.69 671 SER A N 1
ATOM 5014 C CA . SER A 1 671 ? 9.813 27.212 -10.221 1.00 78.69 671 SER A CA 1
ATOM 5015 C C . SER A 1 671 ? 9.858 27.309 -8.695 1.00 78.69 671 SER A C 1
ATOM 5017 O O . SER A 1 671 ? 10.262 28.337 -8.153 1.00 78.69 671 SER A O 1
ATOM 5019 N N . ALA A 1 672 ? 9.437 26.249 -8.011 1.00 86.31 672 ALA A N 1
ATOM 5020 C CA . ALA A 1 672 ? 9.778 26.038 -6.608 1.00 86.31 672 ALA A CA 1
ATOM 5021 C C . ALA A 1 672 ? 11.094 25.248 -6.496 1.00 86.31 672 ALA A C 1
ATOM 5023 O O . ALA A 1 672 ? 11.531 24.597 -7.447 1.00 86.31 672 ALA A O 1
ATOM 5024 N N . SER A 1 673 ? 11.754 25.347 -5.342 1.00 92.94 673 SER A N 1
ATOM 5025 C CA . SER A 1 673 ? 12.988 24.615 -5.052 1.00 92.94 673 SER A CA 1
ATOM 5026 C C . SER A 1 673 ? 12.870 23.929 -3.699 1.00 92.94 673 SER A C 1
ATOM 5028 O O . SER A 1 673 ? 12.905 24.576 -2.653 1.00 92.94 673 SER A O 1
ATOM 5030 N N . LEU A 1 674 ? 12.780 22.607 -3.727 1.00 95.62 674 LEU A N 1
ATOM 5031 C CA . LEU A 1 674 ? 12.810 21.739 -2.563 1.00 95.62 674 LEU A CA 1
ATOM 5032 C C . LEU A 1 674 ? 14.222 21.211 -2.327 1.00 95.62 674 LEU A C 1
ATOM 5034 O O . LEU A 1 674 ? 14.930 20.787 -3.253 1.00 95.62 674 LEU A O 1
ATOM 5038 N N . ARG A 1 675 ? 14.632 21.189 -1.058 1.00 97.06 675 ARG A N 1
ATOM 5039 C CA . ARG A 1 675 ? 15.849 20.490 -0.657 1.00 97.06 675 ARG A CA 1
ATOM 5040 C C . ARG A 1 675 ? 15.595 18.992 -0.745 1.00 97.06 675 ARG A C 1
ATOM 5042 O O . ARG A 1 675 ? 14.633 18.486 -0.172 1.00 97.06 675 ARG A O 1
ATOM 5049 N N . GLY A 1 676 ? 16.455 18.290 -1.468 1.00 96.50 676 GLY A N 1
ATOM 5050 C CA . GLY A 1 676 ? 16.282 16.862 -1.655 1.00 96.50 676 GLY A CA 1
ATOM 5051 C C . GLY A 1 676 ? 17.116 16.292 -2.786 1.00 96.50 676 GLY A C 1
ATOM 5052 O O . GLY A 1 676 ? 17.916 16.999 -3.404 1.00 96.50 676 GLY A O 1
ATOM 5053 N N . TRP A 1 677 ? 16.885 15.013 -3.057 1.00 97.31 677 TRP A N 1
ATOM 5054 C CA . TRP A 1 677 ? 17.538 14.237 -4.099 1.00 97.31 677 TRP A CA 1
ATOM 5055 C C . TRP A 1 677 ? 16.487 13.610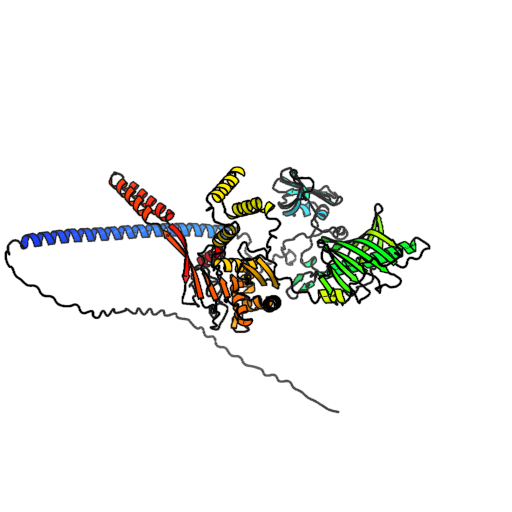 -5.002 1.00 97.31 677 TRP A C 1
ATOM 5057 O O . TRP A 1 677 ? 15.515 13.013 -4.544 1.00 97.31 677 TRP A O 1
ATOM 5067 N N . ARG A 1 678 ? 16.689 13.738 -6.303 1.00 96.44 678 ARG A N 1
ATOM 5068 C CA . ARG A 1 678 ? 15.856 13.127 -7.325 1.00 96.44 678 ARG A CA 1
ATOM 5069 C C . ARG A 1 678 ? 16.708 12.187 -8.143 1.00 96.44 678 ARG A C 1
ATOM 5071 O O . ARG A 1 678 ? 17.685 12.607 -8.757 1.00 96.44 678 ARG A O 1
ATOM 5078 N N . PHE A 1 679 ? 16.313 10.931 -8.143 1.00 95.69 679 PHE A N 1
ATOM 5079 C CA . PHE A 1 679 ? 16.938 9.870 -8.899 1.00 95.69 679 PHE A CA 1
ATOM 5080 C C . PHE A 1 679 ? 16.060 9.542 -10.099 1.00 95.69 679 PHE A C 1
ATOM 5082 O O . PHE A 1 679 ? 14.869 9.272 -9.952 1.00 95.69 679 PHE A O 1
ATOM 5089 N N . ILE A 1 680 ? 16.640 9.591 -11.291 1.00 94.00 680 ILE A N 1
ATOM 5090 C CA . ILE A 1 680 ? 15.948 9.278 -12.543 1.00 94.00 680 ILE A CA 1
ATOM 5091 C C . ILE A 1 680 ? 16.727 8.212 -13.290 1.00 94.00 680 ILE A C 1
ATOM 5093 O O . ILE A 1 680 ? 17.952 8.234 -13.268 1.00 94.00 680 ILE A O 1
ATOM 5097 N N . HIS A 1 681 ? 16.048 7.299 -13.969 1.00 91.75 681 HIS A N 1
ATOM 5098 C CA . HIS A 1 681 ? 16.708 6.424 -14.926 1.00 91.75 681 HIS A CA 1
ATOM 5099 C C . HIS A 1 681 ? 16.668 7.054 -16.326 1.00 91.75 681 HIS A C 1
ATOM 5101 O O . HIS A 1 681 ? 15.671 7.668 -16.704 1.00 91.75 681 HIS A O 1
ATOM 5107 N N . ARG A 1 682 ? 17.747 6.918 -17.106 1.00 89.00 682 ARG A N 1
ATOM 5108 C CA . ARG A 1 682 ? 17.855 7.486 -18.463 1.00 89.00 682 ARG A CA 1
ATOM 5109 C C . ARG A 1 682 ? 16.733 7.032 -19.391 1.00 89.00 682 ARG A C 1
ATOM 5111 O O . ARG A 1 682 ? 16.244 7.814 -20.199 1.00 89.00 682 ARG A O 1
ATOM 5118 N N . ASP A 1 683 ? 16.351 5.769 -19.252 1.00 87.81 683 ASP A N 1
ATOM 5119 C CA . ASP A 1 683 ? 15.325 5.122 -20.071 1.00 87.81 683 ASP A CA 1
ATOM 5120 C C . ASP A 1 683 ? 13.936 5.132 -19.408 1.00 87.81 683 ASP A C 1
ATOM 5122 O O . ASP A 1 683 ? 13.008 4.525 -19.933 1.00 87.81 683 ASP A O 1
ATOM 5126 N N . ASP A 1 684 ? 13.777 5.800 -18.260 1.00 87.44 684 ASP A N 1
ATOM 5127 C CA . ASP A 1 684 ? 12.473 5.964 -17.611 1.00 87.44 684 ASP A CA 1
ATOM 5128 C C . ASP A 1 684 ? 11.742 7.189 -18.198 1.00 87.44 684 ASP A C 1
ATOM 5130 O O . ASP A 1 684 ? 12.239 8.321 -18.106 1.00 87.44 684 ASP A O 1
ATOM 5134 N N . PRO A 1 685 ? 10.563 7.003 -18.823 1.00 88.94 685 PRO A N 1
ATOM 5135 C CA . PRO A 1 685 ? 9.806 8.101 -19.403 1.00 88.94 685 PRO A CA 1
ATOM 5136 C C . PRO A 1 685 ? 9.031 8.933 -18.371 1.00 88.94 685 PRO A C 1
ATOM 5138 O O . PRO A 1 685 ? 8.636 10.053 -18.706 1.00 88.94 685 PRO A O 1
ATOM 5141 N N . VAL A 1 686 ? 8.806 8.449 -17.145 1.00 90.94 686 VAL A N 1
ATOM 5142 C CA . VAL A 1 686 ? 7.947 9.114 -16.145 1.00 90.94 686 VAL A CA 1
ATOM 5143 C C . VAL A 1 686 ? 8.486 10.494 -15.731 1.00 90.94 686 VAL A C 1
ATOM 5145 O O . VAL A 1 686 ? 7.709 11.451 -15.718 1.00 90.94 686 VAL A O 1
ATOM 5148 N N . PRO A 1 687 ? 9.801 10.696 -15.505 1.00 92.62 687 PRO A N 1
ATOM 5149 C CA . PRO A 1 687 ? 10.354 12.020 -15.212 1.00 92.62 687 PRO A CA 1
ATOM 5150 C C . PRO A 1 687 ? 10.331 13.015 -16.385 1.00 92.62 687 PRO A C 1
ATOM 5152 O O . PRO A 1 687 ? 10.737 14.167 -16.207 1.00 92.62 687 PRO A O 1
ATOM 5155 N N . SER A 1 688 ? 9.936 12.597 -17.591 1.00 90.88 688 SER A N 1
ATOM 5156 C CA . SER A 1 688 ? 9.922 13.448 -18.789 1.00 90.88 688 SER A CA 1
ATOM 5157 C C . SER A 1 688 ? 8.632 14.286 -18.903 1.00 90.88 688 SER A C 1
ATOM 5159 O O . SER A 1 688 ? 7.867 14.421 -17.953 1.00 90.88 688 SER A O 1
ATOM 5161 N N . ASN A 1 689 ? 8.374 14.876 -20.077 1.00 87.62 689 ASN A N 1
ATOM 5162 C CA . ASN A 1 689 ? 7.085 15.522 -20.374 1.00 87.62 689 ASN A CA 1
ATOM 5163 C C . ASN A 1 689 ? 5.958 14.512 -20.653 1.00 87.62 689 ASN A C 1
ATOM 5165 O O . ASN A 1 689 ? 4.818 14.927 -20.844 1.00 87.62 689 ASN A O 1
ATOM 5169 N N . MET A 1 690 ? 6.286 13.215 -20.734 1.00 84.31 690 MET A N 1
ATOM 5170 C CA . MET A 1 690 ? 5.366 12.130 -21.092 1.00 84.31 690 MET A CA 1
ATOM 5171 C C . MET A 1 690 ? 4.679 12.365 -22.441 1.00 84.31 690 MET A C 1
ATOM 5173 O O . MET A 1 690 ? 3.482 12.165 -22.613 1.00 84.31 690 MET A O 1
ATOM 5177 N N . CYS A 1 691 ? 5.456 12.804 -23.434 1.00 81.00 691 CYS A N 1
ATOM 5178 C CA . CYS A 1 691 ? 4.931 13.165 -24.751 1.00 81.00 691 CYS A CA 1
ATOM 5179 C C . CYS A 1 691 ? 4.260 12.022 -25.518 1.00 81.00 691 CYS A C 1
ATOM 5181 O O . CYS A 1 691 ? 3.411 12.282 -26.364 1.00 81.00 691 CYS A O 1
ATOM 5183 N N . PHE A 1 692 ? 4.553 10.773 -25.160 1.00 76.25 692 PHE A N 1
ATOM 5184 C CA . PHE A 1 692 ? 3.836 9.606 -25.672 1.00 76.25 692 PHE A CA 1
ATOM 5185 C C . PHE A 1 692 ? 2.346 9.570 -25.264 1.00 76.25 692 PHE A C 1
ATOM 5187 O O . PHE A 1 692 ? 1.577 8.857 -25.895 1.00 76.25 692 PHE A O 1
ATOM 5194 N N . LEU A 1 693 ? 1.931 10.364 -24.265 1.00 77.31 693 LEU A N 1
ATOM 5195 C CA . LEU A 1 693 ? 0.539 10.551 -23.821 1.00 77.31 693 LEU A CA 1
ATOM 5196 C C . LEU A 1 693 ? -0.014 11.952 -24.147 1.00 77.31 693 LEU A C 1
ATOM 5198 O O . LEU A 1 693 ? -0.933 12.420 -23.483 1.00 77.31 693 LEU A O 1
ATOM 5202 N N . GLY A 1 694 ? 0.568 12.670 -25.113 1.00 80.62 694 GLY A N 1
ATOM 5203 C CA . GLY A 1 694 ? 0.126 14.032 -25.457 1.00 80.62 694 GLY A CA 1
ATOM 5204 C C . GLY A 1 694 ? 0.807 15.156 -24.664 1.00 80.62 694 GLY A C 1
ATOM 5205 O O . GLY A 1 694 ? 0.295 16.266 -24.595 1.00 80.62 694 GLY A O 1
ATOM 5206 N N . CYS A 1 695 ? 1.983 14.889 -24.091 1.00 84.44 695 CYS A N 1
ATOM 5207 C CA . CYS A 1 695 ? 2.835 15.857 -23.380 1.00 84.44 695 CYS A CA 1
ATOM 5208 C C . CYS A 1 695 ? 2.161 16.589 -22.196 1.00 84.44 695 CYS A C 1
ATOM 5210 O O . CYS A 1 695 ? 2.368 17.797 -22.034 1.00 84.44 695 CYS A O 1
ATOM 5212 N N . PRO A 1 696 ? 1.408 15.906 -21.320 1.00 84.19 696 PRO A N 1
ATOM 5213 C CA . PRO A 1 696 ? 0.628 16.587 -20.284 1.00 84.19 696 PRO A CA 1
ATOM 5214 C C . PRO A 1 696 ? 1.473 17.350 -19.259 1.00 84.19 696 PRO A C 1
ATOM 5216 O O . PRO A 1 696 ? 1.023 18.298 -18.616 1.00 84.19 696 PRO A O 1
ATOM 5219 N N . LEU A 1 697 ? 2.749 16.985 -19.138 1.00 89.31 697 LEU A N 1
ATOM 5220 C CA . LEU A 1 697 ? 3.678 17.600 -18.199 1.00 89.31 697 LEU A CA 1
ATOM 5221 C C . LEU A 1 697 ? 4.590 18.654 -18.846 1.00 89.31 697 LEU A C 1
ATOM 5223 O O . LEU A 1 697 ? 5.568 19.071 -18.226 1.00 89.31 697 LEU A O 1
ATOM 5227 N N . ILE A 1 698 ? 4.294 19.119 -20.068 1.00 89.75 698 ILE A N 1
ATOM 5228 C CA . ILE A 1 698 ? 5.138 20.102 -20.774 1.00 89.75 698 ILE A CA 1
ATOM 5229 C C . ILE A 1 698 ? 5.263 21.436 -20.025 1.00 89.75 698 ILE A C 1
ATOM 5231 O O . ILE A 1 698 ? 6.352 22.006 -19.977 1.00 89.75 698 ILE A O 1
ATOM 5235 N N . GLY A 1 699 ? 4.179 21.898 -19.394 1.00 89.75 699 GLY A N 1
ATOM 5236 C CA . GLY A 1 699 ? 4.167 23.109 -18.567 1.00 89.75 699 GLY A CA 1
ATOM 5237 C C . GLY A 1 699 ? 4.706 22.898 -17.152 1.00 89.75 699 GLY A C 1
ATOM 5238 O O . GLY A 1 699 ? 5.007 23.867 -16.458 1.00 89.75 699 GLY A O 1
ATOM 5239 N N . HIS A 1 700 ? 4.855 21.642 -16.728 1.00 93.06 700 HIS A N 1
ATOM 5240 C CA . HIS A 1 700 ? 5.293 21.302 -15.385 1.00 93.06 700 HIS A CA 1
ATOM 5241 C C . HIS A 1 700 ? 6.831 21.243 -15.293 1.00 93.06 700 HIS A C 1
ATOM 5243 O O . HIS A 1 700 ? 7.567 21.056 -16.271 1.00 93.06 700 HIS A O 1
ATOM 5249 N N . LYS A 1 701 ? 7.332 21.399 -14.074 1.00 94.44 701 LYS A N 1
ATOM 5250 C CA . LYS A 1 701 ? 8.734 21.493 -13.690 1.00 94.44 701 LYS A CA 1
ATOM 5251 C C . LYS A 1 701 ? 9.013 20.555 -12.529 1.00 94.44 701 LYS A C 1
ATOM 5253 O O . LYS A 1 701 ? 8.147 20.255 -11.705 1.00 94.44 701 LYS A O 1
ATOM 5258 N N . HIS A 1 702 ? 10.260 20.113 -12.480 1.00 95.44 702 HIS A N 1
ATOM 5259 C CA . HIS A 1 702 ? 10.834 19.456 -11.318 1.00 95.44 702 HIS A CA 1
ATOM 5260 C C . HIS A 1 702 ? 11.320 20.515 -10.339 1.00 95.44 702 HIS A C 1
ATOM 5262 O O . HIS A 1 702 ? 11.931 21.507 -10.740 1.00 95.44 702 HIS A O 1
ATOM 5268 N N . VAL A 1 703 ? 11.074 20.275 -9.056 1.00 95.88 703 VAL A N 1
ATOM 5269 C CA . VAL A 1 703 ? 11.381 21.228 -7.978 1.00 95.88 703 VAL A CA 1
ATOM 5270 C C . VAL A 1 703 ? 12.433 20.700 -7.006 1.00 95.88 703 VAL A C 1
ATOM 5272 O O . VAL A 1 703 ? 13.007 21.467 -6.244 1.00 95.88 703 VAL A O 1
ATOM 5275 N N . VAL A 1 704 ? 12.752 19.404 -7.043 1.00 96.25 704 VAL A N 1
ATOM 5276 C CA . VAL A 1 704 ? 13.799 18.812 -6.198 1.00 96.25 704 VAL A CA 1
ATOM 5277 C C . VAL A 1 704 ? 15.188 19.185 -6.729 1.00 96.25 704 VAL A C 1
ATOM 5279 O O . VAL A 1 704 ? 15.507 18.951 -7.896 1.00 96.25 704 VAL A O 1
ATOM 5282 N N . SER A 1 705 ? 16.009 19.779 -5.862 1.00 94.81 705 SER A N 1
ATOM 5283 C CA . SER A 1 705 ? 17.236 20.502 -6.235 1.00 94.81 705 SER A CA 1
ATOM 5284 C C . SER A 1 705 ? 18.407 19.642 -6.724 1.00 94.81 705 SER A C 1
ATOM 5286 O O . SER A 1 705 ? 19.070 20.033 -7.683 1.00 94.81 705 SER A O 1
ATOM 5288 N N . ARG A 1 706 ? 18.705 18.496 -6.094 1.00 95.62 706 ARG A N 1
ATOM 5289 C CA . ARG A 1 706 ? 19.833 17.636 -6.503 1.00 95.62 706 ARG A CA 1
ATOM 5290 C C . ARG A 1 706 ? 19.327 16.517 -7.398 1.00 95.62 706 ARG A C 1
ATOM 5292 O O . ARG A 1 706 ? 18.480 15.741 -6.969 1.00 95.62 706 ARG A O 1
ATOM 5299 N N . VAL A 1 707 ? 19.858 16.401 -8.614 1.00 95.50 707 VAL A N 1
ATOM 5300 C CA . VAL A 1 707 ? 19.413 15.387 -9.579 1.00 95.50 707 VAL A CA 1
ATOM 5301 C C . VAL A 1 707 ? 20.547 14.432 -9.913 1.00 95.50 707 VAL A C 1
ATOM 5303 O O . VAL A 1 707 ? 21.654 14.850 -10.252 1.00 95.50 707 VAL A O 1
ATOM 5306 N N . TYR A 1 708 ? 20.244 13.143 -9.837 1.00 95.62 708 TYR A N 1
ATOM 5307 C CA . TYR A 1 708 ? 21.126 12.056 -10.221 1.00 95.62 708 TYR A CA 1
ATOM 5308 C C . TYR A 1 708 ? 20.439 11.196 -11.270 1.00 95.62 708 TYR A C 1
ATOM 5310 O O . TYR A 1 708 ? 19.267 10.850 -11.137 1.00 95.62 708 TYR A O 1
ATOM 5318 N N . GLU A 1 709 ? 21.181 10.846 -12.308 1.00 94.31 709 GLU A N 1
ATOM 5319 C CA . GLU A 1 709 ? 20.729 9.939 -13.350 1.00 94.31 709 GLU A CA 1
ATOM 5320 C C . GLU A 1 709 ? 21.443 8.603 -13.228 1.00 94.31 709 GLU A C 1
ATOM 5322 O O . GLU A 1 709 ? 22.676 8.531 -13.211 1.00 94.31 709 GLU A O 1
ATOM 5327 N N . TYR A 1 710 ? 20.628 7.561 -13.185 1.00 92.31 710 TYR A N 1
ATOM 5328 C CA . TYR A 1 710 ? 20.998 6.178 -13.369 1.00 92.31 710 TYR A CA 1
ATOM 5329 C C . TYR A 1 710 ? 20.956 5.821 -14.846 1.00 92.31 710 TYR A C 1
ATOM 5331 O O . TYR A 1 710 ? 20.022 6.180 -15.565 1.00 92.31 710 TYR A O 1
ATOM 5339 N N . TYR A 1 711 ? 21.979 5.117 -15.302 1.00 89.12 711 TYR A N 1
ATOM 5340 C CA . TYR A 1 711 ? 22.057 4.657 -16.676 1.00 89.12 711 TYR A CA 1
ATOM 5341 C C . TYR A 1 711 ? 22.869 3.373 -16.751 1.00 89.12 711 TYR A C 1
ATOM 5343 O O . TYR A 1 711 ? 23.793 3.150 -15.961 1.00 89.12 711 TYR A O 1
ATOM 5351 N N . ASP A 1 712 ? 22.528 2.555 -17.737 1.00 87.00 712 ASP A N 1
ATOM 5352 C CA . ASP A 1 712 ? 23.307 1.381 -18.082 1.00 87.00 712 ASP A CA 1
ATOM 5353 C C . ASP A 1 712 ? 24.346 1.777 -19.133 1.00 87.00 712 ASP A C 1
ATOM 5355 O O . ASP A 1 712 ? 24.032 2.361 -20.173 1.00 87.00 712 ASP A O 1
ATOM 5359 N N . GLU A 1 713 ? 25.609 1.479 -18.855 1.00 88.56 713 GLU A N 1
ATOM 5360 C CA . GLU A 1 713 ? 26.705 1.662 -19.794 1.00 88.56 713 GLU A CA 1
ATOM 5361 C C . GLU A 1 713 ? 27.209 0.292 -20.225 1.00 88.56 713 GLU A C 1
ATOM 5363 O O . GLU A 1 713 ? 27.600 -0.526 -19.394 1.00 88.56 713 GLU A O 1
ATOM 5368 N N . LEU A 1 714 ? 27.191 0.028 -21.531 1.00 86.25 714 LEU A N 1
ATOM 5369 C CA . LEU A 1 714 ? 27.795 -1.179 -22.070 1.00 86.25 714 LEU A CA 1
ATOM 5370 C C . LEU A 1 714 ? 29.318 -1.019 -22.018 1.00 86.25 714 LEU A C 1
ATOM 5372 O O . LEU A 1 714 ? 29.899 -0.309 -22.839 1.00 86.25 714 LEU A O 1
ATOM 5376 N N . THR A 1 715 ? 29.961 -1.662 -21.050 1.00 86.25 715 THR A N 1
ATOM 5377 C CA . THR A 1 715 ? 31.416 -1.707 -20.929 1.00 86.25 715 THR A CA 1
ATOM 5378 C C . THR A 1 715 ? 31.910 -3.026 -21.511 1.00 86.25 715 THR A C 1
ATOM 5380 O O . THR A 1 715 ? 31.517 -4.111 -21.085 1.00 86.25 715 THR A O 1
ATOM 5383 N N . CYS A 1 716 ? 32.756 -2.951 -22.534 1.00 85.88 716 CYS A N 1
ATOM 5384 C CA . CYS A 1 716 ? 33.356 -4.128 -23.158 1.00 85.88 716 CYS A CA 1
ATOM 5385 C C . CYS A 1 716 ? 34.823 -4.219 -22.738 1.00 85.88 716 CYS A C 1
ATOM 5387 O O . CYS A 1 716 ? 35.568 -3.246 -22.854 1.00 85.88 716 CYS A O 1
ATOM 5389 N N . TRP A 1 717 ? 35.230 -5.370 -22.200 1.00 79.44 717 TRP A N 1
ATOM 5390 C CA . TRP A 1 717 ? 36.601 -5.593 -21.738 1.00 79.44 717 TRP A CA 1
ATOM 5391 C C . TRP A 1 717 ? 37.534 -5.900 -22.915 1.00 79.44 717 TRP A C 1
ATOM 5393 O O . TRP A 1 717 ? 37.517 -7.011 -23.445 1.00 79.44 717 TRP A O 1
ATOM 5403 N N . ASP A 1 718 ? 38.382 -4.937 -23.275 1.00 76.81 718 ASP A N 1
ATOM 5404 C CA . ASP A 1 718 ? 39.225 -5.004 -24.478 1.00 76.81 718 ASP A CA 1
ATOM 5405 C C . ASP A 1 718 ? 40.371 -6.034 -24.362 1.00 76.81 718 ASP A C 1
ATOM 5407 O O . ASP A 1 718 ? 40.597 -6.836 -25.263 1.00 76.81 718 ASP A O 1
ATOM 5411 N N . GLU A 1 719 ? 41.035 -6.144 -23.204 1.00 81.75 719 GLU A N 1
ATOM 5412 C CA . GLU A 1 719 ? 42.288 -6.921 -23.080 1.00 81.75 719 GLU A CA 1
ATOM 5413 C C . GLU A 1 719 ? 42.171 -8.426 -23.405 1.00 81.75 719 GLU A C 1
ATOM 5415 O O . GLU A 1 719 ? 43.126 -9.055 -23.876 1.00 81.75 719 GLU A O 1
ATOM 5420 N N . ARG A 1 720 ? 41.022 -9.068 -23.138 1.00 77.25 720 ARG A N 1
ATOM 5421 C CA . ARG A 1 720 ? 40.828 -10.488 -23.510 1.00 77.25 720 ARG A CA 1
ATOM 5422 C C . ARG A 1 720 ? 40.533 -10.649 -24.992 1.00 77.25 720 ARG A C 1
ATOM 5424 O O . ARG A 1 720 ? 40.990 -11.635 -25.576 1.00 77.25 720 ARG A O 1
ATOM 5431 N N . VAL A 1 721 ? 39.776 -9.711 -25.557 1.00 79.00 721 VAL A N 1
ATOM 5432 C CA . VAL A 1 721 ? 39.434 -9.687 -26.977 1.00 79.00 721 VAL A CA 1
ATOM 5433 C C . VAL A 1 721 ? 40.714 -9.453 -27.772 1.00 79.00 721 VAL A C 1
ATOM 5435 O O . VAL A 1 721 ? 41.058 -10.305 -28.585 1.00 79.00 721 VAL A O 1
ATOM 5438 N N . GLU A 1 722 ? 41.507 -8.434 -27.431 1.00 82.88 722 GLU A N 1
ATOM 5439 C CA . GLU A 1 722 ? 42.787 -8.130 -28.087 1.00 82.88 722 GLU A CA 1
ATOM 5440 C C . GLU A 1 722 ? 43.756 -9.323 -28.089 1.00 82.88 722 GLU A C 1
ATOM 5442 O O . GLU A 1 722 ? 44.330 -9.664 -29.125 1.00 82.88 722 GLU A O 1
ATOM 5447 N N . ARG A 1 723 ? 43.908 -10.027 -26.957 1.00 85.06 723 ARG A N 1
ATOM 5448 C CA . ARG A 1 723 ? 44.795 -11.201 -26.870 1.00 85.06 723 ARG A CA 1
ATOM 5449 C C . ARG A 1 723 ? 44.318 -12.369 -27.739 1.00 85.06 723 ARG A C 1
ATOM 5451 O O . ARG A 1 723 ? 45.129 -12.965 -28.446 1.00 85.06 723 ARG A O 1
ATOM 5458 N N . ARG A 1 724 ? 43.019 -12.698 -27.718 1.00 82.44 724 ARG A N 1
ATOM 5459 C CA . ARG A 1 724 ? 42.457 -13.782 -28.550 1.00 82.44 724 ARG A CA 1
ATOM 5460 C C . ARG A 1 724 ? 42.463 -13.423 -30.029 1.00 82.44 724 ARG A C 1
ATOM 5462 O O . ARG A 1 724 ? 42.744 -14.284 -30.864 1.00 82.44 724 ARG A O 1
ATOM 5469 N N . GLU A 1 725 ? 42.212 -12.160 -30.354 1.00 83.25 725 GLU A N 1
ATOM 5470 C CA . GLU A 1 725 ? 42.373 -11.644 -31.707 1.00 83.25 725 GLU A CA 1
ATOM 5471 C C . GLU A 1 725 ? 43.812 -11.792 -32.187 1.00 83.25 725 GLU A C 1
ATOM 5473 O O . GLU A 1 725 ? 44.034 -12.249 -33.307 1.00 83.25 725 GLU A O 1
ATOM 5478 N N . GLN A 1 726 ? 44.794 -11.466 -31.346 1.00 86.69 726 GLN A N 1
ATOM 5479 C CA . GLN A 1 726 ? 46.206 -11.596 -31.686 1.00 86.69 726 GLN A CA 1
ATOM 5480 C C . GLN A 1 726 ? 46.614 -13.066 -31.878 1.00 86.69 726 GLN A C 1
ATOM 5482 O O . GLN A 1 726 ? 47.280 -13.390 -32.864 1.00 86.69 726 GLN A O 1
ATOM 5487 N N . GLU A 1 727 ? 46.160 -13.975 -31.011 1.00 87.44 727 GLU A N 1
ATOM 5488 C CA . GLU A 1 727 ? 46.361 -15.426 -31.152 1.00 87.44 727 GLU A CA 1
ATOM 5489 C C . GLU A 1 727 ? 45.750 -15.966 -32.456 1.00 87.44 727 GLU A C 1
ATOM 5491 O O . GLU A 1 727 ? 46.430 -16.655 -33.225 1.00 87.44 727 GLU A O 1
ATOM 5496 N N . LYS A 1 728 ? 44.498 -15.602 -32.766 1.00 83.94 728 LYS A N 1
ATOM 5497 C CA . LYS A 1 728 ? 43.807 -16.028 -33.993 1.00 83.94 728 LYS A CA 1
ATOM 5498 C C . LYS A 1 728 ? 44.405 -15.408 -35.249 1.00 83.94 728 LYS A C 1
ATOM 5500 O O . LYS A 1 728 ? 44.534 -16.091 -36.263 1.00 83.94 728 LYS A O 1
ATOM 5505 N N . ARG A 1 729 ? 44.846 -14.152 -35.190 1.00 85.00 729 ARG A N 1
ATOM 5506 C CA . ARG A 1 729 ? 45.552 -13.480 -36.289 1.00 85.00 729 ARG A CA 1
ATOM 5507 C C . ARG A 1 729 ? 46.871 -14.179 -36.609 1.00 85.00 729 ARG A C 1
ATOM 5509 O O . ARG A 1 729 ? 47.175 -14.396 -37.784 1.00 85.00 729 ARG A O 1
ATOM 5516 N N . ASN A 1 730 ? 47.613 -14.588 -35.580 1.00 85.75 730 ASN A N 1
ATOM 5517 C CA . ASN A 1 730 ? 48.841 -15.361 -35.738 1.00 85.75 730 ASN A CA 1
ATOM 5518 C C . ASN A 1 730 ? 48.547 -16.750 -36.326 1.00 85.75 730 ASN A C 1
ATOM 5520 O O . ASN A 1 730 ? 49.200 -17.146 -37.292 1.00 85.75 730 ASN A O 1
ATOM 5524 N N . GLN A 1 731 ? 47.510 -17.442 -35.839 1.00 84.44 731 GLN A N 1
ATOM 5525 C CA . GLN A 1 731 ? 47.075 -18.743 -36.364 1.00 84.44 731 GLN A CA 1
ATOM 5526 C C . GLN A 1 731 ? 46.671 -18.657 -37.849 1.00 84.44 731 GLN A C 1
ATOM 5528 O O . GLN A 1 731 ? 47.136 -19.448 -38.674 1.00 84.44 731 GLN A O 1
ATOM 5533 N N . CYS A 1 732 ? 45.894 -17.634 -38.214 1.00 80.81 732 CYS A N 1
ATOM 5534 C CA . CYS A 1 732 ? 45.386 -17.427 -39.569 1.00 80.81 732 CYS A CA 1
ATOM 5535 C C . CYS A 1 732 ? 46.427 -16.969 -40.589 1.00 80.81 732 CYS A C 1
ATOM 5537 O O . CYS A 1 732 ? 46.216 -17.142 -41.791 1.00 80.81 732 CYS A O 1
ATOM 5539 N N . SER A 1 733 ? 47.563 -16.428 -40.143 1.00 76.44 733 SER A N 1
ATOM 5540 C CA . SER A 1 733 ? 48.665 -16.062 -41.039 1.00 76.44 733 SER A CA 1
ATOM 5541 C C . SER A 1 733 ? 49.344 -17.274 -41.704 1.00 76.44 733 SER A C 1
ATOM 5543 O O . SER A 1 733 ? 50.014 -17.109 -42.723 1.00 76.44 733 SER A O 1
ATOM 5545 N N . SER A 1 734 ? 49.134 -18.488 -41.172 1.00 69.69 734 SER A N 1
ATOM 5546 C CA . SER A 1 734 ? 49.854 -19.709 -41.570 1.00 69.69 734 SER A CA 1
ATOM 5547 C C . SER A 1 734 ? 49.092 -20.659 -42.510 1.00 69.69 734 SER A C 1
ATOM 5549 O O . SER A 1 734 ? 49.690 -21.571 -43.076 1.00 69.69 734 SER A O 1
ATOM 5551 N N . THR A 1 735 ? 47.785 -20.465 -42.715 1.00 61.66 735 THR A N 1
ATOM 5552 C CA . THR A 1 735 ? 46.912 -21.451 -43.384 1.00 61.66 735 THR A CA 1
ATOM 5553 C C . THR A 1 735 ? 46.438 -21.035 -44.781 1.00 61.66 735 THR A C 1
ATOM 5555 O O . THR A 1 735 ? 46.095 -19.882 -45.038 1.00 61.66 735 THR A O 1
ATOM 5558 N N . TRP A 1 736 ? 46.354 -22.011 -45.693 1.00 66.06 736 TRP A N 1
ATOM 5559 C CA . TRP A 1 736 ? 45.985 -21.832 -47.108 1.00 66.06 736 TRP A CA 1
ATOM 5560 C C . TRP A 1 736 ? 44.511 -21.416 -47.331 1.00 66.06 736 TRP A C 1
ATOM 5562 O O . TRP A 1 736 ? 44.194 -20.771 -48.332 1.00 66.06 736 TRP A O 1
ATOM 5572 N N . TRP A 1 737 ? 43.616 -21.671 -46.368 1.00 75.56 737 TRP A N 1
ATOM 5573 C CA . TRP A 1 737 ? 42.186 -21.326 -46.433 1.00 75.56 737 TRP A CA 1
ATOM 5574 C C . TRP A 1 737 ? 41.879 -19.932 -45.863 1.00 75.56 737 TRP A C 1
ATOM 5576 O O . TRP A 1 737 ? 41.266 -19.778 -44.807 1.00 75.56 737 TRP A O 1
ATOM 5586 N N . LYS A 1 738 ? 42.292 -18.887 -46.589 1.00 78.31 738 LYS A N 1
ATOM 5587 C CA . LYS A 1 738 ? 42.160 -17.478 -46.162 1.00 78.31 738 LYS A CA 1
ATOM 5588 C C . LYS A 1 738 ? 40.721 -17.029 -45.880 1.00 78.31 738 LYS A C 1
ATOM 5590 O O . LYS A 1 738 ? 40.514 -16.219 -44.985 1.00 78.31 738 LYS A O 1
ATOM 5595 N N . PHE A 1 739 ? 39.736 -17.542 -46.621 1.00 80.19 739 PHE A N 1
ATOM 5596 C CA . PHE A 1 739 ? 38.327 -17.182 -46.417 1.00 80.19 739 PHE A CA 1
ATOM 5597 C C . PHE A 1 739 ? 37.782 -17.743 -45.101 1.00 80.19 739 PHE A C 1
ATOM 5599 O O . PHE A 1 739 ? 37.162 -17.014 -44.331 1.00 80.19 739 PHE A O 1
ATOM 5606 N N . TRP A 1 740 ? 38.059 -19.018 -44.818 1.00 82.44 740 TRP A N 1
ATOM 5607 C CA . TRP A 1 740 ? 37.512 -19.674 -43.634 1.00 82.44 740 TRP A CA 1
ATOM 5608 C C . TRP A 1 740 ? 38.172 -19.196 -42.346 1.00 82.44 740 TRP A C 1
ATOM 5610 O O . TRP A 1 740 ? 37.490 -18.950 -41.357 1.00 82.44 740 TRP A O 1
ATOM 5620 N N . CYS A 1 741 ? 39.468 -18.890 -42.411 1.00 85.00 741 CYS A N 1
ATOM 5621 C CA . CYS A 1 741 ? 40.152 -18.246 -41.299 1.00 85.00 741 CYS A CA 1
ATOM 5622 C C . CYS A 1 741 ? 39.682 -16.802 -41.058 1.00 85.00 741 CYS A C 1
ATOM 5624 O O . CYS A 1 741 ? 39.571 -16.378 -39.913 1.00 85.00 741 CYS A O 1
ATOM 5626 N N . TRP A 1 742 ? 39.360 -16.046 -42.116 1.00 85.50 742 TRP A N 1
ATOM 5627 C CA . TRP A 1 742 ? 38.772 -14.712 -41.965 1.00 85.50 742 TRP A CA 1
ATOM 5628 C C . TRP A 1 742 ? 37.382 -14.771 -41.319 1.00 85.50 742 TRP A C 1
ATOM 5630 O O . TRP A 1 742 ? 37.104 -13.980 -40.424 1.00 85.50 742 TRP A O 1
ATOM 5640 N N . PHE A 1 743 ? 36.534 -15.723 -41.721 1.00 84.88 743 PHE A N 1
ATOM 5641 C CA . PHE A 1 743 ? 35.217 -15.903 -41.110 1.00 84.88 743 PHE A CA 1
ATOM 5642 C C . PHE A 1 743 ? 35.316 -16.322 -39.640 1.00 84.88 743 PHE A C 1
ATOM 5644 O O . PHE A 1 743 ? 34.652 -15.715 -38.807 1.00 84.88 743 PHE A O 1
ATOM 5651 N N . GLU A 1 744 ? 36.168 -17.297 -39.301 1.00 84.19 744 GLU A N 1
ATOM 5652 C CA . GLU A 1 744 ? 36.404 -17.667 -37.899 1.00 84.19 744 GLU A CA 1
ATOM 5653 C C . GLU A 1 744 ? 36.945 -16.495 -37.084 1.00 84.19 744 GLU A C 1
ATOM 5655 O O . GLU A 1 744 ? 36.501 -16.293 -35.960 1.00 84.19 744 GLU A O 1
ATOM 5660 N N . TYR A 1 745 ? 37.873 -15.708 -37.636 1.00 85.38 745 TYR A N 1
ATOM 5661 C CA . TYR A 1 745 ? 38.379 -14.510 -36.972 1.00 85.38 745 TYR A CA 1
ATOM 5662 C C . TYR A 1 745 ? 37.246 -13.517 -36.694 1.00 85.38 745 TYR A C 1
ATOM 5664 O O . TYR A 1 745 ? 37.070 -13.121 -35.551 1.00 85.38 745 TYR A O 1
ATOM 5672 N N . VAL A 1 746 ? 36.421 -13.186 -37.695 1.00 84.06 746 VAL A N 1
ATOM 5673 C CA . VAL A 1 746 ? 35.281 -12.269 -37.520 1.00 84.06 746 VAL A CA 1
ATOM 5674 C C . VAL A 1 746 ? 34.260 -12.826 -36.526 1.00 84.06 746 VAL A C 1
ATOM 5676 O O . VAL A 1 746 ? 33.792 -12.094 -35.660 1.00 84.06 746 VAL A O 1
ATOM 5679 N N . TRP A 1 747 ? 33.926 -14.114 -36.611 1.00 84.88 747 TRP A N 1
ATOM 5680 C CA . TRP A 1 747 ? 32.984 -14.755 -35.697 1.00 84.88 747 TRP A CA 1
ATOM 5681 C C . TRP A 1 747 ? 33.507 -14.769 -34.259 1.00 84.88 747 TRP A C 1
ATOM 5683 O O . TRP A 1 747 ? 32.777 -14.403 -33.341 1.00 84.88 747 TRP A O 1
ATOM 5693 N N . VAL A 1 748 ? 34.772 -15.144 -34.046 1.00 83.56 748 VAL A N 1
ATOM 5694 C CA . VAL A 1 748 ? 35.412 -15.129 -32.723 1.00 83.56 748 VAL A CA 1
ATOM 5695 C C . VAL A 1 748 ? 35.508 -13.701 -32.197 1.00 83.56 748 VAL A C 1
ATOM 5697 O O . VAL A 1 748 ? 35.106 -13.474 -31.067 1.00 83.56 748 VAL A O 1
ATOM 5700 N N . THR A 1 749 ? 35.929 -12.727 -33.007 1.00 81.50 749 THR A N 1
ATOM 5701 C CA . THR A 1 749 ? 35.945 -11.306 -32.627 1.00 81.50 749 THR A CA 1
ATOM 5702 C C . THR A 1 749 ? 34.565 -10.833 -32.188 1.00 81.50 749 THR A C 1
ATOM 5704 O O . THR A 1 749 ? 34.432 -10.286 -31.101 1.00 81.50 749 THR A O 1
ATOM 5707 N N . VAL A 1 750 ? 33.515 -11.073 -32.979 1.00 82.94 750 VAL A N 1
ATOM 5708 C CA . VAL A 1 750 ? 32.159 -10.610 -32.647 1.00 82.94 750 VAL A CA 1
ATOM 5709 C C . VAL A 1 750 ? 31.613 -11.333 -31.418 1.00 82.94 750 VAL A C 1
ATOM 5711 O O . VAL A 1 750 ? 31.058 -10.693 -30.531 1.00 82.94 750 VAL A O 1
ATOM 5714 N N . THR A 1 751 ? 31.769 -12.655 -31.327 1.00 84.38 751 THR A N 1
ATOM 5715 C CA . THR A 1 751 ? 31.251 -13.427 -30.186 1.00 84.38 751 THR A CA 1
ATOM 5716 C C . THR A 1 751 ? 31.999 -13.127 -28.894 1.00 84.38 751 THR A C 1
ATOM 5718 O O . THR A 1 751 ? 31.366 -13.009 -27.848 1.00 84.38 751 THR A O 1
ATOM 5721 N N . GLU A 1 752 ? 33.320 -12.965 -28.945 1.00 83.56 752 GLU A N 1
ATOM 5722 C CA . GLU A 1 752 ? 34.124 -12.569 -27.790 1.00 83.56 752 GLU A CA 1
ATOM 5723 C C . GLU A 1 752 ? 33.884 -11.109 -27.420 1.00 83.56 752 GLU A C 1
ATOM 5725 O O . GLU A 1 752 ? 33.779 -10.824 -26.234 1.00 83.56 752 GLU A O 1
ATOM 5730 N N . TRP A 1 753 ? 33.687 -10.210 -28.389 1.00 84.62 753 TRP A N 1
ATOM 5731 C CA . TRP A 1 753 ? 33.265 -8.834 -28.125 1.00 84.62 753 TRP A CA 1
ATOM 5732 C C . TRP A 1 753 ? 31.916 -8.811 -27.400 1.00 84.62 753 TRP A C 1
ATOM 5734 O O . TRP A 1 753 ? 31.847 -8.306 -26.284 1.00 84.62 753 TRP A O 1
ATOM 5744 N N . VAL A 1 754 ? 30.879 -9.469 -27.935 1.00 83.69 754 VAL A N 1
ATOM 5745 C CA . VAL A 1 754 ? 29.557 -9.564 -27.283 1.00 83.69 754 VAL A CA 1
ATOM 5746 C C . VAL A 1 754 ? 29.659 -10.182 -25.884 1.00 83.69 754 VAL A C 1
ATOM 5748 O O . VAL A 1 754 ? 29.034 -9.681 -24.956 1.00 83.69 754 VAL A O 1
ATOM 5751 N N . ARG A 1 755 ? 30.467 -11.236 -25.700 1.00 83.94 755 ARG A N 1
ATOM 5752 C CA . ARG A 1 755 ? 30.698 -11.863 -24.383 1.00 83.94 755 ARG A CA 1
ATOM 5753 C C . ARG A 1 755 ? 31.520 -10.998 -23.428 1.00 83.94 755 ARG A C 1
ATOM 5755 O O . ARG A 1 755 ? 31.404 -11.168 -22.218 1.00 83.94 755 ARG A O 1
ATOM 5762 N N . SER A 1 756 ? 32.380 -10.130 -23.955 1.00 83.44 756 SER A N 1
ATOM 5763 C CA . SER A 1 756 ? 33.191 -9.195 -23.170 1.00 83.44 756 SER A CA 1
ATOM 5764 C C . SER A 1 756 ? 32.390 -7.988 -22.707 1.00 83.44 756 SER A C 1
ATOM 5766 O O . SER A 1 756 ? 32.790 -7.332 -21.748 1.00 83.44 756 SER A O 1
ATOM 5768 N N . CYS A 1 757 ? 31.284 -7.688 -23.386 1.00 85.62 757 CYS A N 1
ATOM 5769 C CA . CYS A 1 757 ? 30.413 -6.591 -23.035 1.00 85.62 757 CYS A CA 1
ATOM 5770 C C . CYS A 1 757 ? 29.527 -6.975 -21.847 1.00 85.62 757 CYS A C 1
ATOM 5772 O O . CYS A 1 757 ? 28.778 -7.952 -21.887 1.00 85.62 757 CYS A O 1
ATOM 5774 N N . ARG A 1 758 ? 29.597 -6.177 -20.785 1.00 86.12 758 ARG A N 1
ATOM 5775 C CA . ARG A 1 758 ? 28.689 -6.226 -19.644 1.00 86.12 758 ARG A CA 1
ATOM 5776 C C . ARG A 1 758 ? 27.964 -4.890 -19.555 1.00 86.12 758 ARG A C 1
ATOM 5778 O O . ARG A 1 758 ? 28.531 -3.842 -19.838 1.00 86.12 758 ARG A O 1
ATOM 5785 N N . TRP A 1 759 ? 26.696 -4.929 -19.172 1.00 82.94 759 TRP A N 1
ATOM 5786 C CA . TRP A 1 759 ? 25.989 -3.721 -18.770 1.00 82.94 759 TRP A CA 1
ATOM 5787 C C . TRP A 1 759 ? 26.399 -3.368 -17.343 1.00 82.94 759 TRP A C 1
ATOM 5789 O O . TRP A 1 759 ? 26.065 -4.094 -16.403 1.00 82.94 759 TRP A O 1
ATOM 5799 N N . ASP A 1 760 ? 27.135 -2.272 -17.198 1.00 86.50 760 ASP A N 1
ATOM 5800 C CA . ASP A 1 760 ? 27.485 -1.701 -15.907 1.00 86.50 760 ASP A CA 1
ATOM 5801 C C . ASP A 1 760 ? 26.479 -0.612 -15.541 1.00 86.50 760 ASP A C 1
ATOM 5803 O O . ASP A 1 760 ? 26.234 0.330 -16.297 1.00 86.50 760 ASP A O 1
ATOM 5807 N N . LYS A 1 761 ? 25.913 -0.734 -14.342 1.00 87.75 761 LYS A N 1
ATOM 5808 C CA . LYS A 1 761 ? 24.999 0.251 -13.769 1.00 87.75 761 LYS A CA 1
ATOM 5809 C C . LYS A 1 761 ? 25.818 1.409 -13.213 1.00 87.75 761 LYS A C 1
ATOM 5811 O O . LYS A 1 761 ? 26.667 1.200 -12.346 1.00 87.75 761 LYS A O 1
ATOM 5816 N N . LYS A 1 762 ? 25.580 2.628 -13.694 1.00 92.19 762 LYS A N 1
ATOM 5817 C CA . LYS A 1 762 ? 26.291 3.835 -13.249 1.00 92.19 762 LYS A CA 1
ATOM 5818 C C . LYS A 1 762 ? 25.324 4.908 -12.768 1.00 92.19 762 LYS A C 1
ATOM 5820 O O . LYS A 1 762 ? 24.139 4.895 -13.092 1.00 92.19 762 LYS A O 1
ATOM 5825 N N . ILE A 1 763 ? 25.856 5.838 -11.977 1.00 93.62 763 ILE A N 1
ATOM 5826 C CA . ILE A 1 763 ? 25.148 7.019 -11.483 1.00 93.62 763 ILE A CA 1
ATOM 5827 C C . ILE A 1 763 ? 25.972 8.271 -11.792 1.00 93.62 763 ILE A C 1
ATOM 5829 O O . ILE A 1 763 ? 27.186 8.286 -11.578 1.00 93.62 763 ILE A O 1
ATOM 5833 N N . ARG A 1 764 ? 25.328 9.335 -12.281 1.00 94.75 764 ARG A N 1
ATOM 5834 C CA . ARG A 1 764 ? 25.966 10.648 -12.475 1.00 94.75 764 ARG A CA 1
ATOM 5835 C C . ARG A 1 764 ? 25.086 11.786 -11.981 1.00 94.75 764 ARG A C 1
ATOM 5837 O O . ARG A 1 764 ? 23.866 11.714 -12.055 1.00 94.75 764 ARG A O 1
ATOM 5844 N N . TYR A 1 765 ? 25.713 12.854 -11.504 1.00 95.69 765 TYR A N 1
ATOM 5845 C CA . TYR A 1 765 ? 25.024 14.093 -11.144 1.00 95.69 765 TYR A CA 1
ATOM 5846 C C . TYR A 1 765 ? 24.667 14.903 -12.399 1.00 95.69 765 TYR A C 1
ATOM 5848 O O . TYR A 1 765 ? 25.492 15.029 -13.307 1.00 95.69 765 TYR A O 1
ATOM 5856 N N . ILE A 1 766 ? 23.467 15.488 -12.432 1.00 94.38 766 ILE A N 1
ATOM 5857 C CA . ILE A 1 766 ? 23.004 16.374 -13.507 1.00 94.38 766 ILE A CA 1
ATOM 5858 C C . ILE A 1 766 ? 22.747 17.772 -12.941 1.00 94.38 766 ILE A C 1
ATOM 5860 O O . ILE A 1 766 ? 22.016 17.939 -11.969 1.00 94.38 766 ILE A O 1
ATOM 5864 N N . SER A 1 767 ? 23.297 18.798 -13.595 1.00 90.62 767 SER A N 1
ATOM 5865 C CA . SER A 1 767 ? 23.088 20.204 -13.218 1.00 90.62 767 SER A CA 1
ATOM 5866 C C . SER A 1 767 ? 21.747 20.785 -13.683 1.00 90.62 767 SER A C 1
ATOM 5868 O O . SER A 1 767 ? 21.235 21.712 -13.062 1.00 90.62 767 SER A O 1
ATOM 5870 N N . ASN A 1 768 ? 21.168 20.266 -14.769 1.00 89.25 768 ASN A N 1
ATOM 5871 C CA . ASN A 1 768 ? 19.857 20.684 -15.261 1.00 89.25 768 ASN A CA 1
ATOM 5872 C C . ASN A 1 768 ? 18.729 19.920 -14.550 1.00 89.25 768 ASN A C 1
ATOM 5874 O O . ASN A 1 768 ? 18.473 18.750 -14.836 1.00 89.25 768 ASN A O 1
ATOM 5878 N N . THR A 1 769 ? 18.012 20.608 -13.664 1.00 81.75 769 THR A N 1
ATOM 5879 C CA . THR A 1 769 ? 16.906 20.022 -12.904 1.00 81.75 769 THR A CA 1
ATOM 5880 C C . THR A 1 769 ? 15.643 19.800 -13.736 1.00 81.75 769 THR A C 1
ATOM 5882 O O . THR A 1 769 ? 14.866 18.916 -13.397 1.00 81.75 769 THR A O 1
ATOM 5885 N N . ASN A 1 770 ? 15.447 20.521 -14.845 1.00 82.44 770 ASN A N 1
ATOM 5886 C CA . ASN A 1 770 ? 14.235 20.474 -15.679 1.00 82.44 770 ASN A CA 1
ATOM 5887 C C . ASN A 1 770 ? 14.420 19.697 -16.988 1.00 82.44 770 ASN A C 1
ATOM 5889 O O . ASN A 1 770 ? 13.796 19.992 -18.007 1.00 82.44 770 ASN A O 1
ATOM 5893 N N . PHE A 1 771 ? 15.287 18.693 -16.961 1.00 76.19 771 PHE A N 1
ATOM 5894 C CA . PHE A 1 771 ? 15.593 17.879 -18.123 1.00 76.19 771 PHE A CA 1
ATOM 5895 C C . PHE A 1 771 ? 14.359 17.116 -18.655 1.00 76.19 771 PHE A C 1
ATOM 5897 O O . PHE A 1 771 ? 13.573 16.574 -17.879 1.00 76.19 771 PHE A O 1
ATOM 5904 N N . ALA A 1 772 ? 14.214 17.050 -19.982 1.00 70.06 772 ALA A N 1
ATOM 5905 C CA . ALA A 1 772 ? 13.238 16.212 -20.672 1.00 70.06 772 ALA A CA 1
ATOM 5906 C C . ALA A 1 772 ? 13.978 15.353 -21.706 1.00 70.06 772 ALA A C 1
ATOM 5908 O O . ALA A 1 772 ? 14.561 15.889 -22.649 1.00 70.06 772 ALA A O 1
ATOM 5909 N N . TYR A 1 773 ? 13.966 14.027 -21.538 1.00 74.62 773 TYR A N 1
ATOM 5910 C CA . TYR A 1 773 ? 14.423 13.132 -22.601 1.00 74.62 773 TYR A CA 1
ATOM 5911 C C . TYR A 1 773 ? 13.456 13.272 -23.773 1.00 74.62 773 TYR A C 1
ATOM 5913 O O . TYR A 1 773 ? 12.241 13.135 -23.611 1.00 74.62 773 TYR A O 1
ATOM 5921 N N . ALA A 1 774 ? 13.998 13.546 -24.957 1.00 62.53 774 ALA A N 1
ATOM 5922 C CA . ALA A 1 774 ? 13.254 13.434 -26.200 1.00 62.53 774 ALA A CA 1
ATOM 5923 C C . ALA A 1 774 ? 13.054 11.943 -26.499 1.00 62.53 774 ALA A C 1
ATOM 5925 O O . ALA A 1 774 ? 13.776 11.349 -27.298 1.00 62.53 774 ALA A O 1
ATOM 5926 N N . PHE A 1 775 ? 12.103 11.314 -25.814 1.00 65.25 775 PHE A N 1
ATOM 5927 C CA . PHE A 1 775 ? 11.643 9.981 -26.168 1.00 65.25 775 PHE A CA 1
ATOM 5928 C C . PHE A 1 775 ? 10.796 10.089 -27.438 1.00 65.25 775 PHE A C 1
ATOM 5930 O O . PHE A 1 775 ? 9.576 10.202 -27.390 1.00 65.25 775 PHE A O 1
ATOM 5937 N N . SER A 1 776 ? 11.460 10.114 -28.591 1.00 51.38 776 SER A N 1
ATOM 5938 C CA . SER A 1 776 ? 10.803 10.125 -29.901 1.00 51.38 776 SER A CA 1
ATOM 5939 C C . SER A 1 776 ? 10.297 8.743 -30.326 1.00 51.38 776 SER A C 1
ATOM 5941 O O . SER A 1 776 ? 9.628 8.631 -31.349 1.00 51.38 776 SER A O 1
ATOM 5943 N N . ASN A 1 777 ? 10.606 7.686 -29.566 1.00 55.53 777 ASN A N 1
ATOM 5944 C CA . ASN A 1 777 ? 10.261 6.314 -29.917 1.00 55.53 777 ASN A CA 1
ATOM 5945 C C . ASN A 1 777 ? 9.457 5.637 -28.798 1.00 55.53 777 ASN A C 1
ATOM 5947 O O . ASN A 1 777 ? 10.014 5.226 -27.780 1.00 55.53 777 ASN A O 1
ATOM 5951 N N . ILE A 1 778 ? 8.146 5.512 -29.028 1.00 61.91 778 ILE A N 1
ATOM 5952 C CA . ILE A 1 778 ? 7.158 4.920 -28.111 1.00 61.91 778 ILE A CA 1
ATOM 5953 C C . ILE A 1 778 ? 7.594 3.523 -27.643 1.00 61.91 778 ILE A C 1
ATOM 5955 O O . ILE A 1 778 ? 7.446 3.195 -26.470 1.00 61.91 778 ILE A O 1
ATOM 5959 N N . LEU A 1 779 ? 8.200 2.719 -28.524 1.00 61.56 779 LEU A N 1
ATOM 5960 C CA . LEU A 1 779 ? 8.621 1.351 -28.201 1.00 61.56 779 LEU A CA 1
ATOM 5961 C C . LEU A 1 779 ? 9.719 1.305 -27.132 1.00 61.56 779 LEU A C 1
ATOM 5963 O O . LEU A 1 779 ? 9.662 0.475 -26.227 1.00 61.56 779 LEU A O 1
ATOM 5967 N N . TRP A 1 780 ? 10.694 2.214 -27.201 1.00 62.56 780 TRP A N 1
ATOM 5968 C CA . TRP A 1 780 ? 11.760 2.289 -26.198 1.00 62.56 780 TRP A CA 1
ATOM 5969 C C . TRP A 1 780 ? 11.250 2.840 -24.867 1.00 62.56 780 TRP A C 1
ATOM 5971 O O . TRP A 1 780 ? 11.691 2.377 -23.819 1.00 62.56 780 TRP A O 1
ATOM 5981 N N . SER A 1 781 ? 10.281 3.760 -24.896 1.00 63.25 781 SER A N 1
ATOM 5982 C CA . SER A 1 781 ? 9.616 4.251 -23.684 1.00 63.25 781 SER A CA 1
ATOM 5983 C C . SER A 1 781 ? 8.828 3.157 -22.975 1.00 63.25 781 SER A C 1
ATOM 5985 O O . SER A 1 781 ? 8.955 3.019 -21.765 1.00 63.25 781 SER A O 1
ATOM 5987 N N . VAL A 1 782 ? 8.062 2.348 -23.714 1.00 64.88 782 VAL A N 1
ATOM 5988 C CA . VAL A 1 782 ? 7.302 1.228 -23.136 1.00 64.88 782 VAL A CA 1
ATOM 5989 C C . VAL A 1 782 ? 8.250 0.160 -22.584 1.00 64.88 782 VAL A C 1
ATOM 5991 O O . VAL A 1 782 ? 8.066 -0.303 -21.461 1.00 64.88 782 VAL A O 1
ATOM 5994 N N . TYR A 1 783 ? 9.311 -0.190 -23.321 1.00 69.69 783 TYR A N 1
ATOM 5995 C CA . TYR A 1 783 ? 10.317 -1.142 -22.841 1.00 69.69 783 TYR A CA 1
ATOM 5996 C C . TYR A 1 783 ? 11.024 -0.654 -21.567 1.00 69.69 783 TYR A C 1
ATOM 5998 O O . TYR A 1 783 ? 11.162 -1.414 -20.606 1.00 69.69 783 TYR A O 1
ATOM 6006 N N . GLY A 1 784 ? 11.444 0.614 -21.536 1.00 64.75 784 GLY A N 1
ATOM 6007 C CA . GLY A 1 784 ? 12.052 1.230 -20.356 1.00 64.75 784 GLY A CA 1
ATOM 6008 C C . GLY A 1 784 ? 11.099 1.257 -19.160 1.00 64.75 784 GLY A C 1
ATOM 6009 O O . GLY A 1 784 ? 11.489 0.875 -18.058 1.00 64.75 784 GLY A O 1
ATOM 6010 N N . MET A 1 785 ? 9.828 1.594 -19.392 1.00 61.97 785 MET A N 1
ATOM 6011 C CA . MET A 1 785 ? 8.791 1.642 -18.358 1.00 61.97 785 MET A CA 1
ATOM 6012 C C . MET A 1 785 ? 8.519 0.277 -17.715 1.00 61.97 785 MET A C 1
ATOM 6014 O O . MET A 1 785 ? 8.322 0.204 -16.509 1.00 61.97 785 MET A O 1
ATOM 6018 N N . VAL A 1 786 ? 8.544 -0.816 -18.481 1.00 62.19 786 VAL A N 1
ATOM 6019 C CA . VAL A 1 786 ? 8.300 -2.162 -17.930 1.00 62.19 786 VAL A CA 1
ATOM 6020 C C . VAL A 1 786 ? 9.554 -2.745 -17.274 1.00 62.19 786 VAL A C 1
ATOM 6022 O O . VAL A 1 786 ? 9.469 -3.385 -16.231 1.00 62.19 786 VAL A O 1
ATOM 6025 N N . THR A 1 787 ? 10.733 -2.545 -17.871 1.00 64.56 787 THR A N 1
ATOM 6026 C CA . THR A 1 787 ? 11.948 -3.276 -17.459 1.00 64.56 787 THR A CA 1
ATOM 6027 C C . THR A 1 787 ? 12.850 -2.527 -16.483 1.00 64.56 787 THR A C 1
ATOM 6029 O O . THR A 1 787 ? 13.657 -3.164 -15.807 1.00 64.56 787 THR A O 1
ATOM 6032 N N . LYS A 1 788 ? 12.762 -1.192 -16.408 1.00 67.81 788 LYS A N 1
ATOM 6033 C CA . LYS A 1 788 ? 13.682 -0.368 -15.600 1.00 67.81 788 LYS A CA 1
ATOM 6034 C C . LYS A 1 788 ? 13.033 0.295 -14.397 1.00 67.81 788 LYS A C 1
ATOM 6036 O O . LYS A 1 788 ? 13.750 0.658 -13.470 1.00 67.81 788 LYS A O 1
ATOM 6041 N N . HIS A 1 789 ? 11.705 0.372 -14.362 1.00 57.41 789 HIS A N 1
ATOM 6042 C CA . HIS A 1 789 ? 10.966 1.032 -13.282 1.00 57.41 789 HIS A CA 1
ATOM 6043 C C . HIS A 1 789 ? 11.104 0.317 -11.926 1.00 57.41 789 HIS A C 1
ATOM 6045 O O . HIS A 1 789 ? 11.133 0.950 -10.880 1.00 57.41 789 HIS A O 1
ATOM 6051 N N . SER A 1 790 ? 11.324 -1.000 -11.929 1.00 59.75 790 SER A N 1
ATOM 6052 C CA . SER A 1 790 ? 11.621 -1.790 -10.722 1.00 59.75 790 SER A CA 1
ATOM 6053 C C . SER A 1 790 ? 13.119 -1.892 -10.385 1.00 59.75 790 SER A C 1
ATOM 6055 O O . SER A 1 790 ? 13.480 -2.380 -9.316 1.00 59.75 790 SER A O 1
ATOM 6057 N N . GLY A 1 791 ? 14.011 -1.433 -11.271 1.00 62.53 791 GLY A N 1
ATOM 6058 C CA . GLY A 1 791 ? 15.448 -1.734 -11.220 1.00 62.53 791 GLY A CA 1
ATOM 6059 C C . GLY A 1 791 ? 16.313 -0.766 -10.407 1.00 62.53 791 GLY A C 1
ATOM 6060 O O . GLY A 1 791 ? 17.525 -0.966 -10.334 1.00 62.53 791 GLY A O 1
ATOM 6061 N N . TYR A 1 792 ? 15.733 0.282 -9.814 1.00 67.25 792 TYR A N 1
ATOM 6062 C CA . TYR A 1 792 ? 16.472 1.323 -9.084 1.00 67.25 792 TYR A CA 1
ATOM 6063 C C . TYR A 1 792 ? 17.309 0.776 -7.915 1.00 67.25 792 TYR A C 1
ATOM 6065 O O . TYR A 1 792 ? 18.373 1.323 -7.621 1.00 67.25 792 TYR A O 1
ATOM 6073 N N . GLY A 1 793 ? 16.876 -0.328 -7.297 1.00 67.00 793 GLY A N 1
ATOM 6074 C CA . GLY A 1 793 ? 17.604 -0.995 -6.219 1.00 67.00 793 GLY A CA 1
ATOM 6075 C C . GLY A 1 793 ? 18.974 -1.554 -6.620 1.00 67.00 793 GLY A C 1
ATOM 6076 O O . GLY A 1 793 ? 19.878 -1.665 -5.800 1.00 67.00 793 GLY A O 1
ATOM 6077 N N . ASP A 1 794 ? 19.180 -1.852 -7.896 1.00 77.31 794 ASP A N 1
ATOM 6078 C CA . ASP A 1 794 ? 20.410 -2.500 -8.344 1.00 77.31 794 ASP A CA 1
ATOM 6079 C C . ASP A 1 794 ? 21.534 -1.514 -8.703 1.00 77.31 794 ASP A C 1
ATOM 6081 O O . ASP A 1 794 ? 22.624 -1.930 -9.114 1.00 77.31 794 ASP A O 1
ATOM 6085 N N . TYR A 1 795 ? 21.269 -0.208 -8.653 1.00 77.88 795 TYR A N 1
ATOM 6086 C CA . TYR A 1 795 ? 22.255 0.801 -9.029 1.00 77.88 795 TYR A CA 1
ATOM 6087 C C . TYR A 1 795 ? 23.228 1.094 -7.883 1.00 77.88 795 TYR A C 1
ATOM 6089 O O . TYR A 1 795 ? 22.865 0.971 -6.710 1.00 77.88 795 TYR A O 1
ATOM 6097 N N . PRO A 1 796 ? 24.464 1.543 -8.193 1.00 82.50 796 PRO A N 1
ATOM 6098 C CA . PRO A 1 796 ? 25.400 1.994 -7.174 1.00 82.50 796 PRO A CA 1
ATOM 6099 C C . PRO A 1 796 ? 24.748 3.003 -6.226 1.00 82.50 796 PRO A C 1
ATOM 6101 O O . PRO A 1 796 ? 24.190 4.020 -6.654 1.00 82.50 796 PRO A O 1
ATOM 6104 N N . SER A 1 797 ? 24.825 2.718 -4.928 1.00 87.56 797 SER A N 1
ATOM 6105 C CA . SER A 1 797 ? 24.250 3.578 -3.903 1.00 87.56 797 SER A CA 1
ATOM 6106 C C . SER A 1 797 ? 25.163 4.765 -3.612 1.00 87.56 797 SER A C 1
ATOM 6108 O O . SER A 1 797 ? 26.369 4.582 -3.445 1.00 87.56 797 SER A O 1
ATOM 6110 N N . ILE A 1 798 ? 24.593 5.959 -3.464 1.00 91.19 798 ILE A N 1
ATOM 6111 C CA . ILE A 1 798 ? 25.315 7.129 -2.947 1.00 91.19 798 ILE A CA 1
ATOM 6112 C C . ILE A 1 798 ? 24.864 7.450 -1.526 1.00 91.19 798 ILE A C 1
ATOM 6114 O O . ILE A 1 798 ? 23.694 7.269 -1.194 1.00 91.19 798 ILE A O 1
ATOM 6118 N N . THR A 1 799 ? 25.770 7.954 -0.695 1.00 90.38 799 THR A N 1
ATOM 6119 C CA . THR A 1 799 ? 25.424 8.463 0.638 1.00 90.38 799 THR A CA 1
ATOM 6120 C C . THR A 1 799 ? 24.744 9.825 0.516 1.00 90.38 799 THR A C 1
ATOM 6122 O O . THR A 1 799 ? 25.241 10.716 -0.175 1.00 90.38 799 THR A O 1
ATOM 6125 N N . LEU A 1 800 ? 23.612 10.000 1.194 1.00 88.62 800 LEU A N 1
ATOM 6126 C CA . LEU A 1 800 ? 22.859 11.249 1.236 1.00 88.62 800 LEU A CA 1
ATOM 6127 C C . LEU A 1 800 ? 23.317 12.070 2.447 1.00 88.62 800 LEU A C 1
ATOM 6129 O O . LEU A 1 800 ? 22.896 11.823 3.580 1.00 88.62 800 LEU A O 1
ATOM 6133 N N . SER A 1 801 ? 24.207 13.032 2.196 1.00 83.00 801 SER A N 1
ATOM 6134 C CA . SER A 1 801 ? 24.729 13.977 3.195 1.00 83.00 801 SER A CA 1
ATOM 6135 C C . SER A 1 801 ? 24.351 15.425 2.912 1.00 83.00 801 SER A C 1
ATOM 6137 O O . SER A 1 801 ? 24.353 15.831 1.715 1.00 83.00 801 SER A O 1
#

pLDDT: mean 72.19, std 21.04, range [26.73, 98.06]

Organism: Prymnesium parvum (NCBI:txid97485)

Sequence (801 aa):
MADDHESEKDSEGNDDTHAKEEEIVLQVETVCAVPQQRSSFFGGRSTSRNGRTAVNGNMRHSEAMRRERSLMQSAEKVVKAKKQAKRSQNVALLAIGVAVLGFLAMFAVVILGNEVSKDMFPEDNSNNELKTRSGGLVTVGQATSYTTLFDLPAFDTETLAHLKQLTLVLAYRSASRAPGSGVSLLDTTLNIVSALKARGGNACTLFGSSGAKVVIDSNARTAFAIIDGKYYIVRDIEPASSRDRRLSMTGGLRLLSGDEFFTPEHGFQRQANGAVGRKLASASTIRGYAEFSISAAAGLLDYANSQGPEVYTTVYMRGTAYMLGADGTGSMSAQVYYSAANPNSSAVLLEEIGGTRILINTSGAGAMYVFNAAGILTNCSDAMPAEMTPGGALTELSVRAVNDSLTLVSEDQELGDAVFEVDYYELDPSSIPSVFLSPSGEECSATLSPPPPAPPTSKFVNPANASASIEGLIQTAINASGIDTSGRRLADLMAEGSKMWRSRDVGDSLQDTVEHVRRLWGTSTYGASSYSMWQSASGAYSGYGTGGYFTDWVECTAGNANAQFHYTCDARGCNMNLGFAGSDDISDWLQNAQIWGGGPGNHHSGFYNYQNDLKTCVNYHRNLLKSWGIPLEYIVGHSLGGAAATIYSELHGQADRGVVTFGAPKTNLNSASLRGWRFIHRDDPVPSNMCFLGCPLIGHKHVVSRVYEYYDELTCWDERVERREQEKRNQCSSTWWKFWCWFEYVWVTVTEWVRSCRWDKKIRYISNTNFAYAFSNILWSVYGMVTKHSGYGDYPSITLS